Protein AF-A0A8E0UT09-F1 (afdb_monomer)

Nearest PDB structures (foldseek):
  2c0m-assembly4_F  TM=2.230E-01  e=4.734E-01  Homo sapiens
  4a1s-assembly1_B  TM=2.256E-01  e=7.616E-01  Drosophila melanogaster
  4xdn-assembly1_A  TM=1.739E-01  e=1.020E+00  Saccharomyces cerevisiae
  3sf4-assembly2_B  TM=2.008E-01  e=3.806E+00  Homo sapiens

Solvent-accessible surface area (backbone atoms only — not comparable to full-atom values): 45747 Å² total; per-residue (Å²): 137,86,94,83,85,86,88,87,86,85,82,80,77,87,72,98,64,93,69,79,82,76,81,86,72,52,69,67,57,51,51,49,50,48,51,51,54,67,69,61,65,67,84,70,87,68,94,64,71,53,75,68,54,44,49,52,51,49,53,50,49,55,57,54,61,58,64,73,69,72,73,96,71,87,85,81,60,76,55,68,81,52,46,94,76,71,63,74,88,77,72,90,69,98,71,86,84,83,87,87,86,88,84,86,90,86,86,83,92,77,84,84,69,77,80,79,75,80,78,76,95,60,83,78,81,75,77,95,76,85,84,78,88,81,90,83,84,88,79,94,67,82,92,66,50,65,64,53,55,53,49,52,51,53,55,55,58,69,73,66,65,52,63,67,55,48,53,52,50,40,59,77,67,66,61,58,40,80,86,42,32,65,58,38,39,50,55,49,52,57,44,54,75,62,24,84,87,35,70,74,40,43,50,48,48,43,56,38,67,72,31,72,82,61,42,38,74,72,41,52,53,71,49,53,55,47,53,52,47,68,74,65,53,88,62,62,92,78,50,65,61,60,56,52,52,34,53,32,35,32,70,52,51,67,36,73,68,52,52,46,49,42,58,50,54,65,55,49,50,63,74,76,35,79,91,69,72,47,76,66,51,54,55,44,52,56,52,48,55,49,48,47,50,54,20,26,59,68,12,91,85,46,37,56,71,71,57,53,68,68,51,54,52,55,52,46,52,55,37,62,72,66,71,43,73,68,40,52,54,51,48,49,54,50,47,69,56,56,54,58,43,74,58,54,82,60,73,58,57,39,55,52,52,53,57,46,49,53,52,48,74,71,42,93,60,88,59,70,84,53,54,66,42,57,61,49,65,61,30,39,41,57,22,33,40,50,42,52,52,54,26,52,56,49,32,66,75,74,44,59,86,46,52,66,58,50,56,55,55,59,62,69,48,78,67,56,68,57,31,55,65,29,66,74,77,58,45,57,60,60,54,51,52,44,57,73,70,64,58,91,77,72,100,69,74,91,63,54,72,67,54,53,50,53,50,52,45,50,50,44,48,56,50,43,53,66,39,91,79,42,51,80,89,50,92,63,92,50,73,46,52,58,55,44,52,54,42,50,54,52,51,55,70,70,47,63,92,88,53,94,72,50,68,70,59,53,50,50,51,53,44,64,73,66,64,62,79,76,74,52,60,67,49,49,54,47,38,69,71,64,77,44,83,70,50,77,61,31,48,54,49,41,46,45,55,66,70,38,96,69,51,71,68,60,37,55,58,34,69,71,49,30,69,41,42,43,88,81,42,43,69,59,51,23,56,61,30,41,70,50,45,69,56,40,70,70,48,41,51,50,50,33,50,45,27,43,66,29,48,63,64,62,48,51,34,52,52,50,38,62,75,36,20,60,42,56,52,52,22,34,48,66,45,67,96,60,83,71,56,85,89,68,72,66,86,72,83,77,72,88,67,82,76,38,39,75,47,40,52,32,67,53,42,52,47,43,54,35,53,35,31,36,27,34,34,69,19,81,64,40,54,42,70,57,25,23,53,53,35,49,48,51,51,54,53,37,56,75,36,64,32,83,78,57,53,64,41,48,53,20,38,44,41,10,50,46,53,40,22,55,76,67,76,41,88,67,54,68,68,60,51,51,55,52,50,53,54,36,63,75,63,45,57,71,70,57,46,52,63,71,66,54,75,84,67,89,88,51,84,72,61,59,53,53,59,67,52,61,75,72,114

Organism: NCBI:txid91492

Secondary structure (DSSP, 8-state):
-----S---------S----------HHHHHHHHHHHHHH------SS--HHHHHHHHHHHHHHHHHTS--S-----GGGGG-TTS-TT-----------------------PPPPPPPP---------------------SSSHHHHHHHHHHHHHHT---HHHHHHHHHHTT--TTT-HHHHHHHHHHHHHTTTT-HHHHHHHHHHHH-TTTS-TTS-HHHHHHHHHHHH-S-GGG-HHHHHHHHHHHTT-S-HHHHHHHHHHHHHHHHH-TTT--HHHHHHHHHHHHHHHHHHHH-SSS-GGGS-HHHHHHHHHHHHHH--HHHHHHHHHHHHHHS-TT----THHHHHHHHHHHHHHH--S---TTHHHHHHHHS-HHHHHHHHHHHHHHHHHH-GGGHHHHHHHGGG-S-HHHHHT-GGGTTHHHHHHHHHTT--S-----S-HHHHHHHHHHHHHHHHTTSTT-STTS----TTHHHHHHHHHHHHHTS-TT----HHHHHHHHHHHHTPPP--HHHHHHHHHHSSPPPHHHHHHHHHHHHS---HHHHHHSHHHHHHHHHHHHHHHHHHHHTS-TT-HHHHHHHHHHHHHT-HHHHHHHHHHHHH-HHHHHHHHT--SSPPPGGG--------SPPBTTB--HHHHHHHHHHHHHHHHH-SSS-HHHHHHHHHHHHHHHHHTTPPPPHHHHHHHHIIIIIHHHHTTPPPPHHHHHHHHHHHHHHS-HHHHHHHHS---TT-TTHHHHHHHTT--

Foldseek 3Di:
DDPPPDPPPDDDDDDPDPPPPDPDDDVVNVVVVVVVVVVPPPDPPDPDDDPVRVVVVVVVVVVVVVVVPDDDDDDDDPVVVCPVPNPPVPDPDPDDDDDDDDDDDDDDDDDPDDDDDPDDPDDDPDDDDDDDDDDDDDDDDPPPCVVVVLVVLVVVLVVVDALVVNVVVCVVVVPPCQVPLVSLQVSLVSLLVVPLPDPVSLVSSLVQLQDPRSHDEPSLSLVVNVLSCLVRDLANVVRCSLVSLLVCLLAVRYDLVSLLSSLVSLLCSCVVCVPRCDPNNVVVSLVSVVSSQVSNCNHPPHHLQNRDPVSLVSNLVSLLVSLDLSSLVVNLVSCLSHDDLADLPDPSLLSSVLSLLVVVVVDPDPRPLCSVQVSLVSHQLQSSLVNLLSNLLVCLVPPQVSQVVSLVSLLVHPPLLSNLLHCVLLCLVVVVVCVVVDPPPDPDRPDDSLLSLLSSLLSLLSSQCNDPCHGPPRDDDGSSLVSNVSSLVVSVVVPDPPDPDASLNVSLVSLVVSVHDDRQSSLSVCCSVVVDHQDPLLSVLSSCSNHDVDDPVNLLLDPSSCVSCCVRCLSVLLVVLLQDQCLDPVNLVVLLVCLQVVPPSVVVSVVSSVVSDPLLLVLQLPDDPDPDDVVVVDPDPPPVDPAHSNHHHSVSSLVSLLSSLLSNLPHPNHQLVRNLVSLVVSVVSSVVSVGDDALSSLVSNCSSQPVRCVVVVHDHDPVSVVVSLVVNVVHDDPVVSVVSPDDPDPPPPDDVCCVVVVVSD

Radius of gyration: 48.63 Å; Cα contacts (8 Å, |Δi|>4): 607; chains: 1; bounding box: 129×98×130 Å

Sequence (761 aa):
MSLGRHAYRHALHPSSTNRIDHVWISEELLASTFRRFATSQRRYESRVPGPLEARRRLAKRRNTALAGIAGSGPLEDIACLFGRNGREHMKWTDREERNVHPEAHDLPAFPLNPPEPPLPFYSENIPPMEFDTLNGIQGFPDVSQKTSREQVLKEFLKSRPSVTAIGIFVRQLNFDLQREPSYSRLILKHLLSRSANNESAMQKVVEFLDDPYLNTRGAGNYLCALEHTLSTAAIFGKQRVFDAVIRSLELGLLHPTELQDIIKTISDVKLKRSHGFTARNSRFLVRFHREMWDAIGSCDIYRHKDLSKDIVDAWLSILCERKTYDDFILAKDMILATQDPRSADCRWVPILIACWLKISAESRHSSNRLYIKELLGYFHPTATSEIIIRTTEYLVSTEMGCLLEWQRRLSELDNITSVVSSQIWVDARAQHTAESLGSAQGKNSTLSFRHQIVLRIWILRALSKYLPQGPLWRRGQRVTDSPIIDLCAIYESALDKGGYEDLLSSLMKDIHTLGIPSNGLLMSVVELKAAKRTTRAQRRTLEKLETTKVSFAEMFSDIHAYNASNTHFFSVYEKMARQIDVTDPSFVKHAIEIARDGNIQRIWTLIRLFRCHTPLKIAISNLWPRVPDPSEKALVRYNPEPRTALCPDPHLAVEMLHLFAVSLACSRNISPRRAYALVHWLYDFLMKHNAHVKPSLVRAMYHAGVLRFRRAGLNVAPTQYAYILDRVKEIETPEMVQALMEPPRVGESGKRSNMVWGQMT

Structure (mmCIF, N/CA/C/O backbone):
data_AF-A0A8E0UT09-F1
#
_entry.id   AF-A0A8E0UT09-F1
#
loop_
_atom_site.group_PDB
_atom_site.id
_atom_site.type_symbol
_atom_site.label_atom_id
_atom_site.label_alt_id
_atom_site.label_comp_id
_atom_site.label_asym_id
_atom_site.label_entity_id
_atom_site.label_seq_id
_atom_site.pdbx_PDB_ins_code
_atom_site.Cartn_x
_atom_site.Cartn_y
_atom_site.Cartn_z
_atom_site.occupancy
_atom_site.B_iso_or_equiv
_atom_site.auth_seq_id
_atom_site.auth_comp_id
_atom_site.auth_asym_id
_atom_site.auth_atom_id
_atom_site.pdbx_PDB_model_num
ATOM 1 N N . MET A 1 1 ? -68.278 -31.674 2.677 1.00 28.56 1 MET A N 1
ATOM 2 C CA . MET A 1 1 ? -67.707 -30.659 1.762 1.00 28.56 1 MET A CA 1
ATOM 3 C C . MET A 1 1 ? -68.309 -29.308 2.141 1.00 28.56 1 MET A C 1
ATOM 5 O O . MET A 1 1 ? -69.518 -29.191 2.128 1.00 28.56 1 MET A O 1
ATOM 9 N N . SER A 1 2 ? -67.564 -28.460 2.856 1.00 32.78 2 SER A N 1
ATOM 10 C CA . SER A 1 2 ? -66.802 -27.303 2.336 1.00 32.78 2 SER A CA 1
ATOM 11 C C . SER A 1 2 ? -67.650 -26.028 2.166 1.00 32.78 2 SER A C 1
ATOM 13 O O . SER A 1 2 ? -68.093 -25.722 1.065 1.00 32.78 2 SER A O 1
ATOM 15 N N . LEU A 1 3 ? -67.769 -25.239 3.239 1.00 29.52 3 LEU A N 1
ATOM 16 C CA . LEU A 1 3 ? -68.137 -23.814 3.205 1.00 29.52 3 LEU A CA 1
ATOM 17 C C . LEU A 1 3 ? -66.940 -22.992 3.701 1.00 29.52 3 LEU A C 1
ATOM 19 O O . LEU A 1 3 ? -66.930 -22.440 4.794 1.00 29.52 3 LEU A O 1
ATOM 23 N N . GLY A 1 4 ? -65.873 -22.998 2.906 1.00 32.31 4 GLY A N 1
ATOM 24 C CA . GLY A 1 4 ? -64.624 -22.294 3.190 1.00 32.31 4 GLY A CA 1
ATOM 25 C C . GLY A 1 4 ? -64.115 -21.568 1.955 1.00 32.31 4 GLY A C 1
ATOM 26 O O . GLY A 1 4 ? -63.023 -21.864 1.488 1.00 32.31 4 GLY A O 1
ATOM 27 N N . ARG A 1 5 ? -64.924 -20.670 1.380 1.00 34.72 5 ARG A N 1
ATOM 28 C CA . ARG A 1 5 ? -64.518 -19.756 0.298 1.00 34.72 5 ARG A CA 1
ATOM 29 C C . ARG A 1 5 ? -65.357 -18.474 0.327 1.00 34.72 5 ARG A C 1
ATOM 31 O O . ARG A 1 5 ? -66.230 -18.323 -0.514 1.00 34.72 5 ARG A O 1
ATOM 38 N N . HIS A 1 6 ? -65.121 -17.562 1.280 1.00 32.69 6 HIS A N 1
ATOM 39 C CA . HIS A 1 6 ? -65.559 -16.168 1.075 1.00 32.69 6 HIS A CA 1
ATOM 40 C C . HIS A 1 6 ? -64.856 -15.038 1.859 1.00 32.69 6 HIS A C 1
ATOM 42 O O . HIS A 1 6 ? -65.335 -13.911 1.825 1.00 32.69 6 HIS A O 1
ATOM 48 N N . ALA A 1 7 ? -63.703 -15.246 2.500 1.00 31.09 7 ALA A N 1
ATOM 49 C CA . ALA A 1 7 ? -63.035 -14.148 3.223 1.00 31.09 7 ALA A CA 1
ATOM 50 C C . ALA A 1 7 ? -61.530 -14.047 2.933 1.00 31.09 7 ALA A C 1
ATOM 52 O O . ALA A 1 7 ? -60.713 -13.959 3.840 1.00 31.09 7 ALA A O 1
ATOM 53 N N . TYR A 1 8 ? -61.158 -14.062 1.652 1.00 33.34 8 TYR A N 1
ATOM 54 C CA . TYR A 1 8 ? -59.817 -13.681 1.191 1.00 33.34 8 TYR A CA 1
ATOM 55 C C . TYR A 1 8 ? -59.963 -12.684 0.044 1.00 33.34 8 TYR A C 1
ATOM 57 O O . TYR A 1 8 ? -59.968 -13.073 -1.119 1.00 33.34 8 TYR A O 1
ATOM 65 N N . ARG A 1 9 ? -60.168 -11.409 0.384 1.00 35.34 9 ARG A N 1
ATOM 66 C CA . ARG A 1 9 ? -59.998 -10.236 -0.492 1.00 35.34 9 ARG A CA 1
ATOM 67 C C . ARG A 1 9 ? -60.257 -8.988 0.345 1.00 35.34 9 ARG A C 1
ATOM 69 O O . ARG A 1 9 ? -61.375 -8.519 0.376 1.00 35.34 9 ARG A O 1
ATOM 76 N N . HIS A 1 10 ? -59.240 -8.548 1.081 1.00 31.97 10 HIS A N 1
ATOM 77 C CA . HIS A 1 10 ? -58.947 -7.156 1.459 1.00 31.97 10 HIS A CA 1
ATOM 78 C C . HIS A 1 10 ? -57.635 -7.171 2.260 1.00 31.97 10 HIS A C 1
ATOM 80 O O . HIS A 1 10 ? -57.608 -6.986 3.468 1.00 31.97 10 HIS A O 1
ATOM 86 N N . ALA A 1 11 ? -56.530 -7.455 1.573 1.00 31.81 11 ALA A N 1
ATOM 87 C CA . ALA A 1 11 ? -55.193 -7.112 2.046 1.00 31.81 11 ALA A CA 1
ATOM 88 C C . ALA A 1 11 ? -54.533 -6.331 0.907 1.00 31.81 11 ALA A C 1
ATOM 90 O O . ALA A 1 11 ? -53.845 -6.890 0.056 1.00 31.81 11 ALA A O 1
ATOM 91 N N . LEU A 1 12 ? -54.891 -5.050 0.820 1.00 34.34 12 LEU A N 1
ATOM 92 C CA . LEU A 1 12 ? -54.242 -4.090 -0.062 1.00 34.34 12 LEU A CA 1
ATOM 93 C C . LEU A 1 12 ? -52.907 -3.682 0.578 1.00 34.34 12 LEU A C 1
ATOM 95 O O . LEU A 1 12 ? -52.874 -3.313 1.745 1.00 34.34 12 LEU A O 1
ATOM 99 N N . HIS A 1 13 ? -51.841 -3.823 -0.213 1.00 31.05 13 HIS A N 1
ATOM 100 C CA . HIS A 1 13 ? -50.530 -3.161 -0.174 1.00 31.05 13 HIS A CA 1
ATOM 101 C C . HIS A 1 13 ? -50.072 -2.459 1.124 1.00 31.05 13 HIS A C 1
ATOM 103 O O . HIS A 1 13 ? -50.636 -1.426 1.481 1.00 31.05 13 HIS A O 1
ATOM 109 N N . PRO A 1 14 ? -48.935 -2.864 1.732 1.00 32.50 14 PRO A N 1
ATOM 110 C CA . PRO A 1 14 ? -48.187 -1.960 2.591 1.00 32.50 14 PRO A CA 1
ATOM 111 C C . PRO A 1 14 ? -47.406 -0.972 1.714 1.00 32.50 14 PRO A C 1
ATOM 113 O O . PRO A 1 14 ? -46.438 -1.329 1.040 1.00 32.50 14 PRO A O 1
ATOM 116 N N . SER A 1 15 ? -47.846 0.284 1.711 1.00 33.22 15 SER A N 1
ATOM 117 C CA . SER A 1 15 ? -47.030 1.417 1.287 1.00 33.22 15 SER A CA 1
ATOM 118 C C . SER A 1 15 ? -45.778 1.508 2.161 1.00 33.22 15 SER A C 1
ATOM 120 O O . SER A 1 15 ? -45.832 1.360 3.382 1.00 33.22 15 SER A O 1
ATOM 122 N N . SER A 1 16 ? -44.649 1.769 1.515 1.00 40.94 16 SER A N 1
ATOM 123 C CA . SER A 1 16 ? -43.318 1.948 2.084 1.00 40.94 16 SER A CA 1
ATOM 124 C C . SER A 1 16 ? -43.233 3.150 3.034 1.00 40.94 16 SER A C 1
ATOM 126 O O . SER A 1 16 ? -42.768 4.213 2.644 1.00 40.94 16 SER A O 1
ATOM 128 N N . THR A 1 17 ? -43.644 2.965 4.285 1.00 35.78 17 THR A N 1
ATOM 129 C CA . THR A 1 17 ? -43.210 3.740 5.457 1.00 35.78 17 THR A CA 1
ATOM 130 C C . THR A 1 17 ? -43.482 2.881 6.689 1.00 35.78 17 THR A C 1
ATOM 132 O O . THR A 1 17 ? -44.630 2.765 7.112 1.00 35.78 17 THR A O 1
ATOM 135 N N . ASN A 1 18 ? -42.448 2.268 7.273 1.00 40.38 18 ASN A N 1
ATOM 136 C CA . ASN A 1 18 ? -42.553 1.596 8.571 1.00 40.38 18 ASN A CA 1
ATOM 137 C C . ASN A 1 18 ? -42.768 2.649 9.672 1.00 40.38 18 ASN A C 1
ATOM 139 O O . ASN A 1 18 ? -41.834 3.038 10.368 1.00 40.38 18 ASN A O 1
ATOM 143 N N . ARG A 1 19 ? -44.005 3.123 9.830 1.00 36.16 19 ARG A N 1
ATOM 144 C CA . ARG A 1 19 ? -44.493 3.594 11.124 1.00 36.16 19 ARG A CA 1
ATOM 145 C C . ARG A 1 19 ? -45.114 2.383 11.795 1.00 36.16 19 ARG A C 1
ATOM 147 O O . ARG A 1 19 ? -46.199 1.951 11.421 1.00 36.16 19 ARG A O 1
ATOM 154 N N . ILE A 1 20 ? -44.378 1.789 12.727 1.00 43.56 20 ILE A N 1
ATOM 155 C CA . ILE A 1 20 ? -44.967 0.845 13.667 1.00 43.56 20 ILE A CA 1
ATOM 156 C C . ILE A 1 20 ? -45.955 1.675 14.488 1.00 43.56 20 ILE A C 1
ATOM 158 O O . ILE A 1 20 ? -45.547 2.562 15.237 1.00 43.56 20 ILE A O 1
ATOM 162 N N . ASP A 1 21 ? -47.249 1.450 14.278 1.00 38.25 21 ASP A N 1
ATOM 163 C CA . ASP A 1 21 ? -48.302 2.055 15.087 1.00 38.25 21 ASP A CA 1
ATOM 164 C C . ASP A 1 21 ? -48.242 1.391 16.468 1.00 38.25 21 ASP A C 1
ATOM 166 O O . ASP A 1 21 ? -48.803 0.322 16.717 1.00 38.25 21 ASP A O 1
ATOM 170 N N . HIS A 1 22 ? -47.435 1.967 17.356 1.00 47.44 22 HIS A N 1
ATOM 171 C CA . HIS A 1 22 ? -47.350 1.523 18.736 1.00 47.44 22 HIS A CA 1
ATOM 172 C C . HIS A 1 22 ? -48.627 1.968 19.451 1.00 47.44 22 HIS A C 1
ATOM 174 O O . HIS A 1 22 ? -48.787 3.139 19.796 1.00 47.44 22 HIS A O 1
ATOM 180 N N . VAL A 1 23 ? -49.548 1.032 19.683 1.00 50.56 23 VAL A N 1
ATOM 181 C CA . VAL A 1 23 ? -50.659 1.253 20.612 1.00 50.56 23 VAL A CA 1
ATOM 182 C C . VAL A 1 23 ? -50.065 1.290 22.019 1.00 50.56 23 VAL A C 1
ATOM 184 O O . VAL A 1 23 ? -49.710 0.256 22.584 1.00 50.56 23 VAL A O 1
ATOM 187 N N . TRP A 1 24 ? -49.909 2.490 22.573 1.00 53.22 24 TRP A N 1
ATOM 188 C CA . TRP A 1 24 ? -49.460 2.682 23.949 1.00 53.22 24 TRP A CA 1
ATOM 189 C C . TRP A 1 24 ? -50.580 2.267 24.906 1.00 53.22 24 TRP A C 1
ATOM 191 O O . TRP A 1 24 ? -51.594 2.951 25.036 1.00 53.22 24 TRP A O 1
ATOM 201 N N . ILE A 1 25 ? -50.403 1.122 25.562 1.00 55.28 25 ILE A N 1
ATOM 202 C CA . ILE A 1 25 ? -51.298 0.623 26.609 1.00 55.28 25 ILE A CA 1
ATOM 203 C C . ILE A 1 25 ? -50.665 1.000 27.947 1.00 55.28 25 ILE A C 1
ATOM 205 O O . ILE A 1 25 ? -49.526 0.619 28.212 1.00 55.28 25 ILE A O 1
ATOM 209 N N . SER A 1 26 ? -51.374 1.752 28.791 1.00 66.25 26 SER A N 1
ATOM 210 C CA . SER A 1 26 ? -50.869 2.074 30.129 1.00 66.25 26 SER A CA 1
ATOM 211 C C . SER A 1 26 ? -50.765 0.809 30.986 1.00 66.25 26 SER A C 1
ATOM 213 O O . SER A 1 26 ? -51.610 -0.085 30.889 1.00 66.25 26 SER A O 1
ATOM 215 N N . GLU A 1 27 ? -49.757 0.734 31.861 1.00 61.31 27 GLU A N 1
ATOM 216 C CA . GLU A 1 27 ? -49.604 -0.404 32.780 1.00 61.31 27 GLU A CA 1
ATOM 217 C C . GLU A 1 27 ? -50.835 -0.593 33.675 1.00 61.31 27 GLU A C 1
ATOM 219 O O . GLU A 1 27 ? -51.195 -1.723 33.994 1.00 61.31 27 GLU A O 1
ATOM 224 N N . GLU A 1 28 ? -51.547 0.485 34.015 1.00 67.38 28 GLU A N 1
ATOM 225 C CA . GLU A 1 28 ? -52.812 0.402 34.747 1.00 67.38 28 GLU A CA 1
ATOM 226 C C . GLU A 1 28 ? -53.913 -0.278 33.931 1.00 67.38 28 GLU A C 1
ATOM 228 O O . GLU A 1 28 ? -54.643 -1.113 34.471 1.00 67.38 28 GLU A O 1
ATOM 233 N N . LEU A 1 29 ? -54.023 0.025 32.632 1.00 70.00 29 LEU A N 1
ATOM 234 C CA . LEU A 1 29 ? -54.996 -0.616 31.749 1.00 70.00 29 LEU A CA 1
ATOM 235 C C . LEU A 1 29 ? -54.630 -2.086 31.520 1.00 70.00 29 LEU A C 1
ATOM 237 O O . LEU A 1 29 ? -55.519 -2.939 31.535 1.00 70.00 29 LEU A O 1
ATOM 241 N N . LEU A 1 30 ? -53.340 -2.398 31.381 1.00 73.12 30 LEU A N 1
ATOM 242 C CA . LEU A 1 30 ? -52.829 -3.764 31.261 1.00 73.12 30 LEU A CA 1
ATOM 243 C C . LEU A 1 30 ? -53.082 -4.572 32.543 1.00 73.12 30 LEU A C 1
ATOM 245 O O . LEU A 1 30 ? -53.616 -5.675 32.487 1.00 73.12 30 LEU A O 1
ATOM 249 N N . ALA A 1 31 ? -52.771 -4.014 33.714 1.00 71.44 31 ALA A N 1
ATOM 250 C CA . ALA A 1 31 ? -52.989 -4.670 34.999 1.00 71.44 31 ALA A CA 1
ATOM 251 C C . ALA A 1 31 ? -54.485 -4.834 35.305 1.00 71.44 31 ALA A C 1
ATOM 253 O O . ALA A 1 31 ? -54.904 -5.870 35.817 1.00 71.44 31 ALA A O 1
ATOM 254 N N . SER A 1 32 ? -55.306 -3.842 34.956 1.00 70.25 32 SER A N 1
ATOM 255 C CA . SER A 1 32 ? -56.769 -3.882 35.060 1.00 70.25 32 SER A CA 1
ATOM 256 C C . SER A 1 32 ? -57.371 -4.967 34.168 1.00 70.25 32 SER A C 1
ATOM 258 O O . SER A 1 32 ? -58.152 -5.801 34.634 1.00 70.25 32 SER A O 1
ATOM 260 N N . THR A 1 33 ? -56.979 -5.001 32.893 1.00 74.00 33 THR A N 1
ATOM 261 C CA . THR A 1 33 ? -57.458 -6.005 31.936 1.00 74.00 33 THR A CA 1
ATOM 262 C C . THR A 1 33 ? -56.963 -7.397 32.297 1.00 74.00 33 THR A C 1
ATOM 264 O O . THR A 1 33 ? -57.756 -8.334 32.258 1.00 74.00 33 THR A O 1
ATOM 267 N N . PHE A 1 34 ? -55.717 -7.540 32.750 1.00 75.38 34 PHE A N 1
ATOM 268 C CA . PHE A 1 34 ? -55.180 -8.810 33.231 1.00 75.38 34 PHE A CA 1
ATOM 269 C C . PHE A 1 34 ? -55.890 -9.296 34.497 1.00 75.38 34 PHE A C 1
ATOM 271 O O . PHE A 1 34 ? -56.286 -10.457 34.559 1.00 75.38 34 PHE A O 1
ATOM 278 N N . ARG A 1 35 ? -56.150 -8.419 35.478 1.00 73.12 35 ARG A N 1
ATOM 279 C CA . ARG A 1 35 ? -56.956 -8.770 36.661 1.00 73.12 35 ARG A CA 1
ATOM 280 C C . ARG A 1 35 ? -58.366 -9.185 36.265 1.00 73.12 35 ARG A C 1
ATOM 282 O O . ARG A 1 35 ? -58.859 -10.181 36.785 1.00 73.12 35 ARG A O 1
ATOM 289 N N . ARG A 1 36 ? -59.007 -8.484 35.323 1.00 70.94 36 ARG A N 1
ATOM 290 C CA . ARG A 1 36 ? -60.332 -8.858 34.795 1.00 70.94 36 ARG A CA 1
ATOM 291 C C . ARG A 1 36 ? -60.295 -10.189 34.050 1.00 70.94 36 ARG A C 1
ATOM 293 O O . ARG A 1 36 ? -61.194 -10.999 34.229 1.00 70.94 36 ARG A O 1
ATOM 300 N N . PHE A 1 37 ? -59.259 -10.455 33.264 1.00 70.31 37 PHE A N 1
ATOM 301 C CA . PHE A 1 37 ? -59.067 -11.727 32.566 1.00 70.31 37 PHE A CA 1
ATOM 302 C C . PHE A 1 37 ? -58.842 -12.889 33.547 1.00 70.31 37 PHE A C 1
ATOM 304 O O . PHE A 1 37 ? -59.501 -13.921 33.448 1.00 70.31 37 PHE A O 1
ATOM 311 N N . ALA A 1 38 ? -57.982 -12.696 34.548 1.00 70.12 38 ALA A N 1
ATOM 312 C CA . ALA A 1 38 ? -57.685 -13.690 35.575 1.00 70.12 38 ALA A CA 1
ATOM 313 C C . ALA A 1 38 ? -58.892 -13.978 36.487 1.00 70.12 38 ALA A C 1
ATOM 315 O O . ALA A 1 38 ? -59.099 -15.120 36.886 1.00 70.12 38 ALA A O 1
ATOM 316 N N . THR A 1 39 ? -59.723 -12.971 36.778 1.00 65.06 39 THR A N 1
ATOM 317 C CA . THR A 1 39 ? -60.931 -13.125 37.614 1.00 65.06 39 THR A CA 1
ATOM 318 C C . THR A 1 39 ? -62.169 -13.590 36.839 1.00 65.06 39 THR A C 1
ATOM 320 O O . THR A 1 39 ? -63.079 -14.154 37.443 1.00 65.06 39 THR A O 1
ATOM 323 N N . SER A 1 40 ? -62.215 -13.419 35.511 1.00 54.56 40 SER A N 1
ATOM 324 C CA . SER A 1 40 ? -63.333 -13.873 34.662 1.00 54.56 40 SER A CA 1
ATOM 325 C C . SER A 1 40 ? -63.203 -15.315 34.158 1.00 54.56 40 SER A C 1
ATOM 327 O O . SER A 1 40 ? -64.174 -15.853 33.626 1.00 54.56 40 SER A O 1
ATOM 329 N N . GLN A 1 41 ? -62.080 -16.003 34.394 1.00 47.75 41 GLN A N 1
ATOM 330 C CA . GLN A 1 41 ? -61.978 -17.451 34.167 1.00 47.75 41 GLN A CA 1
ATOM 331 C C . GLN A 1 41 ? -62.597 -18.270 35.315 1.00 47.75 41 GLN A C 1
ATOM 333 O O . GLN A 1 41 ? -61.953 -19.122 35.928 1.00 47.75 41 GLN A O 1
ATOM 338 N N . ARG A 1 42 ? -63.904 -18.103 35.552 1.00 45.25 42 ARG A N 1
ATOM 339 C CA . ARG A 1 42 ? -64.707 -19.236 36.033 1.00 45.25 42 ARG A CA 1
ATOM 340 C C . ARG A 1 42 ? -64.825 -20.202 34.858 1.00 45.25 42 ARG A C 1
ATOM 342 O O . ARG A 1 42 ? -65.439 -19.868 33.849 1.00 45.25 42 ARG A O 1
ATOM 349 N N . ARG A 1 43 ? -64.189 -21.373 34.966 1.00 49.41 43 ARG A N 1
ATOM 350 C CA . ARG A 1 43 ? -64.278 -22.462 33.983 1.00 49.41 43 ARG A CA 1
ATOM 351 C C . ARG A 1 43 ? -65.747 -22.843 33.762 1.00 49.41 43 ARG A C 1
ATOM 353 O O . ARG A 1 43 ? -66.278 -23.681 34.478 1.00 49.41 43 ARG A O 1
ATOM 360 N N . TYR A 1 44 ? -66.389 -22.266 32.754 1.00 46.03 44 TYR A N 1
ATOM 361 C CA . TYR A 1 44 ? -67.433 -22.981 32.037 1.00 46.03 44 TYR A CA 1
ATOM 362 C C . TYR A 1 44 ? -66.711 -23.978 31.137 1.00 46.03 44 TYR A C 1
ATOM 364 O O . TYR A 1 44 ? -65.853 -23.590 30.345 1.00 46.03 44 TYR A O 1
ATOM 372 N N . GLU A 1 45 ? -66.994 -25.264 31.326 1.00 42.72 45 GLU A N 1
ATOM 373 C CA . GLU A 1 45 ? -66.456 -26.364 30.529 1.00 42.72 45 GLU A CA 1
ATOM 374 C C . GLU A 1 45 ? -66.718 -26.116 29.036 1.00 42.72 45 GLU A C 1
ATOM 376 O O . GLU A 1 45 ? -67.776 -26.446 28.495 1.00 42.72 45 GLU A O 1
ATOM 381 N N . SER A 1 46 ? -65.756 -25.512 28.337 1.00 48.06 46 SER A N 1
ATOM 382 C CA . SER A 1 46 ? -65.827 -25.391 26.891 1.00 48.06 46 SER A CA 1
ATOM 383 C C . SER A 1 46 ? -65.504 -26.762 26.295 1.00 48.06 46 SER A C 1
ATOM 385 O O . SER A 1 46 ? -64.411 -27.309 26.438 1.00 48.06 46 SER A O 1
ATOM 387 N N . ARG A 1 47 ? -66.488 -27.358 25.616 1.00 50.66 47 ARG A N 1
ATOM 388 C CA . ARG A 1 47 ? -66.390 -28.669 24.942 1.00 50.66 47 ARG A CA 1
ATOM 389 C C . ARG A 1 47 ? -65.474 -28.664 23.706 1.00 50.66 47 ARG A C 1
ATOM 391 O O . ARG A 1 47 ? -65.557 -29.563 22.871 1.00 50.66 47 ARG A O 1
ATOM 398 N N . VAL A 1 48 ? -64.591 -27.674 23.572 1.00 54.16 48 VAL A N 1
ATOM 399 C CA . VAL A 1 48 ? -63.663 -27.539 22.446 1.00 54.16 48 VAL A CA 1
ATOM 400 C C . VAL A 1 48 ? -62.233 -27.713 22.965 1.00 54.16 48 VAL A C 1
ATOM 402 O O . VAL A 1 48 ? -61.768 -26.890 23.751 1.00 54.16 48 VAL A O 1
ATOM 405 N N . PRO A 1 49 ? -61.517 -28.779 22.560 1.00 63.62 49 PRO A N 1
ATOM 406 C CA . PRO A 1 49 ? -60.158 -29.027 23.022 1.00 63.62 49 PRO A CA 1
ATOM 407 C C . PRO A 1 49 ? -59.216 -27.885 22.631 1.00 63.62 49 PRO A C 1
ATOM 409 O O . PRO A 1 49 ? -59.160 -27.501 21.463 1.00 63.62 49 PRO A O 1
ATOM 412 N N . GLY A 1 50 ? -58.440 -27.381 23.594 1.00 68.88 50 GLY A N 1
ATOM 413 C CA . GLY A 1 50 ? -57.400 -26.387 23.328 1.00 68.88 50 GLY A CA 1
ATOM 414 C C . GLY A 1 50 ? -56.312 -26.908 22.370 1.00 68.88 50 GLY A C 1
ATOM 415 O O . GLY A 1 50 ? -56.207 -28.116 22.153 1.00 68.88 50 GLY A O 1
ATOM 416 N N . PRO A 1 51 ? -55.452 -26.036 21.817 1.00 59.66 51 PRO A N 1
ATOM 417 C CA . PRO A 1 51 ? -54.529 -26.380 20.724 1.00 59.66 51 PRO A CA 1
ATOM 418 C C . PRO A 1 51 ? -53.586 -27.554 21.033 1.00 59.66 51 PRO A C 1
ATOM 420 O O . PRO A 1 51 ? -53.297 -28.381 20.166 1.00 59.66 51 PRO A O 1
ATOM 423 N N . LEU A 1 52 ? -53.131 -27.658 22.285 1.00 57.50 52 LEU A N 1
ATOM 424 C CA . LEU A 1 52 ? -52.273 -28.752 22.746 1.00 57.50 52 LEU A CA 1
ATOM 425 C C . LEU A 1 52 ? -53.050 -30.063 22.915 1.00 57.50 52 LEU A C 1
ATOM 427 O O . LEU A 1 52 ? -52.556 -31.121 22.529 1.00 57.50 52 LEU A O 1
ATOM 431 N N . GLU A 1 53 ? -54.290 -29.999 23.401 1.00 72.69 53 GLU A N 1
ATOM 432 C CA . GLU A 1 53 ? -55.171 -31.164 23.533 1.00 72.69 53 GLU A CA 1
ATOM 433 C C . GLU A 1 53 ? -55.652 -31.657 22.156 1.00 72.69 53 GLU A C 1
ATOM 435 O O . GLU A 1 53 ? -55.712 -32.861 21.906 1.00 72.69 53 GLU A O 1
ATOM 440 N N . ALA A 1 54 ? -55.891 -30.747 21.208 1.00 70.31 54 ALA A N 1
ATOM 441 C CA . ALA A 1 54 ? -56.159 -31.079 19.812 1.00 70.31 54 ALA A CA 1
ATOM 442 C C . ALA A 1 54 ? -54.960 -31.791 19.162 1.00 70.31 54 ALA A C 1
ATOM 444 O O . ALA A 1 54 ? -55.145 -32.821 18.510 1.00 70.31 54 ALA A O 1
ATOM 445 N N . ARG A 1 55 ? -53.725 -31.318 19.399 1.00 67.94 55 ARG A N 1
ATOM 446 C CA . ARG A 1 55 ? -52.496 -32.002 18.952 1.00 67.94 55 ARG A CA 1
ATOM 447 C C . ARG A 1 55 ? -52.338 -33.380 19.593 1.00 67.94 55 ARG A C 1
ATOM 449 O O . ARG A 1 55 ? -52.026 -34.338 18.888 1.00 67.94 55 ARG A O 1
ATOM 456 N N . ARG A 1 56 ? -52.620 -33.510 20.892 1.00 73.88 56 ARG A N 1
ATOM 457 C CA . ARG A 1 56 ? -52.567 -34.790 21.618 1.00 73.88 56 ARG A CA 1
ATOM 458 C C . ARG A 1 56 ? -53.571 -35.802 21.061 1.00 73.88 56 ARG A C 1
ATOM 460 O O . ARG A 1 56 ? -53.227 -36.962 20.838 1.00 73.88 56 ARG A O 1
ATOM 467 N N . ARG A 1 57 ? -54.796 -35.358 20.763 1.00 74.25 57 ARG A N 1
ATOM 468 C CA . ARG A 1 57 ? -55.842 -36.189 20.144 1.00 74.25 57 ARG A CA 1
ATOM 469 C C . ARG A 1 57 ? -55.529 -36.536 18.689 1.00 74.25 57 ARG A C 1
ATOM 471 O O . ARG A 1 57 ? -55.815 -37.656 18.276 1.00 74.25 57 ARG A O 1
ATOM 478 N N . LEU A 1 58 ? -54.911 -35.631 17.929 1.00 71.06 58 LEU A N 1
ATOM 479 C CA . LEU A 1 58 ? -54.461 -35.896 16.558 1.00 71.06 58 LEU A CA 1
ATOM 480 C C . LEU A 1 58 ? -53.337 -36.941 16.533 1.00 71.06 58 LEU A C 1
ATOM 482 O O . LEU A 1 58 ? -53.408 -37.881 15.744 1.00 71.06 58 LEU A O 1
ATOM 486 N N . ALA A 1 59 ? -52.357 -36.834 17.435 1.00 67.31 59 ALA A N 1
ATOM 487 C CA . ALA A 1 59 ? -51.300 -37.833 17.593 1.00 67.31 59 ALA A CA 1
ATOM 488 C C . ALA A 1 59 ? -51.870 -39.207 17.985 1.00 67.31 59 ALA A C 1
ATOM 490 O O . ALA A 1 59 ? -51.531 -40.208 17.357 1.00 67.31 59 ALA A O 1
ATOM 491 N N . LYS A 1 60 ? -52.817 -39.252 18.939 1.00 70.69 60 LYS A N 1
ATOM 492 C CA . LYS A 1 60 ? -53.544 -40.489 19.267 1.00 70.69 60 LYS A CA 1
ATOM 493 C C . LYS A 1 60 ? -54.237 -41.074 18.037 1.00 70.69 60 LYS A C 1
ATOM 495 O O . LYS A 1 60 ? -54.003 -42.239 17.740 1.00 70.69 60 LYS A O 1
ATOM 500 N N . ARG A 1 61 ? -55.011 -40.277 17.287 1.00 69.88 61 ARG A N 1
ATOM 501 C CA . ARG A 1 61 ? -55.719 -40.733 16.075 1.00 69.88 61 ARG A CA 1
ATOM 502 C C . ARG A 1 61 ? -54.773 -41.248 14.986 1.00 69.88 61 ARG A C 1
ATOM 504 O O . ARG A 1 61 ? -55.085 -42.271 14.390 1.00 69.88 61 ARG A O 1
ATOM 511 N N . ARG A 1 62 ? -53.613 -40.613 14.755 1.00 62.75 62 ARG A N 1
ATOM 512 C CA . ARG A 1 62 ? -52.588 -41.131 13.819 1.00 62.75 62 ARG A CA 1
ATOM 513 C C . ARG A 1 62 ? -52.056 -42.494 14.256 1.00 62.75 62 ARG A C 1
ATOM 515 O O . ARG A 1 62 ? -51.972 -43.392 13.428 1.00 62.75 62 ARG A O 1
ATOM 522 N N . ASN A 1 63 ? -51.769 -42.667 15.543 1.00 59.94 63 ASN A N 1
ATOM 523 C CA . ASN A 1 63 ? -51.270 -43.942 16.060 1.00 59.94 63 ASN A CA 1
ATOM 524 C C . ASN A 1 63 ? -52.356 -45.031 16.062 1.00 59.94 63 ASN A C 1
ATOM 526 O O . ASN A 1 63 ? -52.049 -46.190 15.812 1.00 59.94 63 ASN A O 1
ATOM 530 N N . THR A 1 64 ? -53.630 -44.671 16.268 1.00 60.94 64 THR A N 1
ATOM 531 C CA . THR A 1 64 ? -54.740 -45.642 16.190 1.00 60.94 64 THR A CA 1
ATOM 532 C C . THR A 1 64 ? -55.062 -46.031 14.744 1.00 60.94 64 THR A C 1
ATOM 534 O O . THR A 1 64 ? -55.411 -47.177 14.492 1.00 60.94 64 THR A O 1
ATOM 537 N N . ALA A 1 65 ? -54.900 -45.114 13.782 1.00 56.62 65 ALA A N 1
ATOM 538 C CA . ALA A 1 65 ? -55.088 -45.404 12.358 1.00 56.62 65 ALA A CA 1
ATOM 539 C C . ALA A 1 65 ? -54.019 -46.362 11.800 1.00 56.62 65 ALA A C 1
ATOM 541 O O . ALA A 1 65 ? -54.318 -47.155 10.914 1.00 56.62 65 ALA A O 1
ATOM 542 N N . LEU A 1 66 ? -52.796 -46.328 12.342 1.00 51.78 66 LEU A N 1
ATOM 543 C CA . LEU A 1 66 ? -51.724 -47.261 11.973 1.00 51.78 66 LEU A CA 1
ATOM 544 C C . LEU A 1 66 ? -51.883 -48.646 12.622 1.00 51.78 66 LEU A C 1
ATOM 546 O O . LEU A 1 66 ? -51.421 -49.632 12.057 1.00 51.78 66 LEU A O 1
ATOM 550 N N . ALA A 1 67 ? -52.584 -48.743 13.756 1.00 53.56 67 ALA A N 1
ATOM 551 C CA . ALA A 1 67 ? -52.844 -50.016 14.434 1.00 53.56 67 ALA A CA 1
ATOM 552 C C . ALA A 1 67 ? -53.874 -50.907 13.705 1.00 53.56 67 ALA A C 1
ATOM 554 O O . ALA A 1 67 ? -53.914 -52.106 13.949 1.00 53.56 67 ALA A O 1
ATOM 555 N N . GLY A 1 68 ? -54.687 -50.345 12.800 1.00 47.00 68 GLY A N 1
ATOM 556 C CA . GLY A 1 68 ? -55.693 -51.089 12.029 1.00 47.00 68 GLY A CA 1
ATOM 557 C C . GLY A 1 68 ? -55.207 -51.679 10.698 1.00 47.00 68 GLY A C 1
ATOM 558 O O . GLY A 1 68 ? -55.997 -52.316 10.011 1.00 47.00 68 GLY A O 1
ATOM 559 N N . ILE A 1 69 ? -53.945 -51.451 10.306 1.00 51.88 69 ILE A N 1
ATOM 560 C CA . ILE A 1 69 ? -53.391 -51.880 9.002 1.00 51.88 69 ILE A CA 1
ATOM 561 C C . ILE A 1 69 ? -52.524 -53.154 9.128 1.00 51.88 69 ILE A C 1
ATOM 563 O O . ILE A 1 69 ? -52.169 -53.765 8.123 1.00 51.88 69 ILE A O 1
ATOM 567 N N . ALA A 1 70 ? -52.223 -53.621 10.345 1.00 42.44 70 ALA A N 1
ATOM 568 C CA . ALA A 1 70 ? -51.489 -54.869 10.554 1.00 42.44 70 ALA A CA 1
ATOM 569 C C . ALA A 1 70 ? -52.451 -56.072 10.544 1.00 42.44 70 ALA A C 1
ATOM 571 O O . ALA A 1 70 ? -53.161 -56.332 11.514 1.00 42.44 70 ALA A O 1
ATOM 572 N N . GLY A 1 71 ? -52.504 -56.764 9.404 1.00 37.75 71 GLY A N 1
ATOM 573 C CA . GLY A 1 71 ? -53.288 -57.978 9.193 1.00 37.75 71 GLY A CA 1
ATOM 574 C C . GLY A 1 71 ? -52.816 -59.188 10.012 1.00 37.75 71 GLY A C 1
ATOM 575 O O . GLY A 1 71 ? -51.699 -59.242 10.514 1.00 37.75 71 GLY A O 1
ATOM 576 N N . SER A 1 72 ? -53.725 -60.158 10.114 1.00 45.91 72 SER A N 1
ATOM 577 C CA . SER A 1 72 ? -53.600 -61.471 10.758 1.00 45.91 72 SER A CA 1
ATOM 578 C C . SER A 1 72 ? -52.365 -62.270 10.293 1.00 45.91 72 SER A C 1
ATOM 580 O O . SER A 1 72 ? -52.262 -62.629 9.124 1.00 45.91 72 SER A O 1
ATOM 582 N N . GLY A 1 73 ? -51.452 -62.569 11.226 1.00 40.53 73 GLY A N 1
ATOM 583 C CA . GLY A 1 73 ? -50.282 -63.448 11.066 1.00 40.53 73 GLY A CA 1
ATOM 584 C C . GLY A 1 73 ? -49.489 -63.545 12.384 1.00 40.53 73 GLY A C 1
ATOM 585 O O . GLY A 1 73 ? -49.579 -62.614 13.185 1.00 40.53 73 GLY A O 1
ATOM 586 N N . PRO A 1 74 ? -48.791 -64.661 12.679 1.00 41.22 74 PRO A N 1
ATOM 587 C CA . PRO A 1 74 ? -48.362 -65.002 14.036 1.00 41.22 74 PRO A CA 1
ATOM 588 C C . PRO A 1 74 ? -47.293 -64.041 14.571 1.00 41.22 74 PRO A C 1
ATOM 590 O O . PRO A 1 74 ? -46.316 -63.715 13.902 1.00 41.22 74 PRO A O 1
ATOM 593 N N . LEU A 1 75 ? -47.530 -63.577 15.797 1.00 47.56 75 LEU A N 1
ATOM 594 C CA . LEU A 1 75 ? -46.795 -62.521 16.479 1.00 47.56 75 LEU A CA 1
ATOM 595 C C . LEU A 1 75 ? -45.511 -63.080 17.117 1.00 47.56 75 LEU A C 1
ATOM 597 O O . LEU A 1 75 ? -45.497 -63.407 18.302 1.00 47.56 75 LEU A O 1
ATOM 601 N N . GLU A 1 76 ? -44.430 -63.178 16.344 1.00 39.84 76 GLU A N 1
ATOM 602 C CA . GLU A 1 76 ? -43.080 -63.289 16.908 1.00 39.84 76 GLU A CA 1
ATOM 603 C C . GLU A 1 76 ? -42.586 -61.899 17.340 1.00 39.84 76 GLU A C 1
ATOM 605 O O . GLU A 1 76 ? -42.132 -61.067 16.561 1.00 39.84 76 GLU A O 1
ATOM 610 N N . ASP A 1 77 ? -42.809 -61.652 18.627 1.00 47.28 77 ASP A N 1
ATOM 611 C CA . ASP A 1 77 ? -42.024 -60.853 19.566 1.00 47.28 77 ASP A CA 1
ATOM 612 C C . ASP A 1 77 ? -41.366 -59.543 19.071 1.00 47.28 77 ASP A C 1
ATOM 614 O O . ASP A 1 77 ? -40.147 -59.400 18.952 1.00 47.28 77 ASP A O 1
ATOM 618 N N . ILE A 1 78 ? -42.191 -58.500 18.920 1.00 52.81 78 ILE A N 1
ATOM 619 C CA . ILE A 1 78 ? -41.748 -57.097 18.784 1.00 52.81 78 ILE A CA 1
ATOM 620 C C . ILE A 1 78 ? -40.895 -56.643 19.995 1.00 52.81 78 ILE A C 1
ATOM 622 O O . ILE A 1 78 ? -40.162 -55.655 19.888 1.00 52.81 78 ILE A O 1
ATOM 626 N N . ALA A 1 79 ? -40.912 -57.356 21.132 1.00 48.78 79 ALA A N 1
ATOM 627 C CA . ALA A 1 79 ? -40.075 -57.018 22.286 1.00 48.78 79 ALA A CA 1
ATOM 628 C C . ALA A 1 79 ? -38.573 -57.258 22.035 1.00 48.78 79 ALA A C 1
ATOM 630 O O . ALA A 1 79 ? -37.740 -56.698 22.751 1.00 48.78 79 ALA A O 1
ATOM 631 N N . CYS A 1 80 ? -38.194 -57.986 20.978 1.00 52.59 80 CYS A N 1
ATOM 632 C CA . CYS A 1 80 ? -36.792 -58.122 20.576 1.00 52.59 80 CYS A CA 1
ATOM 633 C C . CYS A 1 80 ? -36.190 -56.834 19.979 1.00 52.59 80 CYS A C 1
ATOM 635 O O . CYS A 1 80 ? -34.970 -56.686 19.989 1.00 52.59 80 CYS A O 1
ATOM 637 N N . LEU A 1 81 ? -37.003 -55.870 19.522 1.00 53.38 81 LEU A N 1
ATOM 638 C CA . LEU A 1 81 ? -36.510 -54.607 18.942 1.00 53.38 81 LEU A CA 1
ATOM 639 C C . LEU A 1 81 ? -36.054 -53.569 19.986 1.00 53.38 81 LEU A C 1
ATOM 641 O O . LEU A 1 81 ? -35.379 -52.609 19.621 1.00 53.38 81 LEU A O 1
ATOM 645 N N . PHE A 1 82 ? -36.379 -53.753 21.272 1.00 55.81 82 PHE A N 1
ATOM 646 C CA . PHE A 1 82 ? -36.052 -52.794 22.345 1.00 55.81 82 PHE A CA 1
ATOM 647 C C . PHE A 1 82 ? -35.236 -53.391 23.505 1.00 55.81 82 PHE A C 1
ATOM 649 O O . PHE A 1 82 ? -35.101 -52.762 24.560 1.00 55.81 82 PHE A O 1
ATOM 656 N N . GLY A 1 83 ? -34.654 -54.577 23.294 1.00 47.62 83 GLY A N 1
ATOM 657 C CA . GLY A 1 83 ? -33.945 -55.342 24.319 1.00 47.62 83 GLY A CA 1
ATOM 658 C C . GLY A 1 83 ? -34.926 -55.991 25.295 1.00 47.62 83 GLY A C 1
ATOM 659 O O . GLY A 1 83 ? -35.915 -55.383 25.701 1.00 47.62 83 GLY A O 1
ATOM 660 N N . ARG A 1 84 ? -34.649 -57.234 25.702 1.00 54.03 84 ARG A N 1
ATOM 661 C CA . ARG A 1 84 ? -35.596 -58.120 26.412 1.00 54.03 84 ARG A CA 1
ATOM 662 C C . ARG A 1 84 ? -36.127 -57.563 27.747 1.00 54.03 84 ARG A C 1
ATOM 664 O O . ARG A 1 84 ? -37.094 -58.098 28.268 1.00 54.03 84 ARG A O 1
ATOM 671 N N . ASN A 1 85 ? -35.553 -56.461 28.249 1.00 57.06 85 ASN A N 1
ATOM 672 C CA . ASN A 1 85 ? -35.944 -55.781 29.488 1.00 57.06 85 ASN A CA 1
ATOM 673 C C . ASN A 1 85 ? -36.162 -54.251 29.353 1.00 57.06 85 ASN A C 1
ATOM 675 O O . ASN A 1 85 ? -36.252 -53.565 30.372 1.00 57.06 85 ASN A O 1
ATOM 679 N N . GLY A 1 86 ? -36.205 -53.672 28.142 1.00 56.72 86 GLY A N 1
ATOM 680 C CA . GLY A 1 86 ? -36.613 -52.270 27.906 1.00 56.72 86 GLY A CA 1
ATOM 681 C C . GLY A 1 86 ? -35.811 -51.153 28.607 1.00 56.72 86 GLY A C 1
ATOM 682 O O . GLY A 1 86 ? -36.213 -49.995 28.541 1.00 56.72 86 GLY A O 1
ATOM 683 N N . ARG A 1 87 ? -34.687 -51.456 29.273 1.00 52.44 87 ARG A N 1
ATOM 684 C CA . ARG A 1 87 ? -33.851 -50.487 30.021 1.00 52.44 87 ARG A CA 1
ATOM 685 C C . ARG A 1 87 ? -32.426 -50.331 29.480 1.00 52.44 87 ARG A C 1
ATOM 687 O O . ARG A 1 87 ? -31.620 -49.617 30.070 1.00 52.44 87 ARG A O 1
ATOM 694 N N . GLU A 1 88 ? -32.098 -50.971 28.361 1.00 51.97 88 GLU A N 1
ATOM 695 C CA . GLU A 1 88 ? -30.720 -51.022 27.847 1.00 51.97 88 GLU A CA 1
ATOM 696 C C . GLU A 1 88 ? -30.353 -49.865 26.901 1.00 51.97 88 GLU A C 1
ATOM 698 O O . GLU A 1 88 ? -29.175 -49.588 26.715 1.00 51.97 88 GLU A O 1
ATOM 703 N N . HIS A 1 89 ? -31.326 -49.108 26.382 1.00 49.69 89 HIS A N 1
ATOM 704 C CA . HIS A 1 89 ? -31.083 -47.966 25.481 1.00 49.69 89 HIS A CA 1
ATOM 705 C C . HIS A 1 89 ? -30.904 -46.614 26.207 1.00 49.69 89 HIS A C 1
ATOM 707 O O . HIS A 1 89 ? -30.838 -45.568 25.567 1.00 49.69 89 HIS A O 1
ATOM 713 N N . MET A 1 90 ? -30.804 -46.622 27.541 1.00 44.84 90 MET A N 1
ATOM 714 C CA . MET A 1 90 ? -30.662 -45.425 28.384 1.00 44.84 90 MET A CA 1
ATOM 715 C C . MET A 1 90 ? -29.394 -45.487 29.254 1.00 44.84 90 MET A C 1
ATOM 717 O O . MET A 1 90 ? -29.410 -45.175 30.441 1.00 44.84 90 MET A O 1
ATOM 721 N N . LYS A 1 91 ? -28.275 -45.909 28.650 1.00 42.78 91 LYS A N 1
ATOM 722 C CA . LYS A 1 91 ? -26.935 -45.854 29.251 1.00 42.78 91 LYS A CA 1
ATOM 723 C C . LYS A 1 91 ? -26.012 -44.983 28.401 1.00 42.78 91 LYS A C 1
ATOM 725 O O . LYS A 1 91 ? -25.259 -45.477 27.573 1.00 42.78 91 LYS A O 1
ATOM 730 N N . TRP A 1 92 ? -26.076 -43.674 28.619 1.00 34.97 92 TRP A N 1
ATOM 731 C CA . TRP A 1 92 ? -24.899 -42.821 28.470 1.00 34.97 92 TRP A CA 1
ATOM 732 C C . TRP A 1 92 ? -24.324 -42.635 29.869 1.00 34.97 92 TRP A C 1
ATOM 734 O O . TRP A 1 92 ? -24.752 -41.755 30.609 1.00 34.97 92 TRP A O 1
ATOM 744 N N . THR A 1 93 ? -23.394 -43.503 30.250 1.00 36.03 93 THR A N 1
ATOM 745 C CA . THR A 1 93 ? -22.521 -43.277 31.403 1.00 36.03 93 THR A CA 1
ATOM 746 C C . THR A 1 93 ? -21.129 -43.772 31.052 1.00 36.03 93 THR A C 1
ATOM 748 O O . THR A 1 93 ? -20.903 -44.980 31.002 1.00 36.03 93 THR A O 1
ATOM 751 N N . ASP A 1 94 ? -20.195 -42.840 30.865 1.00 33.16 94 ASP A N 1
ATOM 752 C CA . ASP A 1 94 ? -18.801 -43.088 31.220 1.00 33.16 94 ASP A CA 1
ATOM 753 C C . ASP A 1 94 ? -18.747 -43.218 32.745 1.00 33.16 94 ASP A C 1
ATOM 755 O O . ASP A 1 94 ? -18.855 -42.220 33.458 1.00 33.16 94 ASP A O 1
ATOM 759 N N . ARG A 1 95 ? -18.660 -44.451 33.248 1.00 34.25 95 ARG A N 1
ATOM 760 C CA . ARG A 1 95 ? -17.542 -44.906 34.090 1.00 34.25 95 ARG A CA 1
ATOM 761 C C . ARG A 1 95 ? -17.778 -46.316 34.622 1.00 34.25 95 ARG A C 1
ATOM 763 O O . ARG A 1 95 ? -18.892 -46.697 34.960 1.00 34.25 95 ARG A O 1
ATOM 770 N N . GLU A 1 96 ? -16.672 -47.042 34.686 1.00 31.67 96 GLU A N 1
ATOM 771 C CA . GLU A 1 96 ? -16.504 -48.416 35.142 1.00 31.67 96 GLU A CA 1
ATOM 772 C C . GLU A 1 96 ? -17.256 -48.760 36.444 1.00 31.67 96 GLU A C 1
ATOM 774 O O . GLU A 1 96 ? -17.201 -48.051 37.446 1.00 31.67 96 GLU A O 1
ATOM 779 N N . GLU A 1 97 ? -17.960 -49.887 36.349 1.00 29.17 97 GLU A N 1
ATOM 780 C CA . GLU A 1 97 ? -18.390 -50.879 37.342 1.00 29.17 97 GLU A CA 1
ATOM 781 C C . GLU A 1 97 ? -18.068 -50.654 38.841 1.00 29.17 97 GLU A C 1
ATOM 783 O O . GLU A 1 97 ? -16.912 -50.539 39.240 1.00 29.17 97 GLU A O 1
ATOM 788 N N . ARG A 1 98 ? -19.069 -50.866 39.716 1.00 29.50 98 ARG A N 1
ATOM 789 C CA . ARG A 1 98 ? -19.283 -52.181 40.372 1.00 29.50 98 ARG A CA 1
ATOM 790 C C . ARG A 1 98 ? -20.500 -52.217 41.313 1.00 29.50 98 ARG A C 1
ATOM 792 O O . ARG A 1 98 ? -20.600 -51.454 42.264 1.00 29.50 98 ARG A O 1
ATOM 799 N N . ASN A 1 99 ? -21.324 -53.232 41.049 1.00 28.70 99 ASN A N 1
ATOM 800 C CA . ASN A 1 99 ? -22.009 -54.137 41.981 1.00 28.70 99 ASN A CA 1
ATOM 801 C C . ASN A 1 99 ? -23.093 -53.591 42.926 1.00 28.70 99 ASN A C 1
ATOM 803 O O . ASN A 1 99 ? -22.841 -53.148 44.041 1.00 28.70 99 ASN A O 1
ATOM 807 N N . VAL A 1 100 ? -24.334 -53.816 42.492 1.00 31.17 100 VAL A N 1
ATOM 808 C CA . VAL A 1 100 ? -25.507 -54.060 43.342 1.00 31.17 100 VAL A CA 1
ATOM 809 C C . VAL A 1 100 ? -25.613 -55.572 43.582 1.00 31.17 100 VAL A C 1
ATOM 811 O O . VAL A 1 100 ? -25.371 -56.340 42.651 1.00 31.17 100 VAL A O 1
ATOM 814 N N . HIS A 1 101 ? -26.066 -56.000 44.763 1.00 27.77 101 HIS A N 1
ATOM 815 C CA . HIS A 1 101 ? -26.936 -57.177 44.859 1.00 27.77 101 HIS A CA 1
ATOM 816 C C . HIS A 1 101 ? -28.141 -56.889 45.782 1.00 27.77 101 HIS A C 1
ATOM 818 O O . HIS A 1 101 ? -27.943 -56.273 46.831 1.00 27.77 101 HIS A O 1
ATOM 824 N N . PRO A 1 102 ? -29.369 -57.284 45.387 1.00 39.91 102 PRO A N 1
ATOM 825 C CA . PRO A 1 102 ? -30.617 -57.073 46.127 1.00 39.91 102 PRO A CA 1
ATOM 826 C C . PRO A 1 102 ? -31.208 -58.388 46.677 1.00 39.91 102 PRO A C 1
ATOM 828 O O . PRO A 1 102 ? -30.861 -59.449 46.174 1.00 39.91 102 PRO A O 1
ATOM 831 N N . GLU A 1 103 ? -32.166 -58.304 47.608 1.00 28.62 103 GLU A N 1
ATOM 832 C CA . GLU A 1 103 ? -33.261 -59.280 47.814 1.00 28.62 103 GLU A CA 1
ATOM 833 C C . GLU A 1 103 ? -34.375 -58.623 48.668 1.00 28.62 103 GLU A C 1
ATOM 835 O O . GLU A 1 103 ? -34.086 -57.978 49.671 1.00 28.62 103 G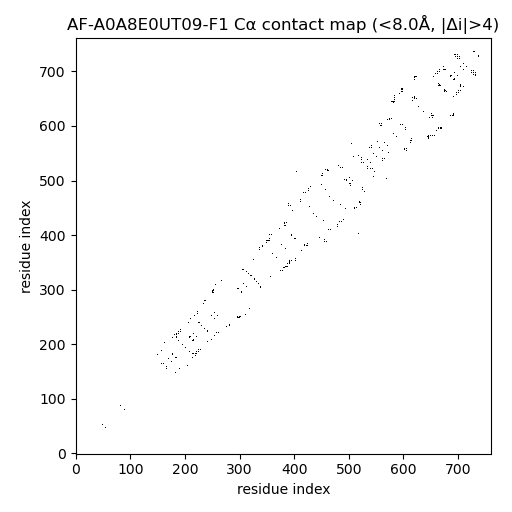LU A O 1
ATOM 840 N N . ALA A 1 104 ? -35.575 -58.460 48.084 1.00 27.31 104 ALA A N 1
ATOM 841 C CA . ALA A 1 104 ? -36.837 -59.177 48.382 1.00 27.31 104 ALA A CA 1
ATOM 842 C C . ALA A 1 104 ? -37.629 -58.557 49.563 1.00 27.31 104 ALA A C 1
ATOM 844 O O . ALA A 1 104 ? -37.204 -58.602 50.706 1.00 27.31 104 ALA A O 1
ATOM 845 N N . HIS A 1 105 ? -38.630 -57.713 49.279 1.00 30.50 105 HIS A N 1
ATOM 846 C CA . HIS A 1 105 ? -40.068 -58.019 49.122 1.00 30.50 105 HIS A CA 1
ATOM 847 C C . HIS A 1 105 ? -40.822 -58.230 50.445 1.00 30.50 105 HIS A C 1
ATOM 849 O O . HIS A 1 105 ? -40.643 -59.252 51.081 1.00 30.50 105 HIS A O 1
ATOM 855 N N . ASP A 1 106 ? -41.734 -57.296 50.760 1.00 27.48 106 ASP A N 1
ATOM 856 C CA . ASP A 1 106 ? -43.102 -57.599 51.209 1.00 27.48 106 ASP A CA 1
ATOM 857 C C . ASP A 1 106 ? -44.045 -56.390 50.979 1.00 27.48 106 ASP A C 1
ATOM 859 O O . ASP A 1 106 ? -43.678 -55.230 51.162 1.00 27.48 106 ASP A O 1
ATOM 863 N N . LEU A 1 107 ? -45.247 -56.691 50.474 1.00 32.72 107 LEU A N 1
ATOM 864 C CA . LEU A 1 107 ? -46.413 -55.822 50.181 1.00 32.72 107 LEU A CA 1
ATOM 865 C C . LEU A 1 107 ? -47.177 -55.469 51.496 1.00 32.72 107 LEU A C 1
ATOM 867 O O . LEU A 1 107 ? -46.894 -56.139 52.487 1.00 32.72 107 LEU A O 1
ATOM 871 N N . PRO A 1 108 ? -48.158 -54.519 51.587 1.00 34.19 108 PRO A N 1
ATOM 872 C CA . PRO A 1 108 ? -49.193 -54.198 50.591 1.00 34.19 108 PRO A CA 1
ATOM 873 C C . PRO A 1 108 ? -49.584 -52.707 50.421 1.00 34.19 108 PRO A C 1
ATOM 875 O O . PRO A 1 108 ? -49.084 -51.795 51.069 1.00 34.19 108 PRO A O 1
ATOM 878 N N . ALA A 1 109 ? -50.490 -52.488 49.465 1.00 39.00 109 ALA A N 1
ATOM 879 C CA . ALA A 1 109 ? -50.925 -51.207 48.919 1.00 39.00 109 ALA A CA 1
ATOM 880 C C . ALA A 1 109 ? -51.560 -50.224 49.925 1.00 39.00 109 ALA A C 1
ATOM 882 O O . ALA A 1 109 ? -52.475 -50.577 50.664 1.00 39.00 109 ALA A O 1
ATOM 883 N N . PHE A 1 110 ? -51.164 -48.950 49.807 1.00 28.25 110 PHE A N 1
ATOM 884 C CA . PHE A 1 110 ? -51.909 -47.769 50.253 1.00 28.25 110 PHE A CA 1
ATOM 885 C C . PHE A 1 110 ? -51.956 -46.724 49.117 1.00 28.25 110 PHE A C 1
ATOM 887 O O . PHE A 1 110 ? -51.071 -46.704 48.258 1.00 28.25 110 PHE A O 1
ATOM 894 N N . PRO A 1 111 ? -53.016 -45.900 49.056 1.00 32.91 111 PRO A N 1
ATOM 895 C CA . PRO A 1 111 ? -53.393 -45.132 47.874 1.00 32.91 111 PRO A CA 1
ATOM 896 C C . PRO A 1 111 ? -52.456 -43.940 47.657 1.00 32.91 111 PRO A C 1
ATOM 898 O O . PRO A 1 111 ? -52.299 -43.094 48.536 1.00 32.91 111 PRO A O 1
ATOM 901 N N . LEU A 1 112 ? -51.866 -43.829 46.463 1.00 32.50 112 LEU A N 1
ATOM 902 C CA . LEU A 1 112 ? -51.182 -42.608 46.036 1.00 32.50 112 LEU A CA 1
ATOM 903 C C . LEU A 1 112 ? -52.237 -41.547 45.705 1.00 32.50 112 LEU A C 1
ATOM 905 O O . LEU A 1 112 ? -52.683 -41.412 44.565 1.00 32.50 112 LEU A O 1
ATOM 909 N N . ASN A 1 113 ? -52.646 -40.808 46.735 1.00 35.62 113 ASN A N 1
ATOM 910 C CA . ASN A 1 113 ? -53.252 -39.496 46.566 1.00 35.62 113 ASN A CA 1
ATOM 911 C C . ASN A 1 113 ? -52.317 -38.614 45.712 1.00 35.62 113 ASN A C 1
ATOM 913 O O . ASN A 1 113 ? -51.093 -38.703 45.851 1.00 35.62 113 ASN A O 1
ATOM 917 N N . PRO A 1 114 ? -52.862 -37.768 44.820 1.00 43.16 114 PRO A N 1
ATOM 918 C CA . PRO A 1 114 ? -52.062 -36.778 44.110 1.00 43.16 114 PRO A CA 1
ATOM 919 C C . PRO A 1 114 ? -51.371 -35.837 45.116 1.00 43.16 114 PRO A C 1
ATOM 921 O O . PRO A 1 114 ? -51.930 -35.589 46.186 1.00 43.16 114 PRO A O 1
ATOM 924 N N . PRO A 1 115 ? -50.174 -35.314 44.792 1.00 37.97 115 PRO A N 1
ATOM 925 C CA . PRO A 1 115 ? -49.441 -34.415 45.677 1.00 37.97 115 PRO A CA 1
ATOM 926 C C . PRO A 1 115 ? -50.294 -33.187 46.006 1.00 37.97 115 PRO A C 1
ATOM 928 O O . PRO A 1 115 ? -50.955 -32.634 45.121 1.00 37.97 115 PRO A O 1
ATOM 931 N N . GLU A 1 116 ? -50.280 -32.779 47.276 1.00 36.66 116 GLU A N 1
ATOM 932 C CA . GLU A 1 116 ? -50.940 -31.556 47.723 1.00 36.66 116 GLU A CA 1
ATOM 933 C C . GLU A 1 116 ? -50.484 -30.358 46.873 1.00 36.66 116 GLU A C 1
ATOM 935 O O . GLU A 1 116 ? -49.298 -30.238 46.540 1.00 36.66 116 GLU A O 1
ATOM 940 N N . PRO A 1 117 ? -51.415 -29.471 46.482 1.00 45.47 117 PRO A N 1
ATOM 941 C CA . PRO A 1 117 ? -51.067 -28.255 45.769 1.00 45.47 117 PRO A CA 1
ATOM 942 C C . PRO A 1 117 ? -50.160 -27.373 46.644 1.00 45.47 117 PRO A C 1
ATOM 944 O O . PRO A 1 117 ? -50.365 -27.305 47.857 1.00 45.47 117 PRO A O 1
ATOM 947 N N . PRO A 1 118 ? -49.180 -26.660 46.057 1.00 38.09 118 PRO A N 1
ATOM 948 C CA . PRO A 1 118 ? -48.391 -25.688 46.801 1.00 38.09 118 PRO A CA 1
ATOM 949 C C . PRO A 1 118 ? -49.321 -24.637 47.419 1.00 38.09 118 PRO A C 1
ATOM 951 O O . PRO A 1 118 ? -50.228 -24.132 46.752 1.00 38.09 118 PRO A O 1
ATOM 954 N N . 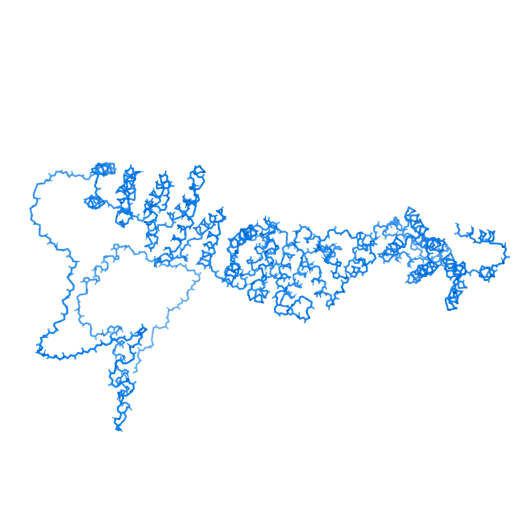LEU A 1 119 ? -49.089 -24.331 48.698 1.00 38.28 119 LEU A N 1
ATOM 955 C CA . LEU A 1 119 ? -49.825 -23.320 49.457 1.00 38.28 119 LEU A CA 1
ATOM 956 C C . LEU A 1 119 ? -49.909 -21.998 48.665 1.00 38.28 119 LEU A C 1
ATOM 958 O O . LEU A 1 119 ? -48.894 -21.538 48.131 1.00 38.28 119 LEU A O 1
ATOM 962 N N . PRO A 1 120 ? -51.093 -21.367 48.576 1.00 35.12 120 PRO A N 1
ATOM 963 C CA . PRO A 1 120 ? -51.243 -20.104 47.874 1.00 35.12 120 PRO A CA 1
ATOM 964 C C . PRO A 1 120 ? -50.513 -18.987 48.630 1.00 35.12 120 PRO A C 1
ATOM 966 O O . PRO A 1 120 ? -50.893 -18.621 49.737 1.00 35.12 120 PRO A O 1
ATOM 969 N N . PHE A 1 121 ? -49.501 -18.391 47.995 1.00 31.66 121 PHE A N 1
ATOM 970 C CA . PHE A 1 121 ? -48.973 -17.071 48.354 1.00 31.66 121 PHE A CA 1
ATOM 971 C C . PHE A 1 121 ? -50.023 -15.998 48.013 1.00 31.66 121 PHE A C 1
ATOM 973 O O . PHE A 1 121 ? -49.905 -15.261 47.036 1.00 31.66 121 PHE A O 1
ATOM 980 N N . TYR A 1 122 ? -51.077 -15.922 48.817 1.00 32.84 122 TYR A N 1
ATOM 981 C CA . TYR A 1 122 ? -51.901 -14.730 48.949 1.00 32.84 122 TYR A CA 1
ATOM 982 C C . TYR A 1 122 ? -51.906 -14.347 50.422 1.00 32.84 122 TYR A C 1
ATOM 984 O O . TYR A 1 122 ? -52.151 -15.186 51.281 1.00 32.84 122 TYR A O 1
ATOM 992 N N . SER A 1 123 ? -51.593 -13.076 50.678 1.00 31.75 123 SER A N 1
ATOM 993 C CA . SER A 1 123 ? -51.746 -12.397 51.962 1.00 31.75 123 SER A CA 1
ATOM 994 C C . SER A 1 123 ? -53.003 -12.887 52.678 1.00 31.75 123 SER A C 1
ATOM 996 O O . SER A 1 123 ? -54.112 -12.642 52.199 1.00 31.75 123 SER A O 1
ATOM 998 N N . GLU A 1 124 ? -52.842 -13.550 53.821 1.00 28.50 124 GLU A N 1
ATOM 999 C CA . GLU A 1 124 ? -53.930 -13.663 54.783 1.00 28.50 124 GLU A CA 1
ATOM 1000 C C . GLU A 1 124 ? -54.369 -12.238 55.124 1.00 28.50 124 GLU A C 1
ATOM 1002 O O . GLU A 1 124 ? -53.580 -11.405 55.575 1.00 28.50 124 GLU A O 1
ATOM 1007 N N . ASN A 1 125 ? -55.628 -11.928 54.824 1.00 35.66 125 ASN A N 1
ATOM 1008 C CA . ASN A 1 125 ? -56.284 -10.757 55.371 1.00 35.66 125 ASN A CA 1
ATOM 1009 C C . ASN A 1 125 ? -56.421 -11.004 56.874 1.00 35.66 125 ASN A C 1
ATOM 1011 O O . ASN A 1 125 ? -57.321 -11.723 57.306 1.00 35.66 125 ASN A O 1
ATOM 1015 N N . ILE A 1 126 ? -55.510 -10.434 57.658 1.00 33.31 126 ILE A N 1
ATOM 1016 C CA . ILE A 1 126 ? -55.680 -10.326 59.105 1.00 33.31 126 ILE A CA 1
ATOM 1017 C C . ILE A 1 126 ? -56.936 -9.461 59.335 1.00 33.31 126 ILE A C 1
ATOM 1019 O O . ILE A 1 126 ? -57.039 -8.383 58.738 1.00 33.31 126 ILE A O 1
ATOM 1023 N N . PRO A 1 127 ? -57.921 -9.916 60.130 1.00 29.59 127 PRO A N 1
ATOM 1024 C CA . PRO A 1 127 ? -59.131 -9.148 60.397 1.00 29.59 127 PRO A CA 1
ATOM 1025 C C . PRO A 1 127 ? -58.787 -7.857 61.159 1.00 29.59 127 PRO A C 1
ATOM 1027 O O . PRO A 1 127 ? -57.893 -7.870 62.008 1.00 29.59 127 PRO A O 1
ATOM 1030 N N . PRO A 1 128 ? -59.482 -6.736 60.895 1.00 34.81 128 PRO A N 1
ATOM 1031 C CA . PRO A 1 128 ? -59.245 -5.502 61.620 1.00 34.81 128 PRO A CA 1
ATOM 1032 C C . PRO A 1 128 ? -59.869 -5.628 63.012 1.00 34.81 128 PRO A C 1
ATOM 1034 O O . PRO A 1 128 ? -61.087 -5.549 63.157 1.00 34.81 128 PRO A O 1
ATOM 1037 N N . MET A 1 129 ? -59.043 -5.803 64.039 1.00 31.47 129 MET A N 1
ATOM 1038 C CA . MET A 1 129 ? -59.430 -5.452 65.400 1.00 31.47 129 MET A CA 1
ATOM 1039 C C . MET A 1 129 ? -58.322 -4.655 66.088 1.00 31.47 129 MET A C 1
ATOM 1041 O O . MET A 1 129 ? -57.193 -5.115 66.226 1.00 31.47 129 MET A O 1
ATOM 1045 N N . GLU A 1 130 ? -58.732 -3.448 66.482 1.00 36.28 130 GLU A N 1
ATOM 1046 C CA . GLU A 1 130 ? -58.239 -2.631 67.592 1.00 36.28 130 GLU A CA 1
ATOM 1047 C C . GLU A 1 130 ? -56.786 -2.140 67.537 1.00 36.28 130 GLU A C 1
ATOM 1049 O O . GLU A 1 130 ? -55.910 -2.596 68.261 1.00 36.28 130 GLU A O 1
ATOM 1054 N N . PHE A 1 131 ? -56.582 -1.068 66.769 1.00 29.16 131 PHE A N 1
ATOM 1055 C CA . PHE A 1 131 ? -55.746 0.042 67.230 1.00 29.16 131 PHE A CA 1
ATOM 1056 C C . PHE A 1 131 ? -56.546 1.336 67.106 1.00 29.16 131 PHE A C 1
ATOM 1058 O O . PHE A 1 131 ? -56.411 2.110 66.159 1.00 29.16 131 PHE A O 1
ATOM 1065 N N . ASP A 1 132 ? -57.426 1.531 68.086 1.00 31.69 132 ASP A N 1
ATOM 1066 C CA . ASP A 1 132 ? -57.832 2.867 68.490 1.00 31.69 132 ASP A CA 1
ATOM 1067 C C . ASP A 1 132 ? -56.619 3.614 69.067 1.00 31.69 132 ASP A C 1
ATOM 1069 O O . ASP A 1 132 ? -55.691 3.018 69.613 1.00 31.69 132 ASP A O 1
ATOM 1073 N N . THR A 1 133 ? -56.671 4.942 68.978 1.00 34.50 133 THR A N 1
ATOM 1074 C CA . THR A 1 133 ? -55.722 5.941 69.507 1.00 34.50 133 THR A CA 1
ATOM 1075 C C . THR A 1 133 ? -54.381 6.115 68.783 1.00 34.50 133 THR A C 1
ATOM 1077 O O . THR A 1 133 ? -53.321 5.716 69.249 1.00 34.50 133 THR A O 1
ATOM 1080 N N . LEU A 1 134 ? -54.415 6.898 67.700 1.00 32.00 134 LEU A N 1
ATOM 1081 C CA . LEU A 1 134 ? -53.900 8.281 67.715 1.00 32.00 134 LEU A CA 1
ATOM 1082 C C . LEU A 1 134 ? -54.313 8.994 66.419 1.00 32.00 134 LEU A C 1
ATOM 1084 O O . LEU A 1 134 ? -53.544 9.162 65.476 1.00 32.00 134 LEU A O 1
ATOM 1088 N N . ASN A 1 135 ? -55.574 9.433 66.395 1.00 31.47 135 ASN A N 1
ATOM 1089 C CA . ASN A 1 135 ? -56.008 10.500 65.503 1.00 31.47 135 ASN A CA 1
ATOM 1090 C C . ASN A 1 135 ? -55.293 11.789 65.908 1.00 31.47 135 ASN A C 1
ATOM 1092 O O . ASN A 1 135 ? -55.488 12.297 67.010 1.00 31.47 135 ASN A O 1
ATOM 1096 N N . GLY A 1 136 ? -54.499 12.331 64.992 1.00 34.72 136 GLY A N 1
ATOM 1097 C CA . GLY A 1 136 ? -53.904 13.646 65.156 1.00 34.72 136 GLY A CA 1
ATOM 1098 C C . GLY A 1 136 ? -52.881 13.949 64.078 1.00 34.72 136 GLY A C 1
ATOM 1099 O O . GLY A 1 136 ? -51.695 13.920 64.362 1.00 34.72 136 GLY A O 1
ATOM 1100 N N . ILE A 1 137 ? -53.347 14.191 62.850 1.00 31.17 137 ILE A N 1
ATOM 1101 C CA . ILE A 1 137 ? -52.964 15.311 61.966 1.00 31.17 137 ILE A CA 1
ATOM 1102 C C . ILE A 1 137 ? -53.702 15.088 60.639 1.00 31.17 137 ILE A C 1
ATOM 1104 O O . ILE A 1 137 ? -53.361 14.237 59.820 1.00 31.17 137 ILE A O 1
ATOM 1108 N N . GLN A 1 138 ? -54.767 15.862 60.466 1.00 31.66 138 GLN A N 1
ATOM 1109 C CA . GLN A 1 138 ? -55.535 15.987 59.239 1.00 31.66 138 GLN A CA 1
ATOM 1110 C C . GLN A 1 138 ? -55.028 17.235 58.504 1.00 31.66 138 GLN A C 1
ATOM 1112 O O . GLN A 1 138 ? -54.917 18.298 59.111 1.00 31.66 138 GLN A O 1
ATOM 1117 N N . GLY A 1 139 ? -54.730 17.107 57.209 1.00 28.25 139 GLY A N 1
ATOM 1118 C CA . GLY A 1 139 ? -54.456 18.239 56.320 1.00 28.25 139 GLY A CA 1
ATOM 1119 C C . GLY A 1 139 ? -53.382 17.932 55.282 1.00 28.25 139 GLY A C 1
ATOM 1120 O O . GLY A 1 139 ? -52.203 17.867 55.610 1.00 28.25 139 GLY A O 1
ATOM 1121 N N . PHE A 1 140 ? -53.788 17.767 54.022 1.00 38.59 140 PHE A N 1
ATOM 1122 C CA . PHE A 1 140 ? -52.890 17.840 52.866 1.00 38.59 140 PHE A CA 1
ATOM 1123 C C . PHE A 1 140 ? -52.272 19.251 52.771 1.00 38.59 140 PHE A C 1
ATOM 1125 O O . PHE A 1 140 ? -53.034 20.218 52.769 1.00 38.59 140 PHE A O 1
ATOM 1132 N N . PRO A 1 141 ? -50.942 19.394 52.605 1.00 36.00 141 PRO A N 1
ATOM 1133 C CA . PRO A 1 141 ? -50.347 20.606 52.064 1.00 36.00 141 PRO A CA 1
ATOM 1134 C C . PRO A 1 141 ? -49.505 20.323 50.813 1.00 36.00 141 PRO A C 1
ATOM 1136 O O . PRO A 1 141 ? -48.551 19.541 50.799 1.00 36.00 141 PRO A O 1
ATOM 1139 N N . ASP A 1 142 ? -49.871 21.060 49.777 1.00 39.53 142 ASP A N 1
ATOM 1140 C CA . ASP A 1 142 ? -49.174 21.270 48.520 1.00 39.53 142 ASP A CA 1
ATOM 1141 C C . ASP A 1 142 ? -47.710 21.727 48.727 1.00 39.53 142 ASP A C 1
ATOM 1143 O O . ASP A 1 142 ? -47.418 22.537 49.609 1.00 39.53 142 ASP A O 1
ATOM 1147 N N . VAL A 1 143 ? -46.801 21.200 47.895 1.00 39.00 143 VAL A N 1
ATOM 1148 C CA . VAL A 1 143 ? -45.418 21.643 47.568 1.00 39.00 143 VAL A CA 1
ATOM 1149 C C . VAL A 1 143 ? -44.386 21.833 48.716 1.00 39.00 143 VAL A C 1
ATOM 1151 O O . VAL A 1 143 ? -43.186 21.710 48.470 1.00 39.00 143 VAL A O 1
ATOM 1154 N N . SER A 1 144 ? -44.782 22.001 49.983 1.00 45.28 144 SER A N 1
ATOM 1155 C CA . SER A 1 144 ? -43.887 22.190 51.149 1.00 45.28 144 SER A CA 1
ATOM 1156 C C . SER A 1 144 ? -43.432 20.892 51.847 1.00 45.28 144 SER A C 1
ATOM 1158 O O . SER A 1 144 ? -42.551 20.921 52.704 1.00 45.28 144 SER A O 1
ATOM 1160 N N . GLN A 1 145 ? -43.981 19.730 51.466 1.00 50.09 145 GLN A N 1
ATOM 1161 C CA . GLN A 1 145 ? -43.686 18.429 52.094 1.00 50.09 145 GLN A CA 1
ATOM 1162 C C . GLN A 1 145 ? -42.395 17.738 51.611 1.00 50.09 145 GLN A C 1
ATOM 1164 O O . GLN A 1 145 ? -41.923 16.799 52.255 1.00 50.09 145 GLN A O 1
ATOM 1169 N N . LYS A 1 146 ? -41.789 18.161 50.492 1.00 52.66 146 LYS A N 1
ATOM 1170 C CA . LYS A 1 146 ? -40.548 17.524 49.999 1.00 52.66 146 LYS A CA 1
ATOM 1171 C C . LYS A 1 146 ? -39.383 17.695 50.974 1.00 52.66 146 LYS A C 1
ATOM 1173 O O . LYS A 1 146 ? -38.648 16.739 51.225 1.00 52.66 146 LYS A O 1
ATOM 1178 N N . THR A 1 147 ? -39.258 18.883 51.563 1.00 54.75 147 THR A N 1
ATOM 1179 C CA . THR A 1 147 ? -38.234 19.221 52.559 1.00 54.75 147 THR A CA 1
ATOM 1180 C C . THR A 1 147 ? -38.465 18.516 53.894 1.00 54.75 147 THR A C 1
ATOM 1182 O O . THR A 1 147 ? -37.490 18.068 54.495 1.00 54.75 147 THR A O 1
ATOM 1185 N N . SER A 1 148 ? -39.716 18.329 54.336 1.00 69.94 148 SER A N 1
ATOM 1186 C CA . SER A 1 148 ? -40.012 17.607 55.584 1.00 69.94 148 SER A CA 1
ATOM 1187 C C . SER A 1 148 ? -39.773 16.098 55.456 1.00 69.94 148 SER A C 1
ATOM 1189 O O . SER A 1 148 ? -39.149 15.502 56.331 1.00 69.94 148 SER A O 1
ATOM 1191 N N . ARG A 1 149 ? -40.158 15.471 54.334 1.00 70.38 149 ARG A N 1
ATOM 1192 C CA . ARG A 1 149 ? -39.915 14.035 54.087 1.00 70.38 149 ARG A CA 1
ATOM 1193 C C . ARG A 1 149 ? -38.428 13.706 53.955 1.00 70.38 149 ARG A C 1
ATOM 1195 O O . ARG A 1 149 ? -37.973 12.688 54.473 1.00 70.38 149 ARG A O 1
ATOM 1202 N N . GLU A 1 150 ? -37.652 14.576 53.306 1.00 74.62 150 GLU A N 1
ATOM 1203 C CA . GLU A 1 150 ? -36.195 14.426 53.221 1.00 74.62 150 GLU A CA 1
ATOM 1204 C C . GLU A 1 150 ? -35.517 14.588 54.593 1.00 74.62 150 GLU A C 1
ATOM 1206 O O . GLU A 1 150 ? -34.580 13.852 54.909 1.00 74.62 150 GLU A O 1
ATOM 1211 N N . GLN A 1 151 ? -35.988 15.524 55.425 1.00 77.44 151 GLN A N 1
ATOM 1212 C CA . GLN A 1 151 ? -35.491 15.715 56.792 1.00 77.44 151 GLN A CA 1
ATOM 1213 C C . GLN A 1 151 ? -35.777 14.498 57.676 1.00 77.44 151 GLN A C 1
ATOM 1215 O O . GLN A 1 151 ? -34.855 14.000 58.320 1.00 77.44 151 GLN A O 1
ATOM 1220 N N . VAL A 1 152 ? -36.997 13.959 57.623 1.00 79.38 152 VAL A N 1
ATOM 1221 C CA . VAL A 1 152 ? -37.387 12.735 58.342 1.00 79.38 152 VAL A CA 1
ATOM 1222 C C . VAL A 1 152 ? -36.531 11.541 57.906 1.00 79.38 152 VAL A C 1
ATOM 1224 O O . VAL A 1 152 ? -36.023 10.796 58.744 1.00 79.38 152 VAL A O 1
ATOM 1227 N N . LEU A 1 153 ? -36.277 11.390 56.601 1.00 80.06 153 LEU A N 1
ATOM 1228 C CA . LEU A 1 153 ? -35.375 10.356 56.091 1.00 80.06 153 LEU A CA 1
ATOM 1229 C C . LEU A 1 153 ? -33.936 10.556 56.597 1.00 80.06 153 LEU A C 1
ATOM 1231 O O . LEU A 1 153 ? -33.293 9.598 57.025 1.00 80.06 153 LEU A O 1
ATOM 1235 N N . LYS A 1 154 ? -33.420 11.791 56.598 1.00 81.19 154 LYS A N 1
ATOM 1236 C CA . LYS A 1 154 ? -32.083 12.102 57.135 1.00 81.19 154 LYS A CA 1
ATOM 1237 C C . LYS A 1 154 ? -31.978 11.792 58.627 1.00 81.19 154 LYS A C 1
ATOM 1239 O O . LYS A 1 154 ? -30.942 11.284 59.052 1.00 81.19 154 LYS A O 1
ATOM 1244 N N . GLU A 1 155 ? -33.005 12.092 59.417 1.00 80.94 155 GLU A N 1
ATOM 1245 C CA . GLU A 1 155 ? -33.050 11.773 60.848 1.00 80.94 155 GLU A CA 1
ATOM 1246 C C . GLU A 1 155 ? -33.084 10.269 61.098 1.00 80.94 155 GLU A C 1
ATOM 1248 O O . GLU A 1 155 ? -32.284 9.765 61.887 1.00 80.94 155 GLU A O 1
ATOM 1253 N N . PHE A 1 156 ? -33.902 9.532 60.348 1.00 80.44 156 PHE A N 1
ATOM 1254 C CA . PHE A 1 156 ? -33.936 8.076 60.427 1.00 80.44 156 PHE A CA 1
ATOM 1255 C C . PHE A 1 156 ? -32.577 7.451 60.074 1.00 80.44 156 PHE A C 1
ATOM 1257 O O . PHE A 1 156 ? -32.064 6.604 60.807 1.00 80.44 156 PHE A O 1
ATOM 1264 N N . LEU A 1 157 ? -31.919 7.924 59.013 1.00 81.50 157 LEU A N 1
ATOM 1265 C CA . LEU A 1 157 ? -30.602 7.429 58.597 1.00 81.50 157 LEU A CA 1
ATOM 1266 C C . LEU A 1 157 ? -29.504 7.689 59.654 1.00 81.50 157 LEU A C 1
ATOM 1268 O O . LEU A 1 157 ? -28.571 6.880 59.803 1.00 81.50 157 LEU A O 1
ATOM 1272 N N . LYS A 1 158 ? -29.630 8.750 60.473 1.00 80.62 158 LYS A N 1
ATOM 1273 C CA . LYS A 1 158 ? -28.699 9.005 61.590 1.00 80.62 158 LYS A CA 1
ATOM 1274 C C . LYS A 1 158 ? -28.660 7.838 62.583 1.00 80.62 158 LYS A C 1
ATOM 1276 O O . LYS A 1 158 ? -27.561 7.546 63.059 1.00 80.62 158 LYS A O 1
ATOM 1281 N N . SER A 1 159 ? -29.775 7.128 62.793 1.00 74.56 159 SER A N 1
ATOM 1282 C CA . SER A 1 159 ? -29.928 6.030 63.770 1.00 74.56 159 SER A CA 1
ATOM 1283 C C . SER A 1 159 ? -29.188 4.718 63.431 1.00 74.56 159 SER A C 1
ATOM 1285 O O . SER A 1 159 ? -29.234 3.767 64.203 1.00 74.56 159 SER A O 1
ATOM 1287 N N . ARG A 1 160 ? -28.432 4.676 62.321 1.00 67.06 160 ARG A N 1
ATOM 1288 C CA . ARG A 1 160 ? -27.667 3.506 61.823 1.00 67.06 160 ARG A CA 1
ATOM 1289 C C . ARG A 1 160 ? -28.526 2.256 61.515 1.00 67.06 160 ARG A C 1
ATOM 1291 O O . ARG A 1 160 ? -28.134 1.153 61.907 1.00 67.06 160 ARG A O 1
ATOM 1298 N N . PRO A 1 161 ? -29.634 2.388 60.763 1.00 73.25 161 PRO A N 1
ATOM 1299 C CA . PRO A 1 161 ? -30.486 1.252 60.410 1.00 73.25 161 PRO A CA 1
ATOM 1300 C C . PRO A 1 161 ? -29.763 0.224 59.511 1.00 73.25 161 PRO A C 1
ATOM 1302 O O . PRO A 1 161 ? -28.805 0.554 58.802 1.00 73.25 161 PRO A O 1
ATOM 1305 N N . SER A 1 162 ? -30.203 -1.039 59.553 1.00 80.25 162 SER A N 1
ATOM 1306 C CA . SER A 1 162 ? -29.837 -2.060 58.556 1.00 80.25 162 SER A CA 1
ATOM 1307 C C . SER A 1 162 ? -30.479 -1.742 57.201 1.00 80.25 162 SER A C 1
ATOM 1309 O O . SER A 1 162 ? -31.463 -1.007 57.143 1.00 80.25 162 SER A O 1
ATOM 1311 N N . VAL A 1 163 ? -29.970 -2.322 56.109 1.00 82.81 163 VAL A N 1
ATOM 1312 C CA . VAL A 1 163 ? -30.576 -2.158 54.771 1.00 82.81 163 VAL A CA 1
ATOM 1313 C C . VAL A 1 163 ? -32.038 -2.620 54.774 1.00 82.81 163 VAL A C 1
ATOM 1315 O O . VAL A 1 163 ? -32.908 -1.934 54.245 1.00 82.81 163 VAL A O 1
ATOM 1318 N N . THR A 1 164 ? -32.341 -3.699 55.498 1.00 80.88 164 THR A N 1
ATOM 1319 C CA . THR A 1 164 ? -33.711 -4.190 55.704 1.00 80.88 164 THR A CA 1
ATOM 1320 C C . THR A 1 164 ? -34.601 -3.197 56.457 1.00 80.88 164 THR A C 1
ATOM 1322 O O . THR A 1 164 ? -35.741 -2.976 56.056 1.00 80.88 164 THR A O 1
ATOM 1325 N N . ALA A 1 165 ? -34.090 -2.540 57.504 1.00 79.81 165 ALA A N 1
ATOM 1326 C CA . ALA A 1 165 ? -34.828 -1.515 58.243 1.00 79.81 165 ALA A CA 1
ATOM 1327 C C . ALA A 1 165 ? -35.063 -0.253 57.395 1.00 79.81 165 ALA A C 1
ATOM 1329 O O . ALA A 1 165 ? -36.129 0.353 57.486 1.00 79.81 165 ALA A O 1
ATOM 1330 N N . ILE A 1 166 ? -34.111 0.105 56.525 1.00 81.12 166 ILE A N 1
ATOM 1331 C CA . ILE A 1 166 ? -34.296 1.161 55.519 1.00 81.12 166 ILE A CA 1
ATOM 1332 C C . ILE A 1 166 ? -35.410 0.766 54.543 1.00 81.12 166 ILE A C 1
ATOM 1334 O O . ILE A 1 166 ? -36.303 1.570 54.298 1.00 81.12 166 ILE A O 1
ATOM 1338 N N . GLY A 1 167 ? -35.414 -0.475 54.048 1.00 79.50 167 GLY A N 1
ATOM 1339 C CA . GLY A 1 167 ? -36.475 -1.002 53.185 1.00 79.50 167 GLY A CA 1
ATOM 1340 C C . GLY A 1 167 ? -37.866 -0.937 53.819 1.00 79.50 167 GLY A C 1
ATOM 1341 O O . GLY A 1 167 ? -38.814 -0.484 53.178 1.00 79.50 167 GLY A O 1
ATOM 1342 N N . ILE A 1 168 ? -37.991 -1.326 55.090 1.00 79.44 168 ILE A N 1
ATOM 1343 C CA . ILE A 1 168 ? -39.258 -1.257 55.835 1.00 79.44 168 ILE A CA 1
ATOM 1344 C C . ILE A 1 168 ? -39.723 0.198 55.977 1.00 79.44 168 ILE A C 1
ATOM 1346 O O . ILE A 1 168 ? -40.881 0.502 55.698 1.00 79.44 168 ILE A O 1
ATOM 1350 N N . PHE A 1 169 ? -38.818 1.108 56.337 1.00 80.69 169 PHE A N 1
ATOM 1351 C CA . PHE A 1 169 ? -39.133 2.526 56.518 1.00 80.69 169 PHE A CA 1
ATOM 1352 C C . PHE A 1 169 ? -39.541 3.220 55.208 1.00 80.69 169 PHE A C 1
ATOM 1354 O O . PHE A 1 169 ? -40.497 3.996 55.178 1.00 80.69 169 PHE A O 1
ATOM 1361 N N . VAL A 1 170 ? -38.865 2.895 54.100 1.00 81.06 170 VAL A N 1
ATOM 1362 C CA . VAL A 1 170 ? -39.203 3.387 52.754 1.00 81.06 170 VAL A CA 1
ATOM 1363 C C . VAL A 1 170 ? -40.624 2.974 52.357 1.00 81.06 170 VAL A C 1
ATOM 1365 O O . VAL A 1 170 ? -41.368 3.794 51.813 1.00 81.06 170 VAL A O 1
ATOM 1368 N N . ARG A 1 171 ? -41.024 1.734 52.678 1.00 80.06 171 ARG A N 1
ATOM 1369 C CA . ARG A 1 171 ? -42.383 1.221 52.434 1.00 80.06 171 ARG A CA 1
ATOM 1370 C C . ARG A 1 171 ? -43.425 1.876 53.343 1.00 80.06 171 ARG A C 1
ATOM 1372 O O . ARG A 1 171 ? -44.480 2.255 52.855 1.00 80.06 171 ARG A O 1
ATOM 1379 N N . GLN A 1 172 ? -43.126 2.061 54.630 1.00 77.00 172 GLN A N 1
ATOM 1380 C CA . GLN A 1 172 ? -44.032 2.714 55.590 1.00 77.00 172 GLN A CA 1
ATOM 1381 C C . GLN A 1 172 ? -44.360 4.162 55.207 1.00 77.00 172 GLN A C 1
ATOM 1383 O O . GLN A 1 172 ? -45.486 4.613 55.396 1.00 77.00 172 GLN A O 1
ATOM 1388 N N . LEU A 1 173 ? -43.391 4.884 54.641 1.00 72.69 173 LEU A N 1
ATOM 1389 C CA . LEU A 1 173 ? -43.565 6.271 54.211 1.00 72.69 173 LEU A CA 1
ATOM 1390 C C . LEU A 1 173 ? -44.016 6.420 52.751 1.00 72.69 173 LEU A C 1
ATOM 1392 O O . LEU A 1 173 ? -44.059 7.551 52.263 1.00 72.69 173 LEU A O 1
ATOM 1396 N N . ASN A 1 174 ? -44.343 5.322 52.051 1.00 70.00 174 ASN A N 1
ATOM 1397 C CA . ASN A 1 174 ? -44.750 5.310 50.640 1.00 70.00 174 ASN A CA 1
ATOM 1398 C C . ASN A 1 174 ? -43.829 6.169 49.747 1.00 70.00 174 ASN A C 1
ATOM 1400 O O . ASN A 1 174 ? -44.294 7.024 48.985 1.00 70.00 174 ASN A O 1
ATOM 1404 N N . PHE A 1 175 ? -42.508 6.008 49.881 1.00 76.44 175 PHE A N 1
ATOM 1405 C CA . PHE A 1 175 ? -41.569 6.614 48.936 1.00 76.44 175 PHE A CA 1
ATOM 1406 C C . PHE A 1 175 ? -41.564 5.805 47.636 1.00 76.44 175 PHE A C 1
ATOM 1408 O O . PHE A 1 175 ? -41.159 4.643 47.628 1.00 76.44 175 PHE A O 1
ATOM 1415 N N . ASP A 1 176 ? -41.972 6.425 46.529 1.00 74.19 176 ASP A N 1
ATOM 1416 C CA . ASP A 1 176 ? -41.817 5.836 45.199 1.00 74.19 176 ASP A CA 1
ATOM 1417 C C . ASP A 1 176 ? -40.416 6.150 44.658 1.00 74.19 176 ASP A C 1
ATOM 1419 O O . ASP A 1 176 ? -40.169 7.171 44.008 1.00 74.19 176 ASP A O 1
ATOM 1423 N N . LEU A 1 177 ? -39.473 5.258 44.959 1.00 77.00 177 LEU A N 1
ATOM 1424 C CA . LEU A 1 177 ? -38.076 5.398 44.547 1.00 77.00 177 LEU A CA 1
ATOM 1425 C C . LEU A 1 177 ? -37.882 5.306 43.022 1.00 77.00 177 LEU A C 1
ATOM 1427 O O . LEU A 1 177 ? -36.806 5.669 42.538 1.00 77.00 177 LEU A O 1
ATOM 1431 N N . GLN A 1 178 ? -38.875 4.824 42.260 1.00 72.12 178 GLN A N 1
ATOM 1432 C CA . GLN A 1 178 ? -38.804 4.786 40.795 1.00 72.12 178 GLN A CA 1
ATOM 1433 C C . GLN A 1 178 ? -39.122 6.155 40.189 1.00 72.12 178 GLN A C 1
ATOM 1435 O O . GLN A 1 178 ? -38.454 6.577 39.247 1.00 72.12 178 GLN A O 1
ATOM 1440 N N . ARG A 1 179 ? -40.100 6.877 40.750 1.00 74.94 179 ARG A N 1
ATOM 1441 C CA . ARG A 1 179 ? -40.426 8.251 40.327 1.00 74.94 179 ARG A CA 1
ATOM 1442 C C . ARG A 1 179 ? -39.434 9.285 40.855 1.00 74.94 179 ARG A C 1
ATOM 1444 O O . ARG A 1 179 ? -39.190 10.287 40.186 1.00 74.94 179 ARG A O 1
ATOM 1451 N N . GLU A 1 180 ? -38.856 9.054 42.034 1.00 79.50 180 GLU A N 1
ATOM 1452 C CA . GLU A 1 180 ? -37.967 10.009 42.707 1.00 79.50 180 GLU A CA 1
ATOM 1453 C C . GLU A 1 180 ? -36.601 9.382 43.064 1.00 79.50 180 GLU A C 1
ATOM 1455 O O . GLU A 1 180 ? -36.302 9.129 44.238 1.00 79.50 180 GLU A O 1
ATOM 1460 N N . PRO A 1 181 ? -35.711 9.174 42.069 1.00 81.69 181 PRO A N 1
ATOM 1461 C CA . PRO A 1 181 ? -34.415 8.511 42.269 1.00 81.69 181 PRO A CA 1
ATOM 1462 C C . PRO A 1 181 ? -33.455 9.289 43.189 1.00 81.69 181 PRO A C 1
ATOM 1464 O O . PRO A 1 181 ? -32.473 8.738 43.691 1.00 81.69 181 PRO A O 1
ATOM 1467 N N . SER A 1 182 ? -33.735 10.568 43.463 1.00 81.31 182 SER A N 1
ATOM 1468 C CA . SER A 1 182 ? -32.964 11.408 44.386 1.00 81.31 182 SER A CA 1
ATOM 1469 C C . SER A 1 182 ? -32.924 10.854 45.810 1.00 81.31 182 SER A C 1
ATOM 1471 O O . SER A 1 182 ? -31.894 10.974 46.474 1.00 81.31 182 SER A O 1
ATOM 1473 N N . TYR A 1 183 ? -34.005 10.222 46.278 1.00 81.81 183 TYR A N 1
ATOM 1474 C CA . TYR A 1 183 ? -34.054 9.637 47.621 1.00 81.81 183 TYR A CA 1
ATOM 1475 C C . TYR A 1 183 ? -33.184 8.385 47.731 1.00 81.81 183 TYR A C 1
ATOM 1477 O O . TYR A 1 183 ? -32.442 8.247 48.703 1.00 81.81 183 TYR A O 1
ATOM 1485 N N . SER A 1 184 ? -33.193 7.530 46.704 1.00 85.12 184 SER A N 1
ATOM 1486 C CA . SER A 1 184 ? -32.290 6.375 46.613 1.00 85.12 184 SER A CA 1
ATOM 1487 C C . SER A 1 184 ? -30.819 6.827 46.656 1.00 85.12 184 SER A C 1
ATOM 1489 O O . SER A 1 184 ? -30.023 6.325 47.453 1.00 85.12 184 SER A O 1
ATOM 1491 N N . ARG A 1 185 ? -30.481 7.892 45.914 1.00 84.06 185 ARG A N 1
ATOM 1492 C CA . ARG A 1 185 ? -29.134 8.486 45.909 1.00 84.06 185 ARG A CA 1
ATOM 1493 C C . ARG A 1 185 ? -28.736 9.097 47.260 1.00 84.06 185 ARG A C 1
ATOM 1495 O O . ARG A 1 185 ? -27.572 9.035 47.659 1.00 84.06 185 ARG A O 1
ATOM 1502 N N . LEU A 1 186 ? -29.688 9.678 47.991 1.00 83.38 186 LEU A N 1
ATOM 1503 C CA . LEU A 1 186 ? -29.463 10.245 49.324 1.00 83.38 186 LEU A CA 1
ATOM 1504 C C . LEU A 1 186 ? -29.148 9.155 50.355 1.00 83.38 186 LEU A C 1
ATOM 1506 O O . LEU A 1 186 ? -28.206 9.314 51.138 1.00 83.38 186 LEU A O 1
ATOM 1510 N N . ILE A 1 187 ? -29.887 8.041 50.315 1.00 84.06 187 ILE A N 1
ATOM 1511 C CA . ILE A 1 187 ? -29.628 6.857 51.146 1.00 84.06 187 ILE A CA 1
ATOM 1512 C C . ILE A 1 187 ? -28.210 6.346 50.880 1.00 84.06 187 ILE A C 1
ATOM 1514 O O . ILE A 1 187 ? -27.426 6.203 51.822 1.00 84.06 187 ILE A O 1
ATOM 1518 N N . LEU A 1 188 ? -27.842 6.167 49.607 1.00 86.50 188 LEU A N 1
ATOM 1519 C CA . LEU A 1 188 ? -26.499 5.727 49.237 1.00 86.50 188 LEU A CA 1
ATOM 1520 C C . LEU A 1 188 ? -25.418 6.690 49.741 1.00 86.50 188 LEU A C 1
ATOM 1522 O O . LEU A 1 188 ? -24.449 6.252 50.358 1.00 86.50 188 LEU A O 1
ATOM 1526 N N . LYS A 1 189 ? -25.576 8.004 49.534 1.00 85.44 189 LYS A N 1
ATOM 1527 C CA . LYS A 1 189 ? -24.603 9.010 49.996 1.00 85.44 189 LYS A CA 1
ATOM 1528 C C . LYS A 1 189 ? -24.384 8.931 51.508 1.00 85.44 189 LYS A C 1
ATOM 1530 O O . LYS A 1 189 ? -23.256 9.077 51.982 1.00 85.44 189 LYS A O 1
ATOM 1535 N N . HIS A 1 190 ? -25.448 8.671 52.267 1.00 83.75 190 HIS A N 1
ATOM 1536 C CA . HIS A 1 190 ? -25.352 8.476 53.707 1.00 83.75 190 HIS A CA 1
ATOM 1537 C C . HIS A 1 190 ? -24.579 7.199 54.071 1.00 83.75 190 HIS A C 1
ATOM 1539 O O . HIS A 1 190 ? -23.718 7.244 54.953 1.00 83.75 190 HIS A O 1
ATOM 1545 N N . LEU A 1 191 ? -24.824 6.086 53.375 1.00 83.88 191 LEU A N 1
ATOM 1546 C CA . LEU A 1 191 ? -24.077 4.838 53.568 1.00 83.88 191 LEU A CA 1
ATOM 1547 C C . LEU A 1 191 ? -22.588 4.999 53.205 1.00 83.88 191 LEU A C 1
ATOM 1549 O O . LEU A 1 191 ? -21.729 4.617 54.000 1.00 83.88 191 LEU A O 1
ATOM 1553 N N . LEU A 1 192 ? -22.276 5.654 52.080 1.00 83.25 192 LEU A N 1
ATOM 1554 C CA . LEU A 1 192 ? -20.903 5.914 51.620 1.00 83.25 192 LEU A CA 1
ATOM 1555 C C . LEU A 1 192 ? -20.115 6.827 52.569 1.00 83.25 192 LEU A C 1
ATOM 1557 O O . LEU A 1 192 ? -18.947 6.578 52.854 1.00 83.25 192 LEU A O 1
ATOM 1561 N N . SER A 1 193 ? -20.752 7.854 53.144 1.00 81.12 193 SER A N 1
ATOM 1562 C CA . SER A 1 193 ? -20.092 8.739 54.123 1.00 81.12 193 SER A CA 1
ATOM 1563 C C . SER A 1 193 ? -19.558 8.004 55.361 1.00 81.12 193 SER A C 1
ATOM 1565 O O . SER A 1 193 ? -18.670 8.502 56.049 1.00 81.12 193 SER A O 1
ATOM 1567 N N . ARG A 1 194 ? -20.085 6.806 55.638 1.00 75.56 194 ARG A N 1
ATOM 1568 C CA . ARG A 1 194 ? -19.732 5.969 56.791 1.00 75.56 194 ARG A CA 1
ATOM 1569 C C . ARG A 1 194 ? -18.847 4.778 56.419 1.00 75.56 194 ARG A C 1
ATOM 1571 O O . ARG A 1 194 ? -18.403 4.061 57.314 1.00 75.56 194 ARG A O 1
ATOM 1578 N N . SER A 1 195 ? -18.594 4.556 55.130 1.00 73.31 195 SER A N 1
ATOM 1579 C CA . SER A 1 195 ? -17.925 3.354 54.632 1.00 73.31 195 SER A CA 1
ATOM 1580 C C . SER A 1 195 ? -16.419 3.518 54.408 1.00 73.31 195 SER A C 1
ATOM 1582 O O . SER A 1 195 ? -15.735 2.521 54.196 1.00 73.31 195 SER A O 1
ATOM 1584 N N . ALA A 1 196 ? -15.887 4.740 54.541 1.00 61.41 196 ALA A N 1
ATOM 1585 C CA . ALA A 1 196 ? -14.520 5.104 54.163 1.00 61.41 196 ALA A CA 1
ATOM 1586 C C . ALA A 1 196 ? -13.394 4.237 54.773 1.00 61.41 196 ALA A C 1
ATOM 1588 O O . ALA A 1 196 ? -12.330 4.179 54.175 1.00 61.41 196 ALA A O 1
ATOM 1589 N N . ASN A 1 197 ? -13.612 3.541 55.903 1.00 61.44 197 ASN A N 1
ATOM 1590 C CA . ASN A 1 197 ? -12.600 2.685 56.555 1.00 61.44 197 ASN A CA 1
ATOM 1591 C C . ASN A 1 197 ? -13.162 1.412 57.235 1.00 61.44 197 ASN A C 1
ATOM 1593 O O . ASN A 1 197 ? -12.452 0.775 58.011 1.00 61.44 197 ASN A O 1
ATOM 1597 N N . ASN A 1 198 ? -14.427 1.038 57.005 1.00 73.06 198 ASN A N 1
ATOM 1598 C CA . ASN A 1 198 ? -15.058 -0.086 57.712 1.00 73.06 198 ASN A CA 1
ATOM 1599 C C . ASN A 1 198 ? -15.661 -1.100 56.730 1.00 73.06 198 ASN A C 1
ATOM 1601 O O . ASN A 1 198 ? -16.633 -0.803 56.035 1.00 73.06 198 ASN A O 1
ATOM 1605 N N . GLU A 1 199 ? -15.112 -2.316 56.713 1.00 73.12 199 GLU A N 1
ATOM 1606 C CA . GLU A 1 199 ? -15.543 -3.410 55.831 1.00 73.12 199 GLU A CA 1
ATOM 1607 C C . GLU A 1 199 ? -17.015 -3.790 56.062 1.00 73.12 199 GLU A C 1
ATOM 1609 O O . GLU A 1 199 ? -17.764 -3.990 55.107 1.00 73.12 199 GLU A O 1
ATOM 1614 N N . SER A 1 200 ? -17.478 -3.760 57.317 1.00 75.56 200 SER A N 1
ATOM 1615 C CA . SER A 1 200 ? -18.890 -4.008 57.650 1.00 75.56 200 SER A CA 1
ATOM 1616 C C . SER A 1 200 ? -19.834 -2.915 57.129 1.00 75.56 200 SER A C 1
ATOM 1618 O O . SER A 1 200 ? -20.991 -3.188 56.819 1.00 75.56 200 SER A O 1
ATOM 1620 N N . ALA A 1 201 ? -19.354 -1.674 56.993 1.00 78.12 201 ALA A N 1
ATOM 1621 C CA . ALA A 1 201 ? -20.131 -0.580 56.416 1.00 78.12 201 ALA A CA 1
ATOM 1622 C C . ALA A 1 201 ? -20.151 -0.650 54.881 1.00 78.12 201 ALA A C 1
ATOM 1624 O O . ALA A 1 201 ? -21.184 -0.365 54.280 1.00 78.12 201 ALA A O 1
ATOM 1625 N N . MET A 1 202 ? -19.058 -1.096 54.251 1.00 79.19 202 MET A N 1
ATOM 1626 C CA . MET A 1 202 ? -19.036 -1.400 52.814 1.00 79.19 202 MET A CA 1
ATOM 1627 C C . MET A 1 202 ? -19.947 -2.581 52.459 1.00 79.19 202 MET A C 1
ATOM 1629 O O . MET A 1 202 ? -20.595 -2.546 51.418 1.00 79.19 202 MET A O 1
ATOM 1633 N N . GLN A 1 203 ? -20.072 -3.583 53.334 1.00 83.19 203 GLN A N 1
ATOM 1634 C CA . GLN A 1 203 ? -21.019 -4.683 53.135 1.00 83.19 203 GLN A CA 1
ATOM 1635 C C . GLN A 1 203 ? -22.472 -4.183 53.054 1.00 83.19 203 GLN A C 1
ATOM 1637 O O . GLN A 1 203 ? -23.206 -4.606 52.169 1.00 83.19 203 GLN A O 1
ATOM 1642 N N . LYS A 1 204 ? -22.858 -3.203 53.885 1.00 83.69 204 LYS A N 1
ATOM 1643 C CA . LYS A 1 204 ? -24.186 -2.559 53.811 1.00 83.69 204 LYS A CA 1
ATOM 1644 C C . LYS A 1 204 ? -24.403 -1.780 52.511 1.00 83.69 204 LYS A C 1
ATOM 1646 O O . LYS A 1 204 ? -25.528 -1.693 52.033 1.00 83.69 204 LYS A O 1
ATOM 1651 N N . VAL A 1 205 ? -23.345 -1.197 51.943 1.00 84.88 205 VAL A N 1
ATOM 1652 C CA . VAL A 1 205 ? -23.414 -0.538 50.627 1.00 84.88 205 VAL A CA 1
ATOM 1653 C C . VAL A 1 205 ? -23.679 -1.575 49.535 1.00 84.88 205 VAL A C 1
ATOM 1655 O O . VAL A 1 205 ? -24.523 -1.342 48.681 1.00 84.88 205 VAL A O 1
ATOM 1658 N N . VAL A 1 206 ? -23.007 -2.728 49.580 1.00 84.69 206 VAL A N 1
ATOM 1659 C CA . VAL A 1 206 ? -23.225 -3.820 48.616 1.00 84.69 206 VAL A CA 1
ATOM 1660 C C . VAL A 1 206 ? -24.633 -4.404 48.748 1.00 84.69 206 VAL A C 1
ATOM 1662 O O . VAL A 1 206 ? -25.324 -4.514 47.745 1.00 84.69 206 VAL A O 1
ATOM 1665 N N . GLU A 1 207 ? -25.101 -4.668 49.972 1.00 86.44 207 GLU A N 1
ATOM 1666 C CA . GLU A 1 207 ? -26.479 -5.116 50.237 1.00 86.44 207 GLU A CA 1
ATOM 1667 C C . GLU A 1 207 ? -27.527 -4.131 49.700 1.00 86.44 207 GLU A C 1
ATOM 1669 O O . GLU A 1 207 ? -28.547 -4.549 49.164 1.00 86.44 207 GLU A O 1
ATOM 1674 N N . PHE A 1 208 ? -27.270 -2.823 49.806 1.00 88.25 208 PHE A N 1
ATOM 1675 C CA . PHE A 1 208 ? -28.134 -1.801 49.217 1.00 88.25 208 PHE A CA 1
ATOM 1676 C C . PHE A 1 208 ? -28.120 -1.839 47.682 1.00 88.25 208 PHE A C 1
ATOM 1678 O O . PHE A 1 208 ? -29.168 -1.689 47.064 1.00 88.25 208 PHE A O 1
ATOM 1685 N N . LEU A 1 209 ? -26.951 -2.027 47.059 1.00 86.50 209 LEU A N 1
ATOM 1686 C CA . LEU A 1 209 ? -26.820 -2.085 45.599 1.00 86.50 209 LEU A CA 1
ATOM 1687 C C . LEU A 1 209 ? -27.456 -3.344 44.993 1.00 86.50 209 LEU A C 1
ATOM 1689 O O . LEU A 1 209 ? -27.925 -3.282 43.855 1.00 86.50 209 LEU A O 1
ATOM 1693 N N . ASP A 1 210 ? -27.459 -4.453 45.735 1.00 85.38 210 ASP A N 1
ATOM 1694 C CA . ASP A 1 210 ? -28.059 -5.728 45.330 1.00 85.38 210 ASP A CA 1
ATOM 1695 C C . ASP A 1 210 ? -29.595 -5.757 45.540 1.00 85.38 210 ASP A C 1
ATOM 1697 O O . ASP A 1 210 ? -30.262 -6.625 44.979 1.00 85.38 210 ASP A O 1
ATOM 1701 N N . ASP A 1 211 ? -30.183 -4.821 46.303 1.00 84.62 211 ASP A N 1
ATOM 1702 C CA . ASP A 1 211 ? -31.637 -4.743 46.523 1.00 84.62 211 ASP A CA 1
ATOM 1703 C C . ASP A 1 211 ? -32.342 -3.944 45.399 1.00 84.62 211 ASP A C 1
ATOM 1705 O O . ASP A 1 211 ? -32.229 -2.714 45.348 1.00 84.62 211 ASP A O 1
ATOM 1709 N N . PRO A 1 212 ? -33.136 -4.596 44.523 1.00 76.94 212 PRO A N 1
ATOM 1710 C CA . PRO A 1 212 ? -33.778 -3.942 43.380 1.00 76.94 212 PRO A CA 1
ATOM 1711 C C . PRO A 1 212 ? -34.905 -2.970 43.767 1.00 76.94 212 PRO A C 1
ATOM 1713 O O . PRO A 1 212 ? -35.319 -2.157 42.938 1.00 76.94 212 PRO A O 1
ATOM 1716 N N . TYR A 1 213 ? -35.429 -3.043 44.995 1.00 77.81 213 TYR A N 1
ATOM 1717 C CA . TYR A 1 213 ? -36.478 -2.136 45.473 1.00 77.81 213 TYR A CA 1
ATOM 1718 C C . TYR A 1 213 ? -35.901 -0.842 46.045 1.00 77.81 213 TYR A C 1
ATOM 1720 O O . TYR A 1 213 ? -36.547 0.202 45.970 1.00 77.81 213 TYR A O 1
ATOM 1728 N N . LEU A 1 214 ? -34.698 -0.906 46.618 1.00 81.69 214 LEU A N 1
ATOM 1729 C CA . LEU A 1 214 ? -33.996 0.252 47.169 1.00 81.69 214 LEU A CA 1
ATOM 1730 C C . LEU A 1 214 ? -33.120 0.946 46.123 1.00 81.69 214 LEU A C 1
ATOM 1732 O O . LEU A 1 214 ? -33.048 2.181 46.091 1.00 81.69 214 LEU A O 1
ATOM 1736 N N . ASN A 1 215 ? -32.475 0.165 45.259 1.00 84.62 215 ASN A N 1
ATOM 1737 C CA . ASN A 1 215 ? -31.627 0.652 44.186 1.00 84.62 215 ASN A CA 1
ATOM 1738 C C . ASN A 1 215 ? -32.387 0.662 42.855 1.00 84.62 215 ASN A C 1
ATOM 1740 O O . ASN A 1 215 ? -32.452 -0.336 42.137 1.00 84.62 215 ASN A O 1
ATOM 1744 N N . THR A 1 216 ? -32.980 1.807 42.524 1.00 80.75 216 THR A N 1
ATOM 1745 C CA . THR A 1 216 ? -33.780 1.943 41.308 1.00 80.75 216 THR A CA 1
ATOM 1746 C C . THR A 1 216 ? -32.921 2.169 40.068 1.00 80.75 216 THR A C 1
ATOM 1748 O O . THR A 1 216 ? -31.866 2.810 40.104 1.00 80.75 216 THR A O 1
ATOM 1751 N N . ARG A 1 217 ? -33.376 1.622 38.932 1.00 78.88 217 ARG A N 1
ATOM 1752 C CA . ARG A 1 217 ? -32.672 1.732 37.647 1.00 78.88 217 ARG A CA 1
ATOM 1753 C C . ARG A 1 217 ? -32.499 3.204 37.256 1.00 78.88 217 ARG A C 1
ATOM 1755 O O . ARG A 1 217 ? -33.451 3.975 37.310 1.00 78.88 217 ARG A O 1
ATOM 1762 N N . GLY A 1 218 ? -31.287 3.586 36.848 1.00 75.62 218 GLY A N 1
ATOM 1763 C CA . GLY A 1 218 ? -30.970 4.958 36.433 1.00 75.62 218 GLY A CA 1
ATOM 1764 C C . GLY A 1 218 ? -30.742 5.949 37.583 1.00 75.62 218 GLY A C 1
ATOM 1765 O O . GLY A 1 218 ? -30.493 7.128 37.330 1.00 75.62 218 GLY A O 1
ATOM 1766 N N . ALA A 1 219 ? -30.765 5.504 38.846 1.00 81.75 219 ALA A N 1
ATOM 1767 C CA . ALA A 1 219 ? -30.460 6.363 39.989 1.00 81.75 219 ALA A CA 1
ATOM 1768 C C . ALA A 1 219 ? -28.979 6.796 40.060 1.00 81.75 219 ALA A C 1
ATOM 1770 O O . ALA A 1 219 ? -28.662 7.735 40.797 1.00 81.75 219 ALA A O 1
ATOM 1771 N N . GLY A 1 220 ? -28.069 6.196 39.279 1.00 82.81 220 GLY A N 1
ATOM 1772 C CA . GLY A 1 220 ? -26.639 6.547 39.280 1.00 82.81 220 GLY A CA 1
ATOM 1773 C C . GLY A 1 220 ? -25.888 6.039 40.516 1.00 82.81 220 GLY A C 1
ATOM 1774 O O . GLY A 1 220 ? -24.827 6.556 40.871 1.00 82.81 220 GLY A O 1
ATOM 1775 N N . ASN A 1 221 ? -26.481 5.086 41.232 1.00 88.38 221 ASN A N 1
ATOM 1776 C CA . ASN A 1 221 ? -25.982 4.594 42.509 1.00 88.38 221 ASN A CA 1
ATOM 1777 C C . ASN A 1 221 ? -24.744 3.708 42.341 1.00 88.38 221 ASN A C 1
ATOM 1779 O O . ASN A 1 221 ? -23.821 3.793 43.154 1.00 88.38 221 ASN A O 1
ATOM 1783 N N . TYR A 1 222 ? -24.686 2.902 41.275 1.00 88.25 222 TYR A N 1
ATOM 1784 C CA . TYR A 1 222 ? -23.509 2.086 40.983 1.00 88.25 222 TYR A CA 1
ATOM 1785 C C . TYR A 1 222 ? -22.319 2.982 40.642 1.00 88.25 222 TYR A C 1
ATOM 1787 O O . TYR A 1 222 ? -21.238 2.800 41.205 1.00 88.25 222 TYR A O 1
ATOM 1795 N N . LEU A 1 223 ? -22.534 4.002 39.801 1.00 87.62 223 LEU A N 1
ATOM 1796 C CA . LEU A 1 223 ? -21.511 4.998 39.474 1.00 87.62 223 LEU A CA 1
ATOM 1797 C C . LEU A 1 223 ? -20.991 5.716 40.730 1.00 87.62 223 LEU A C 1
ATOM 1799 O O . LEU A 1 223 ? -19.784 5.773 40.950 1.00 87.62 223 LEU A O 1
ATOM 1803 N N . CYS A 1 224 ? -21.886 6.210 41.591 1.00 86.38 224 CYS A N 1
ATOM 1804 C CA . CYS A 1 224 ? -21.504 6.943 42.801 1.00 86.38 224 CYS A CA 1
ATOM 1805 C C . CYS A 1 224 ? -20.717 6.069 43.800 1.00 86.38 224 CYS A C 1
ATOM 1807 O O . CYS A 1 224 ? -19.712 6.509 44.369 1.00 86.38 224 CYS A O 1
ATOM 1809 N N . ALA A 1 225 ? -21.128 4.810 43.989 1.00 85.94 225 ALA A N 1
ATOM 1810 C CA . ALA A 1 225 ? -20.401 3.861 44.830 1.00 85.94 225 ALA A CA 1
ATOM 1811 C C . ALA A 1 225 ? -19.015 3.527 44.252 1.00 85.94 225 ALA A C 1
ATOM 1813 O O . ALA A 1 225 ? -18.029 3.424 44.996 1.00 85.94 225 ALA A O 1
ATOM 1814 N N . LEU A 1 226 ? -18.923 3.401 42.927 1.00 87.06 226 LEU A N 1
ATOM 1815 C CA . LEU A 1 226 ? -17.672 3.159 42.222 1.00 87.06 226 LEU A CA 1
ATOM 1816 C C . LEU A 1 226 ? -16.716 4.353 42.352 1.00 87.06 226 LEU A C 1
ATOM 1818 O O . LEU A 1 226 ? -15.564 4.157 42.726 1.00 87.06 226 LEU A O 1
ATOM 1822 N N . GLU A 1 227 ? -17.184 5.584 42.136 1.00 86.88 227 GLU A N 1
ATOM 1823 C CA . GLU A 1 227 ? -16.392 6.814 42.301 1.00 86.88 227 GLU A CA 1
ATOM 1824 C C . GLU A 1 227 ? -15.817 6.951 43.710 1.00 86.88 227 GLU A C 1
ATOM 1826 O O . GLU A 1 227 ? -14.632 7.260 43.876 1.00 86.88 227 GLU A O 1
ATOM 1831 N N . HIS A 1 228 ? -16.633 6.676 44.731 1.00 83.94 228 HIS A N 1
ATOM 1832 C CA . HIS A 1 228 ? -16.179 6.682 46.117 1.00 83.94 228 HIS A CA 1
ATOM 1833 C C . HIS A 1 228 ? -15.100 5.617 46.355 1.00 83.94 228 HIS A C 1
ATOM 1835 O O . HIS A 1 228 ? -14.057 5.899 46.945 1.00 83.94 228 HIS A O 1
ATOM 1841 N N . THR A 1 229 ? -15.304 4.404 45.838 1.00 83.06 229 THR A N 1
ATOM 1842 C CA . THR A 1 229 ? -14.341 3.301 45.971 1.00 83.06 229 THR A CA 1
ATOM 1843 C C . THR A 1 229 ? -13.025 3.617 45.258 1.00 83.06 229 THR A C 1
ATOM 1845 O O . THR A 1 229 ? -11.951 3.430 45.829 1.00 83.06 229 THR A O 1
ATOM 1848 N N . LEU A 1 230 ? -13.089 4.161 44.042 1.00 82.88 230 LEU A N 1
ATOM 1849 C CA . LEU A 1 230 ? -11.928 4.595 43.264 1.00 82.88 230 LEU A CA 1
ATOM 1850 C C . LEU A 1 230 ? -11.177 5.751 43.944 1.00 82.88 230 LEU A C 1
ATOM 1852 O O . LEU A 1 230 ? -9.953 5.830 43.834 1.00 82.88 230 LEU A O 1
ATOM 1856 N N . SER A 1 231 ? -11.889 6.610 44.680 1.00 81.00 231 SER A N 1
ATOM 1857 C CA . SER A 1 231 ? -11.333 7.754 45.416 1.00 81.00 231 SER A CA 1
ATOM 1858 C C . SER A 1 231 ? -10.783 7.407 46.802 1.00 81.00 231 SER A C 1
ATOM 1860 O O . SER A 1 231 ? -9.975 8.169 47.328 1.00 81.00 231 SER A O 1
ATOM 1862 N N . THR A 1 232 ? -11.140 6.261 47.380 1.00 76.81 232 THR A N 1
ATOM 1863 C CA . THR A 1 232 ? -10.723 5.893 48.747 1.00 76.81 232 THR A CA 1
ATOM 1864 C C . THR A 1 232 ? -9.780 4.686 48.765 1.00 76.81 232 THR A C 1
ATOM 1866 O O . THR A 1 232 ? -8.832 4.648 49.546 1.00 76.81 232 THR A O 1
ATOM 1869 N N . ALA A 1 233 ? -9.965 3.710 47.873 1.00 73.75 233 ALA A N 1
ATOM 1870 C CA . ALA A 1 233 ? -9.191 2.473 47.896 1.00 73.75 233 ALA A CA 1
ATOM 1871 C C . ALA A 1 233 ? -7.775 2.639 47.311 1.00 73.75 233 ALA A C 1
ATOM 1873 O O . ALA A 1 233 ? -7.580 3.251 46.256 1.00 73.75 233 ALA A O 1
ATOM 1874 N N . ALA A 1 234 ? -6.791 2.017 47.972 1.00 71.31 234 ALA A N 1
ATOM 1875 C CA . ALA A 1 234 ? -5.416 1.889 47.477 1.00 71.31 234 ALA A CA 1
ATOM 1876 C C . ALA A 1 234 ? -5.241 0.700 46.505 1.00 71.31 234 ALA A C 1
ATOM 1878 O O . ALA A 1 234 ? -4.473 0.776 45.543 1.00 71.31 234 ALA A O 1
ATOM 1879 N N . ILE A 1 235 ? -5.968 -0.402 46.739 1.00 73.88 235 ILE A N 1
ATOM 1880 C CA . ILE A 1 235 ? -5.948 -1.624 45.917 1.00 73.88 235 ILE A CA 1
ATOM 1881 C C . ILE A 1 235 ? -7.387 -1.997 45.551 1.00 73.88 235 ILE A C 1
ATOM 1883 O O . ILE A 1 235 ? -8.194 -2.278 46.437 1.00 73.88 235 ILE A O 1
ATOM 1887 N N . PHE A 1 236 ? -7.694 -2.039 44.252 1.00 78.88 236 PHE A N 1
ATOM 1888 C CA . PHE A 1 236 ? -9.064 -2.256 43.766 1.00 78.88 236 PHE A CA 1
ATOM 1889 C C . PHE A 1 236 ? -9.547 -3.704 43.886 1.00 78.88 236 PHE A C 1
ATOM 1891 O O . PHE A 1 236 ? -10.689 -3.930 44.262 1.00 78.88 236 PHE A O 1
ATOM 1898 N N . GLY A 1 237 ? -8.670 -4.691 43.688 1.00 65.00 237 GLY A N 1
ATOM 1899 C CA . GLY A 1 237 ? -9.055 -6.111 43.663 1.00 65.00 237 GLY A CA 1
ATOM 1900 C C . GLY A 1 237 ? -9.542 -6.730 44.980 1.00 65.00 237 GLY A C 1
ATOM 1901 O O . GLY A 1 237 ? -9.679 -7.943 45.041 1.00 65.00 237 GLY A O 1
ATOM 1902 N N . LYS A 1 238 ? -9.752 -5.934 46.035 1.00 70.56 238 LYS A N 1
ATOM 1903 C CA . LYS A 1 238 ? -10.368 -6.364 47.304 1.00 70.56 238 LYS A CA 1
ATOM 1904 C C . LYS A 1 238 ? -11.776 -5.785 47.514 1.00 70.56 238 LYS A C 1
ATOM 1906 O O . LYS A 1 238 ? -12.380 -6.035 48.550 1.00 70.56 238 LYS A O 1
ATOM 1911 N N . GLN A 1 239 ? -12.271 -4.965 46.589 1.00 81.25 239 GLN A N 1
ATOM 1912 C CA . GLN A 1 239 ? -13.485 -4.179 46.788 1.00 81.25 239 GLN A CA 1
ATOM 1913 C C . GLN A 1 239 ? -14.706 -4.879 46.180 1.00 81.25 239 GLN A C 1
ATOM 1915 O O . GLN A 1 239 ? -14.809 -5.002 44.964 1.00 81.25 239 GLN A O 1
ATOM 1920 N N . ARG A 1 240 ? -15.668 -5.260 47.030 1.00 83.56 240 ARG A N 1
ATOM 1921 C CA . ARG A 1 240 ? -16.905 -5.972 46.642 1.00 83.56 240 ARG A CA 1
ATOM 1922 C C . ARG A 1 240 ? -17.877 -5.141 45.790 1.00 83.56 240 ARG A C 1
ATOM 1924 O O . ARG A 1 240 ? -18.815 -5.683 45.218 1.00 83.56 240 ARG A O 1
ATOM 1931 N N . VAL A 1 241 ? -17.659 -3.826 45.699 1.00 85.81 241 VAL A N 1
ATOM 1932 C CA . VAL A 1 241 ? -18.465 -2.923 44.857 1.00 85.81 241 VAL A CA 1
ATOM 1933 C C . VAL A 1 241 ? -18.292 -3.246 43.374 1.00 85.81 241 VAL A C 1
ATOM 1935 O O . VAL A 1 241 ? -19.268 -3.182 42.636 1.00 85.81 241 VAL A O 1
ATOM 1938 N N . PHE A 1 242 ? -17.090 -3.644 42.936 1.00 88.12 242 PHE A N 1
ATOM 1939 C CA . PHE A 1 242 ? -16.871 -4.070 41.549 1.00 88.12 242 PHE A CA 1
ATOM 1940 C C . PHE A 1 242 ? -17.706 -5.316 41.228 1.00 88.12 242 PHE A C 1
ATOM 1942 O O . PHE A 1 242 ? -18.395 -5.330 40.214 1.00 88.12 242 PHE A O 1
ATOM 1949 N N . ASP A 1 243 ? -17.744 -6.298 42.134 1.00 88.50 243 ASP A N 1
ATOM 1950 C CA . ASP A 1 243 ? -18.556 -7.509 41.963 1.00 88.50 243 ASP A CA 1
ATOM 1951 C C . ASP A 1 243 ? -20.060 -7.186 41.894 1.00 88.50 243 ASP A C 1
ATOM 1953 O O . ASP A 1 243 ? -20.792 -7.817 41.137 1.00 88.50 243 ASP A O 1
ATOM 1957 N N . ALA A 1 244 ? -20.530 -6.189 42.655 1.00 87.62 244 ALA A N 1
ATOM 1958 C CA . ALA A 1 244 ? -21.920 -5.725 42.596 1.00 87.62 244 ALA A CA 1
ATOM 1959 C C . ALA A 1 244 ? -22.269 -5.081 41.241 1.00 87.62 244 ALA A C 1
ATOM 1961 O O . ALA A 1 244 ? -23.382 -5.247 40.748 1.00 87.62 244 ALA A O 1
ATOM 1962 N N . VAL A 1 245 ? -21.315 -4.380 40.614 1.00 89.62 245 VAL A N 1
ATOM 1963 C CA . VAL A 1 245 ? -21.468 -3.849 39.248 1.00 89.62 245 VAL A CA 1
ATOM 1964 C C . VAL A 1 245 ? -21.501 -4.980 38.218 1.00 89.62 245 VAL A C 1
ATOM 1966 O O . VAL A 1 245 ? -22.317 -4.939 37.304 1.00 89.62 245 VAL A O 1
ATOM 1969 N N . ILE A 1 246 ? -20.659 -6.008 38.361 1.00 90.06 246 ILE A N 1
ATOM 1970 C CA . ILE A 1 246 ? -20.692 -7.177 37.468 1.00 90.06 246 ILE A CA 1
ATOM 1971 C C . ILE A 1 246 ? -22.051 -7.878 37.555 1.00 90.06 246 ILE A C 1
ATOM 1973 O O . ILE A 1 246 ? -22.715 -8.030 36.534 1.00 90.06 246 ILE A O 1
ATOM 1977 N N . ARG A 1 247 ? -22.526 -8.198 38.766 1.00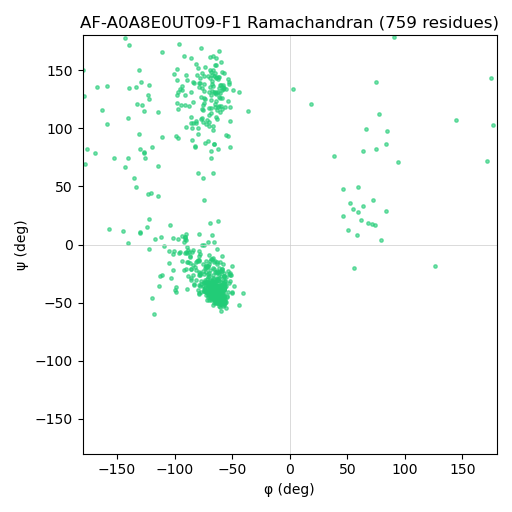 89.19 247 ARG A N 1
ATOM 1978 C CA . ARG A 1 247 ? -23.850 -8.816 38.963 1.00 89.19 247 ARG A CA 1
ATOM 1979 C C . ARG A 1 247 ? -24.984 -7.977 38.376 1.00 89.19 247 ARG A C 1
ATOM 1981 O O . ARG A 1 247 ? -25.929 -8.519 37.809 1.00 89.19 247 ARG A O 1
ATOM 1988 N N . SER A 1 248 ? -24.916 -6.650 38.494 1.00 87.88 248 SER A N 1
ATOM 1989 C CA . SER A 1 248 ? -25.962 -5.783 37.947 1.00 87.88 248 SER A CA 1
ATOM 1990 C C . SER A 1 248 ? -25.952 -5.719 36.416 1.00 87.88 248 SER A C 1
ATOM 1992 O O . SER A 1 248 ? -27.022 -5.548 35.823 1.00 87.88 248 SER A O 1
ATOM 1994 N N . LEU A 1 249 ? -24.794 -5.913 35.772 1.00 89.19 249 LEU A N 1
ATOM 1995 C CA . LEU A 1 249 ? -24.688 -6.112 34.322 1.00 89.19 249 LEU A CA 1
ATOM 1996 C C . LEU A 1 249 ? -25.276 -7.460 33.891 1.00 89.19 249 LEU A C 1
ATOM 1998 O O . LEU A 1 249 ? -26.077 -7.477 32.959 1.00 89.19 249 LEU A O 1
ATOM 2002 N N . GLU A 1 250 ? -24.963 -8.551 34.599 1.00 89.56 250 GLU A N 1
ATOM 2003 C CA . GLU A 1 250 ? -25.518 -9.891 34.321 1.00 89.56 250 GLU A CA 1
ATOM 2004 C C . GLU A 1 250 ? -27.055 -9.887 34.379 1.00 89.56 250 GLU A C 1
ATOM 2006 O O . GLU A 1 250 ? -27.737 -10.480 33.543 1.00 89.56 250 GLU A O 1
ATOM 2011 N N . LEU A 1 251 ? -27.621 -9.151 35.340 1.00 86.25 251 LEU A N 1
ATOM 2012 C CA . LEU A 1 251 ? -29.067 -9.017 35.533 1.00 86.25 251 LEU A CA 1
ATOM 2013 C C . LEU A 1 251 ? -29.723 -7.943 34.640 1.00 86.25 251 LEU A C 1
ATOM 2015 O O . LEU A 1 251 ? -30.946 -7.784 34.677 1.00 86.25 251 LEU A O 1
ATOM 2019 N N . GLY A 1 252 ? -28.947 -7.176 33.865 1.00 84.00 252 GLY A N 1
ATOM 2020 C CA . GLY A 1 252 ? -29.465 -6.104 33.004 1.00 84.00 252 GLY A CA 1
ATOM 2021 C C . GLY A 1 252 ? -30.140 -4.960 33.776 1.00 84.00 252 GLY A C 1
ATOM 2022 O O . GLY A 1 252 ? -31.133 -4.389 33.316 1.00 84.00 252 GLY A O 1
ATOM 2023 N N . LEU A 1 253 ? -29.656 -4.652 34.985 1.00 82.88 253 LEU A N 1
ATOM 2024 C CA . LEU A 1 253 ? -30.214 -3.606 35.856 1.00 82.88 253 LEU A CA 1
ATOM 2025 C C . LEU A 1 253 ? -29.648 -2.209 35.560 1.00 82.88 253 LEU A C 1
ATOM 2027 O O . LEU A 1 253 ? -30.272 -1.207 35.915 1.00 82.88 253 LEU A O 1
ATOM 2031 N N . LEU A 1 254 ? -28.482 -2.131 34.918 1.00 84.44 254 LEU A N 1
ATOM 2032 C CA . LEU A 1 254 ? -27.799 -0.875 34.610 1.00 84.44 254 LEU A CA 1
ATOM 2033 C C . LEU A 1 254 ? -28.399 -0.163 33.394 1.00 84.44 254 LEU A C 1
ATOM 2035 O O . LEU A 1 254 ? -28.640 -0.763 32.348 1.00 84.44 254 LEU A O 1
ATOM 2039 N N . HIS A 1 255 ? -28.593 1.150 33.520 1.00 83.75 255 HIS A N 1
ATOM 2040 C CA . HIS A 1 255 ? -29.050 1.985 32.413 1.00 83.75 255 HIS A CA 1
ATOM 2041 C C . HIS A 1 255 ? -27.889 2.285 31.437 1.00 83.75 255 HIS A C 1
ATOM 2043 O O . HIS A 1 255 ? -26.773 2.531 31.902 1.00 83.75 255 HIS A O 1
ATOM 2049 N N . PRO A 1 256 ? -28.107 2.347 30.104 1.00 83.19 256 PRO A N 1
ATOM 2050 C CA . PRO A 1 256 ? -27.029 2.555 29.126 1.00 83.19 256 PRO A CA 1
ATOM 2051 C C . PRO A 1 256 ? -26.195 3.827 29.342 1.00 83.19 256 PRO A C 1
ATOM 2053 O O . PRO A 1 256 ? -24.985 3.816 29.124 1.00 83.19 256 PRO A O 1
ATOM 2056 N N . THR A 1 257 ? -26.816 4.916 29.807 1.00 84.12 257 THR A N 1
ATOM 2057 C CA . THR A 1 257 ? -26.097 6.164 30.127 1.00 84.12 257 THR A CA 1
ATOM 2058 C C . THR A 1 257 ? -25.185 5.997 31.342 1.00 84.12 257 THR A C 1
ATOM 2060 O O . THR A 1 257 ? -24.044 6.440 31.315 1.00 84.12 257 THR A O 1
ATOM 2063 N N . GLU A 1 258 ? -25.651 5.287 32.377 1.00 86.75 258 GLU A N 1
ATOM 2064 C CA . GLU A 1 258 ? -24.853 4.990 33.571 1.00 86.75 258 GLU A CA 1
ATOM 2065 C C . GLU A 1 258 ? -23.679 4.064 33.223 1.00 86.75 258 GLU A C 1
ATOM 2067 O O . GLU A 1 258 ? -22.570 4.284 33.699 1.00 86.75 258 GLU A O 1
ATOM 2072 N N . LEU A 1 259 ? -23.879 3.088 32.328 1.00 88.12 259 LEU A N 1
ATOM 2073 C CA . LEU A 1 259 ? -22.797 2.246 31.805 1.00 88.12 259 LEU A CA 1
ATOM 2074 C C . LEU A 1 259 ? -21.721 3.077 31.088 1.00 88.12 259 LEU A C 1
ATOM 2076 O O . LEU A 1 259 ? -20.529 2.875 31.324 1.00 88.12 259 LEU A O 1
ATOM 2080 N N . GLN A 1 260 ? -22.124 4.021 30.233 1.00 87.38 260 GLN A N 1
ATOM 2081 C CA . GLN A 1 260 ? -21.183 4.897 29.532 1.00 87.38 260 GLN A CA 1
ATOM 2082 C C . GLN A 1 260 ? -20.361 5.748 30.511 1.00 87.38 260 GLN A C 1
ATOM 2084 O O . GLN A 1 260 ? -19.146 5.884 30.339 1.00 87.38 260 GLN A O 1
ATOM 2089 N N . ASP A 1 261 ? -21.006 6.292 31.541 1.00 87.75 261 ASP A N 1
ATOM 2090 C CA . ASP A 1 261 ? -20.342 7.095 32.567 1.00 87.75 261 ASP A CA 1
ATOM 2091 C C . ASP A 1 261 ? -19.403 6.243 33.428 1.00 87.75 261 ASP A C 1
ATOM 2093 O O . ASP A 1 261 ? -18.268 6.647 33.671 1.00 87.75 261 ASP A O 1
ATOM 2097 N N . ILE A 1 262 ? -19.802 5.020 33.797 1.00 88.38 262 ILE A N 1
ATOM 2098 C CA . ILE A 1 262 ? -18.938 4.058 34.498 1.00 88.38 262 ILE A CA 1
ATOM 2099 C C . ILE A 1 262 ? -17.659 3.792 33.690 1.00 88.38 262 ILE A C 1
ATOM 2101 O O . ILE A 1 262 ? -16.556 3.879 34.236 1.00 88.38 262 ILE A O 1
ATOM 2105 N N . ILE A 1 263 ? -17.785 3.517 32.387 1.00 87.94 263 ILE A N 1
ATOM 2106 C CA . ILE A 1 263 ? -16.644 3.248 31.497 1.00 87.94 263 ILE A CA 1
ATOM 2107 C C . ILE A 1 263 ? -15.684 4.452 31.444 1.00 87.94 263 ILE A C 1
ATOM 2109 O O . ILE A 1 263 ? -14.463 4.278 31.552 1.00 87.94 263 ILE A O 1
ATOM 2113 N N . LYS A 1 264 ? -16.211 5.679 31.337 1.00 86.62 264 LYS A N 1
ATOM 2114 C CA . LYS A 1 264 ? -15.403 6.913 31.355 1.00 86.62 264 LYS A CA 1
ATOM 2115 C C . LYS A 1 264 ? -14.714 7.123 32.704 1.00 86.62 264 LYS A C 1
ATOM 2117 O O . LYS A 1 264 ? -13.501 7.320 32.750 1.00 86.62 264 LYS A O 1
ATOM 2122 N N . THR A 1 265 ? -15.449 6.990 33.804 1.00 85.56 265 THR A N 1
ATOM 2123 C CA . THR A 1 265 ? -14.930 7.195 35.161 1.00 85.56 265 THR A CA 1
ATOM 2124 C C . THR A 1 265 ? -13.790 6.237 35.489 1.00 85.56 265 THR A C 1
ATOM 2126 O O . THR A 1 265 ? -12.782 6.665 36.049 1.00 85.56 265 THR A O 1
ATOM 2129 N N . ILE A 1 266 ? -13.888 4.961 35.102 1.00 83.12 266 ILE A N 1
ATOM 2130 C CA . ILE A 1 266 ? -12.808 3.976 35.298 1.00 83.12 266 ILE A CA 1
ATOM 2131 C C . ILE A 1 266 ? -11.520 4.401 34.577 1.00 83.12 266 ILE A C 1
ATOM 2133 O O . ILE A 1 266 ? -10.413 4.168 35.072 1.00 83.12 266 ILE A O 1
ATOM 2137 N N . SER A 1 267 ? -11.660 5.048 33.426 1.00 78.12 267 SER A N 1
ATOM 2138 C CA . SER A 1 267 ? -10.549 5.461 32.567 1.00 78.12 267 SER A CA 1
ATOM 2139 C C . SER A 1 267 ? -9.839 6.700 33.108 1.00 78.12 267 SER A C 1
ATOM 2141 O O . SER A 1 267 ? -8.606 6.733 33.185 1.00 78.12 267 SER A O 1
ATOM 2143 N N . ASP A 1 268 ? -10.610 7.666 33.608 1.00 79.62 268 ASP A N 1
ATOM 2144 C CA . ASP A 1 268 ? -10.110 8.907 34.211 1.00 79.62 268 ASP A CA 1
ATOM 2145 C C . ASP A 1 268 ? -9.279 8.681 35.484 1.00 79.62 268 ASP A C 1
ATOM 2147 O O . ASP A 1 268 ? -8.442 9.511 35.853 1.00 79.62 268 ASP A O 1
ATOM 2151 N N . VAL A 1 269 ? -9.466 7.550 36.170 1.00 73.31 269 VAL A N 1
ATOM 2152 C CA . VAL A 1 269 ? -8.724 7.211 37.399 1.00 73.31 269 VAL A CA 1
ATOM 2153 C C . VAL A 1 269 ? -7.219 7.160 37.153 1.00 73.31 269 VAL A C 1
ATOM 2155 O O . VAL A 1 269 ? -6.439 7.581 38.012 1.00 73.31 269 VAL A O 1
ATOM 2158 N N . LYS A 1 270 ? -6.801 6.673 35.979 1.00 62.78 270 LYS A N 1
ATOM 2159 C CA . LYS A 1 270 ? -5.385 6.598 35.602 1.00 62.78 270 LYS A CA 1
ATOM 2160 C C . LYS A 1 270 ? -4.777 7.994 35.424 1.00 62.78 270 LYS A C 1
ATOM 2162 O O . LYS A 1 270 ? -3.629 8.197 35.805 1.00 62.78 270 LYS A O 1
ATOM 2167 N N . LEU A 1 271 ? -5.554 8.946 34.900 1.00 56.53 271 LEU A N 1
ATOM 2168 C CA . LEU A 1 271 ? -5.145 10.338 34.673 1.00 56.53 271 LEU A CA 1
ATOM 2169 C C . LEU A 1 271 ? -5.059 11.145 35.979 1.00 56.53 271 LEU A C 1
ATOM 2171 O O . LEU A 1 271 ? -4.156 11.959 36.140 1.00 56.53 271 LEU A O 1
ATOM 2175 N N . LYS A 1 272 ? -5.971 10.908 36.931 1.00 58.75 272 LYS A N 1
ATOM 2176 C CA . LYS A 1 272 ? -6.060 11.690 38.181 1.00 58.75 272 LYS A CA 1
ATOM 2177 C C . LYS A 1 272 ? -5.058 11.264 39.268 1.00 58.75 272 LYS A C 1
ATOM 2179 O O . LYS A 1 272 ? -4.771 12.054 40.163 1.00 58.75 272 LYS A O 1
ATOM 2184 N N . ARG A 1 273 ? -4.532 10.029 39.236 1.00 58.69 273 ARG A N 1
ATOM 2185 C CA . ARG A 1 273 ? -3.695 9.439 40.312 1.00 58.69 273 ARG A CA 1
ATOM 2186 C C . ARG A 1 273 ? -2.286 9.025 39.868 1.00 58.69 273 ARG A C 1
ATOM 2188 O O . ARG A 1 273 ? -1.791 7.968 40.270 1.00 58.69 273 ARG A O 1
ATOM 2195 N N . SER A 1 274 ? -1.603 9.871 39.102 1.00 53.88 274 SER A N 1
ATOM 2196 C CA . SER A 1 274 ? -0.248 9.618 38.577 1.00 53.88 274 SER A CA 1
ATOM 2197 C C . SER A 1 274 ? 0.788 9.186 39.635 1.00 53.88 274 SER A C 1
ATOM 2199 O O . SER A 1 274 ? 1.715 8.455 39.303 1.00 53.88 274 SER A O 1
ATOM 2201 N N . HIS A 1 275 ? 0.621 9.559 40.913 1.00 49.88 275 HIS A N 1
ATOM 2202 C CA . HIS A 1 275 ? 1.552 9.227 42.008 1.00 49.88 275 HIS A CA 1
ATOM 2203 C C . HIS A 1 275 ? 1.125 8.064 42.933 1.00 49.88 275 HIS A C 1
ATOM 2205 O O . HIS A 1 275 ? 1.819 7.781 43.905 1.00 49.88 275 HIS A O 1
ATOM 2211 N N . GLY A 1 276 ? 0.027 7.351 42.641 1.00 55.53 276 GLY A N 1
ATOM 2212 C CA . GLY A 1 276 ? -0.447 6.211 43.455 1.00 55.53 276 GLY A CA 1
ATOM 2213 C C . GLY A 1 276 ? -0.986 5.013 42.663 1.00 55.53 276 GLY A C 1
ATOM 2214 O O . GLY A 1 276 ? -1.437 4.024 43.246 1.00 55.53 276 GLY A O 1
ATOM 2215 N N . PHE A 1 277 ? -0.972 5.076 41.329 1.00 68.38 277 PHE A N 1
ATOM 2216 C CA . PHE A 1 277 ? -1.517 4.024 40.477 1.00 68.38 277 PHE A CA 1
ATOM 2217 C C . PHE A 1 277 ? -0.498 2.897 40.245 1.00 68.38 277 PHE A C 1
ATOM 2219 O O . PHE A 1 277 ? 0.453 3.031 39.480 1.00 68.38 277 PHE A O 1
ATOM 2226 N N . THR A 1 278 ? -0.692 1.757 40.913 1.00 74.50 278 THR A N 1
ATOM 2227 C CA . THR A 1 278 ? 0.216 0.604 40.799 1.00 74.50 278 THR A CA 1
ATOM 2228 C C . THR A 1 278 ? -0.054 -0.241 39.547 1.00 74.50 278 THR A C 1
ATOM 2230 O O . THR A 1 278 ? -1.185 -0.341 39.066 1.00 74.50 278 THR A O 1
ATOM 2233 N N . ALA A 1 279 ? 0.959 -0.975 39.068 1.00 76.94 279 ALA A N 1
ATOM 2234 C CA . ALA A 1 279 ? 0.798 -1.971 37.997 1.00 76.94 279 ALA A CA 1
ATOM 2235 C C . ALA A 1 279 ? -0.245 -3.062 38.333 1.00 76.94 279 ALA A C 1
ATOM 2237 O O . ALA A 1 279 ? -0.838 -3.669 37.439 1.00 76.94 279 ALA A O 1
ATOM 2238 N N . ARG A 1 280 ? -0.494 -3.310 39.628 1.00 79.06 280 ARG A N 1
ATOM 2239 C CA . ARG A 1 280 ? -1.549 -4.213 40.110 1.00 79.06 280 ARG A CA 1
ATOM 2240 C C . ARG A 1 280 ? -2.947 -3.650 39.841 1.00 79.06 280 ARG A C 1
ATOM 2242 O O . ARG A 1 280 ? -3.808 -4.404 39.401 1.00 79.06 280 ARG A O 1
ATOM 2249 N N . ASN A 1 281 ? -3.151 -2.347 40.042 1.00 80.81 281 ASN A N 1
ATOM 2250 C CA . ASN A 1 281 ? -4.414 -1.677 39.720 1.00 80.81 281 ASN A CA 1
ATOM 2251 C C . ASN A 1 281 ? -4.648 -1.646 38.202 1.00 80.81 281 ASN A C 1
ATOM 2253 O O . ASN A 1 281 ? -5.755 -1.932 37.762 1.00 80.81 281 ASN A O 1
ATOM 2257 N N . SER A 1 282 ? -3.599 -1.423 37.400 1.00 80.88 282 SER A N 1
ATOM 2258 C CA . SER A 1 282 ? -3.683 -1.508 35.930 1.00 80.88 282 SER A CA 1
ATOM 2259 C C . SER A 1 282 ? -4.187 -2.876 35.450 1.00 80.88 282 SER A C 1
ATOM 2261 O O . SER A 1 282 ? -5.173 -2.951 34.718 1.00 80.88 282 SER A O 1
ATOM 2263 N N . ARG A 1 283 ? -3.560 -3.968 35.924 1.00 83.44 283 ARG A N 1
ATOM 2264 C CA . ARG A 1 283 ? -3.968 -5.347 35.596 1.00 83.44 283 ARG A CA 1
ATOM 2265 C C . ARG A 1 283 ? -5.388 -5.663 36.058 1.00 83.44 283 ARG A C 1
ATOM 2267 O O . ARG A 1 283 ? -6.125 -6.319 35.331 1.00 83.44 283 ARG A O 1
ATOM 2274 N N . PHE A 1 284 ? -5.780 -5.185 37.239 1.00 86.75 284 PHE A N 1
ATOM 2275 C CA . PHE A 1 284 ? -7.149 -5.354 37.719 1.00 86.75 284 PHE A CA 1
ATOM 2276 C C . PHE A 1 284 ? -8.160 -4.669 36.796 1.00 86.75 284 PHE A C 1
ATOM 2278 O O . PHE A 1 284 ? -9.151 -5.290 36.451 1.00 86.75 284 PHE A O 1
ATOM 2285 N N . LEU A 1 285 ? -7.897 -3.439 36.338 1.00 85.12 285 LEU A N 1
ATOM 2286 C CA . LEU A 1 285 ? -8.817 -2.746 35.431 1.00 85.12 285 LEU A CA 1
ATOM 2287 C C . LEU A 1 285 ? -8.952 -3.440 34.069 1.00 85.12 285 LEU A C 1
ATOM 2289 O O . LEU A 1 285 ? -10.042 -3.438 33.514 1.00 85.12 285 LEU A O 1
ATOM 2293 N N . VAL A 1 286 ? -7.874 -4.028 33.531 1.00 85.31 286 VAL A N 1
ATOM 2294 C CA . VAL A 1 286 ? -7.962 -4.866 32.313 1.00 85.31 286 VAL A CA 1
ATOM 2295 C C . VAL A 1 286 ? -8.918 -6.037 32.556 1.00 85.31 286 VAL A C 1
ATOM 2297 O O . VAL A 1 286 ? -9.841 -6.265 31.778 1.00 85.31 286 VAL A O 1
ATOM 2300 N N . ARG A 1 287 ? -8.724 -6.755 33.671 1.00 88.50 287 ARG A N 1
ATOM 2301 C CA . ARG A 1 287 ? -9.577 -7.888 34.050 1.00 88.50 287 ARG A CA 1
ATOM 2302 C C . ARG A 1 287 ? -11.027 -7.455 34.256 1.00 88.50 287 ARG A C 1
ATOM 2304 O O . ARG A 1 287 ? -11.923 -8.119 33.762 1.00 88.50 287 ARG A O 1
ATOM 2311 N N . PHE A 1 288 ? -11.241 -6.321 34.914 1.00 89.38 288 PHE A N 1
ATOM 2312 C CA . PHE A 1 288 ? -12.567 -5.784 35.186 1.00 89.38 288 PHE A CA 1
ATOM 2313 C C . PHE A 1 288 ? -13.314 -5.404 33.902 1.00 89.38 288 PHE A C 1
ATOM 2315 O O . PHE A 1 288 ? -14.480 -5.745 33.770 1.00 89.38 288 PHE A O 1
ATOM 2322 N N . HIS A 1 289 ? -12.660 -4.782 32.911 1.00 90.06 289 HIS A N 1
ATOM 2323 C CA . HIS A 1 289 ? -13.305 -4.542 31.612 1.00 90.06 289 HIS A CA 1
ATOM 2324 C C . HIS A 1 289 ? -13.696 -5.843 30.902 1.00 90.06 289 HIS A C 1
ATOM 2326 O O . HIS A 1 289 ? -14.747 -5.885 30.266 1.00 90.06 289 HIS A O 1
ATOM 2332 N N . ARG A 1 290 ? -12.881 -6.899 31.021 1.00 90.94 290 ARG A N 1
ATOM 2333 C CA . ARG A 1 290 ? -13.217 -8.223 30.482 1.00 90.94 290 ARG A CA 1
ATOM 2334 C C . ARG A 1 290 ? -14.404 -8.848 31.219 1.00 90.94 290 ARG A C 1
ATOM 2336 O O . ARG A 1 290 ? -15.343 -9.267 30.564 1.00 90.94 290 ARG A O 1
ATOM 2343 N N . GLU A 1 291 ? -14.416 -8.807 32.549 1.00 91.31 291 GLU A N 1
ATOM 2344 C CA . GLU A 1 291 ? -15.546 -9.276 33.368 1.00 91.31 291 GLU A CA 1
ATOM 2345 C C . GLU A 1 291 ? -16.838 -8.500 33.056 1.00 91.31 291 GLU A C 1
ATOM 2347 O O . GLU A 1 291 ? -17.893 -9.106 32.905 1.00 91.31 291 GLU A O 1
ATOM 2352 N N . MET A 1 292 ? -16.767 -7.172 32.892 1.00 92.06 292 MET A N 1
ATOM 2353 C CA . MET A 1 292 ? -17.916 -6.354 32.481 1.00 92.06 292 MET A CA 1
ATOM 2354 C C . MET A 1 292 ? -18.447 -6.770 31.108 1.00 92.06 292 MET A C 1
ATOM 2356 O O . MET A 1 292 ? -19.656 -6.820 30.903 1.00 92.06 292 MET A O 1
ATOM 2360 N N . TRP A 1 293 ? -17.548 -7.031 30.158 1.00 92.62 293 TRP A N 1
ATOM 2361 C CA . TRP A 1 293 ? -17.926 -7.486 28.828 1.00 92.62 293 TRP A CA 1
ATOM 2362 C C . TRP A 1 293 ? -18.600 -8.860 28.888 1.00 92.62 293 TRP A C 1
ATOM 2364 O O . TRP A 1 293 ? -19.716 -9.004 28.395 1.00 92.62 293 TRP A O 1
ATOM 2374 N N . ASP A 1 294 ? -17.983 -9.828 29.563 1.00 91.38 294 ASP A N 1
ATOM 2375 C CA . ASP A 1 294 ? -18.516 -11.185 29.713 1.00 91.38 294 ASP A CA 1
ATOM 2376 C C . ASP A 1 294 ? -19.888 -11.183 30.422 1.00 91.38 294 ASP A C 1
ATOM 2378 O O . ASP A 1 294 ? -20.794 -11.905 30.007 1.00 91.38 294 ASP A O 1
ATOM 2382 N N . ALA A 1 295 ? -20.082 -10.308 31.417 1.00 89.88 295 ALA A N 1
ATOM 2383 C CA . ALA A 1 295 ? -21.353 -10.117 32.122 1.00 89.88 295 ALA A CA 1
ATOM 2384 C C . ALA A 1 295 ? -22.482 -9.570 31.233 1.00 89.88 295 ALA A C 1
ATOM 2386 O O . ALA A 1 295 ? -23.632 -9.986 31.348 1.00 89.88 295 ALA A O 1
ATOM 2387 N N . ILE A 1 296 ? -22.174 -8.654 30.310 1.00 90.62 296 ILE A N 1
ATOM 2388 C CA . ILE A 1 296 ? -23.156 -8.197 29.311 1.00 90.62 296 ILE A CA 1
ATOM 2389 C C . ILE A 1 296 ? -23.504 -9.345 28.349 1.00 90.62 296 ILE A C 1
ATOM 2391 O O . ILE A 1 296 ? -24.639 -9.461 27.891 1.00 90.62 296 ILE A O 1
ATOM 2395 N N . GLY A 1 297 ? -22.542 -10.217 28.048 1.00 87.44 297 GLY A N 1
ATOM 2396 C CA . GLY A 1 297 ? -22.757 -11.395 27.209 1.00 87.44 297 GLY A CA 1
ATOM 2397 C C . GLY A 1 297 ? -23.622 -12.477 27.848 1.00 87.44 297 GLY A C 1
ATOM 2398 O O . GLY A 1 297 ? -24.390 -13.131 27.138 1.00 87.44 297 GLY A O 1
ATOM 2399 N N . SER A 1 298 ? -23.514 -12.661 29.166 1.00 87.88 298 SER A N 1
ATOM 2400 C CA . SER A 1 298 ? -24.320 -13.618 29.933 1.00 87.88 298 SER A CA 1
ATOM 2401 C C . SER A 1 298 ? -25.731 -13.111 30.246 1.00 87.88 298 SER A C 1
ATOM 2403 O O . SER A 1 298 ? -26.588 -13.910 30.622 1.00 87.88 298 SER A O 1
ATOM 2405 N N . CYS A 1 299 ? -25.999 -11.815 30.059 1.00 87.88 299 CYS A N 1
ATOM 2406 C CA . CYS A 1 299 ? -27.318 -11.239 30.272 1.00 87.88 299 CYS A CA 1
ATOM 2407 C C . CYS A 1 299 ? -28.336 -11.733 29.228 1.00 87.88 299 CYS A C 1
ATOM 2409 O O . CYS A 1 299 ? -28.143 -11.621 28.014 1.00 87.88 299 CYS A O 1
ATOM 2411 N N . ASP A 1 300 ? -29.486 -12.222 29.694 1.00 81.69 300 ASP A N 1
ATOM 2412 C CA . ASP A 1 300 ? -30.565 -12.672 28.808 1.00 81.69 300 ASP A CA 1
ATOM 2413 C C . ASP A 1 300 ? -31.355 -11.525 28.166 1.00 81.69 300 ASP A C 1
ATOM 2415 O O . ASP A 1 300 ? -31.971 -11.718 27.117 1.00 81.69 300 ASP A O 1
ATOM 2419 N N . ILE A 1 301 ? -31.338 -10.340 28.784 1.00 79.12 301 ILE A N 1
ATOM 2420 C CA . ILE A 1 301 ? -32.190 -9.200 28.413 1.00 79.12 301 ILE A CA 1
ATOM 2421 C C . ILE A 1 301 ? -31.440 -8.181 27.547 1.00 79.12 301 ILE A C 1
ATOM 2423 O O . ILE A 1 301 ? -32.032 -7.619 26.630 1.00 79.12 301 ILE A O 1
ATOM 2427 N N . TYR A 1 302 ? -30.162 -7.922 27.840 1.00 81.88 302 TYR A N 1
ATOM 2428 C CA . TYR A 1 302 ? -29.362 -6.888 27.179 1.00 81.88 302 TYR A CA 1
ATOM 2429 C C . TYR A 1 302 ? -28.019 -7.470 26.740 1.00 81.88 302 TYR A C 1
ATOM 2431 O O . TYR A 1 302 ? -27.085 -7.554 27.535 1.00 81.88 302 TYR A O 1
ATOM 2439 N N . ARG A 1 303 ? -27.938 -7.907 25.479 1.00 86.12 303 ARG A N 1
ATOM 2440 C CA . ARG A 1 303 ? -26.772 -8.619 24.935 1.00 86.12 303 ARG A CA 1
ATOM 2441 C C . ARG A 1 303 ? -25.838 -7.665 24.200 1.00 86.12 303 ARG A C 1
ATOM 2443 O O . ARG A 1 303 ? -26.177 -6.524 23.901 1.00 86.12 303 ARG A O 1
ATOM 2450 N N . HIS A 1 304 ? -24.668 -8.162 23.797 1.00 88.31 304 HIS A N 1
ATOM 2451 C CA . HIS A 1 304 ? -23.681 -7.366 23.055 1.00 88.31 304 HIS A CA 1
ATOM 2452 C C . HIS A 1 304 ? -24.230 -6.661 21.805 1.00 88.31 304 HIS A C 1
ATOM 2454 O O . HIS A 1 304 ? -23.778 -5.572 21.473 1.00 88.31 304 HIS A O 1
ATOM 2460 N N . LYS A 1 305 ? -25.201 -7.266 21.110 1.00 82.94 305 LYS A N 1
ATOM 2461 C CA . LYS A 1 305 ? -25.807 -6.697 19.893 1.00 82.94 305 LYS A CA 1
ATOM 2462 C C . LYS A 1 305 ? -26.729 -5.509 20.173 1.00 82.94 305 LYS A C 1
ATOM 2464 O O . LYS A 1 305 ? -26.987 -4.729 19.264 1.00 82.94 305 LYS A O 1
ATOM 2469 N N . ASP A 1 306 ? -27.200 -5.385 21.410 1.00 84.75 306 ASP A N 1
ATOM 2470 C CA . ASP A 1 306 ? -28.126 -4.338 21.842 1.00 84.75 306 ASP A CA 1
ATOM 2471 C C . ASP A 1 306 ? -27.378 -3.088 22.348 1.00 84.75 306 ASP A C 1
ATOM 2473 O O . ASP A 1 306 ? -27.991 -2.054 22.617 1.00 84.75 306 ASP A O 1
ATOM 2477 N N . LEU A 1 307 ? -26.042 -3.157 22.448 1.00 86.31 307 LEU A N 1
ATOM 2478 C CA . LEU A 1 307 ? -25.196 -2.020 22.797 1.00 86.31 307 LEU A CA 1
ATOM 2479 C C . LEU A 1 307 ? -25.240 -0.945 21.707 1.00 86.31 307 LEU A C 1
ATOM 2481 O O . LEU A 1 307 ? -25.006 -1.205 20.526 1.00 86.31 307 LEU A O 1
ATOM 2485 N N . SER A 1 308 ? -25.463 0.302 22.123 1.00 85.81 308 SER A N 1
ATOM 2486 C CA . SER A 1 308 ? -25.392 1.443 21.210 1.00 85.81 308 SER A CA 1
ATOM 2487 C C . SER A 1 308 ? -23.972 1.656 20.670 1.00 85.81 308 SER A C 1
ATOM 2489 O O . SER A 1 308 ? -22.972 1.443 21.365 1.00 85.81 308 SER A O 1
ATOM 2491 N N . LYS A 1 309 ? -23.887 2.150 19.428 1.00 85.62 309 LYS A N 1
ATOM 2492 C CA . LYS A 1 309 ? -22.615 2.461 18.760 1.00 85.62 309 LYS A CA 1
ATOM 2493 C C . LYS A 1 309 ? -21.761 3.448 19.564 1.00 85.62 309 LYS A C 1
ATOM 2495 O O . LYS A 1 309 ? -20.550 3.279 19.629 1.00 85.62 309 LYS A O 1
ATOM 2500 N N . ASP A 1 310 ? -22.386 4.419 20.228 1.00 85.75 310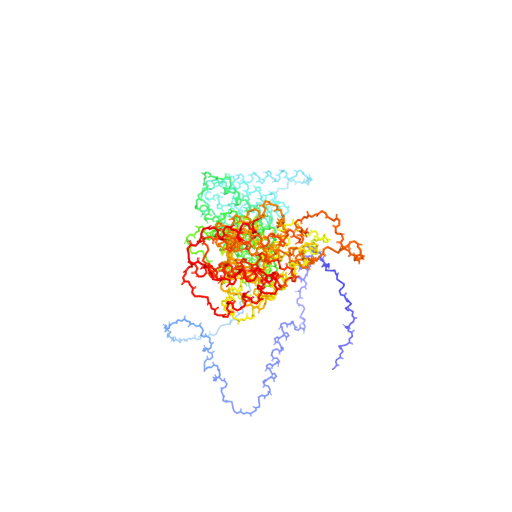 ASP A N 1
ATOM 2501 C CA . ASP A 1 310 ? -21.687 5.442 21.015 1.00 85.75 310 ASP A CA 1
ATOM 2502 C C . ASP A 1 310 ? -20.995 4.866 22.260 1.00 85.75 310 ASP A C 1
ATOM 2504 O O . ASP A 1 310 ? -19.906 5.313 22.628 1.00 85.75 310 ASP A O 1
ATOM 2508 N N . ILE A 1 311 ? -21.596 3.855 22.902 1.00 87.00 311 ILE A N 1
ATOM 2509 C CA . ILE A 1 311 ? -20.994 3.166 24.054 1.00 87.00 311 ILE A CA 1
ATOM 2510 C C . ILE A 1 311 ? -19.794 2.340 23.595 1.00 87.00 311 ILE A C 1
ATOM 2512 O O . ILE A 1 311 ? -18.723 2.433 24.195 1.00 87.00 311 ILE A O 1
ATOM 2516 N N . VAL A 1 312 ? -19.958 1.566 22.518 1.00 88.50 312 VAL A N 1
ATOM 2517 C CA . VAL A 1 312 ? -18.876 0.749 21.948 1.00 88.50 312 VAL A CA 1
ATOM 2518 C C . VAL A 1 312 ? -17.718 1.641 21.499 1.00 88.50 312 VAL A C 1
ATOM 2520 O O . VAL A 1 312 ? -16.570 1.359 21.828 1.00 88.50 312 VAL A O 1
ATOM 2523 N N . ASP A 1 313 ? -18.008 2.756 20.828 1.00 88.00 313 ASP A N 1
ATOM 2524 C CA . ASP A 1 313 ? -17.001 3.712 20.373 1.00 88.00 313 ASP A CA 1
ATOM 2525 C C . ASP A 1 313 ? -16.242 4.363 21.538 1.00 88.00 313 ASP A C 1
ATOM 2527 O O . ASP A 1 313 ? -15.013 4.441 21.504 1.00 88.00 313 ASP A O 1
ATOM 2531 N N . ALA A 1 314 ? -16.945 4.806 22.586 1.00 86.81 314 ALA A N 1
ATOM 2532 C CA . ALA A 1 314 ? -16.302 5.369 23.773 1.00 86.81 314 ALA A CA 1
ATOM 2533 C C . ALA A 1 314 ? -15.387 4.339 24.454 1.00 86.81 314 ALA A C 1
ATOM 2535 O O . ALA A 1 314 ? -14.256 4.656 24.826 1.00 86.81 314 ALA A O 1
ATOM 2536 N N . TRP A 1 315 ? -15.853 3.095 24.573 1.00 90.31 315 TRP A N 1
ATOM 2537 C CA . TRP A 1 315 ? -15.098 2.019 25.203 1.00 90.31 315 TRP A CA 1
ATOM 2538 C C . TRP A 1 315 ? -13.867 1.621 24.372 1.00 90.31 315 TRP A C 1
ATOM 2540 O O . TRP A 1 315 ? -12.769 1.516 24.918 1.00 90.31 315 TRP A O 1
ATOM 2550 N N . LEU A 1 316 ? -13.997 1.485 23.049 1.00 90.06 316 LEU A N 1
ATOM 2551 C CA . LEU A 1 316 ? -12.871 1.190 22.157 1.00 90.06 316 LEU A CA 1
ATOM 2552 C C . LEU A 1 316 ? -11.802 2.293 22.182 1.00 90.06 316 LEU A C 1
ATOM 2554 O O . LEU A 1 316 ? -10.612 1.969 22.163 1.00 90.06 316 LEU A O 1
ATOM 2558 N N . SER A 1 317 ? -12.198 3.568 22.296 1.00 88.00 317 SER A N 1
ATOM 2559 C CA . SER A 1 317 ? -11.258 4.692 22.450 1.00 88.00 317 SER A CA 1
ATOM 2560 C C . SER A 1 317 ? -10.358 4.504 23.668 1.00 88.00 317 SER A C 1
ATOM 2562 O O . SER A 1 317 ? -9.132 4.550 23.564 1.00 88.00 317 SER A O 1
ATOM 2564 N N . ILE A 1 318 ? -10.973 4.192 24.808 1.00 85.06 318 ILE A N 1
ATOM 2565 C CA . ILE A 1 318 ? -10.285 3.959 26.079 1.00 85.06 318 ILE A CA 1
ATOM 2566 C C . ILE A 1 318 ? -9.306 2.783 25.978 1.00 85.06 318 ILE A C 1
ATOM 2568 O O . ILE A 1 318 ? -8.171 2.868 26.456 1.00 85.06 318 ILE A O 1
ATOM 2572 N N . LEU A 1 319 ? -9.730 1.674 25.363 1.00 86.62 319 LEU A N 1
ATOM 2573 C CA . LEU A 1 319 ? -8.881 0.490 25.202 1.00 86.62 319 LEU A CA 1
ATOM 2574 C C . LEU A 1 319 ? -7.667 0.795 24.307 1.00 86.62 319 LEU A C 1
ATOM 2576 O O . LEU A 1 319 ? -6.543 0.417 24.646 1.00 86.62 319 LEU A O 1
ATOM 2580 N N . CYS A 1 320 ? -7.864 1.545 23.216 1.00 83.81 320 CYS A N 1
ATOM 2581 C CA . CYS A 1 320 ? -6.780 1.957 22.320 1.00 83.81 320 CYS A CA 1
ATOM 2582 C C . CYS A 1 320 ? -5.754 2.869 23.015 1.00 83.81 320 CYS A C 1
ATOM 2584 O O . CYS A 1 320 ? -4.549 2.707 22.812 1.00 83.81 320 CYS A O 1
ATOM 2586 N N . GLU A 1 321 ? -6.200 3.801 23.861 1.00 83.38 321 GLU A N 1
ATOM 2587 C CA . GLU A 1 321 ? -5.321 4.730 24.589 1.00 83.38 321 GLU A CA 1
ATOM 2588 C C . GLU A 1 321 ? -4.405 4.024 25.598 1.00 83.38 321 GLU A C 1
ATOM 2590 O O . GLU A 1 321 ? -3.256 4.430 25.805 1.00 83.38 321 GLU A O 1
ATOM 2595 N N . ARG A 1 322 ? -4.886 2.942 26.222 1.00 75.88 322 ARG A N 1
ATOM 2596 C CA . ARG A 1 322 ? -4.138 2.194 27.245 1.00 75.88 322 ARG A CA 1
ATOM 2597 C C . ARG A 1 322 ? -2.994 1.358 26.676 1.00 75.88 322 ARG A C 1
ATOM 2599 O O . ARG A 1 322 ? -2.048 1.092 27.422 1.00 75.88 322 ARG A O 1
ATOM 2606 N N . LYS A 1 323 ? -3.065 0.992 25.391 1.00 76.25 323 LYS A N 1
ATOM 2607 C CA . LYS A 1 323 ? -2.027 0.269 24.633 1.00 76.25 323 LYS A CA 1
ATOM 2608 C C . LYS A 1 323 ? -1.542 -1.028 25.299 1.00 76.25 323 LYS A C 1
ATOM 2610 O O . LYS A 1 323 ? -0.360 -1.357 25.216 1.00 76.25 323 LYS A O 1
ATOM 2615 N N . THR A 1 324 ? -2.426 -1.775 25.963 1.00 79.25 324 THR A N 1
ATOM 2616 C CA . THR A 1 324 ? -2.075 -3.092 26.526 1.00 79.25 324 THR A CA 1
ATOM 2617 C C . THR A 1 324 ? -2.561 -4.224 25.626 1.00 79.25 324 THR A C 1
ATOM 2619 O O . THR A 1 324 ? -3.597 -4.107 24.983 1.00 79.25 324 THR A O 1
ATOM 2622 N N . TYR A 1 325 ? -1.815 -5.330 25.570 1.00 78.81 325 TYR A N 1
ATOM 2623 C CA . TYR A 1 325 ? -2.131 -6.459 24.689 1.00 78.81 325 TYR A CA 1
ATOM 2624 C C . TYR A 1 325 ? -3.522 -7.067 24.956 1.00 78.81 325 TYR A C 1
ATOM 2626 O O . TYR A 1 325 ? -4.279 -7.311 24.018 1.00 78.81 325 TYR A O 1
ATOM 2634 N N . ASP A 1 326 ? -3.883 -7.245 26.228 1.00 81.31 326 ASP A N 1
ATOM 2635 C CA . ASP A 1 326 ? -5.179 -7.799 26.638 1.00 81.31 326 ASP A CA 1
ATOM 2636 C C . ASP A 1 326 ? -6.359 -6.880 26.269 1.00 81.31 326 ASP A C 1
ATOM 2638 O O . ASP A 1 326 ? -7.428 -7.375 25.897 1.00 81.31 326 ASP A O 1
ATOM 2642 N N . ASP A 1 327 ? -6.149 -5.556 26.306 1.00 84.06 327 ASP A N 1
ATOM 2643 C CA . ASP A 1 327 ? -7.138 -4.561 25.874 1.00 84.06 327 ASP A CA 1
ATOM 2644 C C . ASP A 1 327 ? -7.415 -4.687 24.357 1.00 84.06 327 ASP A C 1
ATOM 2646 O O . ASP A 1 327 ? -8.562 -4.556 23.936 1.00 84.06 327 ASP A O 1
ATOM 2650 N N . PHE A 1 328 ? -6.414 -5.025 23.526 1.00 84.94 328 PHE A N 1
ATOM 2651 C CA . PHE A 1 328 ? -6.623 -5.262 22.083 1.00 84.94 328 PHE A CA 1
ATOM 2652 C C . PHE A 1 328 ? -7.352 -6.567 21.776 1.00 84.94 328 PHE A C 1
ATOM 2654 O O . PHE A 1 328 ? -8.099 -6.626 20.795 1.00 84.94 328 PHE A O 1
ATOM 2661 N N . ILE A 1 329 ? -7.141 -7.613 22.583 1.00 85.88 329 ILE A N 1
ATOM 2662 C CA . ILE A 1 329 ? -7.923 -8.851 22.465 1.00 85.88 329 ILE A CA 1
ATOM 2663 C C . ILE A 1 329 ? -9.381 -8.546 22.796 1.00 85.88 329 ILE A C 1
ATOM 2665 O O . ILE A 1 329 ? -10.257 -8.905 22.018 1.00 85.88 329 ILE A O 1
ATOM 2669 N N . LEU A 1 330 ? -9.635 -7.827 23.894 1.00 88.94 330 LEU A N 1
ATOM 2670 C CA . LEU A 1 330 ? -10.991 -7.422 24.253 1.00 88.94 330 LEU A CA 1
ATOM 2671 C C . LEU A 1 330 ? -11.623 -6.557 23.152 1.00 88.94 330 LEU A C 1
ATOM 2673 O O . LEU A 1 330 ? -12.726 -6.849 22.710 1.00 88.94 330 LEU A O 1
ATOM 2677 N N . ALA A 1 331 ? -10.907 -5.555 22.638 1.00 89.88 331 ALA A N 1
ATOM 2678 C CA . ALA A 1 331 ? -11.390 -4.705 21.550 1.00 89.88 331 ALA A CA 1
ATOM 2679 C C . ALA A 1 331 ? -11.738 -5.499 20.276 1.00 89.88 331 ALA A C 1
ATOM 2681 O O . ALA A 1 331 ? -12.729 -5.195 19.610 1.00 89.88 331 ALA A O 1
ATOM 2682 N N . LYS A 1 332 ? -10.959 -6.540 19.949 1.00 90.19 332 LYS A N 1
ATOM 2683 C CA . LYS A 1 332 ? -11.278 -7.474 18.858 1.00 90.19 332 LYS A CA 1
ATOM 2684 C C . LYS A 1 332 ? -12.601 -8.185 19.136 1.00 90.19 332 LYS A C 1
ATOM 2686 O O . LYS A 1 332 ? -13.487 -8.146 18.289 1.00 90.19 332 LYS A O 1
ATOM 2691 N N . ASP A 1 333 ? -12.743 -8.791 20.311 1.00 89.00 333 ASP A N 1
ATOM 2692 C CA . ASP A 1 333 ? -13.949 -9.532 20.700 1.00 89.00 333 ASP A CA 1
ATOM 2693 C C . ASP A 1 333 ? -15.193 -8.616 20.680 1.00 89.00 333 ASP A C 1
ATOM 2695 O O . ASP A 1 333 ? -16.257 -9.012 20.198 1.00 89.00 333 ASP A O 1
ATOM 2699 N N . MET A 1 334 ? -15.036 -7.351 21.086 1.00 90.38 334 MET A N 1
ATOM 2700 C CA . MET A 1 334 ? -16.082 -6.328 21.002 1.00 90.38 334 MET A CA 1
ATOM 2701 C C . MET A 1 334 ? -16.532 -6.053 19.569 1.00 90.38 334 MET A C 1
ATOM 2703 O O . MET A 1 334 ? -17.733 -5.990 19.300 1.00 90.38 334 MET A O 1
ATOM 2707 N N . ILE A 1 335 ? -15.594 -5.916 18.633 1.00 89.25 335 ILE A N 1
ATOM 2708 C CA . ILE A 1 335 ? -15.914 -5.704 17.216 1.00 89.25 335 ILE A CA 1
ATOM 2709 C C . ILE A 1 335 ? -16.620 -6.924 16.629 1.00 89.25 335 ILE A C 1
ATOM 2711 O O . ILE A 1 335 ? -17.634 -6.761 15.953 1.00 89.25 335 ILE A O 1
ATOM 2715 N N . LEU A 1 336 ? -16.130 -8.128 16.925 1.00 88.25 336 LEU A N 1
ATOM 2716 C CA . LEU A 1 336 ? -16.721 -9.377 16.440 1.00 88.25 336 LEU A CA 1
ATOM 2717 C C . LEU A 1 336 ? -18.161 -9.577 16.937 1.00 88.25 336 LEU A C 1
ATOM 2719 O O . LEU A 1 336 ? -18.973 -10.164 16.231 1.00 88.25 336 LEU A O 1
ATOM 2723 N N . ALA A 1 337 ? -18.502 -9.088 18.131 1.00 86.00 337 ALA A N 1
ATOM 2724 C CA . ALA A 1 337 ? -19.850 -9.234 18.679 1.00 86.00 337 ALA A CA 1
ATOM 2725 C C . ALA A 1 337 ? -20.837 -8.141 18.231 1.00 86.00 337 ALA A C 1
ATOM 2727 O O . ALA A 1 337 ? -22.043 -8.391 18.198 1.00 86.00 337 ALA A O 1
ATOM 2728 N N . THR A 1 338 ? -20.344 -6.932 17.935 1.00 84.69 338 THR A N 1
ATOM 2729 C CA . THR A 1 338 ? -21.184 -5.738 17.706 1.00 84.69 338 THR A CA 1
ATOM 2730 C C . THR A 1 338 ? -21.332 -5.367 16.235 1.00 84.69 338 THR A C 1
ATOM 2732 O O . THR A 1 338 ? -22.355 -4.799 15.856 1.00 84.69 338 THR A O 1
ATOM 2735 N N . GLN A 1 339 ? -20.341 -5.670 15.393 1.00 85.06 339 GLN A N 1
ATOM 2736 C CA . GLN A 1 339 ? -20.359 -5.287 13.982 1.00 85.06 339 GLN A CA 1
ATOM 2737 C C . GLN A 1 339 ? -21.027 -6.346 13.104 1.00 85.06 339 GLN A C 1
ATOM 2739 O O . GLN A 1 339 ? -20.827 -7.551 13.278 1.00 85.06 339 GLN A O 1
ATOM 2744 N N . ASP A 1 340 ? -21.780 -5.876 12.106 1.00 83.44 340 ASP A N 1
ATOM 2745 C CA . ASP A 1 340 ? -22.314 -6.725 11.040 1.00 83.44 340 ASP A CA 1
ATOM 2746 C C . ASP A 1 340 ? -21.154 -7.219 10.148 1.00 83.44 340 ASP A C 1
ATOM 2748 O O . ASP A 1 340 ? -20.436 -6.384 9.589 1.00 83.44 340 ASP A O 1
ATOM 2752 N N . PRO A 1 341 ? -20.980 -8.543 9.950 1.00 82.69 341 PRO A N 1
ATOM 2753 C CA . PRO A 1 341 ? -19.969 -9.111 9.053 1.00 82.69 341 PRO A CA 1
ATOM 2754 C C . PRO A 1 341 ? -19.972 -8.540 7.630 1.00 82.69 341 PRO A C 1
ATOM 2756 O O . PRO A 1 341 ? -18.968 -8.629 6.920 1.00 82.69 341 PRO A O 1
ATOM 2759 N N . ARG A 1 342 ? -21.110 -8.013 7.165 1.00 81.75 342 ARG A N 1
ATOM 2760 C CA . ARG A 1 342 ? -21.259 -7.457 5.811 1.00 81.75 342 ARG A CA 1
ATOM 2761 C C . ARG A 1 342 ? -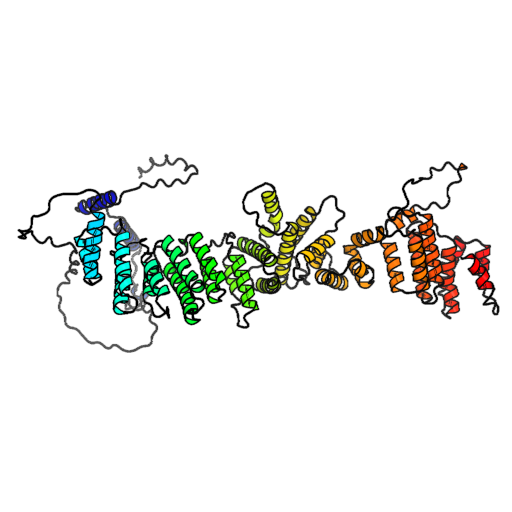20.895 -5.978 5.717 1.00 81.75 342 ARG A C 1
ATOM 2763 O O . ARG A 1 342 ? -20.718 -5.491 4.602 1.00 81.75 342 ARG A O 1
ATOM 2770 N N . SER A 1 343 ? -20.793 -5.276 6.844 1.00 82.88 343 SER A N 1
ATOM 2771 C CA . SER A 1 343 ? -20.498 -3.845 6.877 1.00 82.88 343 SER A CA 1
ATOM 2772 C C . SER A 1 343 ? -19.001 -3.586 7.043 1.00 82.88 343 SER A C 1
ATOM 2774 O O . SER A 1 343 ? -18.349 -4.151 7.918 1.00 82.88 343 SER A O 1
ATOM 2776 N N . ALA A 1 344 ? -18.462 -2.685 6.221 1.00 76.69 344 ALA A N 1
ATOM 2777 C CA . ALA A 1 344 ? -17.087 -2.195 6.324 1.00 76.69 344 ALA A CA 1
ATOM 2778 C C . ALA A 1 344 ? -16.977 -0.858 7.088 1.00 76.69 344 ALA A C 1
ATOM 2780 O O . ALA A 1 344 ? -15.890 -0.285 7.192 1.00 76.69 344 ALA A O 1
ATOM 2781 N N . ASP A 1 345 ? -18.080 -0.340 7.640 1.00 77.44 345 ASP A N 1
ATOM 2782 C CA . ASP A 1 345 ? -18.163 1.022 8.196 1.00 77.44 345 ASP A CA 1
ATOM 2783 C C . ASP A 1 345 ? -17.557 1.193 9.595 1.00 77.44 345 ASP A C 1
ATOM 2785 O O . ASP A 1 345 ? -17.660 2.255 10.221 1.00 77.44 345 ASP A O 1
ATOM 2789 N N . CYS A 1 346 ? -16.868 0.171 10.094 1.00 79.94 346 CYS A N 1
ATOM 2790 C CA . CYS A 1 346 ? -16.190 0.239 11.376 1.00 79.94 346 CYS A CA 1
ATOM 2791 C C . CYS A 1 346 ? -14.850 0.986 11.264 1.00 79.94 346 CYS A C 1
ATOM 2793 O O . CYS A 1 346 ? -13.821 0.420 10.894 1.00 79.94 346 CYS A O 1
ATOM 2795 N N . ARG A 1 347 ? -14.844 2.264 11.667 1.00 84.44 347 ARG A N 1
ATOM 2796 C CA . ARG A 1 347 ? -13.634 3.110 11.746 1.00 84.44 347 ARG A CA 1
ATOM 2797 C C . ARG A 1 347 ? -12.540 2.567 12.674 1.00 84.44 347 ARG A C 1
ATOM 2799 O O . ARG A 1 347 ? -11.379 2.932 12.525 1.00 84.44 347 ARG A O 1
ATOM 2806 N N . TRP A 1 348 ? -12.906 1.719 13.635 1.00 87.19 348 TRP A N 1
ATOM 2807 C CA . TRP A 1 348 ? -11.982 1.207 14.646 1.00 87.19 348 TRP A CA 1
ATOM 2808 C C . TRP A 1 348 ? -11.077 0.098 14.134 1.00 87.19 348 TRP A C 1
ATOM 2810 O O . TRP A 1 348 ? -9.972 -0.043 14.648 1.00 87.19 348 TRP A O 1
ATOM 2820 N N . VAL A 1 349 ? -11.497 -0.662 13.117 1.00 88.69 349 VAL A N 1
ATOM 2821 C CA . VAL A 1 349 ? -10.694 -1.781 12.606 1.00 88.69 349 VAL A CA 1
ATOM 2822 C C . VAL A 1 349 ? -9.324 -1.300 12.089 1.00 88.69 349 VAL A C 1
ATOM 2824 O O . VAL A 1 349 ? -8.318 -1.821 12.573 1.00 88.69 349 VAL A O 1
ATOM 2827 N N . PRO A 1 350 ? -9.228 -0.262 11.227 1.00 88.81 350 PRO A N 1
ATOM 2828 C CA . PRO A 1 350 ? -7.941 0.328 10.841 1.00 88.81 350 PRO A CA 1
ATOM 2829 C C . PRO A 1 350 ? -7.067 0.783 12.019 1.00 88.81 350 PRO A C 1
ATOM 2831 O O . PRO A 1 350 ? -5.866 0.510 12.043 1.00 88.81 350 PRO A O 1
ATOM 2834 N N . ILE A 1 351 ? -7.670 1.453 13.009 1.00 87.69 351 ILE A N 1
ATOM 2835 C CA . ILE A 1 351 ? -6.967 2.026 14.169 1.00 87.69 351 ILE A CA 1
ATOM 2836 C C . ILE A 1 351 ? -6.390 0.913 15.050 1.00 87.69 351 ILE A C 1
ATOM 2838 O O . ILE A 1 351 ? -5.226 0.972 15.450 1.00 87.69 351 ILE A O 1
ATOM 2842 N N . LEU A 1 352 ? -7.186 -0.123 15.322 1.00 87.81 352 LEU A N 1
ATOM 2843 C CA . LEU A 1 352 ? -6.777 -1.270 16.128 1.00 87.81 352 LEU A CA 1
ATOM 2844 C C . LEU A 1 352 ? -5.676 -2.073 15.447 1.00 87.81 352 LEU A C 1
ATOM 2846 O O . LEU A 1 352 ? -4.713 -2.442 16.114 1.00 87.81 352 LEU A O 1
ATOM 2850 N N . ILE A 1 353 ? -5.774 -2.302 14.132 1.00 88.75 353 ILE A N 1
ATOM 2851 C CA . ILE A 1 353 ? -4.715 -2.987 13.380 1.00 88.75 353 ILE A CA 1
ATOM 2852 C C . ILE A 1 353 ? -3.410 -2.188 13.464 1.00 88.75 353 ILE A C 1
ATOM 2854 O O . ILE A 1 353 ? -2.369 -2.772 13.757 1.00 88.75 353 ILE A O 1
ATOM 2858 N N . ALA A 1 354 ? -3.451 -0.866 13.273 1.00 87.38 354 ALA A N 1
ATOM 2859 C CA . ALA A 1 354 ? -2.262 -0.021 13.382 1.00 87.38 354 ALA A CA 1
ATOM 2860 C C . ALA A 1 354 ? -1.635 -0.071 14.786 1.00 87.38 354 ALA A C 1
ATOM 2862 O O . ALA A 1 354 ? -0.448 -0.372 14.928 1.00 87.38 354 ALA A O 1
ATOM 2863 N N . CYS A 1 355 ? -2.445 0.124 15.832 1.00 84.62 355 CYS A N 1
ATOM 2864 C CA . CYS A 1 355 ? -1.976 0.061 17.217 1.00 84.62 355 CYS A CA 1
ATOM 2865 C C . CYS A 1 355 ? -1.407 -1.321 17.579 1.00 84.62 355 CYS A C 1
ATOM 2867 O O . CYS A 1 355 ? -0.385 -1.413 18.264 1.00 84.62 355 CYS A O 1
ATOM 2869 N N . TRP A 1 356 ? -2.035 -2.396 17.099 1.00 85.75 356 TRP A N 1
ATOM 2870 C CA . TRP A 1 356 ? -1.570 -3.762 17.321 1.00 85.75 356 TRP A CA 1
ATOM 2871 C C . TRP A 1 356 ? -0.242 -4.041 16.608 1.00 85.75 356 TRP A C 1
ATOM 2873 O O . TRP A 1 356 ? 0.665 -4.608 17.219 1.00 85.75 356 TRP A O 1
ATOM 2883 N N . LEU A 1 357 ? -0.087 -3.606 15.350 1.00 85.50 357 LEU A N 1
ATOM 2884 C CA . LEU A 1 357 ? 1.158 -3.763 14.588 1.00 85.50 357 LEU A CA 1
ATOM 2885 C C . LEU A 1 357 ? 2.339 -3.090 15.296 1.00 85.50 357 LEU A C 1
ATOM 2887 O O . LEU A 1 357 ? 3.420 -3.673 15.367 1.00 85.50 357 LEU A O 1
ATOM 2891 N N . LYS A 1 358 ? 2.119 -1.908 15.879 1.00 83.31 358 LYS A N 1
ATOM 2892 C CA . LYS A 1 358 ? 3.132 -1.184 16.652 1.00 83.31 358 LYS A CA 1
ATOM 2893 C C . LYS A 1 358 ? 3.622 -1.979 17.861 1.00 83.31 358 LYS A C 1
ATOM 2895 O O . LYS A 1 358 ? 4.820 -2.175 18.041 1.00 83.31 358 LYS A O 1
ATOM 2900 N N . ILE A 1 359 ? 2.695 -2.502 18.659 1.00 78.75 359 ILE A N 1
ATOM 2901 C CA . ILE A 1 359 ? 3.028 -3.283 19.859 1.00 78.75 359 ILE A CA 1
ATOM 2902 C C . ILE A 1 359 ? 3.649 -4.628 19.486 1.00 78.75 359 ILE A C 1
ATOM 2904 O O . ILE A 1 359 ? 4.557 -5.105 20.169 1.00 78.75 359 ILE A O 1
ATOM 2908 N N . SER A 1 360 ? 3.193 -5.245 18.395 1.00 77.06 360 SER A N 1
ATOM 2909 C CA . SER A 1 360 ? 3.794 -6.478 17.889 1.00 77.06 360 SER A CA 1
ATOM 2910 C C . SER A 1 360 ? 5.235 -6.258 17.416 1.00 77.06 360 SER A C 1
ATOM 2912 O O . SER A 1 360 ? 6.081 -7.117 17.647 1.00 77.06 360 SER A O 1
ATOM 2914 N N . ALA A 1 361 ? 5.548 -5.097 16.833 1.00 72.50 361 ALA A N 1
ATOM 2915 C CA . ALA A 1 361 ? 6.916 -4.739 16.466 1.00 72.50 361 ALA A CA 1
ATOM 2916 C C . ALA A 1 361 ? 7.815 -4.461 17.691 1.00 72.50 361 ALA A C 1
ATOM 2918 O O . ALA A 1 361 ? 9.005 -4.775 17.663 1.00 72.50 361 ALA A O 1
ATOM 2919 N N . GLU A 1 362 ? 7.261 -3.892 18.767 1.00 70.25 362 GLU A N 1
ATOM 2920 C CA . GLU A 1 362 ? 7.991 -3.547 19.999 1.00 70.25 362 GLU A CA 1
ATOM 2921 C C . GLU A 1 362 ? 8.187 -4.745 20.951 1.00 70.25 362 GLU A C 1
ATOM 2923 O O . GLU A 1 362 ? 9.188 -4.825 21.671 1.00 70.25 362 GLU A O 1
ATOM 2928 N N . SER A 1 363 ? 7.255 -5.702 20.964 1.00 62.06 363 SER A N 1
ATOM 2929 C CA . SER A 1 363 ? 7.292 -6.853 21.871 1.00 62.06 363 SER A CA 1
ATOM 2930 C C . SER A 1 363 ? 8.020 -8.057 21.255 1.00 62.06 363 SER A C 1
ATOM 2932 O O . SER A 1 363 ? 7.612 -8.625 20.250 1.00 62.06 363 SER A O 1
ATOM 2934 N N . ARG A 1 364 ? 9.101 -8.520 21.904 1.00 50.66 364 ARG A N 1
ATOM 2935 C CA . ARG A 1 364 ? 9.808 -9.773 21.538 1.00 50.66 364 ARG A CA 1
ATOM 2936 C C . ARG A 1 364 ? 9.008 -11.044 21.857 1.00 50.66 364 ARG A C 1
ATOM 2938 O O . ARG A 1 364 ? 9.437 -12.144 21.513 1.00 50.66 364 ARG A O 1
ATOM 2945 N N . HIS A 1 365 ? 7.888 -10.913 22.566 1.00 48.06 365 HIS A N 1
ATOM 2946 C CA . HIS A 1 365 ? 7.009 -12.024 22.904 1.00 48.06 365 HIS A CA 1
ATOM 2947 C C . HIS A 1 365 ? 6.073 -12.307 21.739 1.00 48.06 365 HIS A C 1
ATOM 2949 O O . HIS A 1 365 ? 5.578 -11.382 21.109 1.00 48.06 365 HIS A O 1
ATOM 2955 N N . SER A 1 366 ? 5.857 -13.592 21.460 1.00 49.62 366 SER A N 1
ATOM 2956 C CA . SER A 1 366 ? 5.006 -14.125 20.398 1.00 49.62 366 SER A CA 1
ATOM 2957 C C . SER A 1 366 ? 3.599 -13.520 20.438 1.00 49.62 366 SER A C 1
ATOM 2959 O O . SER A 1 366 ? 2.680 -14.102 21.015 1.00 49.62 366 SER A O 1
ATOM 2961 N N . SER A 1 367 ? 3.424 -12.342 19.841 1.00 57.88 367 SER A N 1
ATOM 2962 C CA . SER A 1 367 ? 2.116 -11.733 19.634 1.00 57.88 367 SER A CA 1
ATOM 2963 C C . SER A 1 367 ? 1.290 -12.733 18.827 1.00 57.88 367 SER A C 1
ATOM 2965 O O . SER A 1 367 ? 1.822 -13.349 17.897 1.00 57.88 367 SER A O 1
ATOM 2967 N N . ASN A 1 368 ? 0.031 -12.959 19.214 1.00 65.06 368 ASN A N 1
ATOM 2968 C CA . ASN A 1 368 ? -0.830 -13.956 18.583 1.00 65.06 368 ASN A CA 1
ATOM 2969 C C . ASN A 1 368 ? -0.855 -13.740 17.062 1.00 65.06 368 ASN A C 1
ATOM 2971 O O . ASN A 1 368 ? -1.480 -12.799 16.573 1.00 65.06 368 ASN A O 1
ATOM 2975 N N . ARG A 1 369 ? -0.170 -14.619 16.318 1.00 67.88 369 ARG A N 1
ATOM 2976 C CA . ARG A 1 369 ? -0.055 -14.538 14.853 1.00 67.88 369 ARG A CA 1
ATOM 2977 C C . ARG A 1 369 ? -1.424 -14.582 14.171 1.00 67.88 369 ARG A C 1
ATOM 2979 O O . ARG A 1 369 ? -1.558 -14.132 13.043 1.00 67.88 369 ARG A O 1
ATOM 2986 N N . LEU A 1 370 ? -2.443 -15.093 14.861 1.00 78.00 370 LEU A N 1
ATOM 2987 C CA . LEU A 1 370 ? -3.788 -15.259 14.331 1.00 78.00 370 LEU A CA 1
ATOM 2988 C C . LEU A 1 370 ? -4.681 -14.027 14.532 1.00 78.00 370 LEU A C 1
ATOM 2990 O O . LEU A 1 370 ? -5.781 -14.020 13.998 1.00 78.00 370 LEU A O 1
ATOM 2994 N N . TYR A 1 371 ? -4.238 -12.967 15.225 1.00 84.38 371 TYR A N 1
ATOM 2995 C CA . TYR A 1 371 ? -5.097 -11.813 15.539 1.00 84.38 371 TYR A CA 1
ATOM 2996 C C . TYR A 1 371 ? -5.738 -11.178 14.294 1.00 84.38 371 TYR A C 1
ATOM 2998 O O . TYR A 1 371 ? -6.960 -11.066 14.206 1.00 84.38 371 TYR A O 1
ATOM 3006 N N . ILE A 1 372 ? -4.918 -10.803 13.305 1.00 85.19 372 ILE A N 1
ATOM 3007 C CA . ILE A 1 372 ? -5.395 -10.191 12.052 1.00 85.19 372 ILE A CA 1
ATOM 3008 C C . ILE A 1 372 ? -6.220 -11.197 11.245 1.00 85.19 372 ILE A C 1
ATOM 3010 O O . ILE A 1 372 ? -7.223 -10.826 10.638 1.00 85.19 372 ILE A O 1
ATOM 3014 N N . LYS A 1 373 ? -5.819 -12.471 11.263 1.00 85.44 373 LYS A N 1
ATOM 3015 C CA . LYS A 1 373 ? -6.508 -13.550 10.556 1.00 85.44 373 LYS A CA 1
ATOM 3016 C C . LYS A 1 373 ? -7.924 -13.769 11.094 1.00 85.44 373 LYS A C 1
ATOM 3018 O O . LYS A 1 373 ? -8.859 -13.845 10.306 1.00 85.44 373 LYS A O 1
ATOM 3023 N N . GLU A 1 374 ? -8.090 -13.832 12.410 1.00 86.06 374 GLU A N 1
ATOM 3024 C CA . GLU A 1 374 ? -9.393 -13.968 13.069 1.00 86.06 374 GLU A CA 1
ATOM 3025 C C . GLU A 1 374 ? -10.267 -12.732 12.838 1.00 86.06 374 GLU A C 1
ATOM 3027 O O . GLU A 1 374 ? -11.440 -12.865 12.497 1.00 86.06 374 GLU A O 1
ATOM 3032 N N . LEU A 1 375 ? -9.690 -11.531 12.970 1.00 87.19 375 LEU A N 1
ATOM 3033 C CA . LEU A 1 375 ? -10.424 -10.278 12.798 1.00 87.19 375 LEU A CA 1
ATOM 3034 C C . LEU A 1 375 ? -10.929 -10.101 11.360 1.00 87.19 375 LEU A C 1
ATOM 3036 O O . LEU A 1 375 ? -12.100 -9.806 11.155 1.00 87.19 375 LEU A O 1
ATOM 3040 N N . LEU A 1 376 ? -10.065 -10.291 10.358 1.00 86.31 376 LEU A N 1
ATOM 3041 C CA . LEU A 1 376 ? -10.436 -10.128 8.948 1.00 86.31 376 LEU A CA 1
ATOM 3042 C C . LEU A 1 376 ? -11.222 -11.319 8.389 1.00 86.31 376 LEU A C 1
ATOM 3044 O O . LEU A 1 376 ? -11.987 -11.134 7.443 1.00 86.31 376 LEU A O 1
ATOM 3048 N N . GLY A 1 377 ? -11.053 -12.513 8.965 1.00 85.06 377 GLY A N 1
ATOM 3049 C CA . GLY A 1 377 ? -11.793 -13.720 8.593 1.00 85.06 377 GLY A CA 1
ATOM 3050 C C . GLY A 1 377 ? -13.266 -13.706 9.014 1.00 85.06 377 GLY A C 1
ATOM 3051 O O . GLY A 1 377 ? -14.055 -14.462 8.456 1.00 85.06 377 GLY A O 1
ATOM 3052 N N . TYR A 1 378 ? -13.647 -12.845 9.962 1.00 86.38 378 TYR A N 1
ATOM 3053 C CA . TYR A 1 378 ? -15.044 -12.650 10.363 1.00 86.38 378 TYR A CA 1
ATOM 3054 C C . TYR A 1 378 ? -15.880 -11.919 9.304 1.00 86.38 378 TYR A C 1
ATOM 3056 O O . TYR A 1 378 ? -17.059 -12.222 9.125 1.00 86.38 378 TYR A O 1
ATOM 3064 N N . PHE A 1 379 ? -15.282 -10.957 8.599 1.00 86.94 379 PHE A N 1
ATOM 3065 C CA . PHE A 1 379 ? -15.989 -10.126 7.630 1.00 86.94 379 PHE A CA 1
ATOM 3066 C C . PHE A 1 379 ? -16.183 -10.842 6.286 1.00 86.94 379 PHE A C 1
ATOM 3068 O O . PHE A 1 379 ? -15.395 -11.696 5.878 1.00 86.94 379 PHE A O 1
ATOM 3075 N N . HIS A 1 380 ? -17.244 -10.469 5.567 1.00 86.69 380 HIS A N 1
ATOM 3076 C CA . HIS A 1 380 ? -17.465 -10.928 4.196 1.00 86.69 380 HIS A CA 1
ATOM 3077 C C . HIS A 1 380 ? -16.322 -10.433 3.284 1.00 86.69 380 HIS A C 1
ATOM 3079 O O . HIS A 1 380 ? -15.897 -9.289 3.447 1.00 86.69 380 HIS A O 1
ATOM 3085 N N . PRO A 1 381 ? -15.864 -11.204 2.272 1.00 85.44 381 PRO A N 1
ATOM 3086 C CA . PRO A 1 381 ? -14.692 -10.849 1.458 1.00 85.44 381 PRO A CA 1
ATOM 3087 C C . PRO A 1 381 ? -14.709 -9.439 0.848 1.00 85.44 381 PRO A C 1
ATOM 3089 O O . PRO A 1 381 ? -13.661 -8.810 0.701 1.00 85.44 381 PRO A O 1
ATOM 3092 N N . THR A 1 382 ? -15.898 -8.918 0.533 1.00 86.06 382 THR A N 1
ATOM 3093 C CA . THR A 1 382 ? -16.090 -7.536 0.072 1.00 86.06 382 THR A CA 1
ATOM 3094 C C . THR A 1 382 ? -15.765 -6.521 1.171 1.00 86.06 382 THR A C 1
ATOM 3096 O O . THR A 1 382 ? -14.914 -5.657 0.969 1.00 86.06 382 THR A O 1
ATOM 3099 N N . ALA A 1 383 ? -16.347 -6.662 2.362 1.00 86.12 383 ALA A N 1
ATOM 3100 C CA . ALA A 1 383 ? -16.046 -5.799 3.501 1.00 86.12 383 ALA A CA 1
ATOM 3101 C C . ALA A 1 383 ? -14.569 -5.913 3.918 1.00 86.12 383 ALA A C 1
ATOM 3103 O O . ALA A 1 383 ? -13.919 -4.901 4.172 1.00 86.12 383 ALA A O 1
ATOM 3104 N N . THR A 1 384 ? -13.995 -7.119 3.876 1.00 88.25 384 THR A N 1
ATOM 3105 C CA . THR A 1 384 ? -12.564 -7.346 4.122 1.00 88.25 384 THR A CA 1
ATOM 3106 C C . THR A 1 384 ? -11.687 -6.576 3.133 1.00 88.25 384 THR A C 1
ATOM 3108 O O . THR A 1 384 ? -10.708 -5.959 3.550 1.00 88.25 384 THR A O 1
ATOM 3111 N N . SER A 1 385 ? -12.035 -6.557 1.838 1.00 88.31 385 SER A N 1
ATOM 3112 C CA . SER A 1 385 ? -11.282 -5.786 0.836 1.00 88.31 385 SER A CA 1
ATOM 3113 C C . SER A 1 385 ? -11.281 -4.283 1.137 1.00 88.31 385 SER A C 1
ATOM 3115 O O . SER A 1 385 ? -10.229 -3.648 1.087 1.00 88.31 385 SER A O 1
ATOM 3117 N N . GLU A 1 386 ? -12.422 -3.730 1.551 1.00 87.81 386 GLU A N 1
ATOM 3118 C CA . GLU A 1 386 ? -12.540 -2.319 1.919 1.00 87.81 386 GLU A CA 1
ATOM 3119 C C . GLU A 1 386 ? -11.779 -1.983 3.206 1.00 87.81 386 GLU A C 1
ATOM 3121 O O . GLU A 1 386 ? -11.061 -0.985 3.264 1.00 87.81 386 GLU A O 1
ATOM 3126 N N . ILE A 1 387 ? -11.870 -2.845 4.221 1.00 87.88 387 ILE A N 1
ATOM 3127 C CA . ILE A 1 387 ? -11.123 -2.699 5.473 1.00 87.88 387 ILE A CA 1
ATOM 3128 C C . ILE A 1 387 ? -9.616 -2.713 5.205 1.00 87.88 387 ILE A C 1
ATOM 3130 O O . ILE A 1 387 ? -8.896 -1.888 5.768 1.00 87.88 387 ILE A O 1
ATOM 3134 N N . ILE A 1 388 ? -9.125 -3.604 4.336 1.00 90.62 388 ILE A N 1
ATOM 3135 C CA . ILE A 1 388 ? -7.706 -3.655 3.959 1.00 90.62 388 ILE A CA 1
ATOM 3136 C C . ILE A 1 388 ? -7.275 -2.328 3.318 1.00 90.62 388 ILE A C 1
ATOM 3138 O O . ILE A 1 388 ? -6.244 -1.787 3.719 1.00 90.62 388 ILE A O 1
ATOM 3142 N N . ILE A 1 389 ? -8.068 -1.787 2.383 1.00 89.25 389 ILE A N 1
ATOM 3143 C CA . ILE A 1 389 ? -7.797 -0.497 1.723 1.00 89.25 389 ILE A CA 1
ATOM 3144 C C . ILE A 1 389 ? -7.748 0.638 2.757 1.00 89.25 389 ILE A C 1
ATOM 3146 O O . ILE A 1 389 ? -6.728 1.325 2.870 1.00 89.25 389 ILE A O 1
ATOM 3150 N N . ARG A 1 390 ? -8.796 0.787 3.580 1.00 87.94 390 ARG A N 1
ATOM 3151 C CA . ARG A 1 390 ? -8.872 1.829 4.621 1.00 87.94 390 ARG A CA 1
ATOM 3152 C C . ARG A 1 390 ? -7.718 1.716 5.623 1.00 87.94 390 ARG A C 1
ATOM 3154 O O . ARG A 1 390 ? -7.144 2.724 6.029 1.00 87.94 390 ARG A O 1
ATOM 3161 N N . THR A 1 391 ? -7.331 0.492 5.988 1.00 88.88 391 THR A N 1
ATOM 3162 C CA . THR A 1 391 ? -6.202 0.236 6.896 1.00 88.88 391 THR A CA 1
ATOM 3163 C C . THR A 1 391 ? -4.880 0.675 6.280 1.00 88.88 391 THR A C 1
ATOM 3165 O O . THR A 1 391 ? -4.097 1.351 6.942 1.00 88.88 391 THR A O 1
ATOM 3168 N N . THR A 1 392 ? -4.623 0.363 5.009 1.00 89.75 392 THR A N 1
ATOM 3169 C CA . THR A 1 392 ? -3.402 0.837 4.342 1.00 89.75 392 THR A CA 1
ATOM 3170 C C . THR A 1 392 ? -3.336 2.346 4.186 1.00 89.75 392 THR A C 1
ATOM 3172 O O . THR A 1 392 ? -2.274 2.922 4.408 1.00 89.75 392 THR A O 1
ATOM 3175 N N . GLU A 1 393 ? -4.443 2.994 3.834 1.00 89.38 393 GLU A N 1
ATOM 3176 C CA . GLU A 1 393 ? -4.502 4.453 3.705 1.00 89.38 393 GLU A CA 1
ATOM 3177 C C . GLU A 1 393 ? -4.251 5.136 5.055 1.00 89.38 393 GLU A C 1
ATOM 3179 O O . GLU A 1 393 ? -3.495 6.111 5.140 1.00 89.38 393 GLU A O 1
ATOM 3184 N N . TYR A 1 394 ? -4.812 4.568 6.127 1.00 86.94 394 TYR A N 1
ATOM 3185 C CA . TYR A 1 394 ? -4.565 5.012 7.494 1.00 86.94 394 TYR A CA 1
ATOM 3186 C C . TYR A 1 394 ? -3.095 4.838 7.903 1.00 86.94 394 TYR A C 1
ATOM 3188 O O . TYR A 1 394 ? -2.497 5.781 8.418 1.00 86.94 394 TYR A O 1
ATOM 3196 N N . LEU A 1 395 ? -2.488 3.675 7.632 1.00 87.19 395 LEU A N 1
ATOM 3197 C CA . LEU A 1 395 ? -1.081 3.394 7.953 1.00 87.19 395 LEU A CA 1
ATOM 3198 C C . LEU A 1 395 ? -0.108 4.323 7.221 1.00 87.19 395 LEU A C 1
ATOM 3200 O O . LEU A 1 395 ? 0.845 4.799 7.831 1.00 87.19 395 LEU A O 1
ATOM 3204 N N . VAL A 1 396 ? -0.348 4.620 5.942 1.00 86.94 396 VAL A N 1
ATOM 3205 C CA . VAL A 1 396 ? 0.478 5.576 5.180 1.00 86.94 396 VAL A CA 1
ATOM 3206 C C . VAL A 1 396 ? 0.379 6.983 5.772 1.00 86.94 396 VAL A C 1
ATOM 3208 O O . VAL A 1 396 ? 1.375 7.699 5.818 1.00 86.94 396 VAL A O 1
ATOM 3211 N N . SER A 1 397 ? -0.800 7.365 6.266 1.00 84.06 397 SER A N 1
ATOM 3212 C CA . SER A 1 397 ? -1.041 8.697 6.829 1.00 84.06 397 SER A CA 1
ATOM 3213 C C . SER A 1 397 ? -0.510 8.873 8.256 1.00 84.06 397 SER A C 1
ATOM 3215 O O . SER A 1 397 ? -0.238 10.000 8.659 1.00 84.06 397 SER A O 1
ATOM 3217 N N . THR A 1 398 ? -0.393 7.793 9.036 1.00 81.44 398 THR A N 1
ATOM 3218 C CA . THR A 1 398 ? -0.102 7.870 10.481 1.00 81.44 398 THR A CA 1
ATOM 3219 C C . THR A 1 398 ? 1.192 7.175 10.895 1.00 81.44 398 THR A C 1
ATOM 3221 O O . THR A 1 398 ? 1.980 7.757 11.638 1.00 81.44 398 THR A O 1
ATOM 3224 N N . GLU A 1 399 ? 1.443 5.950 10.427 1.00 76.88 399 GLU A N 1
ATOM 3225 C CA . GLU A 1 399 ? 2.508 5.074 10.931 1.00 76.88 399 GLU A CA 1
ATOM 3226 C C . GLU A 1 399 ? 3.171 4.259 9.803 1.00 76.88 399 GLU A C 1
ATOM 3228 O O . GLU A 1 399 ? 3.103 3.027 9.755 1.00 76.88 399 GLU A O 1
ATOM 3233 N N . MET A 1 400 ? 3.879 4.941 8.895 1.00 77.62 400 MET A N 1
ATOM 3234 C CA . MET A 1 400 ? 4.536 4.306 7.738 1.00 77.62 400 MET A CA 1
ATOM 3235 C C . MET A 1 400 ? 5.501 3.160 8.092 1.00 77.62 400 MET A C 1
ATOM 3237 O O . MET A 1 400 ? 5.676 2.236 7.296 1.00 77.62 400 MET A O 1
ATOM 3241 N N . GLY A 1 401 ? 6.114 3.184 9.282 1.00 79.56 401 GLY A N 1
ATOM 3242 C CA . GLY A 1 401 ? 7.040 2.139 9.741 1.00 79.56 401 GLY A CA 1
ATOM 3243 C C . GLY A 1 401 ? 6.402 0.747 9.861 1.00 79.56 401 GLY A C 1
ATOM 3244 O O . GLY A 1 401 ? 7.097 -0.260 9.735 1.00 79.56 401 GLY A O 1
ATOM 3245 N N . CYS A 1 402 ? 5.078 0.677 10.023 1.00 84.06 402 CYS A N 1
ATOM 3246 C CA . CYS A 1 402 ? 4.335 -0.574 10.176 1.00 84.06 402 CYS A CA 1
ATOM 3247 C C . CYS A 1 402 ? 3.961 -1.232 8.832 1.00 84.06 402 CYS A C 1
ATOM 3249 O O . CYS A 1 402 ? 3.464 -2.358 8.826 1.00 84.06 402 CYS A O 1
ATOM 3251 N N . LEU A 1 403 ? 4.213 -0.585 7.683 1.00 85.19 403 LEU A N 1
ATOM 3252 C CA . LEU A 1 403 ? 3.784 -1.081 6.363 1.00 85.19 403 LEU A CA 1
ATOM 3253 C C . LEU A 1 403 ? 4.445 -2.404 5.951 1.00 85.19 403 LEU A C 1
ATOM 3255 O O . LEU A 1 403 ? 3.799 -3.239 5.319 1.00 85.19 403 LEU A O 1
ATOM 3259 N N . LEU A 1 404 ? 5.713 -2.620 6.313 1.00 84.00 404 LEU A N 1
ATOM 3260 C CA . LEU A 1 404 ? 6.411 -3.882 6.035 1.00 84.00 404 LEU A CA 1
ATOM 3261 C C . LEU A 1 404 ? 5.834 -5.044 6.850 1.00 84.00 404 LEU A C 1
ATOM 3263 O O . LEU A 1 404 ? 5.653 -6.142 6.322 1.00 84.00 404 LEU A O 1
ATOM 3267 N N . GLU A 1 405 ? 5.526 -4.802 8.125 1.00 83.69 405 GLU A N 1
ATOM 3268 C CA . GLU A 1 405 ? 4.888 -5.809 8.972 1.00 83.69 405 GLU A CA 1
ATOM 3269 C C . GLU A 1 405 ? 3.457 -6.068 8.501 1.00 83.69 405 GLU A C 1
ATOM 3271 O O . GLU A 1 405 ? 3.058 -7.219 8.362 1.00 83.69 405 GLU A O 1
ATOM 3276 N N . TRP A 1 406 ? 2.716 -5.024 8.129 1.00 88.94 406 TRP A N 1
ATOM 3277 C CA . TRP A 1 406 ? 1.398 -5.170 7.520 1.00 88.94 406 TRP A CA 1
ATOM 3278 C C . TRP A 1 406 ? 1.432 -6.034 6.252 1.00 88.94 406 TRP A C 1
ATOM 3280 O O . TRP A 1 406 ? 0.658 -6.981 6.124 1.00 88.94 406 TRP A O 1
ATOM 3290 N N . GLN A 1 407 ? 2.387 -5.788 5.349 1.00 86.44 407 GLN A N 1
ATOM 3291 C CA . GLN A 1 407 ? 2.590 -6.603 4.149 1.00 86.44 407 GLN A CA 1
ATOM 3292 C C . GLN A 1 407 ? 2.866 -8.077 4.485 1.00 86.44 407 GLN A C 1
ATOM 3294 O O . GLN A 1 407 ? 2.386 -8.973 3.786 1.00 86.44 407 GLN A O 1
ATOM 3299 N N . ARG A 1 408 ? 3.640 -8.338 5.545 1.00 83.00 408 ARG A N 1
ATOM 3300 C CA . ARG A 1 408 ? 3.900 -9.693 6.044 1.00 83.00 408 ARG A CA 1
ATOM 3301 C C . ARG A 1 408 ? 2.619 -10.332 6.580 1.00 83.00 408 ARG A C 1
ATOM 3303 O O . ARG A 1 408 ? 2.355 -11.482 6.260 1.00 83.00 408 ARG A O 1
ATOM 3310 N N . ARG A 1 409 ? 1.791 -9.601 7.324 1.00 83.25 409 ARG A N 1
ATOM 3311 C CA . ARG A 1 409 ? 0.541 -10.128 7.902 1.00 83.25 409 ARG A CA 1
ATOM 3312 C C . ARG A 1 409 ? -0.546 -10.396 6.871 1.00 83.25 409 ARG A C 1
ATOM 3314 O O . ARG A 1 409 ? -1.265 -11.379 6.998 1.00 83.25 409 ARG A O 1
ATOM 3321 N N . LEU A 1 410 ? -0.597 -9.614 5.795 1.00 83.94 410 LEU A N 1
ATOM 3322 C CA . LEU A 1 410 ? -1.467 -9.904 4.651 1.00 83.94 410 LEU A CA 1
ATOM 3323 C C . LEU A 1 410 ? -1.160 -11.262 3.992 1.00 83.94 410 LEU A C 1
ATOM 3325 O O . LEU A 1 410 ? -2.037 -11.830 3.348 1.00 83.94 410 LEU A O 1
ATOM 3329 N N . SER A 1 411 ? 0.057 -11.795 4.160 1.00 76.12 411 SER A N 1
ATOM 3330 C CA . SER A 1 411 ? 0.423 -13.125 3.650 1.00 76.12 411 SER A CA 1
ATOM 3331 C C . SER A 1 411 ? -0.195 -14.287 4.427 1.00 76.12 411 SER A C 1
ATOM 3333 O O . SER A 1 411 ? -0.255 -15.397 3.909 1.00 76.12 411 SER A O 1
ATOM 3335 N N . GLU A 1 412 ? -0.655 -14.038 5.654 1.00 79.62 412 GLU A N 1
ATOM 3336 C CA . GLU A 1 412 ? -1.181 -15.058 6.568 1.00 79.62 412 GLU A CA 1
ATOM 3337 C C . GLU A 1 412 ? -2.710 -15.232 6.428 1.00 79.62 412 GLU A C 1
ATOM 3339 O O . GLU A 1 412 ? -3.312 -16.021 7.158 1.00 79.62 412 GLU A O 1
ATOM 3344 N N . LEU A 1 413 ? -3.346 -14.495 5.507 1.00 80.56 413 LEU A N 1
ATOM 3345 C CA . LEU A 1 413 ? -4.791 -14.524 5.281 1.00 80.56 413 LEU A CA 1
ATOM 3346 C C . LEU A 1 413 ? -5.232 -15.741 4.460 1.00 80.56 413 LEU A C 1
ATOM 3348 O O . LEU A 1 413 ? -4.635 -16.079 3.438 1.00 80.56 413 LEU A O 1
ATOM 3352 N N . ASP A 1 414 ? -6.352 -16.336 4.866 1.00 76.44 414 ASP A N 1
ATOM 3353 C CA . ASP A 1 414 ? -7.040 -17.370 4.093 1.00 76.44 414 ASP A CA 1
ATOM 3354 C C . ASP A 1 414 ? -7.993 -16.721 3.066 1.00 76.44 414 ASP A C 1
ATOM 3356 O O . ASP A 1 414 ? -8.382 -15.561 3.195 1.00 76.44 414 ASP A O 1
ATOM 3360 N N . ASN A 1 415 ? -8.400 -17.464 2.030 1.00 77.38 415 ASN A N 1
ATOM 3361 C CA . ASN A 1 415 ? -9.396 -17.031 1.032 1.00 77.38 415 ASN A CA 1
ATOM 3362 C C . ASN A 1 415 ? -9.052 -15.756 0.232 1.00 77.38 415 ASN A C 1
ATOM 3364 O O . ASN A 1 415 ? -9.952 -15.093 -0.290 1.00 77.38 415 ASN A O 1
ATOM 3368 N N . ILE A 1 416 ? -7.758 -15.458 0.046 1.00 80.81 416 ILE A N 1
ATOM 3369 C CA . ILE A 1 416 ? -7.243 -14.299 -0.719 1.00 80.81 416 ILE A CA 1
ATOM 3370 C C . ILE A 1 416 ? -7.911 -14.162 -2.099 1.00 80.81 416 ILE A C 1
ATOM 3372 O O . ILE A 1 416 ? -8.167 -13.050 -2.556 1.00 80.81 416 ILE A O 1
ATOM 3376 N N . THR A 1 417 ? -8.238 -15.276 -2.760 1.00 80.38 417 THR A N 1
ATOM 3377 C CA . THR A 1 417 ? -8.905 -15.281 -4.072 1.00 80.38 417 THR A CA 1
ATOM 3378 C C . THR A 1 417 ? -10.245 -14.545 -4.060 1.00 80.38 417 THR A C 1
ATOM 3380 O O . THR A 1 417 ? -10.485 -13.742 -4.955 1.00 80.38 417 THR A O 1
ATOM 3383 N N . SER A 1 418 ? -11.073 -14.769 -3.037 1.00 81.56 418 SER A N 1
ATOM 3384 C CA . SER A 1 418 ? -12.386 -14.124 -2.882 1.00 81.56 418 SER A CA 1
ATOM 3385 C C . SER A 1 418 ? -12.295 -12.638 -2.512 1.00 81.56 418 SER A C 1
ATOM 3387 O O . SER A 1 418 ? -13.112 -11.835 -2.958 1.00 81.56 418 SER A O 1
ATOM 3389 N N . VAL A 1 419 ? -11.278 -12.257 -1.730 1.00 83.12 419 VAL A N 1
ATOM 3390 C CA . VAL A 1 419 ? -11.036 -10.863 -1.318 1.00 83.12 419 VAL A CA 1
ATOM 3391 C C . VAL A 1 419 ? -10.560 -10.030 -2.507 1.00 83.12 419 VAL A C 1
ATOM 3393 O O . VAL A 1 419 ? -10.982 -8.890 -2.693 1.00 83.12 419 VAL A O 1
ATOM 3396 N N . VAL A 1 420 ? -9.692 -10.602 -3.343 1.00 82.38 420 VAL A N 1
ATOM 3397 C CA . VAL A 1 420 ? -9.146 -9.941 -4.537 1.00 82.38 420 VAL A CA 1
ATOM 3398 C C . VAL A 1 420 ? -10.182 -9.824 -5.657 1.00 82.38 420 VAL A C 1
ATOM 3400 O O . VAL A 1 420 ? -10.146 -8.851 -6.401 1.00 82.38 420 VAL A O 1
ATOM 3403 N N . SER A 1 421 ? -11.114 -10.775 -5.783 1.00 80.44 421 SER A N 1
ATOM 3404 C CA . SER A 1 421 ? -12.172 -10.731 -6.806 1.00 80.44 421 SER A CA 1
ATOM 3405 C C . SER A 1 421 ? -13.289 -9.718 -6.517 1.00 80.44 421 SER A C 1
ATOM 3407 O O . SER A 1 421 ? -14.243 -9.631 -7.282 1.00 80.44 421 SER A O 1
ATOM 3409 N N . SER A 1 422 ? -13.215 -8.989 -5.401 1.00 83.31 422 SER A N 1
ATOM 3410 C CA . SER A 1 422 ? -14.191 -7.964 -5.028 1.00 83.31 422 SER A CA 1
ATOM 3411 C C . SER A 1 422 ? -14.151 -6.765 -5.984 1.00 83.31 422 SER A C 1
ATOM 3413 O O . SER A 1 422 ? -13.082 -6.248 -6.301 1.00 83.31 422 SER A O 1
ATOM 3415 N N . GLN A 1 423 ? -15.319 -6.263 -6.391 1.00 81.69 423 GLN A N 1
ATOM 3416 C CA . GLN A 1 423 ? -15.432 -5.108 -7.293 1.00 81.69 423 GLN A CA 1
ATOM 3417 C C . GLN A 1 423 ? -14.931 -3.790 -6.657 1.00 81.69 423 GLN A C 1
ATOM 3419 O O . GLN A 1 423 ? -14.494 -2.880 -7.361 1.00 81.69 423 GLN A O 1
ATOM 3424 N N . ILE A 1 424 ? -14.862 -3.741 -5.319 1.00 81.88 424 ILE A N 1
ATOM 3425 C CA . ILE A 1 424 ? -14.432 -2.579 -4.520 1.00 81.88 424 ILE A CA 1
ATOM 3426 C C . ILE A 1 424 ? -13.020 -2.098 -4.893 1.00 81.88 424 ILE A C 1
ATOM 3428 O O . ILE A 1 424 ? -12.712 -0.912 -4.771 1.00 81.88 424 ILE A O 1
ATOM 3432 N N . TRP A 1 425 ? -12.158 -2.990 -5.392 1.00 82.62 425 TRP A N 1
ATOM 3433 C CA . TRP A 1 425 ? -10.825 -2.611 -5.865 1.00 82.62 425 TRP A CA 1
ATOM 3434 C C . TRP A 1 425 ? -10.870 -1.651 -7.060 1.00 82.62 425 TRP A C 1
ATOM 3436 O O . TRP A 1 425 ? -9.987 -0.805 -7.173 1.00 82.62 425 TRP A O 1
ATOM 3446 N N . VAL A 1 426 ? -11.879 -1.767 -7.929 1.00 79.31 426 VAL A N 1
ATOM 3447 C CA . VAL A 1 426 ? -12.004 -1.023 -9.196 1.00 79.31 426 VAL A CA 1
ATOM 3448 C C . VAL A 1 426 ? -12.990 0.151 -9.082 1.00 79.31 426 VAL A C 1
ATOM 3450 O O . VAL A 1 426 ? -12.849 1.145 -9.798 1.00 79.31 426 VAL A O 1
ATOM 3453 N N . ASP A 1 427 ? -13.917 0.112 -8.117 1.00 75.69 427 ASP A N 1
ATOM 3454 C CA . ASP A 1 427 ? -14.940 1.150 -7.875 1.00 75.69 427 ASP A CA 1
ATOM 3455 C C . ASP A 1 427 ? -14.389 2.514 -7.407 1.00 75.69 427 ASP A C 1
ATOM 3457 O O . ASP A 1 427 ? -15.142 3.475 -7.228 1.00 75.69 427 ASP A O 1
ATOM 3461 N N . ALA A 1 428 ? -13.063 2.644 -7.303 1.00 66.81 428 ALA A N 1
ATOM 3462 C CA . ALA A 1 428 ? -12.322 3.884 -7.074 1.00 66.81 428 ALA A CA 1
ATOM 3463 C C . ALA A 1 428 ? -12.869 5.086 -7.867 1.00 66.81 428 ALA A C 1
ATOM 3465 O O . ALA A 1 428 ? -12.973 6.196 -7.346 1.00 66.81 428 ALA A O 1
ATOM 3466 N N . ARG A 1 429 ? -13.235 4.869 -9.139 1.00 59.28 429 ARG A N 1
ATOM 3467 C CA . ARG A 1 429 ? -13.754 5.923 -10.022 1.00 59.28 429 ARG A CA 1
ATOM 3468 C C . ARG A 1 429 ? -15.142 6.410 -9.591 1.00 59.28 429 ARG A C 1
ATOM 3470 O O . ARG A 1 429 ? -15.374 7.612 -9.614 1.00 59.28 429 ARG A O 1
ATOM 3477 N N . ALA A 1 430 ? -16.038 5.508 -9.187 1.00 57.38 430 ALA A N 1
ATOM 3478 C CA 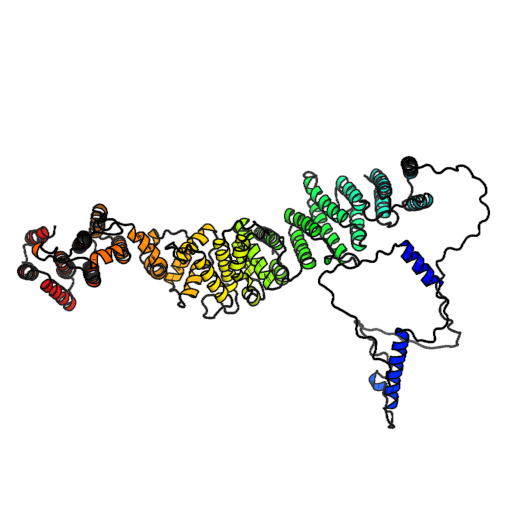. ALA A 1 430 ? -17.389 5.862 -8.746 1.00 57.38 430 ALA A CA 1
ATOM 3479 C C . ALA A 1 430 ? -17.363 6.650 -7.426 1.00 57.38 430 ALA A C 1
ATOM 3481 O O . ALA A 1 430 ? -18.100 7.625 -7.283 1.00 57.38 430 ALA A O 1
ATOM 3482 N N . GLN A 1 431 ? -16.455 6.285 -6.514 1.00 58.53 431 GLN A N 1
ATOM 3483 C CA . GLN A 1 431 ? -16.205 7.011 -5.264 1.00 58.53 431 GLN A CA 1
ATOM 3484 C C . GLN A 1 431 ? -15.702 8.438 -5.536 1.00 58.53 431 GLN A C 1
ATOM 3486 O O . GLN A 1 431 ? -16.290 9.398 -5.048 1.00 58.53 431 GLN A O 1
ATOM 3491 N N . HIS A 1 432 ? -14.717 8.602 -6.425 1.00 56.88 432 HIS A N 1
ATOM 3492 C CA . HIS A 1 432 ? -14.197 9.922 -6.803 1.00 56.88 432 HIS A CA 1
ATOM 3493 C C . HIS A 1 432 ? -15.233 10.802 -7.528 1.00 56.88 432 HIS A C 1
ATOM 3495 O O . HIS A 1 432 ? -15.293 12.013 -7.318 1.00 56.88 432 HIS A O 1
ATOM 3501 N N . THR A 1 433 ? -16.076 10.223 -8.393 1.00 56.84 433 THR A N 1
ATOM 3502 C CA . THR A 1 433 ? -17.161 10.972 -9.048 1.00 56.84 433 THR A CA 1
ATOM 3503 C C . THR A 1 433 ? -18.231 11.406 -8.038 1.00 56.84 433 THR A C 1
ATOM 3505 O O . THR A 1 433 ? -18.693 12.541 -8.114 1.00 56.84 433 THR A O 1
ATOM 3508 N N . ALA A 1 434 ? -18.577 10.569 -7.055 1.00 52.91 434 ALA A N 1
ATOM 3509 C CA . ALA A 1 434 ? -19.516 10.921 -5.985 1.00 52.91 434 ALA A CA 1
ATOM 3510 C C . ALA A 1 434 ? -18.964 11.996 -5.022 1.00 52.91 434 ALA A C 1
ATOM 3512 O O . ALA A 1 434 ? -19.707 12.889 -4.606 1.00 52.91 434 ALA A O 1
ATOM 3513 N N . GLU A 1 435 ? -17.663 11.955 -4.720 1.00 52.19 435 GLU A N 1
ATOM 3514 C CA . GLU A 1 435 ? -16.953 12.975 -3.933 1.00 52.19 435 GLU A CA 1
ATOM 3515 C C . GLU A 1 435 ? -16.867 14.320 -4.677 1.00 52.19 435 GLU A C 1
ATOM 3517 O O . GLU A 1 435 ? -17.078 15.378 -4.082 1.00 52.19 435 GLU A O 1
ATOM 3522 N N . SER A 1 436 ? -16.636 14.295 -5.995 1.00 54.56 436 SER A N 1
ATOM 3523 C CA . SER A 1 436 ? -16.589 15.496 -6.843 1.00 54.56 436 SER A CA 1
ATOM 3524 C C . SER A 1 436 ? -17.959 16.156 -7.054 1.00 54.56 436 SER A C 1
ATOM 3526 O O . SER A 1 436 ? -18.003 17.352 -7.342 1.00 54.56 436 SER A O 1
ATOM 3528 N N . LEU A 1 437 ? -19.061 15.406 -6.947 1.00 50.91 437 LEU A N 1
ATOM 3529 C CA . LEU A 1 437 ? -20.436 15.898 -7.127 1.00 50.91 437 LEU A CA 1
ATOM 3530 C C . LEU A 1 437 ? -21.125 16.327 -5.817 1.00 50.91 437 LEU A C 1
ATOM 3532 O O . LEU A 1 437 ? -22.301 16.683 -5.835 1.00 50.91 437 LEU A O 1
ATOM 3536 N N . GLY A 1 438 ? -20.401 16.367 -4.693 1.00 43.44 438 GLY A N 1
ATOM 3537 C CA . GLY A 1 438 ? -20.884 17.010 -3.468 1.00 43.44 438 GLY A CA 1
ATOM 3538 C C . GLY A 1 438 ? -21.789 16.152 -2.579 1.00 43.44 438 GLY A C 1
ATOM 3539 O O . GLY A 1 438 ? -22.603 16.707 -1.841 1.00 43.44 438 GLY A O 1
ATOM 3540 N N . SER A 1 439 ? -21.642 14.822 -2.581 1.00 36.75 439 SER A N 1
ATOM 3541 C CA . SER A 1 439 ? -22.195 14.011 -1.487 1.00 36.75 439 SER A CA 1
ATOM 3542 C C . SER A 1 439 ? -21.420 14.303 -0.197 1.00 36.75 439 SER A C 1
ATOM 3544 O O . SER A 1 439 ? -20.232 14.008 -0.082 1.00 36.75 439 SER A O 1
ATOM 3546 N N . ALA A 1 440 ? -22.081 14.923 0.780 1.00 37.94 440 ALA A N 1
ATOM 3547 C CA . ALA A 1 440 ? -21.505 15.388 2.042 1.00 37.94 440 ALA A CA 1
ATOM 3548 C C . ALA A 1 440 ? -21.190 14.263 3.056 1.00 37.94 440 ALA A C 1
ATOM 3550 O O . ALA A 1 440 ? -21.355 14.449 4.261 1.00 37.94 440 ALA A O 1
ATOM 3551 N N . GLN A 1 441 ? -20.710 13.103 2.603 1.00 37.53 441 GLN A N 1
ATOM 3552 C CA . GLN A 1 441 ? -20.177 12.055 3.476 1.00 37.53 441 GLN A CA 1
ATOM 3553 C C . GLN A 1 441 ? -18.660 11.928 3.288 1.00 37.53 441 GLN A C 1
ATOM 3555 O O . GLN A 1 441 ? -18.175 11.187 2.447 1.00 37.53 441 GLN A O 1
ATOM 3560 N N . GLY A 1 442 ? -17.920 12.658 4.132 1.00 36.97 442 GLY A N 1
ATOM 3561 C CA . GLY A 1 442 ? -16.544 12.318 4.510 1.00 36.97 442 GLY A CA 1
ATOM 3562 C C . GLY A 1 442 ? -15.413 12.960 3.703 1.00 36.97 442 GLY A C 1
ATOM 3563 O O . GLY A 1 442 ? -14.654 12.259 3.047 1.00 36.97 442 GLY A O 1
ATOM 3564 N N . LYS A 1 443 ? -15.191 14.274 3.856 1.00 40.84 443 LYS A N 1
ATOM 3565 C CA . LYS A 1 443 ? -13.924 14.950 3.493 1.00 40.84 443 LYS A CA 1
ATOM 3566 C C . LYS A 1 443 ? -12.743 14.496 4.381 1.00 40.84 443 LYS A C 1
ATOM 3568 O O . LYS A 1 443 ? -12.174 15.318 5.093 1.00 40.84 443 LYS A O 1
ATOM 3573 N N . ASN A 1 444 ? -12.378 13.212 4.374 1.00 45.34 444 ASN A N 1
ATOM 3574 C CA . ASN A 1 444 ? -11.348 12.677 5.279 1.00 45.34 444 ASN A CA 1
ATOM 3575 C C . ASN A 1 444 ? -10.156 11.999 4.584 1.00 45.34 444 ASN A C 1
ATOM 3577 O O . ASN A 1 444 ? -9.213 11.619 5.276 1.00 45.34 444 ASN A O 1
ATOM 3581 N N . SER A 1 445 ? -10.130 11.857 3.255 1.00 52.75 445 SER A N 1
ATOM 3582 C CA . SER A 1 445 ? -8.933 11.338 2.588 1.00 52.75 445 SER A CA 1
ATOM 3583 C C . SER A 1 445 ? -7.901 12.456 2.405 1.00 52.75 445 SER A C 1
ATOM 3585 O O . SER A 1 445 ? -8.017 13.296 1.516 1.00 52.75 445 SER A O 1
ATOM 3587 N N . THR A 1 446 ? -6.856 12.448 3.231 1.00 62.47 446 THR A N 1
ATOM 3588 C CA . THR A 1 446 ? -5.641 13.276 3.071 1.00 62.47 446 THR A CA 1
ATOM 3589 C C . THR A 1 446 ? -4.866 12.951 1.786 1.00 62.47 446 THR A C 1
ATOM 3591 O O . THR A 1 446 ? -3.998 13.715 1.365 1.00 62.47 446 THR A O 1
ATOM 3594 N N . LEU A 1 447 ? -5.164 11.810 1.161 1.00 76.69 447 LEU A N 1
ATOM 3595 C CA . LEU A 1 447 ? -4.463 11.263 0.007 1.00 76.69 447 LEU A CA 1
ATOM 3596 C C . LEU A 1 447 ? -5.143 11.654 -1.310 1.00 76.69 447 LEU A C 1
ATOM 3598 O O . LEU A 1 447 ? -6.349 11.490 -1.473 1.00 76.69 447 LEU A O 1
ATOM 3602 N N . SER A 1 448 ? -4.336 12.095 -2.281 1.00 85.38 448 SER A N 1
ATOM 3603 C CA . SER A 1 448 ? -4.767 12.306 -3.669 1.00 85.38 448 SER A CA 1
ATOM 3604 C C . SER A 1 448 ? -5.348 11.024 -4.277 1.00 85.38 448 SER A C 1
ATOM 3606 O O . SER A 1 448 ? -4.850 9.929 -4.016 1.00 85.38 448 SER A O 1
ATOM 3608 N N . PHE A 1 449 ? -6.328 11.161 -5.173 1.00 83.38 449 PHE A N 1
ATOM 3609 C CA . PHE A 1 449 ? -6.907 10.051 -5.937 1.00 83.38 449 PHE A CA 1
ATOM 3610 C C . PHE A 1 449 ? -5.848 9.163 -6.613 1.00 83.38 449 PHE A C 1
ATOM 3612 O O . PHE A 1 449 ? -5.923 7.934 -6.561 1.00 83.38 449 PHE A O 1
ATOM 3619 N N . ARG A 1 450 ? -4.797 9.775 -7.179 1.00 85.50 450 ARG A N 1
ATOM 3620 C CA . ARG A 1 450 ? -3.667 9.039 -7.772 1.00 85.50 450 ARG A CA 1
ATOM 3621 C C . ARG A 1 450 ? -2.938 8.188 -6.735 1.00 85.50 450 ARG A C 1
ATOM 3623 O O . ARG A 1 450 ? -2.665 7.018 -6.987 1.00 85.50 450 ARG A O 1
ATOM 3630 N N . HIS A 1 451 ? -2.693 8.742 -5.549 1.00 87.88 451 HIS A N 1
ATOM 3631 C CA . HIS A 1 451 ? -2.052 8.019 -4.456 1.00 87.88 451 HIS A CA 1
ATOM 3632 C C . HIS A 1 451 ? -2.899 6.834 -3.968 1.00 87.88 451 HIS A C 1
ATOM 3634 O O . HIS A 1 451 ? -2.352 5.755 -3.756 1.00 87.88 451 HIS A O 1
ATOM 3640 N N . GLN A 1 452 ? -4.223 6.985 -3.867 1.00 87.94 452 GLN A N 1
ATOM 3641 C CA . GLN A 1 452 ? -5.123 5.881 -3.499 1.00 87.94 452 GLN A CA 1
ATOM 3642 C C . GLN A 1 452 ? -5.034 4.714 -4.498 1.00 87.94 452 GLN A C 1
ATOM 3644 O O . GLN A 1 452 ? -4.961 3.551 -4.099 1.00 87.94 452 GLN A O 1
ATOM 3649 N N . ILE A 1 453 ? -4.976 5.004 -5.804 1.00 88.00 453 ILE A N 1
ATOM 3650 C CA . ILE A 1 453 ? -4.807 3.968 -6.836 1.00 88.00 453 ILE A CA 1
ATOM 3651 C C . ILE A 1 453 ? -3.459 3.251 -6.683 1.00 88.00 453 ILE A C 1
ATOM 3653 O O . ILE A 1 453 ? -3.414 2.020 -6.723 1.00 88.00 453 ILE A O 1
ATOM 3657 N N . VAL A 1 454 ? -2.369 3.993 -6.463 1.00 89.56 454 VAL A N 1
ATOM 3658 C CA . VAL A 1 454 ? -1.035 3.402 -6.258 1.00 89.56 454 VAL A CA 1
ATOM 3659 C C . VAL A 1 454 ? -1.022 2.471 -5.043 1.00 89.56 454 VAL A C 1
ATOM 3661 O O . VAL A 1 454 ? -0.483 1.365 -5.133 1.00 89.56 454 VAL A O 1
ATOM 3664 N N . LEU A 1 455 ? -1.667 2.858 -3.938 1.00 89.69 455 LEU A N 1
ATOM 3665 C CA . LEU A 1 455 ? -1.795 2.009 -2.750 1.00 89.69 455 LEU A CA 1
ATOM 3666 C C . LEU A 1 455 ? -2.604 0.739 -3.030 1.00 89.69 455 LEU A C 1
ATOM 3668 O O . LEU A 1 455 ? -2.165 -0.351 -2.664 1.00 89.69 455 LEU A O 1
ATOM 3672 N N . ARG A 1 456 ? -3.729 0.840 -3.746 1.00 90.31 456 ARG A N 1
ATOM 3673 C CA . ARG A 1 456 ? -4.526 -0.332 -4.154 1.00 90.31 456 ARG A CA 1
ATOM 3674 C C . ARG A 1 456 ? -3.709 -1.301 -5.015 1.00 90.31 456 ARG A C 1
ATOM 3676 O O . ARG A 1 456 ? -3.699 -2.501 -4.737 1.00 90.31 456 ARG A O 1
ATOM 3683 N N . ILE A 1 457 ? -2.949 -0.795 -5.992 1.00 89.38 457 ILE A N 1
ATOM 3684 C CA . ILE A 1 457 ? -2.029 -1.613 -6.805 1.00 89.38 457 ILE A CA 1
ATOM 3685 C C . ILE A 1 457 ? -0.953 -2.258 -5.916 1.00 89.38 457 ILE A C 1
ATOM 3687 O O . ILE A 1 457 ? -0.630 -3.437 -6.093 1.00 89.38 457 ILE A O 1
ATOM 3691 N N . TRP A 1 458 ? -0.421 -1.527 -4.932 1.00 91.38 458 TRP A N 1
ATOM 3692 C CA . TRP A 1 458 ? 0.576 -2.049 -3.998 1.00 91.38 458 TRP A CA 1
ATOM 3693 C C . TRP A 1 458 ? 0.054 -3.200 -3.142 1.00 91.38 458 TRP A C 1
ATOM 3695 O O . TRP A 1 458 ? 0.744 -4.217 -3.006 1.00 91.38 458 TRP A O 1
ATOM 3705 N N . ILE A 1 459 ? -1.173 -3.092 -2.639 1.00 89.75 459 ILE A N 1
ATOM 3706 C CA . ILE A 1 459 ? -1.825 -4.147 -1.857 1.00 89.75 459 ILE A CA 1
ATOM 3707 C C . ILE A 1 459 ? -2.092 -5.373 -2.720 1.00 89.75 459 ILE A C 1
ATOM 3709 O O . ILE A 1 459 ? -1.705 -6.481 -2.351 1.00 89.75 459 ILE A O 1
ATOM 3713 N N . LEU A 1 460 ? -2.701 -5.188 -3.894 1.00 88.12 460 LEU A N 1
ATOM 3714 C CA . LEU A 1 460 ? -2.982 -6.284 -4.821 1.00 88.12 460 LEU A CA 1
ATOM 3715 C C . LEU A 1 460 ? -1.694 -7.011 -5.212 1.00 88.12 460 LEU A C 1
ATOM 3717 O O . LEU A 1 460 ? -1.655 -8.242 -5.255 1.00 88.12 460 LEU A O 1
ATOM 3721 N N . ARG A 1 461 ? -0.596 -6.270 -5.406 1.00 85.88 461 ARG A N 1
ATOM 3722 C CA . ARG A 1 461 ? 0.719 -6.863 -5.649 1.00 85.88 461 ARG A CA 1
ATOM 3723 C C . ARG A 1 461 ? 1.237 -7.637 -4.437 1.00 85.88 461 ARG 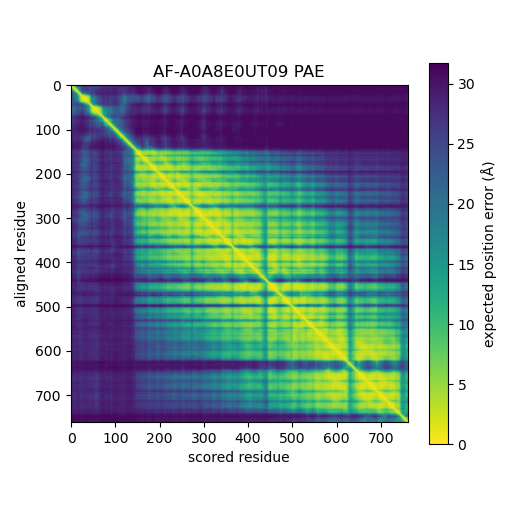A C 1
ATOM 3725 O O . ARG A 1 461 ? 1.806 -8.712 -4.624 1.00 85.88 461 ARG A O 1
ATOM 3732 N N . ALA A 1 462 ? 1.036 -7.147 -3.214 1.00 85.50 462 ALA A N 1
ATOM 3733 C CA . ALA A 1 462 ? 1.407 -7.874 -2.000 1.00 85.50 462 ALA A CA 1
ATOM 3734 C C . ALA A 1 462 ? 0.630 -9.194 -1.885 1.00 85.50 462 ALA A C 1
ATOM 3736 O O . ALA A 1 462 ? 1.251 -10.239 -1.712 1.00 85.50 462 ALA A O 1
ATOM 3737 N N . LEU A 1 463 ? -0.687 -9.165 -2.093 1.00 84.25 463 LEU A N 1
ATOM 3738 C CA . LEU A 1 463 ? -1.550 -10.350 -2.076 1.00 84.25 463 LEU A CA 1
ATOM 3739 C C . LEU A 1 463 ? -1.192 -11.344 -3.195 1.00 84.25 463 LEU A C 1
ATOM 3741 O O . LEU A 1 463 ? -1.186 -12.555 -2.976 1.00 84.25 463 LEU A O 1
ATOM 3745 N N . SER A 1 464 ? -0.800 -10.853 -4.376 1.00 80.75 464 SER A N 1
ATOM 3746 C CA . SER A 1 464 ? -0.450 -11.703 -5.526 1.00 80.75 464 SER A CA 1
ATOM 3747 C C . SER A 1 464 ? 0.755 -12.625 -5.292 1.00 80.75 464 SER A C 1
ATOM 3749 O O . SER A 1 464 ? 0.865 -13.661 -5.949 1.00 80.75 464 SER A O 1
ATOM 3751 N N . LYS A 1 465 ? 1.653 -12.280 -4.354 1.00 75.81 465 LYS A N 1
ATOM 3752 C CA . LYS A 1 465 ? 2.818 -13.109 -3.988 1.00 75.81 465 LYS A CA 1
ATOM 3753 C C . LYS A 1 465 ? 2.422 -14.420 -3.308 1.00 75.81 465 LYS A C 1
ATOM 3755 O O . LYS A 1 465 ? 3.182 -15.381 -3.393 1.00 75.81 465 LYS A O 1
ATOM 3760 N N . TYR A 1 466 ? 1.260 -14.441 -2.659 1.00 72.56 466 TYR A N 1
ATOM 3761 C CA . TYR A 1 466 ? 0.817 -15.519 -1.768 1.00 72.56 466 TYR A CA 1
ATOM 3762 C C . TYR A 1 466 ? -0.371 -16.305 -2.327 1.00 72.56 466 TYR A C 1
ATOM 3764 O O . TYR A 1 466 ? -0.921 -17.185 -1.676 1.00 72.56 466 TYR A O 1
ATOM 3772 N N . LEU A 1 467 ? -0.752 -16.004 -3.565 1.00 73.94 467 LEU A N 1
ATOM 3773 C CA . LEU A 1 467 ? -1.764 -16.739 -4.295 1.00 73.94 467 LEU A CA 1
ATOM 3774 C C . LEU A 1 467 ? -1.292 -18.175 -4.635 1.00 73.94 467 LEU A C 1
ATOM 3776 O O . LEU A 1 467 ? -0.115 -18.386 -4.953 1.00 73.94 467 LEU A O 1
ATOM 3780 N N . PRO A 1 468 ? -2.202 -19.172 -4.650 1.00 62.69 468 PRO A N 1
ATOM 3781 C CA . PRO A 1 468 ? -1.869 -20.585 -4.875 1.00 62.69 468 PRO A CA 1
ATOM 3782 C C . PRO A 1 468 ? -1.278 -20.866 -6.266 1.00 62.69 468 PRO A C 1
ATOM 3784 O O . PRO A 1 468 ? -0.630 -21.890 -6.473 1.00 62.69 468 PRO A O 1
ATOM 3787 N N . GLN A 1 469 ? -1.432 -19.938 -7.218 1.00 65.12 469 GLN A N 1
ATOM 3788 C CA . GLN A 1 469 ? -0.812 -19.979 -8.548 1.00 65.12 469 GLN A CA 1
ATOM 3789 C C . GLN A 1 469 ? 0.735 -19.915 -8.505 1.00 65.12 469 GLN A C 1
ATOM 3791 O O . GLN A 1 469 ? 1.397 -20.066 -9.539 1.00 65.12 469 GLN A O 1
ATOM 3796 N N . GLY A 1 470 ? 1.325 -19.745 -7.317 1.00 59.22 470 GLY A N 1
ATOM 3797 C CA . GLY A 1 470 ? 2.757 -19.809 -7.071 1.00 59.22 470 GLY A CA 1
ATOM 3798 C C . GLY A 1 470 ? 3.447 -18.451 -7.215 1.00 59.22 470 GLY A C 1
ATOM 3799 O O . GLY A 1 470 ? 2.816 -17.441 -7.545 1.00 59.22 470 GLY A O 1
ATOM 3800 N N . PRO A 1 471 ? 4.768 -18.407 -6.985 1.00 61.78 471 PRO A N 1
ATOM 3801 C CA . PRO A 1 471 ? 5.504 -17.154 -6.919 1.00 61.78 471 PRO A CA 1
ATOM 3802 C C . PRO A 1 471 ? 5.408 -16.359 -8.225 1.00 61.78 471 PRO A C 1
ATOM 3804 O O . PRO A 1 471 ? 5.189 -16.918 -9.303 1.00 61.78 471 PRO A O 1
ATOM 3807 N N . LEU A 1 472 ? 5.610 -15.041 -8.137 1.00 65.38 472 LEU A N 1
ATOM 3808 C CA . LEU A 1 472 ? 5.340 -14.072 -9.212 1.00 65.38 472 LEU A CA 1
ATOM 3809 C C . LEU A 1 472 ? 5.984 -14.424 -10.570 1.00 65.38 472 LEU A C 1
ATOM 3811 O O . LEU A 1 472 ? 5.443 -14.095 -11.624 1.00 65.38 472 LEU A O 1
ATOM 3815 N N . TRP A 1 473 ? 7.092 -15.169 -10.562 1.00 61.06 473 TRP A N 1
ATOM 3816 C CA . TRP A 1 473 ? 7.797 -15.647 -11.754 1.00 61.06 473 TRP A CA 1
ATOM 3817 C C . TRP A 1 473 ? 7.184 -16.879 -12.445 1.00 61.06 473 TRP A C 1
ATOM 3819 O O . TRP A 1 473 ? 7.675 -17.263 -13.512 1.00 61.06 473 TRP A O 1
ATOM 3829 N N . ARG A 1 474 ? 6.143 -17.524 -11.903 1.00 61.91 474 ARG A N 1
ATOM 3830 C CA . ARG A 1 474 ? 5.423 -18.634 -12.561 1.00 61.91 474 ARG A CA 1
ATOM 3831 C C . ARG A 1 474 ? 4.360 -18.086 -13.528 1.00 61.91 474 ARG A C 1
ATOM 3833 O O . ARG A 1 474 ? 3.741 -17.060 -13.259 1.00 61.91 474 ARG A O 1
ATOM 3840 N N . ARG A 1 475 ? 4.216 -18.723 -14.700 1.00 56.53 475 ARG A N 1
ATOM 3841 C CA . ARG A 1 475 ? 3.265 -18.326 -15.755 1.00 56.53 475 ARG A CA 1
ATOM 3842 C C . ARG A 1 475 ? 1.884 -18.878 -15.388 1.00 56.53 475 ARG A C 1
ATOM 3844 O O . ARG A 1 475 ? 1.676 -20.080 -15.467 1.00 56.53 475 ARG A O 1
ATOM 3851 N N . GLY A 1 476 ? 0.989 -18.001 -14.959 1.00 61.72 476 GLY A N 1
ATOM 3852 C CA . GLY A 1 476 ? -0.408 -18.303 -14.673 1.00 61.72 476 GLY A CA 1
ATOM 3853 C C . GLY A 1 476 ? -1.157 -16.989 -14.511 1.00 61.72 476 GLY A C 1
ATOM 3854 O O . GLY A 1 476 ? -0.623 -16.074 -13.884 1.00 61.72 476 GLY A O 1
ATOM 3855 N N . GLN A 1 477 ? -2.337 -16.882 -15.118 1.00 70.12 477 GLN A N 1
ATOM 3856 C CA . GLN A 1 477 ? -3.217 -15.738 -14.910 1.00 70.12 477 GLN A CA 1
ATOM 3857 C C . GLN A 1 477 ? -3.652 -15.741 -13.444 1.00 70.12 477 GLN A C 1
ATOM 3859 O O . GLN A 1 477 ? -4.149 -16.753 -12.939 1.00 70.12 477 GLN A O 1
ATOM 3864 N N . ARG A 1 478 ? -3.402 -14.639 -12.741 1.00 79.00 478 ARG A N 1
ATOM 3865 C CA . ARG A 1 478 ? -3.809 -14.474 -11.345 1.00 79.00 478 ARG A CA 1
ATOM 3866 C C . ARG A 1 478 ? -5.103 -13.686 -11.288 1.00 79.00 478 ARG A C 1
ATOM 3868 O O . ARG A 1 478 ? -5.343 -12.799 -12.100 1.00 79.00 478 ARG A O 1
ATOM 3875 N N . VAL A 1 479 ? -5.894 -13.953 -10.254 1.00 78.56 479 VAL A N 1
ATOM 3876 C CA . VAL A 1 479 ? -7.120 -13.191 -9.972 1.00 78.56 479 VAL A CA 1
ATOM 3877 C C . VAL A 1 479 ? -6.805 -11.704 -9.737 1.00 78.56 479 VAL A C 1
ATOM 3879 O O . VAL A 1 479 ? -7.616 -10.851 -10.063 1.00 78.56 479 VAL A O 1
ATOM 3882 N N . THR A 1 480 ? -5.594 -11.378 -9.262 1.00 81.12 480 THR A N 1
ATOM 3883 C CA . THR A 1 480 ? -5.105 -9.997 -9.085 1.00 81.12 480 THR A CA 1
ATOM 3884 C C . THR A 1 480 ? -4.782 -9.268 -10.388 1.00 81.12 480 THR A C 1
ATOM 3886 O O . THR A 1 480 ? -4.677 -8.047 -10.371 1.00 81.12 480 THR A O 1
ATOM 3889 N N . ASP A 1 481 ? -4.574 -9.971 -11.505 1.00 82.44 481 ASP A N 1
ATOM 3890 C CA . ASP A 1 481 ? -4.060 -9.340 -12.727 1.00 82.44 481 ASP A CA 1
ATOM 3891 C C . ASP A 1 481 ? -5.114 -8.424 -13.371 1.00 82.44 481 ASP A C 1
ATOM 3893 O O . ASP A 1 481 ? -4.778 -7.316 -13.780 1.00 82.44 481 ASP A O 1
ATOM 3897 N N . SER A 1 482 ? -6.389 -8.840 -13.384 1.00 84.81 482 SER A N 1
ATOM 3898 C CA . SER A 1 482 ? -7.507 -8.023 -13.889 1.00 84.81 482 SER A CA 1
ATOM 3899 C C . SER A 1 482 ? -7.667 -6.701 -13.125 1.00 84.81 482 SER A C 1
ATOM 3901 O O . SER A 1 482 ? -7.527 -5.655 -13.757 1.00 84.81 482 SER A O 1
ATOM 3903 N N . PRO A 1 483 ? -7.852 -6.690 -11.784 1.00 85.88 483 PRO A N 1
ATOM 3904 C CA . PRO A 1 483 ? -8.031 -5.437 -11.058 1.00 85.88 483 PRO A CA 1
ATOM 3905 C C . PRO A 1 483 ? -6.795 -4.529 -11.131 1.00 85.88 483 PRO A C 1
ATOM 3907 O O . PRO A 1 483 ? -6.943 -3.312 -11.131 1.00 85.88 483 PRO A O 1
ATOM 3910 N N . ILE A 1 484 ? -5.575 -5.077 -11.247 1.00 86.69 484 ILE A N 1
ATOM 3911 C CA . ILE A 1 484 ? -4.371 -4.254 -11.459 1.00 86.69 484 ILE A CA 1
ATOM 3912 C C . ILE A 1 484 ? -4.403 -3.577 -12.837 1.00 86.69 484 ILE A C 1
ATOM 3914 O O . ILE A 1 484 ? -4.088 -2.391 -12.927 1.00 86.69 484 ILE A O 1
ATOM 3918 N N . ILE A 1 485 ? -4.778 -4.294 -13.901 1.00 85.88 485 ILE A N 1
ATOM 3919 C CA . ILE A 1 485 ? -4.881 -3.725 -15.255 1.00 85.88 485 ILE A CA 1
ATOM 3920 C C . ILE A 1 485 ? -5.940 -2.616 -15.292 1.00 85.88 485 ILE A C 1
ATOM 3922 O O . ILE A 1 485 ? -5.661 -1.531 -15.808 1.00 85.88 485 ILE A O 1
ATOM 3926 N N . ASP A 1 486 ? -7.105 -2.856 -14.690 1.00 85.56 486 ASP A N 1
ATOM 3927 C CA . ASP A 1 486 ? -8.198 -1.882 -14.630 1.00 85.56 486 ASP A CA 1
ATOM 3928 C C . ASP A 1 486 ? -7.785 -0.629 -13.844 1.00 85.56 486 ASP A C 1
ATOM 3930 O O . ASP A 1 486 ? -7.976 0.497 -14.309 1.00 85.56 486 ASP A O 1
ATOM 3934 N N . LEU A 1 487 ? -7.119 -0.801 -12.697 1.00 86.81 487 LEU A N 1
ATOM 3935 C CA . LEU A 1 487 ? -6.569 0.308 -11.916 1.00 86.81 487 LEU A CA 1
ATOM 3936 C C . LEU A 1 487 ? -5.493 1.089 -12.675 1.00 86.81 487 LEU A C 1
ATOM 3938 O O . LEU A 1 487 ? -5.463 2.315 -12.584 1.00 86.81 487 LEU A O 1
ATOM 3942 N N . CYS A 1 488 ? -4.637 0.424 -13.456 1.00 86.25 488 CYS A N 1
ATOM 3943 C CA . CYS A 1 488 ? -3.682 1.114 -14.323 1.00 86.25 488 CYS A CA 1
ATOM 3944 C C . CYS A 1 488 ? -4.389 1.950 -15.398 1.00 86.25 488 CYS A C 1
ATOM 3946 O O . CYS A 1 488 ? -3.967 3.077 -15.647 1.00 86.25 488 CYS A O 1
ATOM 3948 N N . ALA A 1 489 ? -5.467 1.444 -16.003 1.00 86.19 489 ALA A N 1
ATOM 3949 C CA . ALA A 1 489 ? -6.254 2.198 -16.980 1.00 86.19 489 ALA A CA 1
ATOM 3950 C C . ALA A 1 489 ? -6.974 3.401 -16.338 1.00 86.19 489 ALA A C 1
ATOM 3952 O O . ALA A 1 489 ? -7.036 4.484 -16.926 1.00 86.19 489 ALA A O 1
ATOM 3953 N N . ILE A 1 490 ? -7.480 3.245 -15.109 1.00 85.25 490 ILE A N 1
ATOM 3954 C CA . ILE A 1 490 ? -8.067 4.350 -14.337 1.00 85.25 490 ILE A CA 1
ATOM 3955 C C . ILE A 1 490 ? -6.994 5.391 -13.994 1.00 85.25 490 ILE A C 1
ATOM 3957 O O . ILE A 1 490 ? -7.234 6.583 -14.187 1.00 85.25 490 ILE A O 1
ATOM 3961 N N . TYR A 1 491 ? -5.810 4.966 -13.553 1.00 86.69 491 TYR A N 1
ATOM 3962 C CA . TYR A 1 491 ? -4.694 5.866 -13.262 1.00 86.69 491 TYR A CA 1
ATOM 3963 C C . TYR A 1 491 ? -4.272 6.660 -14.504 1.00 86.69 491 TYR A C 1
ATOM 3965 O O . TYR A 1 491 ? -4.140 7.876 -14.427 1.00 86.69 491 TYR A O 1
ATOM 3973 N N . GLU A 1 492 ? -4.144 6.010 -15.665 1.00 84.56 492 GLU A N 1
ATOM 3974 C CA . GLU A 1 492 ? -3.841 6.693 -16.930 1.00 84.56 492 GLU A CA 1
ATOM 3975 C C . GLU A 1 492 ? -4.913 7.702 -17.326 1.00 84.56 492 GLU A C 1
ATOM 3977 O O . GLU A 1 492 ? -4.585 8.795 -17.771 1.00 84.56 492 GLU A O 1
ATOM 3982 N N . SER A 1 493 ? -6.191 7.374 -17.124 1.00 83.19 493 SER A N 1
ATOM 3983 C CA . SER A 1 493 ? -7.280 8.317 -17.399 1.00 83.19 493 SER A CA 1
ATOM 3984 C C . SER A 1 493 ? -7.278 9.543 -16.478 1.00 83.19 493 SER A C 1
ATOM 3986 O O . SER A 1 493 ? -7.881 10.556 -16.826 1.00 83.19 493 SER A O 1
ATOM 3988 N N . ALA A 1 494 ? -6.628 9.434 -15.315 1.00 81.44 494 ALA A N 1
ATOM 3989 C CA . ALA A 1 494 ? -6.456 10.510 -14.347 1.00 81.44 494 ALA A CA 1
ATOM 3990 C C . ALA A 1 494 ? -5.168 11.323 -14.573 1.00 81.44 494 ALA A C 1
ATOM 3992 O O . ALA A 1 494 ? -4.974 12.336 -13.902 1.00 81.44 494 ALA A O 1
ATOM 3993 N N . LEU A 1 495 ? -4.287 10.901 -15.489 1.00 82.25 495 LEU A N 1
ATOM 3994 C CA . LEU A 1 495 ? -3.183 11.736 -15.959 1.00 82.25 495 LEU A CA 1
ATOM 3995 C C . LEU A 1 495 ? -3.744 12.810 -16.902 1.00 82.25 495 LEU A C 1
ATOM 3997 O O . LEU A 1 495 ? -4.628 12.534 -17.716 1.00 82.25 495 LEU A O 1
ATOM 4001 N N . ASP A 1 496 ? -3.252 14.045 -16.780 1.00 66.81 496 ASP A N 1
ATOM 4002 C CA . ASP A 1 496 ? -3.733 15.178 -17.574 1.00 66.81 496 ASP A CA 1
ATOM 4003 C C . ASP A 1 496 ? -3.679 14.874 -19.076 1.00 66.81 496 ASP A C 1
ATOM 4005 O O . ASP A 1 496 ? -2.616 14.617 -19.640 1.00 66.81 496 ASP A O 1
ATOM 4009 N N . LYS A 1 497 ? -4.829 14.991 -19.754 1.00 56.91 497 LYS A N 1
ATOM 4010 C CA . LYS A 1 497 ? -4.975 14.727 -21.200 1.00 56.91 497 LYS A CA 1
ATOM 4011 C C . LYS A 1 497 ? -4.111 15.633 -22.092 1.00 56.91 497 LYS A C 1
ATOM 4013 O O . LYS A 1 497 ? -3.963 15.347 -23.275 1.00 56.91 497 LYS A O 1
ATOM 4018 N N . GLY A 1 498 ? -3.576 16.727 -21.544 1.00 52.06 498 GLY A N 1
ATOM 4019 C CA . GLY A 1 498 ? -2.689 17.668 -22.236 1.00 52.06 498 GLY A CA 1
ATOM 4020 C C . GLY A 1 498 ? -1.198 17.485 -21.929 1.00 52.06 498 GLY A C 1
ATOM 4021 O O . GLY A 1 498 ? -0.370 18.169 -22.528 1.00 52.06 498 GLY A O 1
ATOM 4022 N N . GLY A 1 499 ? -0.840 16.593 -21.000 1.00 50.22 499 GLY A N 1
ATOM 4023 C CA . GLY A 1 499 ? 0.535 16.382 -20.565 1.00 50.22 499 GLY A CA 1
ATOM 4024 C C . GLY A 1 499 ? 1.169 15.188 -21.264 1.00 50.22 499 GLY A C 1
ATOM 4025 O O . GLY A 1 499 ? 0.655 14.078 -21.210 1.00 50.22 499 GLY A O 1
ATOM 4026 N N . TYR A 1 500 ? 2.353 15.382 -21.840 1.00 53.31 500 TYR A N 1
ATOM 4027 C CA . TYR A 1 500 ? 3.223 14.310 -22.336 1.00 53.31 500 TYR A CA 1
ATOM 4028 C C . TYR A 1 500 ? 3.705 13.351 -21.214 1.00 53.31 500 TYR A C 1
ATOM 4030 O O . TYR A 1 500 ? 4.769 12.763 -21.353 1.00 53.31 500 TYR A O 1
ATOM 4038 N N . GLU A 1 501 ? 3.062 13.257 -20.048 1.00 61.69 501 GLU A N 1
ATOM 4039 C CA . GLU A 1 501 ? 3.560 12.472 -18.913 1.00 61.69 501 GLU A CA 1
ATOM 4040 C C . GLU A 1 501 ? 3.382 10.963 -19.130 1.00 61.69 501 GLU A C 1
ATOM 4042 O O . GLU A 1 501 ? 2.276 10.462 -19.310 1.00 61.69 501 GLU A O 1
ATOM 4047 N N . ASP A 1 502 ? 4.493 10.225 -19.090 1.00 76.75 502 ASP A N 1
ATOM 4048 C CA . ASP A 1 502 ? 4.491 8.773 -19.240 1.00 76.75 502 ASP A CA 1
ATOM 4049 C C . ASP A 1 502 ? 4.000 8.085 -17.961 1.00 76.75 502 ASP A C 1
ATOM 4051 O O . ASP A 1 502 ? 4.493 8.384 -16.869 1.00 76.75 502 ASP A O 1
ATOM 4055 N N . LEU A 1 503 ? 3.110 7.092 -18.104 1.00 81.81 503 LEU A N 1
ATOM 4056 C CA . LEU A 1 503 ? 2.543 6.303 -16.997 1.00 81.81 503 LEU A CA 1
ATOM 4057 C C . LEU A 1 503 ? 3.602 5.884 -15.967 1.00 81.81 503 LEU A C 1
ATOM 4059 O O . LEU A 1 503 ? 3.436 6.102 -14.771 1.00 81.81 503 LEU A O 1
ATOM 4063 N N . LEU A 1 504 ? 4.694 5.263 -16.424 1.00 84.44 504 LEU A N 1
ATOM 4064 C CA . LEU A 1 504 ? 5.718 4.707 -15.536 1.00 84.44 504 LEU A CA 1
ATOM 4065 C C . LEU A 1 504 ? 6.503 5.793 -14.797 1.00 84.44 504 LEU A C 1
ATOM 4067 O O . LEU A 1 504 ? 6.932 5.571 -13.667 1.00 84.44 504 LEU A O 1
ATOM 4071 N N . SER A 1 505 ? 6.691 6.958 -15.414 1.00 83.88 505 SER A N 1
ATOM 4072 C CA . SER A 1 505 ? 7.394 8.082 -14.802 1.00 83.88 505 SER A CA 1
ATOM 4073 C C . SER A 1 505 ? 6.553 8.742 -13.722 1.00 83.88 505 SER A C 1
ATOM 4075 O O . SER A 1 505 ? 7.079 9.022 -12.646 1.00 83.88 505 SER A O 1
ATOM 4077 N N . SER A 1 506 ? 5.261 8.952 -13.976 1.00 86.75 506 SER A N 1
ATOM 4078 C CA . SER A 1 506 ? 4.343 9.505 -12.974 1.00 86.75 506 SER A CA 1
ATOM 4079 C C . SER A 1 506 ? 4.096 8.508 -11.843 1.00 86.75 506 SER A C 1
ATOM 4081 O O . SER A 1 506 ? 4.190 8.885 -10.679 1.00 86.75 506 SER A O 1
ATOM 4083 N N . LEU A 1 507 ? 3.957 7.215 -12.157 1.00 87.00 507 LEU A N 1
ATOM 4084 C CA . LEU A 1 507 ? 3.868 6.159 -11.149 1.00 87.00 507 LEU A CA 1
ATOM 4085 C C . LEU A 1 507 ? 5.121 6.106 -10.263 1.00 87.00 507 LEU A C 1
ATOM 4087 O O . LEU A 1 507 ? 5.008 5.997 -9.049 1.00 87.00 507 LEU A O 1
ATOM 4091 N N . MET A 1 508 ? 6.320 6.208 -10.844 1.00 86.88 508 MET A N 1
ATOM 4092 C CA . MET A 1 508 ? 7.567 6.240 -10.072 1.00 86.88 508 MET A CA 1
ATOM 4093 C C . MET A 1 508 ? 7.623 7.454 -9.134 1.00 86.88 508 MET A C 1
ATOM 4095 O O . MET A 1 508 ? 7.973 7.296 -7.965 1.00 86.88 508 MET A O 1
ATOM 4099 N N . LYS A 1 509 ? 7.244 8.645 -9.622 1.00 86.88 509 LYS A N 1
ATOM 4100 C CA . LYS A 1 509 ? 7.151 9.854 -8.789 1.00 86.88 509 LYS A CA 1
ATOM 4101 C C . LYS A 1 509 ? 6.181 9.634 -7.626 1.00 86.88 509 LYS A C 1
ATOM 4103 O O . LYS A 1 509 ? 6.564 9.890 -6.491 1.00 86.88 509 LYS A O 1
ATOM 4108 N N . ASP A 1 510 ? 4.990 9.100 -7.893 1.00 87.06 510 ASP A N 1
ATOM 4109 C CA . ASP A 1 510 ? 3.956 8.869 -6.876 1.00 87.06 510 ASP A CA 1
ATOM 4110 C C . ASP A 1 510 ? 4.357 7.787 -5.850 1.00 87.06 510 ASP A C 1
ATOM 4112 O O . ASP A 1 510 ? 4.025 7.874 -4.670 1.00 87.06 510 ASP A O 1
ATOM 4116 N N . ILE A 1 511 ? 5.125 6.771 -6.257 1.00 87.88 511 ILE A N 1
ATOM 4117 C CA . ILE A 1 511 ? 5.715 5.793 -5.325 1.00 87.88 511 ILE A CA 1
ATOM 4118 C C . ILE A 1 511 ? 6.717 6.488 -4.393 1.00 87.88 511 ILE A C 1
ATOM 4120 O O . ILE A 1 511 ? 6.724 6.246 -3.184 1.00 87.88 511 ILE A O 1
ATOM 4124 N N . HIS A 1 512 ? 7.561 7.368 -4.941 1.00 86.25 512 HIS A N 1
ATOM 4125 C CA . HIS A 1 512 ? 8.567 8.100 -4.169 1.00 86.25 512 HIS A CA 1
ATOM 4126 C C . HIS A 1 512 ? 7.971 9.190 -3.271 1.00 86.25 512 HIS A C 1
ATOM 4128 O O . HIS A 1 512 ? 8.566 9.468 -2.228 1.00 86.25 512 HIS A O 1
ATOM 4134 N N . THR A 1 513 ? 6.838 9.799 -3.641 1.00 87.44 513 THR A N 1
ATOM 4135 C CA . THR A 1 513 ? 6.107 10.750 -2.781 1.00 87.44 513 THR A CA 1
ATOM 4136 C C . THR A 1 513 ? 5.419 10.032 -1.630 1.00 87.44 513 THR A C 1
ATOM 4138 O O . THR A 1 513 ? 5.461 10.527 -0.507 1.00 87.44 513 THR A O 1
ATOM 4141 N N . LEU A 1 514 ? 4.838 8.855 -1.884 1.00 84.50 514 LEU A N 1
ATOM 4142 C CA . LEU A 1 514 ? 4.193 8.045 -0.852 1.00 84.50 514 LEU A CA 1
ATOM 4143 C C . LEU A 1 514 ? 5.185 7.350 0.082 1.00 84.50 514 LEU A C 1
ATOM 4145 O O . LEU A 1 514 ? 4.780 6.924 1.155 1.00 84.50 514 LEU A O 1
ATOM 4149 N N . GLY A 1 515 ? 6.450 7.191 -0.325 1.00 82.00 515 GLY A N 1
ATOM 4150 C CA . GLY A 1 515 ? 7.502 6.551 0.473 1.00 82.00 515 GLY A CA 1
ATOM 4151 C C . GLY A 1 515 ? 7.223 5.082 0.822 1.00 82.00 515 GLY A C 1
ATOM 4152 O O . GLY A 1 515 ? 7.760 4.564 1.801 1.00 82.00 515 GLY A O 1
ATOM 4153 N N . ILE A 1 516 ? 6.356 4.415 0.057 1.00 85.38 516 ILE A N 1
ATOM 4154 C CA . ILE A 1 516 ? 5.949 3.031 0.315 1.00 85.38 516 ILE A CA 1
ATOM 4155 C C . ILE A 1 516 ? 7.115 2.046 0.135 1.00 85.38 516 ILE A C 1
ATOM 4157 O O . ILE A 1 516 ? 7.990 2.265 -0.707 1.00 85.38 516 ILE A O 1
ATOM 4161 N N . PRO A 1 517 ? 7.125 0.918 0.871 1.00 84.19 517 PRO A N 1
ATOM 4162 C CA . PRO A 1 517 ? 8.129 -0.120 0.679 1.00 84.19 517 PRO A CA 1
ATOM 4163 C C . PRO A 1 517 ? 8.069 -0.727 -0.725 1.00 84.19 517 PRO A C 1
ATOM 4165 O O . PRO A 1 517 ? 6.985 -0.982 -1.258 1.00 84.19 517 PRO A O 1
ATOM 4168 N N . SER A 1 518 ? 9.234 -1.038 -1.294 1.00 83.00 518 SER A N 1
ATOM 4169 C CA . SER A 1 518 ? 9.331 -1.635 -2.627 1.00 83.00 518 SER A CA 1
ATOM 4170 C C . SER A 1 518 ? 8.613 -2.986 -2.698 1.00 83.00 518 SER A C 1
ATOM 4172 O O . SER A 1 518 ? 8.906 -3.906 -1.928 1.00 83.00 518 SER A O 1
ATOM 4174 N N . ASN A 1 519 ? 7.709 -3.135 -3.661 1.00 82.50 519 ASN A N 1
ATOM 4175 C CA . ASN A 1 519 ? 6.942 -4.355 -3.907 1.00 82.50 519 ASN A CA 1
ATOM 4176 C C . ASN A 1 519 ? 6.985 -4.804 -5.383 1.00 82.50 519 ASN A C 1
ATOM 4178 O O . ASN A 1 519 ? 6.274 -5.732 -5.783 1.00 82.50 519 ASN A O 1
ATOM 4182 N N . GLY A 1 520 ? 7.842 -4.184 -6.197 1.00 83.06 520 GLY A N 1
ATOM 4183 C CA . GLY A 1 520 ? 7.992 -4.503 -7.614 1.00 83.06 520 GLY A CA 1
ATOM 4184 C C . GLY A 1 520 ? 6.798 -4.015 -8.431 1.00 83.06 520 GLY A C 1
ATOM 4185 O O . GLY A 1 520 ? 6.335 -4.735 -9.322 1.00 83.06 520 GLY A O 1
ATOM 4186 N N . LEU A 1 521 ? 6.268 -2.835 -8.100 1.00 85.88 521 LEU A N 1
ATOM 4187 C CA . LEU A 1 521 ? 5.111 -2.233 -8.765 1.00 85.88 521 LEU A CA 1
ATOM 4188 C C . LEU A 1 521 ? 5.420 -1.913 -10.222 1.00 85.88 521 LEU A C 1
ATOM 4190 O O . LEU A 1 521 ? 4.684 -2.348 -11.107 1.00 85.88 521 LEU A O 1
ATOM 4194 N N . LEU A 1 522 ? 6.550 -1.245 -10.482 1.00 85.94 522 LEU A N 1
ATOM 4195 C CA . LEU A 1 522 ? 6.967 -0.888 -11.842 1.00 85.94 522 LEU A CA 1
ATOM 4196 C C . LEU A 1 522 ? 7.128 -2.139 -12.712 1.00 85.94 522 LEU A C 1
ATOM 4198 O O . LEU A 1 522 ? 6.683 -2.183 -13.857 1.00 85.94 522 LEU A O 1
ATOM 4202 N N . MET A 1 523 ? 7.706 -3.196 -12.138 1.00 85.38 523 MET A N 1
ATOM 4203 C CA . MET A 1 523 ? 7.847 -4.488 -12.805 1.00 85.38 523 MET A CA 1
ATOM 4204 C C . MET A 1 523 ? 6.487 -5.121 -13.117 1.00 85.38 523 MET A C 1
ATOM 4206 O O . MET A 1 523 ? 6.293 -5.615 -14.225 1.00 85.38 523 MET A O 1
ATOM 4210 N N . SER A 1 524 ? 5.546 -5.086 -12.168 1.00 83.19 524 SER A N 1
ATOM 4211 C CA . SER A 1 524 ? 4.200 -5.643 -12.344 1.00 83.19 524 SER A CA 1
ATOM 4212 C C . SER A 1 524 ? 3.446 -4.955 -13.476 1.00 83.19 524 SER A C 1
ATOM 4214 O O . SER A 1 524 ? 2.879 -5.629 -14.331 1.00 83.19 524 SER A O 1
ATOM 4216 N N . VAL A 1 525 ? 3.467 -3.622 -13.503 1.00 84.69 525 VAL A N 1
ATOM 4217 C CA . VAL A 1 525 ? 2.768 -2.832 -14.523 1.00 84.69 525 VAL A CA 1
ATOM 4218 C C . VAL A 1 525 ? 3.338 -3.117 -15.911 1.00 84.69 525 VAL A C 1
ATOM 4220 O O . VAL A 1 525 ? 2.579 -3.348 -16.851 1.00 84.69 525 VAL A O 1
ATOM 4223 N N . VAL A 1 526 ? 4.667 -3.178 -16.042 1.00 84.12 526 VAL A N 1
ATOM 4224 C CA . VAL A 1 526 ? 5.320 -3.502 -17.318 1.00 84.12 526 VAL A CA 1
ATOM 4225 C C . VAL A 1 526 ? 4.976 -4.917 -17.785 1.00 84.12 526 VAL A C 1
ATOM 4227 O O . VAL A 1 526 ? 4.643 -5.099 -18.953 1.00 84.12 526 VAL A O 1
ATOM 4230 N N . GLU A 1 527 ? 5.044 -5.922 -16.908 1.00 82.06 527 GLU A N 1
ATOM 4231 C CA . GLU A 1 527 ? 4.768 -7.315 -17.286 1.00 82.06 527 GLU A CA 1
ATOM 4232 C C . GLU A 1 527 ? 3.299 -7.536 -17.679 1.00 82.06 527 GLU A C 1
ATOM 4234 O O . GLU A 1 527 ? 3.036 -8.282 -18.625 1.00 82.06 527 GLU A O 1
ATOM 4239 N N . LEU A 1 528 ? 2.361 -6.865 -17.002 1.00 80.81 528 LEU A N 1
ATOM 4240 C CA . LEU A 1 528 ? 0.931 -6.946 -17.309 1.00 80.81 528 LEU A CA 1
ATOM 4241 C C . LEU A 1 528 ? 0.569 -6.193 -18.596 1.00 80.81 528 LEU A C 1
ATOM 4243 O O . LEU A 1 528 ? -0.207 -6.712 -19.395 1.00 80.81 528 LEU A O 1
ATOM 4247 N N . LYS A 1 529 ? 1.165 -5.019 -18.852 1.00 77.56 529 LYS A N 1
ATOM 4248 C CA . LYS A 1 529 ? 0.888 -4.237 -20.070 1.00 77.56 529 LYS A CA 1
ATOM 4249 C C . LYS A 1 529 ? 1.599 -4.742 -21.319 1.00 77.56 529 LYS A C 1
ATOM 4251 O O . LYS A 1 529 ? 1.013 -4.754 -22.395 1.00 77.56 529 LYS A O 1
ATOM 4256 N N . ALA A 1 530 ? 2.869 -5.130 -21.213 1.00 73.31 530 ALA A N 1
ATOM 4257 C CA . ALA A 1 530 ? 3.666 -5.500 -22.383 1.00 73.31 530 ALA A CA 1
ATOM 4258 C C . ALA A 1 530 ? 3.370 -6.921 -22.894 1.00 73.31 530 ALA A C 1
ATOM 4260 O O . ALA A 1 530 ? 3.901 -7.305 -23.938 1.00 73.31 530 ALA A O 1
ATOM 4261 N N . ALA A 1 531 ? 2.612 -7.727 -22.133 1.00 64.38 531 ALA A N 1
ATOM 4262 C CA . ALA A 1 531 ? 2.364 -9.157 -22.363 1.00 64.38 531 ALA A CA 1
ATOM 4263 C C . ALA A 1 531 ? 3.643 -10.006 -22.588 1.00 64.38 531 ALA A C 1
ATOM 4265 O O . ALA A 1 531 ? 3.585 -11.170 -22.995 1.00 64.38 531 ALA A O 1
ATOM 4266 N N . LYS A 1 532 ? 4.823 -9.435 -22.310 1.00 73.31 532 LYS A N 1
ATOM 4267 C CA . LYS A 1 532 ? 6.158 -10.008 -22.501 1.00 73.31 532 LYS A CA 1
ATOM 4268 C C . LYS A 1 532 ? 6.938 -9.870 -21.200 1.00 73.31 532 LYS A C 1
ATOM 4270 O O . LYS A 1 532 ? 6.873 -8.843 -20.528 1.00 73.31 532 LYS A O 1
ATOM 4275 N N . ARG A 1 533 ? 7.700 -10.908 -20.843 1.00 69.06 533 ARG A N 1
ATOM 4276 C CA . ARG A 1 533 ? 8.550 -10.868 -19.646 1.00 69.06 533 ARG A CA 1
ATOM 4277 C C . ARG A 1 533 ? 9.684 -9.876 -19.831 1.00 69.06 533 ARG A C 1
ATOM 4279 O O . ARG A 1 533 ? 10.356 -9.870 -20.859 1.00 69.06 533 ARG A O 1
ATOM 4286 N N . THR A 1 534 ? 9.937 -9.120 -18.776 1.00 78.50 534 THR A N 1
ATOM 4287 C CA . THR A 1 534 ? 11.137 -8.303 -18.653 1.00 78.50 534 THR A CA 1
ATOM 4288 C C . THR A 1 534 ? 12.370 -9.201 -18.515 1.00 78.50 534 THR A C 1
ATOM 4290 O O . THR A 1 534 ? 12.355 -10.245 -17.853 1.00 78.50 534 THR A O 1
ATOM 4293 N N . THR A 1 535 ? 13.464 -8.811 -19.164 1.00 82.62 535 THR A N 1
ATOM 4294 C CA . THR A 1 535 ? 14.772 -9.458 -19.009 1.00 82.62 535 THR A CA 1
ATOM 4295 C C . THR A 1 535 ? 15.293 -9.293 -17.577 1.00 82.62 535 THR A C 1
ATOM 4297 O O . THR A 1 535 ? 14.896 -8.385 -16.847 1.00 82.62 535 THR A O 1
ATOM 4300 N N . ARG A 1 536 ? 16.243 -10.137 -17.148 1.00 83.25 536 ARG A N 1
ATOM 4301 C CA . ARG A 1 536 ? 16.851 -10.026 -15.804 1.00 83.25 536 ARG A CA 1
ATOM 4302 C C . ARG A 1 536 ? 17.470 -8.641 -15.551 1.00 83.25 536 ARG A C 1
ATOM 4304 O O . ARG A 1 536 ? 17.416 -8.153 -14.427 1.00 83.25 536 ARG A O 1
ATOM 4311 N N . ALA A 1 537 ? 18.030 -8.014 -16.587 1.00 83.12 537 ALA A N 1
ATOM 4312 C CA . ALA A 1 537 ? 18.585 -6.664 -16.517 1.00 83.12 537 ALA A CA 1
ATOM 4313 C C . ALA A 1 537 ? 17.491 -5.591 -16.349 1.00 83.12 537 ALA A C 1
ATOM 4315 O O . ALA A 1 537 ? 17.618 -4.720 -15.490 1.00 83.12 537 ALA A O 1
ATOM 4316 N N . GLN A 1 538 ? 16.386 -5.698 -17.095 1.00 83.75 538 GLN A N 1
ATOM 4317 C CA . GLN A 1 538 ? 15.199 -4.846 -16.925 1.00 83.75 538 GLN A CA 1
ATOM 4318 C C . GLN A 1 538 ? 14.613 -4.953 -15.515 1.00 83.75 538 GLN A C 1
ATOM 4320 O O . GLN A 1 538 ? 14.318 -3.945 -14.888 1.00 83.75 538 GLN A O 1
ATOM 4325 N N . ARG A 1 539 ? 14.509 -6.164 -14.960 1.00 84.25 539 ARG A N 1
ATOM 4326 C CA . ARG A 1 539 ? 13.983 -6.354 -13.599 1.00 84.25 539 ARG A CA 1
ATOM 4327 C C . ARG A 1 539 ? 14.824 -5.657 -12.539 1.00 84.25 539 ARG A C 1
ATOM 4329 O O . ARG A 1 539 ? 14.278 -4.923 -11.728 1.00 84.25 539 ARG A O 1
ATOM 4336 N N . ARG A 1 540 ? 16.147 -5.846 -12.589 1.00 84.25 540 ARG A N 1
ATOM 4337 C CA . ARG A 1 540 ? 17.084 -5.206 -11.652 1.00 84.25 540 ARG A CA 1
ATOM 4338 C C . ARG A 1 540 ? 17.039 -3.684 -11.738 1.00 84.25 540 ARG A C 1
ATOM 4340 O O . ARG A 1 540 ? 17.151 -3.016 -10.720 1.00 84.25 540 ARG A O 1
ATOM 4347 N N . THR A 1 541 ? 16.895 -3.133 -12.941 1.00 84.62 541 THR A N 1
ATOM 4348 C CA . THR A 1 541 ? 16.830 -1.677 -13.132 1.00 84.62 541 THR A CA 1
ATOM 4349 C C . THR A 1 541 ? 15.500 -1.092 -12.672 1.00 84.62 541 THR A C 1
ATOM 4351 O O . THR A 1 541 ? 15.514 -0.064 -12.006 1.00 84.62 541 THR A O 1
ATOM 4354 N N . LEU A 1 542 ? 14.374 -1.763 -12.929 1.00 86.25 542 LEU A N 1
ATOM 4355 C CA . LEU A 1 542 ? 13.060 -1.355 -12.414 1.00 86.25 542 LEU A CA 1
ATOM 4356 C C . LEU A 1 542 ? 12.982 -1.451 -10.882 1.00 86.25 542 LEU A C 1
ATOM 435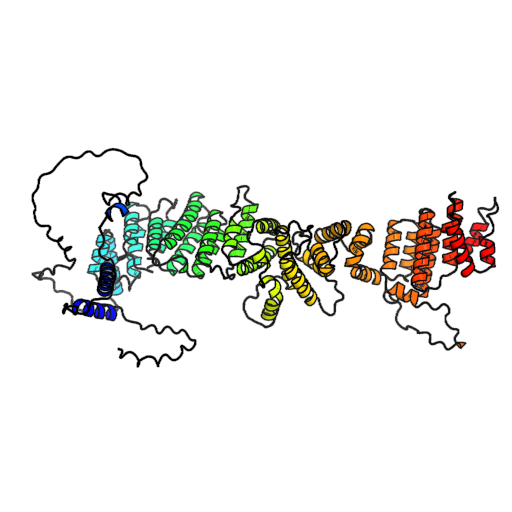8 O O . LEU A 1 542 ? 12.450 -0.554 -10.240 1.00 86.25 542 LEU A O 1
ATOM 4362 N N . GLU A 1 543 ? 13.556 -2.496 -10.287 1.00 85.88 543 GLU A N 1
ATOM 4363 C CA . GLU A 1 543 ? 13.656 -2.639 -8.828 1.00 85.88 543 GLU A CA 1
ATOM 4364 C C . GLU A 1 543 ? 14.557 -1.560 -8.211 1.00 85.88 543 GLU A C 1
ATOM 4366 O O . GLU A 1 543 ? 14.215 -0.965 -7.189 1.00 85.88 543 GLU A O 1
ATOM 4371 N N . LYS A 1 544 ? 15.681 -1.239 -8.866 1.00 85.31 544 LYS A N 1
ATOM 4372 C CA . LYS A 1 544 ? 16.548 -0.125 -8.465 1.00 85.31 544 LYS A CA 1
ATOM 4373 C C . LYS A 1 544 ? 15.805 1.214 -8.529 1.00 85.31 544 LYS A C 1
ATOM 4375 O O . LYS A 1 544 ? 15.928 2.003 -7.602 1.00 85.31 544 LYS A O 1
ATOM 4380 N N . LEU A 1 545 ? 15.008 1.455 -9.569 1.00 83.94 545 LEU A N 1
ATOM 4381 C CA . LEU A 1 545 ? 14.198 2.673 -9.706 1.00 83.94 545 LEU A CA 1
ATOM 4382 C C . LEU A 1 545 ? 13.124 2.814 -8.622 1.00 83.94 545 LEU A C 1
ATOM 4384 O O . LEU A 1 545 ? 12.815 3.919 -8.189 1.00 83.94 545 LEU A O 1
ATOM 4388 N N . GLU A 1 546 ? 12.551 1.700 -8.179 1.00 85.50 546 GLU A N 1
ATOM 4389 C CA . GLU A 1 546 ? 11.548 1.702 -7.116 1.00 85.50 546 GLU A CA 1
ATOM 4390 C C . GLU A 1 546 ? 12.180 1.938 -5.736 1.00 85.50 546 GLU A C 1
ATOM 4392 O O . GLU A 1 546 ? 11.640 2.685 -4.928 1.00 85.50 546 GLU A O 1
ATOM 4397 N N . THR A 1 547 ? 13.344 1.333 -5.480 1.00 82.56 547 THR A N 1
ATOM 4398 C CA . THR A 1 547 ? 14.034 1.383 -4.177 1.00 82.56 547 THR A CA 1
ATOM 4399 C C . THR A 1 547 ? 14.885 2.632 -3.971 1.00 82.56 547 THR A C 1
ATOM 4401 O O . THR A 1 547 ? 15.016 3.112 -2.847 1.00 82.56 547 THR A O 1
ATOM 4404 N N . THR A 1 548 ? 15.489 3.158 -5.036 1.00 81.12 548 THR A N 1
ATOM 4405 C CA . THR A 1 548 ? 16.434 4.277 -4.966 1.00 81.12 548 THR A CA 1
ATOM 4406 C C . THR A 1 548 ? 15.956 5.442 -5.821 1.00 81.12 548 THR A C 1
ATOM 4408 O O . THR A 1 548 ? 15.520 5.258 -6.956 1.00 81.12 548 THR A O 1
ATOM 4411 N N . LYS A 1 549 ? 16.081 6.667 -5.292 1.00 76.88 549 LYS A N 1
ATOM 4412 C CA . LYS A 1 549 ? 15.796 7.921 -6.011 1.00 76.88 549 LYS A CA 1
ATOM 4413 C C . LYS A 1 549 ? 16.925 8.248 -6.999 1.00 76.88 549 LYS A C 1
ATOM 4415 O O . LYS A 1 549 ? 17.580 9.278 -6.888 1.00 76.88 549 LYS A O 1
ATOM 4420 N N . VAL A 1 550 ? 17.205 7.327 -7.917 1.00 77.25 550 VAL A N 1
ATOM 4421 C CA . VAL A 1 550 ? 18.225 7.502 -8.957 1.00 77.25 550 VAL A CA 1
ATOM 4422 C C . VAL A 1 550 ? 17.688 8.466 -10.004 1.00 77.25 550 VAL A C 1
ATOM 4424 O O . VAL A 1 550 ? 16.567 8.311 -10.489 1.00 77.25 550 VAL A O 1
ATOM 4427 N N . SER A 1 551 ? 18.497 9.457 -10.370 1.00 82.75 551 SER A N 1
ATOM 4428 C CA . SER A 1 551 ? 18.130 10.402 -11.423 1.00 82.75 551 SER A CA 1
ATOM 4429 C C . SER A 1 551 ? 18.128 9.716 -12.791 1.00 82.75 551 SER A C 1
ATOM 4431 O O . SER A 1 551 ? 19.012 8.915 -13.110 1.00 82.75 551 SER A O 1
ATOM 4433 N N . PHE A 1 552 ? 17.186 10.087 -13.664 1.00 84.06 552 PHE A N 1
ATOM 4434 C CA . PHE A 1 552 ? 17.203 9.637 -15.060 1.00 84.06 552 PHE A CA 1
ATOM 4435 C C . PHE A 1 552 ? 18.509 10.017 -15.780 1.00 84.06 552 PHE A C 1
ATOM 4437 O O . PHE A 1 552 ? 18.928 9.283 -16.674 1.00 84.06 552 PHE A O 1
ATOM 4444 N N . ALA A 1 553 ? 19.192 11.090 -15.362 1.00 84.44 553 ALA A N 1
ATOM 4445 C CA . ALA A 1 553 ? 20.495 11.483 -15.903 1.00 84.44 553 ALA A CA 1
ATOM 4446 C C . ALA A 1 553 ? 21.609 10.478 -15.550 1.00 84.44 553 ALA A C 1
ATOM 4448 O O . ALA A 1 553 ? 22.444 10.148 -16.394 1.00 84.44 553 ALA A O 1
ATOM 4449 N N . GLU A 1 554 ? 21.594 9.930 -14.332 1.00 85.00 554 GLU A N 1
ATOM 4450 C CA . GLU A 1 554 ? 22.539 8.890 -13.900 1.00 85.00 554 GLU A CA 1
ATOM 4451 C C . GLU A 1 554 ? 22.277 7.569 -14.628 1.00 85.00 554 GLU A C 1
ATOM 4453 O O . GLU A 1 554 ? 23.204 6.889 -15.067 1.00 85.00 554 GLU A O 1
ATOM 4458 N N . MET A 1 555 ? 21.007 7.219 -14.841 1.00 84.88 555 MET A N 1
ATOM 4459 C CA . MET A 1 555 ? 20.665 6.059 -15.668 1.00 84.88 555 MET A CA 1
ATOM 4460 C C . MET A 1 555 ? 21.083 6.237 -17.125 1.00 84.88 555 MET A C 1
ATOM 4462 O O . MET A 1 555 ? 21.484 5.276 -17.778 1.00 84.88 555 MET A O 1
ATOM 4466 N N . PHE A 1 556 ? 20.966 7.458 -17.644 1.00 86.75 556 PHE A N 1
ATOM 4467 C CA . PHE A 1 556 ? 21.343 7.773 -19.011 1.00 86.75 556 PHE A CA 1
ATOM 4468 C C . PHE A 1 556 ? 22.856 7.742 -19.221 1.00 86.75 556 PHE A C 1
ATOM 4470 O O . PHE A 1 556 ? 23.293 7.505 -20.342 1.00 86.75 556 PHE A O 1
ATOM 4477 N N . SER A 1 557 ? 23.671 7.936 -18.181 1.00 85.00 557 SER A N 1
ATOM 4478 C CA . SER A 1 557 ? 25.131 7.841 -18.277 1.00 85.00 557 SER A CA 1
ATOM 4479 C C . SER A 1 557 ? 25.649 6.399 -18.150 1.00 85.00 557 SER A C 1
ATOM 4481 O O . SER A 1 557 ? 26.646 6.058 -18.788 1.00 85.00 557 SER A O 1
ATOM 4483 N N . ASP A 1 558 ? 24.939 5.496 -17.472 1.00 87.00 558 ASP A N 1
ATOM 4484 C CA . ASP A 1 558 ? 25.283 4.066 -17.410 1.00 87.00 558 ASP A CA 1
ATOM 4485 C C . ASP A 1 558 ? 24.733 3.291 -18.626 1.00 87.00 558 ASP A C 1
ATOM 4487 O O . ASP A 1 558 ? 23.539 3.299 -18.922 1.00 87.00 558 ASP A O 1
ATOM 4491 N N . ILE A 1 559 ? 25.618 2.621 -19.370 1.00 85.94 559 ILE A N 1
ATOM 4492 C CA . ILE A 1 559 ? 25.285 1.873 -20.594 1.00 85.94 559 ILE A CA 1
ATOM 4493 C C . ILE A 1 559 ? 24.318 0.721 -20.297 1.00 85.94 559 ILE A C 1
ATOM 4495 O O . ILE A 1 559 ? 23.383 0.478 -21.067 1.00 85.94 559 ILE A O 1
ATOM 4499 N N . HIS A 1 560 ? 24.534 -0.002 -19.197 1.00 85.56 560 HIS A N 1
ATOM 4500 C CA . HIS A 1 560 ? 23.715 -1.162 -18.854 1.00 85.56 560 HIS A CA 1
ATOM 4501 C C . HIS A 1 560 ? 22.344 -0.737 -18.337 1.00 85.56 560 HIS A C 1
ATOM 4503 O O . HIS A 1 560 ? 21.342 -1.346 -18.720 1.00 85.56 560 HIS A O 1
ATOM 4509 N N . ALA A 1 561 ? 22.298 0.324 -17.526 1.00 85.69 561 ALA A N 1
ATOM 4510 C CA . ALA A 1 561 ? 21.046 0.898 -17.053 1.00 85.69 561 ALA A CA 1
ATOM 4511 C C . ALA A 1 561 ? 20.199 1.421 -18.220 1.00 85.69 561 ALA A C 1
ATOM 4513 O O . ALA A 1 561 ? 19.053 0.998 -18.355 1.00 85.69 561 ALA A O 1
ATOM 4514 N N . TYR A 1 562 ? 20.787 2.234 -19.107 1.00 86.94 562 TYR A N 1
ATOM 4515 C CA . TYR A 1 562 ? 20.109 2.766 -20.291 1.00 86.94 562 TYR A CA 1
ATOM 4516 C C . TYR A 1 562 ? 19.548 1.659 -21.187 1.00 86.94 562 TYR A C 1
ATOM 4518 O O . TYR A 1 562 ? 18.372 1.681 -21.525 1.00 86.94 562 TYR A O 1
ATOM 4526 N N . ASN A 1 563 ? 20.349 0.656 -21.565 1.00 86.44 563 ASN A N 1
ATOM 4527 C CA . ASN A 1 563 ? 19.871 -0.393 -22.473 1.00 86.44 563 ASN A CA 1
ATOM 4528 C C . ASN A 1 563 ? 18.711 -1.205 -21.873 1.00 86.44 563 ASN A C 1
ATOM 4530 O O . ASN A 1 563 ? 17.854 -1.687 -22.612 1.00 86.44 563 ASN A O 1
ATOM 4534 N N . ALA A 1 564 ? 18.677 -1.353 -20.548 1.00 86.00 564 ALA A N 1
ATOM 4535 C CA . ALA A 1 564 ? 17.591 -2.026 -19.855 1.00 86.00 564 ALA A CA 1
ATOM 4536 C C . ALA A 1 564 ? 16.335 -1.142 -19.722 1.00 86.00 564 ALA A C 1
ATOM 4538 O O . ALA A 1 564 ? 15.227 -1.657 -19.827 1.00 86.00 564 ALA A O 1
ATOM 4539 N N . SER A 1 565 ? 16.472 0.170 -19.528 1.00 85.81 565 SER A N 1
ATOM 4540 C CA . SER A 1 565 ? 15.343 1.085 -19.305 1.00 85.81 565 SER A CA 1
ATOM 4541 C C . SER A 1 565 ? 14.790 1.734 -20.578 1.00 85.81 565 SER A C 1
ATOM 4543 O O . SER A 1 565 ? 13.633 2.155 -20.591 1.00 85.81 565 SER A O 1
ATOM 4545 N N . ASN A 1 566 ? 15.577 1.805 -21.655 1.00 84.81 566 ASN A N 1
ATOM 4546 C CA . ASN A 1 566 ? 15.253 2.566 -22.863 1.00 84.81 566 ASN A CA 1
ATOM 4547 C C . ASN A 1 566 ? 13.926 2.144 -23.504 1.00 84.81 566 ASN A C 1
ATOM 4549 O O . ASN A 1 566 ? 13.205 2.981 -24.021 1.00 84.81 566 ASN A O 1
ATOM 4553 N N . THR A 1 567 ? 13.552 0.866 -23.431 1.00 83.94 567 THR A N 1
ATOM 4554 C CA . THR A 1 567 ? 12.269 0.385 -23.971 1.00 83.94 567 THR A CA 1
ATOM 4555 C C . THR A 1 567 ? 11.046 0.962 -23.260 1.00 83.94 567 THR A C 1
ATOM 4557 O O . THR A 1 567 ? 9.967 0.976 -23.840 1.00 83.94 567 THR A O 1
ATOM 4560 N N . HIS A 1 568 ? 11.197 1.394 -22.008 1.00 81.75 568 HIS A N 1
ATOM 4561 C CA . HIS A 1 568 ? 10.095 1.835 -21.149 1.00 81.75 568 HIS A CA 1
ATOM 4562 C C . HIS A 1 568 ? 10.117 3.339 -20.866 1.00 81.75 568 HIS A C 1
ATOM 4564 O O . HIS A 1 568 ? 9.067 3.917 -20.616 1.00 81.75 568 HIS A O 1
ATOM 4570 N N . PHE A 1 569 ? 11.296 3.966 -20.923 1.00 84.12 569 PHE A N 1
ATOM 4571 C CA . PHE A 1 569 ? 11.504 5.376 -20.579 1.00 84.12 569 PHE A CA 1
ATOM 4572 C C . PHE A 1 569 ? 12.100 6.196 -21.735 1.00 84.12 569 PHE A C 1
ATOM 4574 O O . PHE A 1 569 ? 12.697 7.246 -21.500 1.00 84.12 569 PHE A O 1
ATOM 4581 N N . PHE A 1 570 ? 11.961 5.734 -22.987 1.00 85.19 570 PHE A N 1
ATOM 4582 C CA . PHE A 1 570 ? 12.494 6.443 -24.159 1.00 85.19 570 PHE A CA 1
ATOM 4583 C C . PHE A 1 570 ? 12.007 7.892 -24.230 1.00 85.19 570 PHE A C 1
ATOM 4585 O O . PHE A 1 570 ? 12.811 8.789 -24.437 1.00 85.19 570 PHE A O 1
ATOM 4592 N N . SER A 1 571 ? 10.719 8.130 -24.004 1.00 84.06 571 SER A N 1
ATOM 4593 C CA . SER A 1 571 ? 10.092 9.457 -24.012 1.00 84.06 571 SER A CA 1
ATOM 4594 C C . SER A 1 571 ? 10.688 10.408 -22.970 1.00 84.06 571 SER A C 1
ATOM 4596 O O . SER A 1 571 ? 10.875 11.593 -23.249 1.00 84.06 571 SER A O 1
ATOM 4598 N N . VAL A 1 572 ? 11.074 9.905 -21.795 1.00 85.12 572 VAL A N 1
ATOM 4599 C CA . VAL A 1 572 ? 11.799 10.688 -20.779 1.00 85.12 572 VAL A CA 1
ATOM 4600 C C . VAL A 1 572 ? 13.197 11.051 -21.271 1.00 85.12 572 VAL A C 1
ATOM 4602 O O . VAL A 1 572 ? 13.604 12.210 -21.180 1.00 85.12 572 VAL A O 1
ATOM 4605 N N . TYR A 1 573 ? 13.928 10.076 -21.816 1.00 88.38 573 TYR A N 1
ATOM 4606 C CA . TYR A 1 573 ? 15.267 10.309 -22.362 1.00 88.38 573 TYR A CA 1
ATOM 4607 C C . TYR A 1 573 ? 15.242 11.250 -23.564 1.00 88.38 573 TYR A C 1
ATOM 4609 O O . TYR A 1 573 ? 16.115 12.102 -23.696 1.00 88.38 573 TYR A O 1
ATOM 4617 N N . GLU A 1 574 ? 14.221 11.147 -24.405 1.00 88.19 574 GLU A N 1
ATOM 4618 C CA . GLU A 1 574 ? 13.983 12.039 -25.527 1.00 88.19 574 GLU A CA 1
ATOM 4619 C C . GLU A 1 574 ? 13.711 13.469 -25.051 1.00 88.19 574 GLU A C 1
ATOM 4621 O O . GLU A 1 574 ? 14.319 14.396 -25.575 1.00 88.19 574 GLU A O 1
ATOM 4626 N N . LYS A 1 575 ? 12.864 13.679 -24.035 1.00 85.56 575 LYS A N 1
ATOM 4627 C CA . LYS A 1 575 ? 12.632 15.019 -23.463 1.00 85.56 575 LYS A CA 1
ATOM 4628 C C . LYS A 1 575 ? 13.902 15.640 -22.904 1.00 85.56 575 LYS A C 1
ATOM 4630 O O . LYS A 1 575 ? 14.157 16.813 -23.151 1.00 85.56 575 LYS A O 1
ATOM 4635 N N . MET A 1 576 ? 14.691 14.855 -22.176 1.00 86.62 576 MET A N 1
ATOM 4636 C CA . MET A 1 576 ? 15.972 15.312 -21.643 1.00 86.62 576 MET A CA 1
ATOM 4637 C C . MET A 1 576 ? 16.947 15.655 -22.776 1.00 86.62 576 MET A C 1
ATOM 4639 O O . MET A 1 576 ? 17.614 16.681 -22.721 1.00 86.62 576 MET A O 1
ATOM 4643 N N . ALA A 1 577 ? 16.991 14.838 -23.833 1.00 87.06 577 ALA A N 1
ATOM 4644 C CA . ALA A 1 577 ? 17.821 15.104 -25.002 1.00 87.06 577 ALA A CA 1
ATOM 4645 C C . ALA A 1 577 ? 17.375 16.368 -25.755 1.00 87.06 577 ALA A C 1
ATOM 4647 O O . ALA A 1 577 ? 18.226 17.160 -26.133 1.00 87.06 577 ALA A O 1
ATOM 4648 N N . ARG A 1 578 ? 16.063 16.589 -25.924 1.00 86.12 578 ARG A N 1
ATOM 4649 C CA . ARG A 1 578 ? 15.477 17.760 -26.610 1.00 86.12 578 ARG A CA 1
ATOM 4650 C C . ARG A 1 578 ? 15.812 19.104 -25.953 1.00 86.12 578 ARG A C 1
ATOM 4652 O O . ARG A 1 578 ? 15.660 20.132 -26.600 1.00 86.12 578 ARG A O 1
ATOM 4659 N N . GLN A 1 579 ? 16.210 19.116 -24.681 1.00 85.50 579 GLN A N 1
ATOM 4660 C CA . GLN A 1 579 ? 16.614 20.340 -23.978 1.00 85.50 579 GLN A CA 1
ATOM 4661 C C . GLN A 1 579 ? 18.038 20.790 -24.334 1.00 85.50 579 GLN A C 1
ATOM 4663 O O . GLN A 1 579 ? 18.413 21.915 -24.015 1.00 85.50 579 GLN A O 1
ATOM 4668 N N . ILE A 1 580 ? 18.836 19.924 -24.962 1.00 85.88 580 ILE A N 1
ATOM 4669 C CA . ILE A 1 580 ? 20.238 20.196 -25.277 1.00 85.88 580 ILE A CA 1
ATOM 4670 C C . ILE A 1 580 ? 20.326 20.742 -26.698 1.00 85.88 580 ILE A C 1
ATOM 4672 O O . ILE A 1 580 ? 19.970 20.053 -27.649 1.00 85.88 580 ILE A O 1
ATOM 4676 N N . ASP A 1 581 ? 20.851 21.956 -26.857 1.00 84.69 581 ASP A N 1
ATOM 4677 C CA . ASP A 1 581 ? 21.167 22.482 -28.182 1.00 84.69 581 ASP A CA 1
ATOM 4678 C C . ASP A 1 581 ? 22.468 21.858 -28.699 1.00 84.69 581 ASP A C 1
ATOM 4680 O O . ASP A 1 581 ? 23.568 22.137 -28.225 1.00 84.69 581 ASP A O 1
ATOM 4684 N N . VAL A 1 582 ? 22.324 20.979 -29.685 1.00 84.38 582 VAL A N 1
ATOM 4685 C CA . VAL A 1 582 ? 23.433 20.252 -30.310 1.00 84.38 582 VAL A CA 1
ATOM 4686 C C . VAL A 1 582 ? 24.254 21.147 -31.256 1.00 84.38 582 VAL A C 1
ATOM 4688 O O . VAL A 1 582 ? 25.382 20.797 -31.608 1.00 84.38 582 VAL A O 1
ATOM 4691 N N . THR A 1 583 ? 23.704 22.293 -31.668 1.00 82.75 583 THR A N 1
ATOM 4692 C CA . THR A 1 583 ? 24.356 23.265 -32.562 1.00 82.75 583 THR A CA 1
ATOM 4693 C C . THR A 1 583 ? 25.058 24.402 -31.827 1.00 82.75 583 THR A C 1
ATOM 4695 O O . THR A 1 583 ? 25.785 25.169 -32.458 1.00 82.75 583 THR A O 1
ATOM 4698 N N . ASP A 1 584 ? 24.904 24.481 -30.505 1.00 87.12 584 ASP A N 1
ATOM 4699 C CA . ASP A 1 584 ? 25.572 25.488 -29.689 1.00 87.12 584 ASP A CA 1
ATOM 4700 C C . ASP A 1 584 ? 27.108 25.310 -29.708 1.00 87.12 584 ASP A C 1
ATOM 4702 O O . ASP A 1 584 ? 27.610 24.205 -29.453 1.00 87.12 584 ASP A O 1
ATOM 4706 N N . PRO A 1 585 ? 27.894 26.376 -29.963 1.00 86.44 585 PRO A N 1
ATOM 4707 C CA . PRO A 1 585 ? 29.351 26.282 -30.033 1.00 86.44 585 PRO A CA 1
ATOM 4708 C C . PRO A 1 585 ? 30.008 25.700 -28.775 1.00 86.44 585 PRO A C 1
ATOM 4710 O O . PRO A 1 585 ? 31.041 25.029 -28.884 1.00 86.44 585 PRO A O 1
ATOM 4713 N N . SER A 1 586 ? 29.428 25.916 -27.586 1.00 89.38 586 SER A N 1
ATOM 4714 C CA . SER A 1 586 ? 29.975 25.357 -26.345 1.00 89.38 586 SER A CA 1
ATOM 4715 C C . SER A 1 586 ? 29.798 23.836 -26.293 1.00 89.38 586 SER A C 1
ATOM 4717 O O . SER A 1 586 ? 30.747 23.116 -25.961 1.00 89.38 586 SER A O 1
ATOM 4719 N N . PHE A 1 587 ? 28.637 23.332 -26.730 1.00 89.25 587 PHE A N 1
ATOM 4720 C CA . PHE A 1 587 ? 28.377 21.900 -26.852 1.00 89.25 587 PHE A CA 1
ATOM 4721 C C . PHE A 1 587 ? 29.292 21.250 -27.896 1.00 89.25 587 PHE A C 1
ATOM 4723 O O . PHE A 1 587 ? 29.898 20.212 -27.617 1.00 89.25 587 PHE A O 1
ATOM 4730 N N . VAL A 1 588 ? 29.450 21.867 -29.073 1.00 88.00 588 VAL A N 1
ATOM 4731 C CA . VAL A 1 588 ? 30.329 21.360 -30.144 1.00 88.00 588 VAL A CA 1
ATOM 4732 C C . VAL A 1 588 ? 31.769 21.230 -29.647 1.00 88.00 588 VAL A C 1
ATOM 4734 O O . VAL A 1 588 ? 32.395 20.179 -29.817 1.00 88.00 588 VAL A O 1
ATOM 4737 N N . LYS A 1 589 ? 32.288 22.267 -28.977 1.00 91.25 589 LYS A N 1
ATOM 4738 C CA . LYS A 1 589 ? 33.631 22.247 -28.387 1.00 91.25 589 LYS A CA 1
ATOM 4739 C C . LYS A 1 589 ? 33.771 21.115 -27.366 1.00 91.25 589 LYS A C 1
ATOM 4741 O O . LYS A 1 589 ? 34.730 20.347 -27.437 1.00 91.25 589 LYS A O 1
ATOM 4746 N N . HIS A 1 590 ? 32.787 20.957 -26.485 1.00 90.50 590 HIS A N 1
ATOM 4747 C CA . HIS A 1 590 ? 32.782 19.897 -25.481 1.00 90.50 590 HIS A CA 1
ATOM 4748 C C . HIS A 1 590 ? 32.734 18.487 -26.098 1.00 90.50 590 HIS A C 1
ATOM 4750 O O . HIS A 1 590 ? 33.454 17.585 -25.665 1.00 90.50 590 HIS A O 1
ATOM 4756 N N . ALA A 1 591 ? 31.932 18.283 -27.147 1.00 89.62 591 ALA A N 1
ATOM 4757 C CA . ALA A 1 591 ? 31.860 17.012 -27.866 1.00 89.62 591 ALA A CA 1
ATOM 4758 C C . ALA A 1 591 ? 33.203 16.655 -28.530 1.00 89.62 591 ALA A C 1
ATOM 4760 O O . ALA A 1 591 ? 33.634 15.498 -28.478 1.00 89.62 591 ALA A O 1
ATOM 4761 N N . ILE A 1 592 ? 33.893 17.645 -29.106 1.00 90.88 592 ILE A N 1
ATOM 4762 C CA . ILE A 1 592 ? 35.234 17.488 -29.688 1.00 90.88 592 ILE A CA 1
ATOM 4763 C C . ILE A 1 592 ? 36.268 17.143 -28.608 1.00 90.88 592 ILE A C 1
ATOM 4765 O O . ILE A 1 592 ? 37.078 16.237 -28.812 1.00 90.88 592 ILE A O 1
ATOM 4769 N N . GLU A 1 593 ? 36.241 17.822 -27.460 1.00 91.00 593 GLU A N 1
ATOM 4770 C CA . GLU A 1 593 ? 37.123 17.533 -26.321 1.00 91.00 593 GLU A CA 1
ATOM 4771 C C . GLU A 1 593 ? 36.932 16.093 -25.824 1.00 91.00 593 GLU A C 1
ATOM 4773 O O . GLU A 1 593 ? 37.900 15.337 -25.759 1.00 91.00 593 GLU A O 1
ATOM 4778 N N . ILE A 1 594 ? 35.684 15.652 -25.621 1.00 89.31 594 ILE A N 1
ATOM 4779 C CA . ILE A 1 594 ? 35.372 14.264 -25.238 1.00 89.31 594 ILE A CA 1
ATOM 4780 C C . ILE A 1 594 ? 35.895 13.258 -26.275 1.00 89.31 594 ILE A C 1
ATOM 4782 O O . ILE A 1 594 ? 36.425 12.201 -25.909 1.00 89.31 594 ILE A O 1
ATOM 4786 N N . ALA A 1 595 ? 35.744 13.556 -27.568 1.00 89.06 595 ALA A N 1
ATOM 4787 C CA . ALA A 1 595 ? 36.250 12.698 -28.634 1.00 89.06 595 ALA A CA 1
ATOM 4788 C C . ALA A 1 595 ? 37.783 12.601 -28.612 1.00 89.06 595 ALA A C 1
ATOM 4790 O O . ALA A 1 595 ? 38.325 11.507 -28.791 1.00 89.06 595 ALA A O 1
ATOM 4791 N N . ARG A 1 596 ? 38.484 13.713 -28.354 1.00 88.25 596 ARG A N 1
ATOM 4792 C CA . ARG A 1 596 ? 39.952 13.762 -28.251 1.00 88.25 596 ARG A CA 1
ATOM 4793 C C . ARG A 1 596 ? 40.458 13.007 -27.025 1.00 88.25 596 ARG A C 1
ATOM 4795 O O . ARG A 1 596 ? 41.343 12.163 -27.186 1.00 88.25 596 ARG A O 1
ATOM 4802 N N . ASP A 1 597 ? 39.838 13.224 -25.866 1.00 88.19 597 ASP A N 1
ATOM 4803 C CA . ASP A 1 597 ? 40.130 12.522 -24.609 1.00 88.19 597 ASP A CA 1
ATOM 4804 C C . ASP A 1 597 ? 40.007 11.001 -24.761 1.00 88.19 597 ASP A C 1
ATOM 4806 O O . ASP A 1 597 ? 40.714 10.234 -24.105 1.00 88.19 597 ASP A O 1
ATOM 4810 N N . GLY A 1 598 ? 39.110 10.543 -25.640 1.00 83.88 598 GLY A N 1
ATOM 4811 C CA . GLY A 1 598 ? 38.923 9.129 -25.954 1.00 83.88 598 GLY A CA 1
ATOM 4812 C C . GLY A 1 598 ? 38.263 8.324 -24.833 1.00 83.88 598 GLY A C 1
ATOM 4813 O O . GLY A 1 598 ? 38.328 7.092 -24.838 1.00 83.88 598 GLY A O 1
ATOM 4814 N N . ASN A 1 599 ? 37.606 8.989 -23.875 1.00 87.75 599 ASN A N 1
ATOM 4815 C CA . ASN A 1 599 ? 36.857 8.314 -22.819 1.00 87.75 599 ASN A CA 1
ATOM 4816 C C . ASN A 1 599 ? 35.599 7.648 -23.401 1.00 87.75 599 ASN A C 1
ATOM 4818 O O . ASN A 1 599 ? 34.592 8.295 -23.696 1.00 87.75 599 ASN A O 1
ATOM 4822 N N . ILE A 1 600 ? 35.650 6.321 -23.516 1.00 85.25 600 ILE A N 1
ATOM 4823 C CA . ILE A 1 600 ? 34.616 5.501 -24.155 1.00 85.25 600 ILE A CA 1
ATOM 4824 C C . ILE A 1 600 ? 33.243 5.676 -23.494 1.00 85.25 600 ILE A C 1
ATOM 4826 O O . ILE A 1 600 ? 32.238 5.708 -24.200 1.00 85.25 600 ILE A O 1
ATOM 4830 N N . GLN A 1 601 ? 33.173 5.814 -22.166 1.00 85.44 601 GLN A N 1
ATOM 4831 C CA . GLN A 1 601 ? 31.893 5.976 -21.468 1.00 85.44 601 GLN A CA 1
ATOM 4832 C C . GLN A 1 601 ? 31.212 7.293 -21.858 1.00 85.44 601 GLN A C 1
ATOM 4834 O O . GLN A 1 601 ? 30.033 7.294 -22.211 1.00 85.44 601 GLN A O 1
ATOM 4839 N N . ARG A 1 602 ? 31.969 8.399 -21.878 1.00 87.69 602 ARG A N 1
ATOM 4840 C CA . ARG A 1 602 ? 31.462 9.722 -22.280 1.00 87.69 602 ARG A CA 1
ATOM 4841 C C . ARG A 1 602 ? 31.061 9.757 -23.757 1.00 87.69 602 ARG A C 1
ATOM 4843 O O . ARG A 1 602 ? 30.002 10.283 -24.086 1.00 87.69 602 ARG A O 1
ATOM 4850 N N . ILE A 1 603 ? 31.843 9.116 -24.629 1.00 89.88 603 ILE A N 1
ATOM 4851 C CA . ILE A 1 603 ? 31.520 8.983 -26.059 1.00 89.88 603 ILE A CA 1
ATOM 4852 C C . ILE A 1 603 ? 30.195 8.233 -26.256 1.00 89.88 603 ILE A C 1
ATOM 4854 O O . ILE A 1 603 ? 29.344 8.670 -27.030 1.00 89.88 603 ILE A O 1
ATOM 4858 N N . TRP A 1 604 ? 29.966 7.133 -25.531 1.00 88.81 604 TRP A N 1
ATOM 4859 C CA . TRP A 1 604 ? 28.690 6.414 -25.598 1.00 88.81 604 TRP A CA 1
ATOM 4860 C C . TRP A 1 604 ? 27.511 7.227 -25.056 1.00 88.81 604 TRP A C 1
ATOM 4862 O O . TRP A 1 604 ? 26.391 7.053 -25.536 1.00 88.81 604 TRP A O 1
ATOM 4872 N N . THR A 1 605 ? 27.721 8.123 -24.091 1.00 90.06 605 THR A N 1
ATOM 4873 C CA . THR A 1 605 ? 26.691 9.082 -23.652 1.00 90.06 605 THR A CA 1
ATOM 4874 C C . THR A 1 605 ? 26.310 10.050 -24.772 1.00 90.06 605 THR A C 1
ATOM 4876 O O . THR A 1 605 ? 25.120 10.224 -25.018 1.00 90.06 605 THR A O 1
ATOM 4879 N N . LEU A 1 606 ? 27.280 10.582 -25.525 1.00 90.31 606 LEU A N 1
ATOM 4880 C CA . LEU A 1 606 ? 27.007 11.427 -26.699 1.00 90.31 606 LEU A CA 1
ATOM 4881 C C . LEU A 1 606 ? 26.286 10.659 -27.816 1.00 90.31 606 LEU A C 1
ATOM 4883 O O . LEU A 1 606 ? 25.307 11.140 -28.376 1.00 90.31 606 LEU A O 1
ATOM 4887 N N . ILE A 1 607 ? 26.689 9.418 -28.098 1.00 89.81 607 ILE A N 1
ATOM 4888 C CA . ILE A 1 607 ? 25.992 8.577 -29.087 1.00 89.81 607 ILE A CA 1
ATOM 4889 C C . ILE A 1 607 ? 24.547 8.304 -28.649 1.00 89.81 607 ILE A C 1
ATOM 4891 O O . ILE A 1 607 ? 23.630 8.365 -29.469 1.00 89.81 607 ILE A O 1
ATOM 4895 N N . ARG A 1 608 ? 24.309 8.018 -27.364 1.00 90.38 608 ARG A N 1
ATOM 4896 C CA . ARG A 1 608 ? 22.946 7.860 -26.831 1.00 90.38 608 ARG A CA 1
ATOM 4897 C C . ARG A 1 608 ? 22.139 9.146 -26.948 1.00 90.38 608 ARG A C 1
ATOM 4899 O O . ARG A 1 608 ? 20.971 9.066 -27.320 1.00 90.38 608 ARG A O 1
ATOM 4906 N N . LEU A 1 609 ? 22.760 10.299 -26.706 1.00 91.06 609 LEU A N 1
ATOM 4907 C CA . LEU A 1 609 ? 22.134 11.602 -26.906 1.00 91.06 609 LEU A CA 1
ATOM 4908 C C . LEU A 1 609 ? 21.675 11.749 -28.358 1.00 91.06 609 LEU A C 1
ATOM 4910 O O . LEU A 1 609 ? 20.487 11.945 -28.589 1.00 91.06 609 LEU A O 1
ATOM 4914 N N . PHE A 1 610 ? 22.554 11.520 -29.337 1.00 89.44 610 PHE A N 1
ATOM 4915 C CA . PHE A 1 610 ? 22.195 11.594 -30.760 1.00 89.44 610 PHE A CA 1
ATOM 4916 C C . PHE A 1 610 ? 21.091 10.598 -31.148 1.00 89.44 610 PHE A C 1
ATOM 4918 O O . PHE A 1 610 ? 20.201 10.916 -31.937 1.00 89.44 610 PHE A O 1
ATOM 4925 N N . ARG A 1 611 ? 21.082 9.401 -30.546 1.00 87.44 611 ARG A N 1
ATOM 4926 C CA . ARG A 1 611 ? 20.008 8.411 -30.740 1.00 87.44 611 ARG A CA 1
ATOM 4927 C C . ARG A 1 611 ? 18.665 8.854 -30.162 1.00 87.44 611 ARG A C 1
ATOM 4929 O O . ARG A 1 611 ? 17.646 8.463 -30.725 1.00 87.44 611 ARG A O 1
ATOM 4936 N N . CYS A 1 612 ? 18.639 9.624 -29.079 1.00 87.69 612 CYS A N 1
ATOM 4937 C CA . CYS A 1 612 ? 17.402 10.100 -28.446 1.00 87.69 612 CYS A CA 1
ATOM 4938 C C . CYS A 1 612 ? 16.964 11.485 -28.950 1.00 87.69 612 CYS A C 1
ATOM 4940 O O . CYS A 1 612 ? 15.822 11.874 -28.737 1.00 87.69 612 CYS A O 1
ATOM 4942 N N . HIS A 1 613 ? 17.837 12.223 -29.643 1.00 89.69 613 HIS A N 1
ATOM 4943 C CA . HIS A 1 613 ? 17.581 13.596 -30.072 1.00 89.69 613 HIS A CA 1
ATOM 4944 C C . HIS A 1 613 ? 16.757 13.660 -31.369 1.00 89.69 613 HIS A C 1
ATOM 4946 O O . HIS A 1 613 ? 17.284 13.786 -32.476 1.00 89.69 613 HIS A O 1
ATOM 4952 N N . THR A 1 614 ? 15.436 13.579 -31.247 1.00 87.50 614 THR A N 1
ATOM 4953 C CA . THR A 1 614 ? 14.512 13.630 -32.394 1.00 87.50 614 THR A CA 1
ATOM 4954 C C . THR A 1 614 ? 14.635 14.898 -33.252 1.00 87.50 614 THR A C 1
ATOM 4956 O O . THR A 1 614 ? 14.714 14.743 -34.471 1.00 87.50 614 THR A O 1
ATOM 4959 N N . PRO A 1 615 ? 14.773 16.124 -32.698 1.00 86.00 615 PRO A N 1
ATOM 4960 C CA . PRO A 1 615 ? 14.960 17.323 -33.524 1.00 86.00 615 PRO A CA 1
ATOM 4961 C C . PRO A 1 615 ? 16.230 17.295 -34.384 1.00 86.00 615 PRO A C 1
ATOM 4963 O O . PRO A 1 615 ? 16.248 17.838 -35.480 1.00 86.00 615 PRO A O 1
ATOM 4966 N N . LEU A 1 616 ? 17.274 16.594 -33.927 1.00 87.31 616 LEU A N 1
ATOM 4967 C CA . LEU A 1 616 ? 18.541 16.467 -34.658 1.00 87.31 616 LEU A CA 1
ATOM 4968 C C . LEU A 1 616 ? 18.329 15.579 -35.881 1.00 87.31 616 LEU A C 1
ATOM 4970 O O . LEU A 1 616 ? 18.753 15.922 -36.975 1.00 87.31 616 LEU A O 1
ATOM 4974 N N . LYS A 1 617 ? 17.627 14.456 -35.705 1.00 88.38 617 LYS A N 1
ATOM 4975 C CA . LYS A 1 617 ? 17.291 13.547 -36.808 1.00 88.38 617 LYS A CA 1
ATOM 4976 C C . LYS A 1 617 ? 16.441 14.239 -37.873 1.00 88.38 617 LYS A C 1
ATOM 4978 O O . LYS A 1 617 ? 16.695 14.042 -39.054 1.00 88.38 617 LYS A O 1
ATOM 4983 N N . ILE A 1 618 ? 15.473 15.056 -37.447 1.00 83.75 618 ILE A N 1
ATOM 4984 C CA . ILE A 1 618 ? 14.612 15.839 -38.344 1.00 83.75 618 ILE A CA 1
ATOM 4985 C C . ILE A 1 618 ? 15.429 16.909 -39.082 1.00 83.75 618 ILE A C 1
ATOM 4987 O O . ILE A 1 618 ? 15.295 17.056 -40.295 1.00 83.75 618 ILE A O 1
ATOM 4991 N N . ALA A 1 619 ? 16.302 17.636 -38.379 1.00 82.62 619 ALA A N 1
ATOM 4992 C CA . ALA A 1 619 ? 17.164 18.640 -38.997 1.00 82.62 619 ALA A CA 1
ATOM 4993 C C . ALA A 1 619 ? 18.096 18.016 -40.044 1.00 82.62 619 ALA A C 1
ATOM 4995 O O . ALA A 1 619 ? 18.190 18.517 -41.160 1.00 82.62 619 ALA A O 1
ATOM 4996 N N . ILE A 1 620 ? 18.711 16.875 -39.722 1.00 83.50 620 ILE A N 1
ATOM 4997 C CA . ILE A 1 620 ? 19.585 16.131 -40.633 1.00 83.50 620 ILE A CA 1
ATOM 4998 C C . ILE A 1 620 ? 18.829 15.664 -41.887 1.00 83.50 620 ILE A C 1
ATOM 5000 O O . ILE A 1 620 ? 19.361 15.792 -42.988 1.00 83.50 620 ILE A O 1
ATOM 5004 N N . SER A 1 621 ? 17.593 15.169 -41.747 1.00 81.19 621 SER A N 1
ATOM 5005 C CA . SER A 1 621 ? 16.793 14.727 -42.899 1.00 81.19 621 SER A CA 1
ATOM 5006 C C . SER A 1 621 ? 16.325 15.864 -43.802 1.00 81.19 621 SER A C 1
ATOM 5008 O O . SER A 1 621 ? 16.014 15.634 -44.966 1.00 81.19 621 SER A O 1
ATOM 5010 N N . ASN A 1 622 ? 16.272 17.087 -43.274 1.00 72.12 622 ASN A N 1
ATOM 5011 C CA . ASN A 1 622 ? 15.859 18.276 -44.013 1.00 72.12 622 ASN A CA 1
ATOM 5012 C C . ASN A 1 622 ? 17.042 18.999 -44.681 1.00 72.12 622 ASN A C 1
ATOM 5014 O O . ASN A 1 622 ? 16.856 20.098 -45.203 1.00 72.12 622 ASN A O 1
ATOM 5018 N N . LEU A 1 623 ? 18.254 18.432 -44.646 1.00 69.06 623 LEU A N 1
ATOM 5019 C CA . LEU A 1 623 ? 19.432 19.039 -45.257 1.00 69.06 623 LEU A CA 1
ATOM 5020 C C . LEU A 1 623 ? 19.337 18.994 -46.789 1.00 69.06 623 LEU A C 1
ATOM 5022 O O . LEU A 1 623 ? 19.374 17.925 -47.397 1.00 69.06 623 LEU A O 1
ATOM 5026 N N . TRP A 1 624 ? 19.306 20.169 -47.415 1.00 60.97 624 TRP A N 1
ATOM 5027 C CA . TRP A 1 624 ? 19.385 20.303 -48.867 1.00 60.97 624 TRP A CA 1
ATOM 5028 C C . TRP A 1 624 ? 20.861 20.329 -49.313 1.00 60.97 624 TRP A C 1
ATOM 5030 O O . TRP A 1 624 ? 21.649 21.084 -48.740 1.00 60.97 624 TRP A O 1
ATOM 5040 N N . PRO A 1 625 ? 21.270 19.535 -50.326 1.00 55.75 625 PRO A N 1
ATOM 5041 C CA . PRO A 1 625 ? 22.666 19.457 -50.781 1.00 55.75 625 PRO A CA 1
ATOM 5042 C C . PRO A 1 625 ? 23.225 20.770 -51.343 1.00 55.75 625 PRO A C 1
ATOM 5044 O O . PRO A 1 625 ? 24.437 20.973 -51.358 1.00 55.75 625 PRO A O 1
ATOM 5047 N N . ARG A 1 626 ? 22.349 21.655 -51.827 1.00 54.09 626 ARG A N 1
ATOM 5048 C CA . ARG A 1 626 ? 22.680 22.986 -52.338 1.00 54.09 626 ARG A CA 1
ATOM 5049 C C . ARG A 1 626 ? 21.608 23.956 -51.862 1.00 54.09 626 ARG A C 1
ATOM 5051 O O . ARG A 1 626 ? 20.425 23.641 -51.959 1.00 54.09 626 ARG A O 1
ATOM 5058 N N . VAL A 1 627 ? 22.019 25.121 -51.364 1.00 55.22 627 VAL A N 1
ATOM 5059 C CA . VAL A 1 627 ? 21.129 26.287 -51.382 1.00 55.22 627 VAL A CA 1
ATOM 5060 C C . VAL A 1 627 ? 20.857 26.545 -52.868 1.00 55.22 627 VAL A C 1
ATOM 5062 O O . VAL A 1 627 ? 21.835 26.712 -53.599 1.00 55.22 627 VAL A O 1
ATOM 5065 N N . PRO A 1 628 ? 19.600 26.479 -53.341 1.00 55.47 628 PRO A N 1
ATOM 5066 C CA . PRO A 1 628 ? 19.286 26.749 -54.738 1.00 55.47 628 PRO A CA 1
ATOM 5067 C C . PRO A 1 628 ? 19.819 28.128 -55.119 1.00 55.47 628 PRO A C 1
ATOM 5069 O O . PRO A 1 628 ? 19.647 29.084 -54.355 1.00 55.47 628 PRO A O 1
ATOM 5072 N N . ASP A 1 629 ? 20.478 28.230 -56.270 1.00 51.12 629 ASP A N 1
ATOM 5073 C CA . ASP A 1 629 ? 20.879 29.527 -56.820 1.00 51.12 629 ASP A CA 1
ATOM 5074 C C . ASP A 1 629 ? 19.595 30.372 -57.001 1.00 51.12 629 ASP A C 1
ATOM 5076 O O . ASP A 1 629 ? 18.584 29.822 -57.446 1.00 51.12 629 ASP A O 1
ATOM 5080 N N . PRO A 1 630 ? 19.541 31.670 -56.635 1.00 57.81 630 PRO A N 1
ATOM 5081 C CA . PRO A 1 630 ? 18.344 32.515 -56.789 1.00 57.81 630 PRO A CA 1
ATOM 5082 C C . PRO A 1 630 ? 17.692 32.485 -58.186 1.00 57.81 630 PRO A C 1
ATOM 5084 O O . PRO A 1 630 ? 16.517 32.828 -58.335 1.00 57.81 630 PRO A O 1
ATOM 5087 N N . SER A 1 631 ? 18.432 32.044 -59.202 1.00 56.44 631 SER A N 1
ATOM 5088 C CA . SER A 1 631 ? 17.987 31.778 -60.570 1.00 56.44 631 SER A CA 1
ATOM 5089 C C . SER A 1 631 ? 17.073 30.541 -60.717 1.00 56.44 631 SER A C 1
ATOM 5091 O O . SER A 1 631 ? 16.214 30.525 -61.601 1.00 56.44 631 SER A O 1
ATOM 5093 N N . GLU A 1 632 ? 17.181 29.540 -59.835 1.00 59.59 632 GLU A N 1
ATOM 5094 C CA . GLU A 1 632 ? 16.450 28.259 -59.885 1.00 59.59 632 GLU A CA 1
ATOM 5095 C C . GLU A 1 632 ? 14.991 28.368 -59.397 1.00 59.59 632 GLU A C 1
ATOM 5097 O O . GLU A 1 632 ? 14.223 27.416 -59.540 1.00 59.59 632 GLU A O 1
ATOM 5102 N N . LYS A 1 633 ? 14.585 29.521 -58.832 1.00 53.56 633 LYS A N 1
ATOM 5103 C CA . LYS A 1 633 ? 13.228 29.814 -58.306 1.00 53.56 633 LYS A CA 1
ATOM 5104 C C . LYS A 1 633 ? 12.632 28.703 -57.422 1.00 53.56 633 LYS A C 1
ATOM 5106 O O . LYS A 1 633 ? 11.412 28.595 -57.288 1.00 53.56 633 LYS A O 1
ATOM 5111 N N . ALA A 1 634 ? 13.471 27.877 -56.805 1.00 54.06 634 ALA A N 1
ATOM 5112 C CA . ALA A 1 634 ? 13.021 26.851 -55.885 1.00 54.06 634 ALA A CA 1
ATOM 5113 C C . ALA A 1 634 ? 12.507 27.524 -54.606 1.00 54.06 634 ALA A C 1
ATOM 5115 O O . ALA A 1 634 ? 13.175 28.390 -54.038 1.00 54.06 634 ALA A O 1
ATOM 5116 N N . LEU A 1 635 ? 11.316 27.131 -54.146 1.00 51.00 635 LEU A N 1
ATOM 5117 C CA . LEU A 1 635 ? 10.774 27.561 -52.858 1.00 51.00 635 LEU A CA 1
ATOM 5118 C C . LEU A 1 635 ? 11.653 26.994 -51.736 1.00 51.00 635 LEU A C 1
ATOM 5120 O O . LEU A 1 635 ? 11.381 25.924 -51.190 1.00 51.00 635 LEU A O 1
ATOM 5124 N N . VAL A 1 636 ? 12.721 27.711 -51.387 1.00 54.00 636 VAL A N 1
ATOM 5125 C CA . VAL A 1 636 ? 13.461 27.468 -50.152 1.00 54.00 636 VAL A CA 1
ATOM 5126 C C . VAL A 1 636 ? 12.480 27.743 -49.022 1.00 54.00 636 VAL A C 1
ATOM 5128 O O . VAL A 1 636 ? 12.011 28.872 -48.869 1.00 54.00 636 VAL A O 1
ATOM 5131 N N . ARG A 1 637 ? 12.135 26.717 -48.235 1.00 51.59 637 ARG A N 1
ATOM 5132 C CA . ARG A 1 637 ? 11.433 26.926 -46.963 1.00 51.59 637 ARG A CA 1
ATOM 5133 C C . ARG A 1 637 ? 12.384 27.678 -46.036 1.00 51.59 637 ARG A C 1
ATOM 5135 O O . ARG A 1 637 ? 13.149 27.077 -45.288 1.00 51.59 637 ARG A O 1
ATOM 5142 N N . TYR A 1 638 ? 12.374 29.000 -46.145 1.00 45.62 638 TYR A N 1
ATOM 5143 C CA . TYR A 1 638 ? 12.954 29.887 -45.159 1.00 45.62 638 TYR A CA 1
ATOM 5144 C C . TYR A 1 638 ? 12.151 29.667 -43.881 1.00 45.62 638 TYR A C 1
ATOM 5146 O O . TYR A 1 638 ? 10.975 30.016 -43.839 1.00 45.62 638 TYR A O 1
ATOM 5154 N N . ASN A 1 639 ? 12.745 29.009 -42.886 1.00 51.62 639 ASN A N 1
ATOM 5155 C CA . ASN A 1 639 ? 12.153 28.915 -41.557 1.00 51.62 639 ASN A CA 1
ATOM 5156 C C . ASN A 1 639 ? 12.592 30.175 -40.793 1.00 51.62 639 ASN A C 1
ATOM 5158 O O . ASN A 1 639 ? 13.758 30.249 -40.403 1.00 51.62 639 ASN A O 1
ATOM 5162 N N . PRO A 1 640 ? 11.708 31.172 -40.606 1.00 46.25 640 PRO A N 1
ATOM 5163 C CA . PRO A 1 640 ? 12.037 32.442 -39.957 1.00 46.25 640 PRO A CA 1
ATOM 5164 C C . PRO A 1 640 ? 12.143 32.326 -38.426 1.00 46.25 640 PRO A C 1
ATOM 5166 O O . PRO A 1 640 ? 12.368 33.325 -37.749 1.00 46.25 640 PRO A O 1
ATOM 5169 N N . GLU A 1 641 ? 11.929 31.134 -37.862 1.00 52.94 641 GLU A N 1
ATOM 5170 C CA . GLU A 1 641 ? 11.918 30.920 -36.417 1.00 52.94 641 GLU A CA 1
ATOM 5171 C C . GLU A 1 641 ? 13.337 30.948 -35.821 1.00 52.94 641 GLU A C 1
ATOM 5173 O O . GLU A 1 641 ? 14.290 30.479 -36.455 1.00 52.94 641 GLU A O 1
ATOM 5178 N N . PRO A 1 642 ? 13.505 31.472 -34.590 1.00 58.16 642 PRO A N 1
ATOM 5179 C CA . PRO A 1 642 ? 14.792 31.469 -33.911 1.00 58.16 642 PRO A CA 1
ATOM 5180 C C . PRO A 1 642 ? 15.292 30.030 -33.744 1.00 58.16 642 PRO A C 1
ATOM 5182 O O . PRO A 1 642 ? 14.604 29.156 -33.209 1.00 58.16 642 PRO A O 1
ATOM 5185 N N . ARG A 1 643 ? 16.519 29.792 -34.212 1.00 66.19 643 ARG A N 1
ATOM 5186 C CA . ARG A 1 643 ? 17.215 28.509 -34.080 1.00 66.19 643 ARG A CA 1
ATOM 5187 C C . ARG A 1 643 ? 17.420 28.230 -32.593 1.00 66.19 643 ARG A C 1
ATOM 5189 O O . ARG A 1 643 ? 18.028 29.027 -31.888 1.00 66.19 643 ARG A O 1
ATOM 5196 N N . THR A 1 644 ? 16.827 27.144 -32.120 1.00 67.69 644 THR A N 1
ATOM 5197 C CA . THR A 1 644 ? 16.751 26.755 -30.703 1.00 67.69 644 THR A CA 1
ATOM 5198 C C . THR A 1 644 ? 16.955 25.245 -30.592 1.00 67.69 644 THR A C 1
ATOM 5200 O O . THR A 1 644 ? 16.915 24.542 -31.600 1.00 67.69 644 THR A O 1
ATOM 5203 N N . ALA A 1 645 ? 17.086 24.701 -29.378 1.00 67.06 645 ALA A N 1
ATOM 5204 C CA . ALA A 1 645 ? 17.226 23.253 -29.154 1.00 67.06 645 ALA A CA 1
ATOM 5205 C C . ALA A 1 645 ? 16.119 22.392 -29.819 1.00 67.06 645 ALA A C 1
ATOM 5207 O O . ALA A 1 645 ? 16.336 21.228 -30.162 1.00 67.06 645 ALA A O 1
ATOM 5208 N N . LEU A 1 646 ? 14.934 22.970 -30.052 1.00 72.62 646 LEU A N 1
ATOM 5209 C CA . LEU A 1 646 ? 13.805 22.316 -30.724 1.00 72.62 646 LEU A CA 1
ATOM 5210 C C . LEU A 1 646 ? 13.894 22.349 -32.261 1.00 72.62 646 LEU A C 1
ATOM 5212 O O . LEU A 1 646 ? 13.250 21.531 -32.917 1.00 72.62 646 LEU A O 1
ATOM 5216 N N . CYS A 1 647 ? 14.692 23.255 -32.826 1.00 72.31 647 CYS A N 1
ATOM 5217 C CA . CYS A 1 647 ? 14.920 23.415 -34.261 1.00 72.31 647 CYS A CA 1
ATOM 5218 C C . CYS A 1 647 ? 16.410 23.733 -34.513 1.00 72.31 647 CYS A C 1
ATOM 5220 O O . CYS A 1 647 ? 16.762 24.894 -34.760 1.00 72.31 647 CYS A O 1
ATOM 5222 N N . PRO A 1 648 ? 17.304 22.728 -34.390 1.00 80.25 648 PRO A N 1
ATOM 5223 C CA . PRO A 1 648 ? 18.728 22.922 -34.640 1.00 80.25 648 PRO A CA 1
ATOM 5224 C C . PRO A 1 648 ? 18.982 23.180 -36.127 1.00 80.25 648 PRO A C 1
ATOM 5226 O O . PRO A 1 648 ? 18.287 22.635 -36.986 1.00 80.25 648 PRO A O 1
ATOM 5229 N N . ASP A 1 649 ? 20.007 23.974 -36.443 1.00 79.00 649 ASP A N 1
ATOM 5230 C CA . ASP A 1 649 ? 20.404 24.216 -37.833 1.00 79.00 649 ASP A CA 1
ATOM 5231 C C . ASP A 1 649 ? 20.904 22.919 -38.502 1.00 79.00 649 ASP A C 1
ATOM 5233 O O . ASP A 1 649 ? 21.909 22.358 -38.049 1.00 79.00 649 ASP A O 1
ATOM 5237 N N . PRO A 1 650 ? 20.272 22.462 -39.603 1.00 79.19 650 PRO A N 1
ATOM 5238 C CA . PRO A 1 650 ? 20.724 21.306 -40.374 1.00 79.19 650 PRO A CA 1
ATOM 5239 C C . PRO A 1 650 ? 22.211 21.339 -40.749 1.00 79.19 650 PRO A C 1
ATOM 5241 O O . PRO A 1 650 ? 22.889 20.316 -40.639 1.00 79.19 650 PRO A O 1
ATOM 5244 N N . HIS A 1 651 ? 22.743 22.494 -41.165 1.00 80.00 651 HIS A N 1
ATOM 5245 C CA . HIS A 1 651 ? 24.127 22.588 -41.642 1.00 80.00 651 HIS A CA 1
ATOM 5246 C C . HIS A 1 651 ? 25.135 22.463 -40.494 1.00 80.00 651 HIS A C 1
ATOM 5248 O O . HIS A 1 651 ? 26.063 21.653 -40.588 1.00 80.00 651 HIS A O 1
ATOM 5254 N N . LEU A 1 652 ? 24.919 23.197 -39.397 1.00 82.38 652 LEU A N 1
ATOM 5255 C CA . LEU A 1 652 ? 25.768 23.139 -38.202 1.00 82.38 652 LEU A CA 1
ATOM 5256 C C . LEU A 1 652 ? 25.671 21.786 -37.488 1.00 82.38 652 LEU A C 1
ATOM 5258 O O . LEU A 1 652 ? 26.675 21.273 -37.000 1.00 82.38 652 LEU A O 1
ATOM 5262 N N . ALA A 1 653 ? 24.490 21.164 -37.462 1.00 85.62 653 ALA A N 1
ATOM 5263 C CA . ALA A 1 653 ? 24.296 19.840 -36.876 1.00 85.62 653 ALA A CA 1
ATOM 5264 C C . ALA A 1 653 ? 25.105 18.764 -37.615 1.00 85.62 653 ALA A C 1
ATOM 5266 O O . ALA A 1 653 ? 25.766 17.920 -37.002 1.00 85.62 653 ALA A O 1
ATOM 5267 N N . VAL A 1 654 ? 25.073 18.810 -38.947 1.00 85.94 654 VAL A N 1
ATOM 5268 C CA . VAL A 1 654 ? 25.849 17.909 -39.796 1.00 85.94 654 VAL A CA 1
ATOM 5269 C C . VAL A 1 654 ? 27.336 18.206 -39.634 1.00 85.94 654 VAL A C 1
ATOM 5271 O O . VAL A 1 654 ? 28.117 17.279 -39.438 1.00 85.94 654 VAL A O 1
ATOM 5274 N N . GLU A 1 655 ? 27.747 19.472 -39.645 1.00 86.12 655 GLU A N 1
ATOM 5275 C CA . GLU A 1 655 ? 29.139 19.865 -39.414 1.00 86.12 655 GLU A CA 1
ATOM 5276 C C . GLU A 1 655 ? 29.678 19.394 -38.059 1.00 86.12 655 GLU A C 1
ATOM 5278 O O . GLU A 1 655 ? 30.757 18.801 -38.019 1.00 86.12 655 GLU A O 1
ATOM 5283 N N . MET A 1 656 ? 28.902 19.530 -36.982 1.00 89.75 656 MET A N 1
ATOM 5284 C CA . MET A 1 656 ? 29.242 18.990 -35.665 1.00 89.75 656 MET A CA 1
ATOM 5285 C C . MET A 1 656 ? 29.518 17.483 -35.741 1.00 89.75 656 MET A C 1
ATOM 5287 O O . MET A 1 656 ? 30.567 17.036 -35.276 1.00 89.75 656 MET A O 1
ATOM 5291 N N . LEU A 1 657 ? 28.638 16.693 -36.373 1.00 89.88 657 LEU A N 1
ATOM 5292 C CA . LEU A 1 657 ? 28.827 15.239 -36.502 1.00 89.88 657 LEU A CA 1
ATOM 5293 C C . LEU A 1 657 ? 30.089 14.881 -37.302 1.00 89.88 657 LEU A C 1
ATOM 5295 O O . LEU A 1 657 ? 30.780 13.915 -36.965 1.00 89.88 657 LEU A O 1
ATOM 5299 N N . HIS A 1 658 ? 30.420 15.670 -38.327 1.00 89.50 658 HIS A N 1
ATOM 5300 C CA . HIS A 1 658 ? 31.646 15.502 -39.109 1.00 89.50 658 HIS A CA 1
ATOM 5301 C C . HIS A 1 658 ? 32.898 15.828 -38.279 1.00 89.50 658 HIS A C 1
ATOM 5303 O O . HIS A 1 658 ? 33.830 15.022 -38.240 1.00 89.50 658 HIS A O 1
ATOM 5309 N N . LEU A 1 659 ? 32.910 16.958 -37.564 1.00 89.81 659 LEU A N 1
ATOM 5310 C CA . LEU A 1 659 ? 34.008 17.352 -36.671 1.00 89.81 659 LEU A CA 1
ATOM 5311 C C . LEU A 1 659 ? 34.201 16.346 -35.527 1.00 89.81 659 LEU A C 1
ATOM 5313 O O . LEU A 1 659 ? 35.334 16.000 -35.168 1.00 89.81 659 LEU A O 1
ATOM 5317 N N . PHE A 1 660 ? 33.100 15.822 -34.990 1.00 91.69 660 PHE A N 1
ATOM 5318 C CA . PHE A 1 660 ? 33.106 14.762 -33.990 1.00 91.69 660 PHE A CA 1
ATOM 5319 C C . PHE A 1 660 ? 33.735 13.475 -34.545 1.00 91.69 660 PHE A C 1
ATOM 5321 O O . PHE A 1 660 ? 34.605 12.886 -33.900 1.00 91.69 660 PHE A O 1
ATOM 5328 N N . ALA A 1 661 ? 33.387 13.072 -35.772 1.00 91.88 661 ALA A N 1
ATOM 5329 C CA . ALA A 1 661 ? 33.961 11.892 -36.416 1.00 91.88 661 ALA A CA 1
ATOM 5330 C C . ALA A 1 661 ? 35.465 12.026 -36.711 1.00 91.88 661 ALA A C 1
ATOM 5332 O O . ALA A 1 661 ? 36.225 11.090 -36.448 1.00 91.88 661 ALA A O 1
ATOM 5333 N N . VAL A 1 662 ? 35.913 13.188 -37.203 1.00 91.81 662 VAL A N 1
ATOM 5334 C CA . VAL A 1 662 ? 37.344 13.483 -37.409 1.00 91.81 662 VAL A CA 1
ATOM 5335 C C . VAL A 1 662 ? 38.098 13.392 -36.079 1.00 91.81 662 VAL A C 1
ATOM 5337 O O . VAL A 1 662 ? 39.143 12.744 -35.991 1.00 91.81 662 VAL A O 1
ATOM 5340 N N . SER A 1 663 ? 37.532 13.960 -35.013 1.00 90.44 663 SER A N 1
ATOM 5341 C CA . SER A 1 663 ? 38.133 13.934 -33.676 1.00 90.44 663 SER A CA 1
ATOM 5342 C C . SER A 1 663 ? 38.248 12.511 -33.110 1.00 90.44 663 SER A C 1
ATOM 5344 O O . SER A 1 663 ? 39.291 12.154 -32.559 1.00 90.44 663 SER A O 1
ATOM 5346 N N . LEU A 1 664 ? 37.236 11.658 -33.315 1.00 91.25 664 LEU A N 1
ATOM 5347 C CA . LEU A 1 664 ? 37.285 10.236 -32.943 1.00 91.25 664 LEU A CA 1
ATOM 5348 C C . LEU A 1 664 ? 38.329 9.454 -33.753 1.00 91.25 664 LEU A C 1
ATOM 5350 O O . LEU A 1 664 ? 39.058 8.627 -33.196 1.00 91.25 664 LEU A O 1
ATOM 5354 N N . ALA A 1 665 ? 38.429 9.720 -35.058 1.00 89.62 665 ALA A N 1
ATOM 5355 C CA . ALA A 1 665 ? 39.413 9.079 -35.924 1.00 89.62 665 AL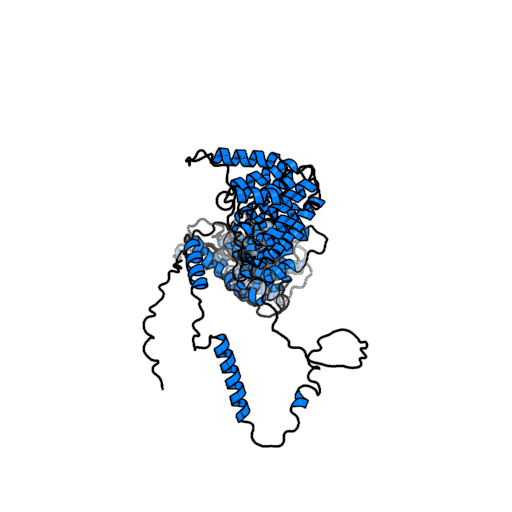A A CA 1
ATOM 5356 C C . ALA A 1 665 ? 40.848 9.422 -35.499 1.00 89.62 665 ALA A C 1
ATOM 5358 O O . ALA A 1 665 ? 41.712 8.541 -35.520 1.00 89.62 665 ALA A O 1
ATOM 5359 N N . CYS A 1 666 ? 41.091 10.664 -35.074 1.00 87.94 666 CYS A N 1
ATOM 5360 C CA . CYS A 1 666 ? 42.402 11.168 -34.659 1.00 87.94 666 CYS A CA 1
ATOM 5361 C C . CYS A 1 666 ? 42.750 10.913 -33.180 1.00 87.94 666 CYS A C 1
ATOM 5363 O O . CYS A 1 666 ? 43.908 11.090 -32.796 1.00 87.94 666 CYS A O 1
ATOM 5365 N N . SER A 1 667 ? 41.801 10.466 -32.350 1.00 88.62 667 SER A N 1
ATOM 5366 C CA . SER A 1 667 ? 42.057 10.187 -30.931 1.00 88.62 667 SER A CA 1
ATOM 5367 C C . SER A 1 667 ? 43.058 9.044 -30.734 1.00 88.62 667 SER A C 1
ATOM 5369 O O . SER A 1 667 ? 42.898 7.943 -31.276 1.00 88.62 667 SER A O 1
ATOM 5371 N N . ARG A 1 668 ? 44.080 9.296 -29.907 1.00 83.38 668 ARG A N 1
ATOM 5372 C CA . ARG A 1 668 ? 45.142 8.331 -29.572 1.00 83.38 668 ARG A CA 1
ATOM 5373 C C . ARG A 1 668 ? 44.705 7.299 -28.528 1.00 83.38 668 ARG A C 1
ATOM 5375 O O . ARG A 1 668 ? 45.243 6.197 -28.518 1.00 83.38 668 ARG A O 1
ATOM 5382 N N . ASN A 1 669 ? 43.706 7.627 -27.708 1.00 85.25 669 ASN A N 1
ATOM 5383 C CA . ASN A 1 669 ? 43.301 6.829 -26.543 1.00 85.25 669 ASN A CA 1
ATOM 5384 C C . ASN A 1 669 ? 42.282 5.721 -26.877 1.00 85.25 669 ASN A C 1
ATOM 5386 O O . ASN A 1 669 ? 42.009 4.844 -26.060 1.00 85.25 669 ASN A O 1
ATOM 5390 N N . ILE A 1 670 ? 41.722 5.726 -28.090 1.00 87.69 670 ILE A N 1
ATOM 5391 C CA . ILE A 1 670 ? 40.775 4.711 -28.573 1.00 87.69 670 ILE A CA 1
ATOM 5392 C C . ILE A 1 670 ? 41.538 3.682 -29.413 1.00 87.69 670 ILE A C 1
ATOM 5394 O O . ILE A 1 670 ? 42.397 4.063 -30.197 1.00 87.69 670 ILE A O 1
ATOM 5398 N N . SER A 1 671 ? 41.224 2.385 -29.331 1.00 88.75 671 SER A N 1
ATOM 5399 C CA . SER A 1 671 ? 41.849 1.391 -30.221 1.00 88.75 671 SER A CA 1
ATOM 5400 C C . SER A 1 671 ? 41.387 1.552 -31.683 1.00 88.75 671 SER A C 1
ATOM 5402 O O . SER A 1 671 ? 40.238 1.939 -31.907 1.00 88.75 671 SER A O 1
ATOM 5404 N N . PRO A 1 672 ? 42.209 1.205 -32.697 1.00 87.19 672 PRO A N 1
ATOM 5405 C CA . PRO A 1 672 ? 41.837 1.354 -34.112 1.00 87.19 672 PRO A CA 1
ATOM 5406 C C . PRO A 1 672 ? 40.501 0.687 -34.473 1.00 87.19 672 PRO A C 1
ATOM 5408 O O . PRO A 1 672 ? 39.664 1.290 -35.140 1.00 87.19 672 PRO A O 1
ATOM 5411 N N . ARG A 1 673 ? 40.242 -0.515 -33.934 1.00 88.12 673 ARG A N 1
ATOM 5412 C CA . ARG A 1 673 ? 38.971 -1.239 -34.118 1.00 88.12 673 ARG A CA 1
ATOM 5413 C C . ARG A 1 673 ? 37.766 -0.459 -33.591 1.00 88.12 673 ARG A C 1
ATOM 5415 O O . ARG A 1 673 ? 36.743 -0.384 -34.263 1.00 88.12 673 ARG A O 1
ATOM 5422 N N . ARG A 1 674 ? 37.883 0.126 -32.395 1.00 88.25 674 ARG A N 1
ATOM 5423 C CA . ARG A 1 674 ? 36.800 0.904 -31.774 1.00 88.25 674 ARG A CA 1
ATOM 5424 C C . ARG A 1 674 ? 36.604 2.246 -32.470 1.00 88.25 674 ARG A C 1
ATOM 5426 O O . ARG A 1 674 ? 35.466 2.630 -32.695 1.00 88.25 674 ARG A O 1
ATOM 5433 N N . ALA A 1 675 ? 37.687 2.923 -32.846 1.00 89.75 675 ALA A N 1
ATOM 5434 C CA . ALA A 1 675 ? 37.616 4.180 -33.582 1.00 89.75 675 ALA A CA 1
ATOM 5435 C C . ALA A 1 675 ? 36.902 3.992 -34.928 1.00 89.75 675 ALA A C 1
ATOM 5437 O O . ALA A 1 675 ? 35.976 4.738 -35.233 1.00 89.75 675 ALA A O 1
ATOM 5438 N N . TYR A 1 676 ? 37.257 2.943 -35.679 1.00 91.38 676 TYR A N 1
ATOM 5439 C CA . TYR A 1 676 ? 36.566 2.602 -36.921 1.00 91.38 676 TYR A CA 1
ATOM 5440 C C . TYR A 1 676 ? 35.083 2.289 -36.690 1.00 91.38 676 TYR A C 1
ATOM 5442 O O . TYR A 1 676 ? 34.241 2.850 -37.379 1.00 91.38 676 TYR A O 1
ATOM 5450 N N . ALA A 1 677 ? 34.745 1.474 -35.684 1.00 91.12 677 ALA A N 1
ATOM 5451 C CA . ALA A 1 677 ? 33.350 1.147 -35.381 1.00 91.12 677 ALA A CA 1
ATOM 5452 C C . ALA A 1 677 ? 32.498 2.384 -35.031 1.00 91.12 677 ALA A C 1
ATOM 5454 O O . ALA A 1 677 ? 31.341 2.464 -35.436 1.00 91.12 677 ALA A O 1
ATOM 5455 N N . LEU A 1 678 ? 33.056 3.357 -34.300 1.00 90.50 678 LEU A N 1
ATOM 5456 C CA . LEU A 1 678 ? 32.352 4.593 -33.936 1.00 90.50 678 LEU A CA 1
ATOM 5457 C C . LEU A 1 678 ? 32.155 5.519 -35.145 1.00 90.50 678 LEU A C 1
ATOM 5459 O O . LEU A 1 678 ? 31.064 6.052 -35.329 1.00 90.50 678 LEU A O 1
ATOM 5463 N N . VAL A 1 679 ? 33.183 5.682 -35.984 1.00 91.81 679 VAL A N 1
ATOM 5464 C CA . VAL A 1 679 ? 33.096 6.495 -37.211 1.00 91.81 679 VAL A CA 1
ATOM 5465 C C . VAL A 1 679 ? 32.148 5.850 -38.226 1.00 91.81 679 VAL A C 1
ATOM 5467 O O . VAL A 1 679 ? 31.318 6.542 -38.808 1.00 91.81 679 VAL A O 1
ATOM 5470 N N . HIS A 1 680 ? 32.199 4.525 -38.375 1.00 91.56 680 HIS A N 1
ATOM 5471 C CA . HIS A 1 680 ? 31.250 3.775 -39.198 1.00 91.56 680 HIS A CA 1
ATOM 5472 C C . HIS A 1 680 ? 29.816 3.926 -38.680 1.00 91.56 680 HIS A C 1
ATOM 5474 O O . HIS A 1 680 ? 28.899 4.142 -39.462 1.00 91.56 680 HIS A O 1
ATOM 5480 N N . TRP A 1 681 ? 29.609 3.884 -37.359 1.00 93.06 681 TRP A N 1
ATOM 5481 C CA . TRP A 1 681 ? 28.287 4.116 -36.778 1.00 93.06 681 TRP A CA 1
ATOM 5482 C C . TRP A 1 681 ? 27.747 5.521 -37.093 1.00 93.06 681 TRP A C 1
ATOM 5484 O O . TRP A 1 681 ? 26.557 5.655 -37.369 1.00 93.06 681 TRP A O 1
ATOM 5494 N N . LEU A 1 682 ? 28.597 6.556 -37.077 1.00 90.50 682 LEU A N 1
ATOM 5495 C CA . LEU A 1 682 ? 28.209 7.921 -37.463 1.00 90.50 682 LEU A CA 1
ATOM 5496 C C . LEU A 1 682 ? 27.860 8.019 -38.954 1.00 90.50 682 LEU A C 1
ATOM 5498 O O . LEU A 1 682 ? 26.879 8.674 -39.301 1.00 90.50 682 LEU A O 1
ATOM 5502 N N . TYR A 1 683 ? 28.614 7.334 -39.816 1.00 90.44 683 TYR A N 1
ATOM 5503 C CA . TYR A 1 683 ? 28.292 7.208 -41.238 1.00 90.44 683 TYR A CA 1
ATOM 5504 C C . TYR A 1 683 ? 26.926 6.534 -41.445 1.00 90.44 683 TYR A C 1
ATOM 5506 O O . TYR A 1 683 ? 26.051 7.111 -42.087 1.00 90.44 683 TYR A O 1
ATOM 5514 N N . ASP A 1 684 ? 26.691 5.380 -40.812 1.00 89.56 684 ASP A N 1
ATOM 5515 C CA . ASP A 1 684 ? 25.403 4.678 -40.876 1.00 89.56 684 ASP A CA 1
ATOM 5516 C C . ASP A 1 684 ? 24.253 5.536 -40.335 1.00 89.56 684 ASP A C 1
ATOM 5518 O O . ASP A 1 684 ? 23.132 5.469 -40.838 1.00 89.56 684 ASP A O 1
ATOM 5522 N N . PHE A 1 685 ? 24.503 6.322 -39.285 1.00 88.88 685 PHE A N 1
ATOM 5523 C CA . PHE A 1 685 ? 23.514 7.220 -38.694 1.00 88.88 685 PHE A CA 1
ATOM 5524 C C . PHE A 1 685 ? 23.104 8.329 -39.670 1.00 88.88 685 PHE A C 1
ATOM 5526 O O . PHE A 1 685 ? 21.911 8.560 -39.847 1.00 88.88 685 PHE A O 1
ATOM 5533 N N . LEU A 1 686 ? 24.067 8.966 -40.340 1.00 87.81 686 LEU A N 1
ATOM 5534 C CA . LEU A 1 686 ? 23.802 9.991 -41.353 1.00 87.81 686 LEU A CA 1
ATOM 5535 C C . LEU A 1 686 ? 23.074 9.411 -42.574 1.00 87.81 686 LEU A C 1
ATOM 5537 O O . LEU A 1 686 ? 22.069 9.973 -43.007 1.00 87.81 686 LEU A O 1
ATOM 5541 N N . MET A 1 687 ? 23.514 8.250 -43.066 1.00 86.44 687 MET A N 1
ATOM 5542 C CA . MET A 1 687 ? 22.885 7.574 -44.206 1.00 86.44 687 MET A CA 1
ATOM 5543 C C . MET A 1 687 ? 21.443 7.147 -43.909 1.00 86.44 687 MET A C 1
ATOM 5545 O O . MET A 1 687 ? 20.561 7.343 -44.740 1.00 86.44 687 MET A O 1
ATOM 5549 N N . LYS A 1 688 ? 21.161 6.628 -42.705 1.00 87.25 688 LYS A N 1
ATOM 5550 C CA . LYS A 1 688 ? 19.792 6.263 -42.283 1.00 87.25 688 LYS A CA 1
ATOM 5551 C C . LYS A 1 688 ? 18.826 7.444 -42.248 1.00 87.25 688 LYS A C 1
ATOM 5553 O O . LYS A 1 688 ? 17.620 7.235 -42.336 1.00 87.25 688 LYS A O 1
ATOM 5558 N N . HIS A 1 689 ? 19.346 8.655 -42.080 1.00 84.06 689 HIS A N 1
ATOM 5559 C CA . HIS A 1 689 ? 18.565 9.885 -42.036 1.00 84.06 689 HIS A CA 1
ATOM 5560 C C . HIS A 1 689 ? 18.674 10.702 -43.335 1.00 84.06 689 HIS A C 1
ATOM 5562 O O . HIS A 1 689 ? 18.294 11.866 -43.330 1.00 84.06 689 HIS A O 1
ATOM 5568 N N . ASN A 1 690 ? 19.139 10.099 -44.441 1.00 78.12 690 ASN A N 1
ATOM 5569 C CA . ASN A 1 690 ? 19.275 10.725 -45.765 1.00 78.12 690 ASN A CA 1
ATOM 5570 C C . ASN A 1 690 ? 20.116 12.018 -45.773 1.00 78.12 690 ASN A C 1
ATOM 5572 O O . ASN A 1 690 ? 19.890 12.911 -46.588 1.00 78.12 690 ASN A O 1
ATOM 5576 N N . ALA A 1 691 ? 21.095 12.124 -44.874 1.00 80.50 691 ALA A N 1
ATOM 5577 C CA . ALA A 1 691 ? 21.984 13.276 -44.808 1.00 80.50 691 ALA A CA 1
ATOM 5578 C C . ALA A 1 691 ? 23.043 13.240 -45.914 1.00 80.50 691 ALA A C 1
ATOM 5580 O O . ALA A 1 691 ? 23.573 12.175 -46.241 1.00 80.50 691 ALA A O 1
ATOM 5581 N N . HIS A 1 692 ? 23.462 14.410 -46.398 1.00 77.00 692 HIS A N 1
ATOM 5582 C CA . HIS A 1 692 ? 24.645 14.491 -47.249 1.00 77.00 692 HIS A CA 1
ATOM 5583 C C . HIS A 1 692 ? 25.928 14.293 -46.427 1.00 77.00 692 HIS A C 1
ATOM 5585 O O . HIS A 1 692 ? 26.186 15.003 -45.450 1.00 77.00 692 HIS A O 1
ATOM 5591 N N . VAL A 1 693 ? 26.747 13.326 -46.839 1.00 81.75 693 VAL A N 1
ATOM 5592 C CA . VAL A 1 693 ? 28.038 13.025 -46.216 1.00 81.75 693 VAL A CA 1
ATOM 5593 C C . VAL A 1 693 ? 29.123 13.888 -46.858 1.00 81.75 693 VAL A C 1
ATOM 5595 O O . VAL A 1 693 ? 29.386 13.767 -48.051 1.00 81.75 693 VAL A O 1
ATOM 5598 N N . LYS A 1 694 ? 29.788 14.739 -46.066 1.00 83.31 694 LYS A N 1
ATOM 5599 C CA . LYS A 1 694 ? 30.940 15.523 -46.527 1.00 83.31 694 LYS A CA 1
ATOM 5600 C C . LYS A 1 694 ? 32.175 14.617 -46.678 1.00 83.31 694 LYS A C 1
ATOM 5602 O O . LYS A 1 694 ? 32.338 13.663 -45.905 1.00 83.31 694 LYS A O 1
ATOM 5607 N N . PRO A 1 695 ? 33.122 14.968 -47.567 1.00 84.44 695 PRO A N 1
ATOM 5608 C CA . PRO A 1 695 ? 34.347 14.189 -47.762 1.00 84.44 695 PRO A CA 1
ATOM 5609 C C . PRO A 1 695 ? 35.181 13.997 -46.479 1.00 84.44 695 PRO A C 1
ATOM 5611 O O . PRO A 1 695 ? 35.833 12.968 -46.297 1.00 84.44 695 PRO A O 1
ATOM 5614 N N . SER A 1 696 ? 35.097 14.929 -45.520 1.00 85.19 696 SER A N 1
ATOM 5615 C CA . SER A 1 696 ? 35.791 14.848 -44.225 1.00 85.19 696 SER A CA 1
ATOM 5616 C C . SER A 1 696 ? 35.453 13.589 -43.413 1.00 85.19 696 SER A C 1
ATOM 5618 O O . SER A 1 696 ? 36.347 13.009 -42.794 1.00 85.19 696 SER A O 1
ATOM 5620 N N . LEU A 1 697 ? 34.203 13.109 -43.450 1.00 88.25 697 LEU A N 1
ATOM 5621 C CA . LEU A 1 697 ? 33.798 11.890 -42.737 1.00 88.25 697 LEU A CA 1
ATOM 5622 C C . LEU A 1 697 ? 34.405 10.637 -43.371 1.00 88.25 697 LEU A C 1
ATOM 5624 O O . LEU A 1 697 ? 34.859 9.733 -42.670 1.00 88.25 697 LEU A O 1
ATOM 5628 N N . VAL A 1 698 ? 34.438 10.590 -44.700 1.00 87.62 698 VAL A N 1
ATOM 5629 C CA . VAL A 1 698 ? 34.952 9.447 -45.459 1.00 87.62 698 VAL A CA 1
ATOM 5630 C C . VAL A 1 698 ? 36.473 9.352 -45.324 1.00 87.62 698 VAL A C 1
ATOM 5632 O O . VAL A 1 698 ? 37.011 8.267 -45.084 1.00 87.62 698 VAL A O 1
ATOM 5635 N N . ARG A 1 699 ? 37.173 10.495 -45.325 1.00 87.69 699 ARG A N 1
ATOM 5636 C CA . ARG A 1 699 ? 38.601 10.555 -44.972 1.00 87.69 699 ARG A CA 1
ATOM 5637 C C . ARG A 1 699 ? 38.856 10.112 -43.526 1.00 87.69 699 ARG A C 1
ATOM 5639 O O . ARG A 1 699 ? 39.797 9.353 -43.276 1.00 87.69 699 ARG A O 1
ATOM 5646 N N . ALA A 1 700 ? 38.012 10.524 -42.575 1.00 89.06 700 ALA A N 1
ATOM 5647 C CA . ALA A 1 700 ? 38.095 10.066 -41.186 1.00 89.06 700 ALA A CA 1
ATOM 5648 C C . ALA A 1 700 ? 37.894 8.542 -41.075 1.00 89.06 700 ALA A C 1
ATOM 5650 O O . ALA A 1 700 ? 38.625 7.873 -40.339 1.00 89.06 700 ALA A O 1
ATOM 5651 N N . MET A 1 701 ? 36.969 7.977 -41.857 1.00 89.12 701 MET A N 1
ATOM 5652 C CA . MET A 1 701 ? 36.727 6.535 -41.943 1.00 89.12 701 MET A CA 1
ATOM 5653 C C . MET A 1 701 ? 37.938 5.781 -42.512 1.00 89.12 701 MET A C 1
ATOM 5655 O O . MET A 1 701 ? 38.346 4.770 -41.933 1.00 89.12 701 MET A O 1
ATOM 5659 N N . TYR A 1 702 ? 38.568 6.292 -43.576 1.00 88.94 702 TYR A N 1
ATOM 5660 C CA . TYR A 1 702 ? 39.807 5.730 -44.129 1.00 88.94 702 TYR A CA 1
ATOM 5661 C C . TYR A 1 702 ? 40.959 5.773 -43.121 1.00 88.94 702 TYR A C 1
ATOM 5663 O O . TYR A 1 702 ? 41.660 4.778 -42.910 1.00 88.94 702 TYR A O 1
ATOM 5671 N N . HIS A 1 703 ? 41.131 6.894 -42.423 1.00 88.19 703 HIS A N 1
ATOM 5672 C CA . HIS A 1 703 ? 42.173 7.009 -41.411 1.00 88.19 703 HIS A CA 1
ATOM 5673 C C . HIS A 1 703 ? 41.958 6.055 -40.235 1.00 88.19 703 HIS A C 1
ATOM 5675 O O . HIS A 1 703 ? 42.891 5.349 -39.846 1.00 88.19 703 HIS A O 1
ATOM 5681 N N . ALA A 1 704 ? 40.736 5.978 -39.704 1.00 88.75 704 ALA A N 1
ATOM 5682 C CA . ALA A 1 704 ? 40.409 5.088 -38.596 1.00 88.75 704 ALA A CA 1
ATOM 5683 C C . ALA A 1 704 ? 40.495 3.601 -38.980 1.00 88.75 704 ALA A C 1
ATOM 5685 O O . ALA A 1 704 ? 41.011 2.804 -38.196 1.00 88.75 704 ALA A O 1
ATOM 5686 N N . GLY A 1 705 ? 40.014 3.230 -40.171 1.00 85.81 705 GLY A N 1
ATOM 5687 C CA . GLY A 1 705 ? 39.891 1.841 -40.621 1.00 85.81 705 GLY A CA 1
ATOM 5688 C C . GLY A 1 705 ? 41.120 1.259 -41.323 1.00 85.81 705 GLY A C 1
ATOM 5689 O O . GLY A 1 705 ? 41.323 0.051 -41.259 1.00 85.81 705 GLY A O 1
ATOM 5690 N N . VAL A 1 706 ? 41.954 2.085 -41.963 1.00 86.19 706 VAL A N 1
ATOM 5691 C CA . VAL A 1 706 ? 43.094 1.621 -42.777 1.00 86.19 706 VAL A CA 1
ATOM 5692 C C . VAL A 1 706 ? 44.417 2.122 -42.213 1.00 86.19 706 VAL A C 1
ATOM 5694 O O . VAL A 1 706 ? 45.271 1.322 -41.828 1.00 86.19 706 VAL A O 1
ATOM 5697 N N . LEU A 1 707 ? 44.597 3.442 -42.114 1.00 85.12 707 LEU A N 1
ATOM 5698 C CA . LEU A 1 707 ? 45.885 4.019 -41.710 1.00 85.12 707 LEU A CA 1
ATOM 5699 C C . LEU A 1 707 ? 46.237 3.677 -40.263 1.00 85.12 707 LEU A C 1
ATOM 5701 O O . LEU A 1 707 ? 47.371 3.297 -39.977 1.00 85.12 707 LEU A O 1
ATOM 5705 N N . ARG A 1 708 ? 45.274 3.764 -39.343 1.00 84.94 708 ARG A N 1
ATOM 5706 C CA . ARG A 1 708 ? 45.497 3.424 -37.932 1.00 84.94 708 ARG A CA 1
ATOM 5707 C C . ARG A 1 708 ? 45.703 1.935 -37.693 1.00 84.94 708 ARG A C 1
ATOM 5709 O O . ARG A 1 708 ? 46.477 1.589 -36.809 1.00 84.94 708 ARG A O 1
ATOM 5716 N N . PHE A 1 709 ? 45.059 1.071 -38.474 1.00 85.19 709 PHE A N 1
ATOM 5717 C CA . PHE A 1 709 ? 45.306 -0.371 -38.420 1.00 85.19 709 PHE A CA 1
ATOM 5718 C C . PHE A 1 709 ? 46.733 -0.692 -38.870 1.00 85.19 709 PHE A C 1
ATOM 5720 O O . PHE A 1 709 ? 47.463 -1.332 -38.120 1.00 85.19 709 PHE A O 1
ATOM 5727 N N . ARG A 1 710 ? 47.174 -0.136 -40.009 1.00 84.81 710 ARG A N 1
ATOM 5728 C CA . ARG A 1 710 ? 48.553 -0.287 -40.508 1.00 84.81 710 ARG A CA 1
ATOM 5729 C C . ARG A 1 710 ? 49.591 0.259 -39.523 1.00 84.81 710 ARG A C 1
ATOM 5731 O O . ARG A 1 710 ? 50.561 -0.424 -39.223 1.00 84.81 710 ARG A O 1
ATOM 5738 N N . ARG A 1 711 ? 49.361 1.456 -38.966 1.00 84.75 711 ARG A N 1
ATOM 5739 C CA . ARG A 1 711 ? 50.237 2.071 -37.945 1.00 84.75 711 ARG A CA 1
ATOM 5740 C C . ARG A 1 711 ? 50.316 1.256 -36.650 1.00 84.75 711 ARG A C 1
ATOM 5742 O O . ARG A 1 711 ? 51.332 1.310 -35.975 1.00 84.75 711 ARG A O 1
ATOM 5749 N N . ALA A 1 712 ? 49.261 0.520 -36.306 1.00 83.00 712 ALA A N 1
ATOM 5750 C CA . ALA A 1 712 ? 49.217 -0.355 -35.137 1.00 83.00 712 ALA A CA 1
ATOM 5751 C C . ALA A 1 712 ? 49.677 -1.798 -35.430 1.00 83.00 712 ALA A C 1
ATOM 5753 O O . ALA A 1 712 ? 49.544 -2.653 -34.558 1.00 83.00 712 ALA A O 1
ATOM 5754 N N . GLY A 1 713 ? 50.161 -2.093 -36.646 1.00 81.12 713 GLY A N 1
ATOM 5755 C CA . GLY A 1 713 ? 50.575 -3.443 -37.052 1.00 81.12 713 GLY A CA 1
ATOM 5756 C C . GLY A 1 713 ? 49.422 -4.448 -37.179 1.00 81.12 713 GLY A C 1
ATOM 5757 O O . GLY A 1 713 ? 49.649 -5.653 -37.153 1.00 81.12 713 GLY A O 1
ATOM 5758 N N . LEU A 1 714 ? 48.177 -3.975 -37.286 1.00 85.44 714 LEU A N 1
ATOM 5759 C CA . LEU A 1 714 ? 46.991 -4.815 -37.443 1.00 85.44 714 LEU A CA 1
ATOM 5760 C C . LEU A 1 714 ? 46.652 -5.000 -38.925 1.00 85.44 714 LEU A C 1
ATOM 5762 O O . LEU A 1 714 ? 46.595 -4.034 -39.687 1.00 85.44 714 LEU A O 1
ATOM 5766 N N . ASN A 1 715 ? 46.319 -6.233 -39.305 1.00 83.44 715 ASN A N 1
ATOM 5767 C CA . ASN A 1 715 ? 45.807 -6.528 -40.640 1.00 83.44 715 ASN A CA 1
ATOM 5768 C C . ASN A 1 715 ? 44.399 -5.943 -40.820 1.00 83.44 715 ASN A C 1
ATOM 5770 O O . ASN A 1 715 ? 43.537 -6.076 -39.946 1.00 83.44 715 ASN A O 1
ATOM 5774 N N . VAL A 1 716 ? 44.168 -5.313 -41.971 1.00 84.62 716 VAL A N 1
ATOM 5775 C CA . VAL A 1 716 ? 42.845 -4.839 -42.395 1.00 84.62 716 VAL A CA 1
ATOM 5776 C C . VAL A 1 716 ? 42.186 -5.956 -43.194 1.00 84.62 716 VAL A C 1
ATOM 5778 O O . VAL A 1 716 ? 42.798 -6.488 -44.119 1.00 84.62 716 VAL A O 1
ATOM 5781 N N . ALA A 1 717 ? 40.950 -6.320 -42.850 1.00 87.12 717 ALA A N 1
ATOM 5782 C CA . ALA A 1 717 ? 40.212 -7.318 -43.616 1.00 87.12 717 ALA A CA 1
ATOM 5783 C C . ALA A 1 717 ? 40.005 -6.827 -45.066 1.00 87.12 717 ALA A C 1
ATOM 5785 O O . ALA A 1 717 ? 39.596 -5.676 -45.247 1.00 87.12 717 ALA A O 1
ATOM 5786 N N . PRO A 1 718 ? 40.226 -7.666 -46.098 1.00 83.75 718 PRO A N 1
ATOM 5787 C CA . PRO A 1 718 ? 40.050 -7.262 -47.497 1.00 83.75 718 PRO A CA 1
ATOM 5788 C C . PRO A 1 718 ? 38.651 -6.711 -47.799 1.00 83.75 718 PRO A C 1
ATOM 5790 O O . PRO A 1 718 ? 38.517 -5.738 -48.533 1.00 83.75 718 PRO A O 1
ATOM 5793 N N . THR A 1 719 ? 37.618 -7.271 -47.163 1.00 88.06 719 THR A N 1
ATOM 5794 C CA . THR A 1 719 ? 36.223 -6.817 -47.270 1.00 88.06 719 THR A CA 1
ATOM 5795 C C . THR A 1 719 ? 36.013 -5.419 -46.691 1.00 88.06 719 THR A C 1
ATOM 5797 O O . THR A 1 719 ? 35.368 -4.583 -47.315 1.00 88.06 719 THR A O 1
ATOM 5800 N N . GLN A 1 720 ? 36.598 -5.135 -45.524 1.00 86.06 720 GLN A N 1
ATOM 5801 C CA . GLN A 1 720 ? 36.561 -3.808 -44.906 1.00 86.06 720 GLN A CA 1
ATOM 5802 C C . GLN A 1 720 ? 37.308 -2.782 -45.769 1.00 86.06 720 GLN A C 1
ATOM 5804 O O . GLN A 1 720 ? 36.844 -1.657 -45.933 1.00 86.06 720 GLN A O 1
ATOM 5809 N N . TYR A 1 721 ? 38.462 -3.163 -46.323 1.00 86.06 721 TYR A N 1
ATOM 5810 C CA . TYR A 1 721 ? 39.254 -2.290 -47.185 1.00 86.06 721 TYR A CA 1
ATOM 5811 C C . TYR A 1 721 ? 38.516 -1.946 -48.484 1.00 86.06 721 TYR A C 1
ATOM 5813 O O . TYR A 1 721 ? 38.428 -0.768 -48.821 1.00 86.06 721 TYR A O 1
ATOM 5821 N N . ALA A 1 722 ? 37.937 -2.948 -49.155 1.00 87.25 722 ALA A N 1
ATOM 5822 C CA . ALA A 1 722 ? 37.112 -2.750 -50.345 1.00 87.25 722 ALA A CA 1
ATOM 5823 C C . ALA A 1 722 ? 35.926 -1.820 -50.050 1.00 87.25 722 ALA A C 1
ATOM 5825 O O . ALA A 1 722 ? 35.776 -0.800 -50.711 1.00 87.25 722 ALA A O 1
ATOM 5826 N N . TYR A 1 723 ? 35.182 -2.088 -48.970 1.00 89.19 723 TYR A N 1
ATOM 5827 C CA . TYR A 1 723 ? 34.046 -1.257 -48.568 1.00 89.19 723 TYR A CA 1
ATOM 5828 C C . TYR A 1 723 ? 34.429 0.212 -48.341 1.00 89.19 723 TYR A C 1
ATOM 5830 O O . TYR A 1 723 ? 33.760 1.113 -48.839 1.00 89.19 723 TYR A O 1
ATOM 5838 N N . ILE A 1 724 ? 35.510 0.476 -47.597 1.00 87.12 724 ILE A N 1
ATOM 5839 C CA . ILE A 1 724 ? 35.959 1.852 -47.340 1.00 87.12 724 ILE A CA 1
ATOM 5840 C C . ILE A 1 724 ? 36.380 2.531 -48.648 1.00 87.12 724 ILE A C 1
ATOM 5842 O O . ILE A 1 724 ? 36.052 3.697 -48.852 1.00 87.12 724 ILE A O 1
ATOM 5846 N N . LEU A 1 725 ? 37.098 1.821 -49.524 1.00 84.50 725 LEU A N 1
ATOM 5847 C CA . LEU A 1 725 ? 37.548 2.363 -50.805 1.00 84.50 725 LEU A CA 1
ATOM 5848 C C . LEU A 1 725 ? 36.391 2.704 -51.741 1.00 84.50 725 LEU A C 1
ATOM 5850 O O . LEU A 1 725 ? 36.450 3.742 -52.396 1.00 84.50 725 LEU A O 1
ATOM 5854 N N . ASP A 1 726 ? 35.353 1.873 -51.791 1.00 87.19 726 ASP A N 1
ATOM 5855 C CA . ASP A 1 726 ? 34.176 2.138 -52.618 1.00 87.19 726 ASP A CA 1
ATOM 5856 C C . ASP A 1 726 ? 33.506 3.448 -52.183 1.00 87.19 726 ASP A C 1
ATOM 5858 O O . ASP A 1 726 ? 33.245 4.318 -53.009 1.00 87.19 726 ASP A O 1
ATOM 5862 N N . ARG A 1 727 ? 33.360 3.673 -50.869 1.00 86.19 727 ARG A N 1
ATOM 5863 C CA . ARG A 1 727 ? 32.794 4.928 -50.338 1.00 86.19 727 ARG A CA 1
ATOM 5864 C C . ARG A 1 727 ? 33.697 6.144 -50.532 1.00 86.19 727 ARG A C 1
ATOM 5866 O O . ARG A 1 727 ? 33.189 7.241 -50.746 1.00 86.19 727 ARG A O 1
ATOM 5873 N N . VAL A 1 728 ? 35.019 5.968 -50.480 1.00 85.00 728 VAL A N 1
ATOM 5874 C CA . VAL A 1 728 ? 35.993 7.023 -50.818 1.00 85.00 728 VAL A CA 1
ATOM 5875 C C . VAL A 1 728 ? 35.839 7.433 -52.283 1.00 85.00 728 VAL A C 1
ATOM 5877 O O . VAL A 1 728 ? 35.735 8.621 -52.561 1.00 85.00 728 VAL A O 1
ATOM 5880 N N . LYS A 1 729 ? 35.735 6.473 -53.209 1.00 84.06 729 LYS A N 1
ATOM 5881 C CA . LYS A 1 729 ? 35.562 6.744 -54.646 1.00 84.06 729 LYS A CA 1
ATOM 5882 C C . LYS A 1 729 ? 34.232 7.417 -54.992 1.00 84.06 729 LYS A C 1
ATOM 5884 O O . LYS A 1 729 ? 34.187 8.186 -55.942 1.00 84.06 729 LYS A O 1
ATOM 5889 N N . GLU A 1 730 ? 33.168 7.116 -54.253 1.00 84.31 730 GLU A N 1
ATOM 5890 C CA . GLU A 1 730 ? 31.835 7.686 -54.493 1.00 84.31 730 GLU A CA 1
ATOM 5891 C C . GLU A 1 730 ? 31.710 9.162 -54.075 1.00 84.31 730 GLU A C 1
ATOM 5893 O O . GLU A 1 730 ? 30.926 9.893 -54.675 1.00 84.31 730 GLU A O 1
ATOM 5898 N N . ILE A 1 731 ? 32.432 9.597 -53.034 1.00 82.38 731 ILE A N 1
ATOM 5899 C CA . ILE A 1 731 ? 32.208 10.901 -52.376 1.00 82.38 731 ILE A CA 1
ATOM 5900 C C . ILE A 1 731 ? 33.382 11.880 -52.581 1.00 82.38 731 ILE A C 1
ATOM 5902 O O . ILE A 1 731 ? 33.177 13.094 -52.549 1.00 82.38 731 ILE A O 1
ATOM 5906 N N . GLU A 1 732 ? 34.614 11.394 -52.777 1.00 82.44 732 GLU A N 1
ATOM 5907 C CA . GLU A 1 732 ? 35.809 12.238 -52.949 1.00 82.44 732 GLU A CA 1
ATOM 5908 C C . GLU A 1 732 ? 36.129 12.578 -54.410 1.00 82.44 732 GLU A C 1
ATOM 5910 O O . GLU A 1 732 ? 35.715 11.901 -55.348 1.00 82.44 732 GLU A O 1
ATOM 5915 N N . THR A 1 733 ? 36.952 13.613 -54.603 1.00 81.62 733 THR A N 1
ATOM 5916 C CA . THR A 1 733 ? 37.532 13.945 -55.908 1.00 81.62 733 THR A CA 1
ATOM 5917 C C . THR A 1 733 ? 38.587 12.914 -56.333 1.00 81.62 733 THR A C 1
ATOM 5919 O O . THR A 1 733 ? 39.347 12.427 -55.490 1.00 81.62 733 THR A O 1
ATOM 5922 N N . PRO A 1 734 ? 38.703 12.603 -57.640 1.00 74.19 734 PRO A N 1
ATOM 5923 C CA . PRO A 1 734 ? 39.598 11.551 -58.140 1.00 74.19 734 PRO A CA 1
ATOM 5924 C C . PRO A 1 734 ? 41.076 11.794 -57.790 1.00 74.19 734 PRO A C 1
ATOM 5926 O O . PRO A 1 734 ? 41.809 10.847 -57.511 1.00 74.19 734 PRO A O 1
ATOM 5929 N N . GLU A 1 735 ? 41.497 13.058 -57.718 1.00 73.94 735 GLU A N 1
ATOM 5930 C CA . GLU A 1 735 ? 42.850 13.469 -57.317 1.00 73.94 735 GLU A CA 1
ATOM 5931 C C . GLU A 1 735 ? 43.171 13.089 -55.861 1.00 73.94 735 GLU A C 1
ATOM 5933 O O . GLU A 1 735 ? 44.259 12.597 -55.556 1.00 73.94 735 GLU A O 1
ATOM 5938 N N . MET A 1 736 ? 42.207 13.258 -54.951 1.00 70.38 736 MET A N 1
ATOM 5939 C CA . MET A 1 736 ? 42.389 12.935 -53.535 1.00 70.38 736 MET A CA 1
ATOM 5940 C C . MET A 1 736 ? 42.309 11.427 -53.283 1.00 70.38 736 MET A C 1
ATOM 5942 O O . MET A 1 736 ? 43.056 10.894 -52.460 1.00 70.38 736 MET A O 1
ATOM 5946 N N . VAL A 1 737 ? 41.472 10.715 -54.045 1.00 74.00 737 VAL A N 1
ATOM 5947 C CA . VAL A 1 737 ? 41.438 9.245 -54.053 1.00 74.00 737 VAL A CA 1
ATOM 5948 C C . VAL A 1 737 ? 42.816 8.693 -54.428 1.00 74.00 737 VAL A C 1
ATOM 5950 O O . VAL A 1 737 ? 43.338 7.828 -53.725 1.00 74.00 737 VAL A O 1
ATOM 5953 N N . GLN A 1 738 ? 43.443 9.232 -55.478 1.00 72.25 738 GLN A N 1
ATOM 5954 C CA . GLN A 1 738 ? 44.790 8.840 -55.894 1.00 72.25 738 GLN A CA 1
ATOM 5955 C C . GLN A 1 738 ? 45.829 9.132 -54.798 1.00 72.25 738 GLN A C 1
ATOM 5957 O O . GLN A 1 738 ? 46.615 8.248 -54.454 1.00 72.25 738 GLN A O 1
ATOM 5962 N N . ALA A 1 739 ? 45.766 10.309 -54.169 1.00 73.62 739 ALA A N 1
ATOM 5963 C CA . ALA A 1 739 ? 46.655 10.687 -53.068 1.00 73.62 739 ALA A CA 1
ATOM 5964 C C . ALA A 1 739 ? 46.507 9.796 -51.815 1.00 73.62 739 ALA A C 1
ATOM 5966 O O . ALA A 1 739 ? 47.494 9.503 -51.140 1.00 73.62 739 ALA A O 1
ATOM 5967 N N . LEU A 1 740 ? 45.293 9.335 -51.495 1.00 70.12 740 LEU A N 1
ATOM 5968 C CA . LEU A 1 740 ? 45.037 8.417 -50.375 1.00 70.12 740 LEU A CA 1
ATOM 5969 C C . LEU A 1 740 ? 45.479 6.974 -50.670 1.00 70.12 740 LEU A C 1
ATOM 5971 O O . LEU A 1 740 ? 45.749 6.214 -49.730 1.00 70.12 740 LEU A O 1
ATOM 5975 N N . MET A 1 741 ? 45.529 6.595 -51.950 1.00 67.00 741 MET A N 1
ATOM 5976 C CA . MET A 1 741 ? 45.906 5.260 -52.425 1.00 67.00 741 MET A CA 1
ATOM 5977 C C . MET A 1 741 ? 47.421 5.074 -52.606 1.00 67.00 741 MET A C 1
ATOM 5979 O O . MET A 1 741 ? 47.875 3.929 -52.647 1.00 67.00 741 MET A O 1
ATOM 5983 N N . GLU A 1 742 ? 48.216 6.149 -52.652 1.00 66.69 742 GLU A N 1
ATOM 5984 C CA . GLU A 1 742 ? 49.680 6.045 -52.675 1.00 66.69 742 GLU A CA 1
ATOM 5985 C C . GLU A 1 742 ? 50.225 5.413 -51.372 1.00 66.69 742 GLU A C 1
ATOM 5987 O O . GLU A 1 742 ? 49.851 5.822 -50.265 1.00 66.69 742 GLU A O 1
ATOM 5992 N N . PRO A 1 743 ? 51.125 4.410 -51.447 1.00 55.31 743 PRO A N 1
ATOM 5993 C CA . PRO A 1 743 ? 51.748 3.843 -50.256 1.00 55.31 743 PRO A CA 1
ATOM 5994 C C . PRO A 1 743 ? 52.607 4.906 -49.548 1.00 55.31 743 PRO A C 1
ATOM 5996 O O . PRO A 1 743 ? 53.270 5.704 -50.216 1.00 55.31 743 PRO A O 1
ATOM 5999 N N . PRO A 1 744 ? 52.649 4.932 -48.199 1.00 51.66 744 PRO A N 1
ATOM 6000 C CA . PRO A 1 744 ? 53.514 5.863 -47.486 1.00 51.66 744 PRO A CA 1
ATOM 6001 C C . PRO A 1 744 ? 54.969 5.578 -47.871 1.00 51.66 744 PRO A C 1
ATOM 6003 O O . PRO A 1 744 ? 55.497 4.510 -47.560 1.00 51.66 744 PRO A O 1
ATOM 6006 N N . ARG A 1 745 ? 55.614 6.526 -48.561 1.00 45.91 745 ARG A N 1
ATOM 6007 C CA . ARG A 1 745 ? 57.043 6.442 -48.883 1.00 45.91 745 ARG A CA 1
ATOM 6008 C C . ARG A 1 745 ? 57.820 6.355 -47.566 1.00 45.91 745 ARG A C 1
ATOM 6010 O O . ARG A 1 745 ? 57.708 7.235 -46.710 1.00 45.91 745 ARG A O 1
ATOM 6017 N N . VAL A 1 746 ? 58.547 5.255 -47.379 1.00 37.69 746 VAL A N 1
ATOM 6018 C CA . VAL A 1 746 ? 59.369 5.002 -46.190 1.00 37.69 746 VAL A CA 1
ATOM 6019 C C . VAL A 1 746 ? 60.400 6.131 -46.073 1.00 37.69 746 VAL A C 1
ATOM 6021 O O . VAL A 1 746 ? 61.211 6.305 -46.974 1.00 37.69 746 VAL A O 1
ATOM 6024 N N . GLY A 1 747 ? 60.332 6.923 -44.995 1.00 45.44 747 GLY A N 1
ATOM 6025 C CA . GLY A 1 747 ? 61.303 7.987 -44.685 1.00 45.44 747 GLY A CA 1
ATOM 6026 C C . GLY A 1 747 ? 60.738 9.396 -44.444 1.00 45.44 747 GLY A C 1
ATOM 6027 O O . GLY A 1 747 ? 61.402 10.196 -43.797 1.00 45.44 747 GLY A O 1
ATOM 6028 N N . GLU A 1 748 ? 59.505 9.713 -44.859 1.00 44.75 748 GLU A N 1
ATOM 6029 C CA . GLU A 1 748 ? 58.920 11.069 -44.711 1.00 44.75 748 GLU A CA 1
ATOM 6030 C C . GLU A 1 748 ? 57.707 11.123 -43.760 1.00 44.75 748 GLU A C 1
ATOM 6032 O O . GLU A 1 748 ? 56.700 11.788 -44.019 1.00 44.75 748 GLU A O 1
ATOM 6037 N N . SER A 1 749 ? 57.761 10.421 -42.628 1.00 42.84 749 SER A N 1
ATOM 6038 C CA . SER A 1 749 ? 56.608 10.286 -41.720 1.00 42.84 749 SER A CA 1
ATOM 6039 C C . SER A 1 749 ? 56.165 11.587 -41.021 1.00 42.84 749 SER A C 1
ATOM 6041 O O . SER A 1 749 ? 55.071 11.617 -40.459 1.00 42.84 749 SER A O 1
ATOM 6043 N N . GLY A 1 750 ? 56.952 12.670 -41.082 1.00 41.94 750 GLY A N 1
ATOM 6044 C CA . GLY A 1 750 ? 56.663 13.930 -40.378 1.00 41.94 750 GLY A CA 1
ATOM 6045 C C . GLY A 1 750 ? 56.007 15.051 -41.199 1.00 41.94 750 GLY A C 1
ATOM 6046 O O . GLY A 1 750 ? 55.166 15.770 -40.668 1.00 41.94 750 GLY A O 1
ATOM 6047 N N . LYS A 1 751 ? 56.356 15.232 -42.484 1.00 38.97 751 LYS A N 1
ATOM 6048 C CA . LYS A 1 751 ? 55.985 16.454 -43.241 1.00 38.97 751 LYS A CA 1
ATOM 6049 C C . LYS A 1 751 ? 54.752 16.300 -44.141 1.00 38.97 751 LYS A C 1
ATOM 6051 O O . LYS A 1 751 ? 53.892 17.176 -44.137 1.00 38.97 751 LYS A O 1
ATOM 6056 N N . ARG A 1 752 ? 54.596 15.174 -44.851 1.00 38.94 752 ARG A N 1
ATOM 6057 C CA . ARG A 1 752 ? 53.447 14.944 -45.758 1.00 38.94 752 ARG A CA 1
ATOM 6058 C C . ARG A 1 752 ? 52.138 14.643 -45.031 1.00 38.94 752 ARG A C 1
ATOM 6060 O O . ARG A 1 752 ? 51.080 15.064 -45.488 1.00 38.94 752 ARG A O 1
ATOM 6067 N N . SER A 1 753 ? 52.210 13.989 -43.867 1.00 38.66 753 SER A N 1
ATOM 6068 C CA . SER A 1 753 ? 51.044 13.838 -42.989 1.00 38.66 753 SER A CA 1
ATOM 6069 C C . SER A 1 753 ? 50.529 15.228 -42.588 1.00 38.66 753 SER A C 1
ATOM 6071 O O . SER A 1 753 ? 49.375 15.545 -42.819 1.00 38.66 753 SER A O 1
ATOM 6073 N N . ASN A 1 754 ? 51.375 16.140 -42.117 1.00 37.19 754 ASN A N 1
ATOM 6074 C CA . ASN A 1 754 ? 50.891 17.469 -41.727 1.00 37.19 754 ASN A CA 1
ATOM 6075 C C . ASN A 1 754 ? 50.312 18.298 -42.892 1.00 37.19 754 ASN A C 1
ATOM 6077 O O . ASN A 1 754 ? 49.462 19.142 -42.646 1.00 37.19 754 ASN A O 1
ATOM 6081 N N . MET A 1 755 ? 50.688 18.028 -44.147 1.00 34.41 755 MET A N 1
ATOM 6082 C CA . MET A 1 755 ? 50.155 18.735 -45.321 1.00 34.41 755 MET A CA 1
ATOM 6083 C C . MET A 1 755 ? 48.756 18.243 -45.741 1.00 34.41 755 MET A C 1
ATOM 6085 O O . MET A 1 755 ? 47.874 19.053 -46.002 1.00 34.41 755 MET A O 1
ATOM 6089 N N . VAL A 1 756 ? 48.522 16.924 -45.738 1.00 41.38 756 VAL A N 1
ATOM 6090 C CA . VAL A 1 756 ? 47.200 16.320 -46.024 1.00 41.38 756 VAL A CA 1
ATOM 6091 C C . VAL A 1 756 ? 46.228 16.517 -44.851 1.00 41.38 756 VAL A C 1
ATOM 6093 O O . VAL A 1 756 ? 45.021 16.645 -45.042 1.00 41.38 756 VAL A O 1
ATOM 6096 N N . TRP A 1 757 ? 46.755 16.567 -43.624 1.00 43.56 757 TRP A N 1
ATOM 6097 C CA . TRP A 1 757 ? 45.978 16.737 -42.394 1.00 43.56 757 TRP A CA 1
ATOM 6098 C C . TRP A 1 757 ? 45.784 18.212 -41.991 1.00 43.56 757 TRP A C 1
ATOM 6100 O O . TRP A 1 757 ? 44.823 18.514 -41.293 1.00 43.56 757 TRP A O 1
ATOM 6110 N N . GLY A 1 758 ? 46.628 19.134 -42.471 1.00 40.06 758 GLY A N 1
ATOM 6111 C CA . GLY A 1 758 ? 46.443 20.586 -42.329 1.00 40.06 758 GLY A CA 1
ATOM 6112 C C . GLY A 1 758 ? 45.323 21.157 -43.207 1.00 40.06 758 GLY A C 1
ATOM 6113 O O . GLY A 1 758 ? 44.871 22.263 -42.962 1.00 40.06 758 GLY A O 1
ATOM 6114 N N . GLN A 1 759 ? 44.839 20.386 -44.188 1.00 40.28 759 GLN A N 1
ATOM 6115 C CA . GLN A 1 759 ? 43.630 20.688 -44.968 1.00 40.28 759 GLN A CA 1
ATOM 6116 C C . GLN A 1 759 ? 42.340 20.105 -44.345 1.00 40.28 759 GLN A C 1
ATOM 6118 O O . GLN A 1 759 ? 41.279 20.171 -44.964 1.00 40.28 759 GLN A O 1
ATOM 6123 N N . MET A 1 760 ? 42.419 19.468 -43.165 1.00 40.28 760 MET A N 1
ATOM 6124 C CA . MET A 1 760 ? 41.259 18.920 -42.436 1.00 40.28 760 MET A CA 1
ATOM 6125 C C . MET A 1 760 ? 40.822 19.746 -41.217 1.00 40.28 760 MET A C 1
ATOM 6127 O O . MET A 1 760 ? 39.732 19.494 -40.700 1.00 40.28 760 MET A O 1
ATOM 6131 N N . THR A 1 761 ? 41.669 20.657 -40.734 1.00 30.59 761 THR A N 1
ATOM 6132 C CA . THR A 1 761 ? 41.318 21.710 -39.764 1.00 30.59 761 THR A CA 1
ATOM 6133 C C . THR A 1 761 ? 40.906 22.954 -40.514 1.00 30.59 761 THR A C 1
ATOM 6135 O O . THR A 1 761 ? 39.913 23.574 -40.086 1.00 30.59 761 THR A O 1
#

pLDDT: mean 72.71, std 18.54, range [27.31, 93.06]

Mean predicted aligned error: 19.17 Å